Protein AF-0000000087598914 (afdb_homodimer)

Secondary structure (DSSP, 8-state):
-HHHHHHHHHHHHHHHTHHHHHHHIIIIIS---TT-HHHHHHHHHHHHHHSTTS--HHHHHHHHHHHHHHHHHSTTHHHHHHTTS-HHHHHHHHHHHHHHHHHHHHHHHHHHHHHTT--EETTEE-HHHHH-HHHHHHHHHHHHHHHHHHHHHHHHHH--TTHHHHHHHHHHHHHHHHHHHHH-----SSHHHHHHHS-HHHHHHHIIIIIIIIIIIHHHHHHHHHHHHHHHT-GGG--SSTT-----------SSS----GGGT--S---TTHHHHHHHHHHHHHHHHHHHHHHHHHHHHS-HHHHT-S--HHHHT---HHHHHHHH-BTTBPPPPPPHHHHHHHHHHTT-TT-S-HHHHHHHHHHHHHTTHHHHHHHHHHHHHHHHHHHHHTS-GGGHHHHHHHHHHHHH---/-HHHHHHHHHHHHHHHTHHHHHHHIIIIIS---TT-HHHHHHHHHHHHHHSTTS--HHHHHHHHHHHHHHHHHSTTHHHHHHTTS-HHHHHHHHHHHHHHHHHHHHHHHHHHHHHTT--EETTEE-HHHHH-HHHHHHHHHHHHHHHHHHHHHHHHHH--TTHHHHHHHHHHHHHHHHHHHHH-----SSHHHHHHHS-HHHHHHHIIIIIIIIIIIHHHHHHHHHHHHHHHT-GGG--SSTT-----------TTS----GGGT--S---TTHHHHHHHHHHHHHHHHHHHHHHHHHHHHS-HHHHT-S--HHHHT---HHHHHHHH-BTTBPPPPPPHHHHHHHHHHTT-TT-S-HHHHHHHHHHHHHTTHHHHHHHHHHHHHHHHHHHHHTS-GGGHHHHHHHHHHHHH---

InterPro domains:
  IPR000092 Polyprenyl synthetase-like [PF00348] (42-228)
  IPR000092 Polyprenyl synthetase-like [PF00348] (279-338)
  IPR008949 Isoprenoid synthase domain superfamily [G3DSA:1.10.600.10] (17-414)
  IPR008949 Isoprenoid synthase domain superfamily [SSF48576] (27-228)
  IPR008949 Isoprenoid synthase domain superfamily [SSF48576] (280-395)
  IPR033749 Polyprenyl synthetase, conserved site [PS00444] (287-299)
  IPR039702 Farnesyl pyrophosphate synthase-like [PTHR11525] (30-413)

pLDDT: mean 85.25, std 18.33, range [28.58, 98.75]

Structure (mmCIF, N/CA/C/O backbone):
data_AF-0000000087598914-model_v1
#
loop_
_entity.id
_entity.type
_entity.pdbx_description
1 polymer 'Polyprenyl synthetase'
#
loop_
_atom_site.group_PDB
_atom_site.id
_atom_site.type_symbol
_atom_site.label_atom_id
_atom_site.label_alt_id
_atom_site.label_comp_id
_atom_site.label_asym_id
_atom_site.label_entity_id
_atom_site.label_seq_id
_atom_site.pdbx_PDB_ins_code
_atom_site.Cartn_x
_atom_site.Cartn_y
_atom_site.Cartn_z
_atom_site.occupancy
_atom_site.B_iso_or_equiv
_atom_site.auth_seq_id
_atom_site.auth_comp_id
_atom_site.auth_asym_id
_atom_site.auth_atom_id
_atom_site.pdbx_PDB_model_num
ATOM 1 N N . MET A 1 1 ? 14.984 -36.875 8.484 1 43.12 1 MET A N 1
ATOM 2 C CA . MET A 1 1 ? 14.789 -36.656 9.914 1 43.12 1 MET A CA 1
ATOM 3 C C . MET A 1 1 ? 15.062 -35.188 10.258 1 43.12 1 MET A C 1
ATOM 5 O O . MET A 1 1 ? 14.242 -34.531 10.906 1 43.12 1 MET A O 1
ATOM 9 N N . ARG A 1 2 ? 16.234 -34.656 9.719 1 61.25 2 ARG A N 1
ATOM 10 C CA . ARG A 1 2 ? 16.656 -33.312 10.047 1 61.25 2 ARG A CA 1
ATOM 11 C C . ARG A 1 2 ? 15.758 -32.281 9.367 1 61.25 2 ARG A C 1
ATOM 13 O O . ARG A 1 2 ? 15.352 -31.281 9.984 1 61.25 2 ARG A O 1
ATOM 20 N N . LEU A 1 3 ? 15.164 -32.75 8.219 1 66.81 3 LEU A N 1
ATOM 21 C CA . LEU A 1 3 ? 14.305 -31.828 7.461 1 66.81 3 LEU A CA 1
ATOM 22 C C . LEU A 1 3 ? 12.93 -31.719 8.109 1 66.81 3 LEU A C 1
ATOM 24 O O . LEU A 1 3 ? 12.367 -30.625 8.195 1 66.81 3 LEU A O 1
ATOM 28 N N . GLU A 1 4 ? 12.477 -32.844 8.562 1 71.12 4 GLU A N 1
ATOM 29 C CA . GLU A 1 4 ? 11.172 -32.844 9.219 1 71.12 4 GLU A CA 1
ATOM 30 C C . GLU A 1 4 ? 11.203 -32.062 10.523 1 71.12 4 GLU A C 1
ATOM 32 O O . GLU A 1 4 ? 10.258 -31.328 10.836 1 71.12 4 GLU A O 1
ATOM 37 N N . ALA A 1 5 ? 12.266 -32.219 11.117 1 72.88 5 ALA A N 1
ATOM 38 C CA . ALA A 1 5 ? 12.422 -31.5 12.375 1 72.88 5 ALA A CA 1
ATOM 39 C C . ALA A 1 5 ? 12.5 -30 12.133 1 72.88 5 ALA A C 1
ATOM 41 O O . ALA A 1 5 ? 11.938 -29.203 12.898 1 72.88 5 ALA A O 1
ATOM 42 N N . THR A 1 6 ? 13.07 -29.719 11.078 1 80.88 6 THR A N 1
ATOM 43 C CA . THR A 1 6 ? 13.227 -28.312 10.727 1 80.88 6 THR A CA 1
ATOM 44 C C . THR A 1 6 ? 11.875 -27.703 10.344 1 80.88 6 THR A C 1
ATOM 46 O O . THR A 1 6 ? 11.586 -26.562 10.695 1 80.88 6 THR A O 1
ATOM 49 N N . PHE A 1 7 ? 11.117 -28.5 9.703 1 83.75 7 PHE A N 1
ATOM 50 C CA . PHE A 1 7 ? 9.797 -28.047 9.305 1 83.75 7 PHE A CA 1
ATOM 51 C C . PHE A 1 7 ? 8.891 -27.891 10.523 1 83.75 7 PHE A C 1
ATOM 53 O O . PHE A 1 7 ? 8.117 -26.938 10.609 1 83.75 7 PHE A O 1
ATOM 60 N N . GLU A 1 8 ? 8.953 -28.875 11.383 1 84.12 8 GLU A N 1
ATOM 61 C CA . GLU A 1 8 ? 8.18 -28.781 12.617 1 84.12 8 GLU A CA 1
ATOM 62 C C . GLU A 1 8 ? 8.57 -27.531 13.414 1 84.12 8 GLU A C 1
ATOM 64 O O . GLU A 1 8 ? 7.711 -26.906 14.039 1 84.12 8 GLU A O 1
ATOM 69 N N . CYS A 1 9 ? 9.805 -27.25 13.375 1 85.81 9 CYS A N 1
ATOM 70 C CA . CYS A 1 9 ? 10.297 -26.062 14.047 1 85.81 9 CYS A CA 1
ATOM 71 C C . CYS A 1 9 ? 9.68 -24.797 13.445 1 85.81 9 CYS A C 1
ATOM 73 O O . CYS A 1 9 ? 9.273 -23.891 14.18 1 85.81 9 CYS A O 1
ATOM 75 N N . ALA A 1 10 ? 9.625 -24.781 12.156 1 89.94 10 ALA A N 1
ATOM 76 C CA . ALA A 1 10 ? 9.008 -23.641 11.477 1 89.94 10 ALA A CA 1
ATOM 77 C C . ALA A 1 10 ? 7.555 -23.469 11.906 1 89.94 10 ALA A C 1
ATOM 79 O O . ALA A 1 10 ? 7.098 -22.344 12.148 1 89.94 10 ALA A O 1
ATOM 80 N N . GLY A 1 11 ? 6.852 -24.531 11.977 1 91.44 11 GLY A N 1
ATOM 81 C CA . GLY A 1 11 ? 5.469 -24.5 12.422 1 91.44 11 GLY A CA 1
ATOM 82 C C . GLY A 1 11 ? 5.305 -24 13.836 1 91.44 11 GLY A C 1
ATOM 83 O O . GLY A 1 11 ? 4.383 -23.234 14.125 1 91.44 11 GLY A O 1
ATOM 84 N N . HIS A 1 12 ? 6.176 -24.438 14.703 1 91.38 12 HIS A N 1
ATOM 85 C CA . HIS A 1 12 ? 6.133 -24 16.094 1 91.38 12 HIS A CA 1
ATOM 86 C C . HIS A 1 12 ? 6.422 -22.516 16.219 1 91.38 12 HIS A C 1
ATOM 88 O O . HIS A 1 12 ? 5.797 -21.828 17.031 1 91.38 12 HIS A O 1
ATOM 94 N N . ILE A 1 13 ? 7.371 -22.094 15.484 1 93.12 13 ILE A N 1
ATOM 95 C CA . ILE A 1 13 ? 7.73 -20.688 15.484 1 93.12 13 ILE A CA 1
ATOM 96 C C . ILE A 1 13 ? 6.52 -19.844 15.078 1 93.12 13 ILE A C 1
ATOM 98 O O . ILE A 1 13 ? 6.211 -18.844 15.719 1 93.12 13 ILE A O 1
ATOM 102 N N . LEU A 1 14 ? 5.848 -20.297 14.055 1 93.38 14 LEU A N 1
ATOM 103 C CA . LEU A 1 14 ? 4.695 -19.547 13.555 1 93.38 14 LEU A CA 1
ATOM 104 C C . LEU A 1 14 ? 3.553 -19.562 14.562 1 93.38 14 LEU A C 1
ATOM 106 O O . LEU A 1 14 ? 3.002 -18.516 14.906 1 93.38 14 LEU A O 1
ATOM 110 N N . LYS A 1 15 ? 3.207 -20.656 15.078 1 92.31 15 LYS A N 1
ATOM 111 C CA . LYS A 1 15 ? 2.055 -20.828 15.961 1 92.31 15 LYS A CA 1
ATOM 112 C C . LYS A 1 15 ? 2.281 -20.109 17.297 1 92.31 15 LYS A C 1
ATOM 114 O O . LYS A 1 15 ? 1.378 -19.453 17.812 1 92.31 15 LYS A O 1
ATOM 119 N N . SER A 1 16 ? 3.414 -20.219 17.797 1 93.75 16 SER A N 1
ATOM 120 C CA . SER A 1 16 ? 3.693 -19.656 19.125 1 93.75 16 SER A CA 1
ATOM 121 C C . SER A 1 16 ? 3.99 -18.156 19.031 1 93.75 16 SER A C 1
ATOM 123 O O . SER A 1 16 ? 4.027 -17.469 20.047 1 93.75 16 SER A O 1
ATOM 125 N N . GLY A 1 17 ? 4.113 -17.688 17.844 1 96.31 17 GLY A N 1
ATOM 126 C CA . GLY A 1 17 ? 4.625 -16.328 17.688 1 96.31 17 GLY A CA 1
ATOM 127 C C . GLY A 1 17 ? 3.533 -15.297 17.516 1 96.31 17 GLY A C 1
ATOM 128 O O . GLY A 1 17 ? 3.809 -14.094 17.484 1 96.31 17 GLY A O 1
ATOM 129 N N . TRP A 1 18 ? 2.242 -15.648 17.469 1 97.44 18 TRP A N 1
ATOM 130 C CA . TRP A 1 18 ? 1.166 -14.734 17.109 1 97.44 18 TRP A CA 1
ATOM 131 C C . TRP A 1 18 ? 1.033 -13.617 18.141 1 97.44 18 TRP A C 1
ATOM 133 O O . TRP A 1 18 ? 0.996 -12.438 17.797 1 97.44 18 TRP A O 1
ATOM 143 N N . GLU A 1 19 ? 1.01 -13.992 19.438 1 97.19 19 GLU A N 1
ATOM 144 C CA . GLU A 1 19 ? 0.812 -12.992 20.469 1 97.19 19 GLU A CA 1
ATOM 145 C C . GLU A 1 19 ? 1.96 -11.984 20.5 1 97.19 19 GLU A C 1
ATOM 147 O O . GLU A 1 19 ? 1.739 -10.789 20.688 1 97.19 19 GLU A O 1
ATOM 152 N N . GLY A 1 20 ? 3.09 -12.547 20.391 1 97.5 20 GLY A N 1
ATOM 153 C CA . GLY A 1 20 ? 4.25 -11.672 20.297 1 97.5 20 GLY A CA 1
ATOM 154 C C . GLY A 1 20 ? 4.215 -10.758 19.094 1 97.5 20 GLY A C 1
ATOM 155 O O . GLY A 1 20 ? 4.582 -9.578 19.188 1 97.5 20 GLY A O 1
ATOM 156 N N . PHE A 1 21 ? 3.74 -11.281 17.984 1 98.06 21 PHE A N 1
ATOM 157 C CA . PHE A 1 21 ? 3.639 -10.492 16.75 1 98.06 21 PHE A CA 1
ATOM 158 C C . PHE A 1 21 ? 2.607 -9.383 16.906 1 98.06 21 PHE A C 1
ATOM 160 O O . PHE A 1 21 ? 2.85 -8.242 16.516 1 98.06 21 PHE A O 1
ATOM 167 N N . LEU A 1 22 ? 1.486 -9.734 17.453 1 97.88 22 LEU A N 1
ATOM 168 C CA . LEU A 1 22 ? 0.429 -8.758 17.672 1 97.88 22 LEU A CA 1
ATOM 169 C C . LEU A 1 22 ? 0.928 -7.598 18.531 1 97.88 22 LEU A C 1
ATOM 171 O O . LEU A 1 22 ? 0.717 -6.43 18.188 1 97.88 22 LEU A O 1
ATOM 175 N N . THR A 1 23 ? 1.582 -7.867 19.609 1 96.5 23 THR A N 1
ATOM 176 C CA . THR A 1 23 ? 2.143 -6.848 20.484 1 96.5 23 THR A CA 1
ATOM 177 C C . THR A 1 23 ? 3.188 -6.016 19.75 1 96.5 23 THR A C 1
ATOM 179 O O . THR A 1 23 ? 3.207 -4.789 19.859 1 96.5 23 THR A O 1
ATOM 182 N N . TYR A 1 24 ? 4.031 -6.719 19.031 1 97 24 TYR A N 1
ATOM 183 C CA . TYR A 1 24 ? 5.078 -6.094 18.219 1 97 24 TYR A CA 1
ATOM 184 C C . TYR A 1 24 ? 4.484 -5.086 17.25 1 97 24 TYR A C 1
ATOM 186 O O . TYR A 1 24 ? 4.984 -3.967 17.109 1 97 24 TYR A O 1
ATOM 194 N N . VAL A 1 25 ? 3.377 -5.422 16.578 1 97.75 25 VAL A N 1
ATOM 195 C CA . VAL A 1 25 ? 2.754 -4.539 15.602 1 97.75 25 VAL A CA 1
ATOM 196 C C . VAL A 1 25 ? 2.162 -3.32 16.312 1 97.75 25 VAL A C 1
ATOM 198 O O . VAL A 1 25 ? 2.363 -2.184 15.875 1 97.75 25 VAL A O 1
ATOM 201 N N . LEU A 1 26 ? 1.459 -3.49 17.391 1 95.75 26 LEU A N 1
ATOM 202 C CA . LEU A 1 26 ? 0.745 -2.42 18.078 1 95.75 26 LEU A CA 1
ATOM 203 C C . LEU A 1 26 ? 1.721 -1.455 18.75 1 95.75 26 LEU A C 1
ATOM 205 O O . LEU A 1 26 ? 1.498 -0.242 18.75 1 95.75 26 LEU A O 1
ATOM 209 N N . THR A 1 27 ? 2.854 -1.974 19.203 1 93.19 27 THR A N 1
ATOM 210 C CA . THR A 1 27 ? 3.742 -1.153 20.016 1 93.19 27 THR A CA 1
ATOM 211 C C . THR A 1 27 ? 4.949 -0.688 19.203 1 93.19 27 THR A C 1
ATOM 213 O O . THR A 1 27 ? 5.297 0.494 19.234 1 93.19 27 THR A O 1
ATOM 216 N N . ASP A 1 28 ? 5.586 -1.615 18.5 1 92.12 28 ASP A N 1
ATOM 217 C CA . ASP A 1 28 ? 6.883 -1.333 17.891 1 92.12 28 ASP A CA 1
ATOM 218 C C . ASP A 1 28 ? 6.723 -0.828 16.469 1 92.12 28 ASP A C 1
ATOM 220 O O . ASP A 1 28 ? 7.547 -0.051 15.977 1 92.12 28 ASP A O 1
ATOM 224 N N . ILE A 1 29 ? 5.684 -1.293 15.82 1 93.94 29 ILE A N 1
ATOM 225 C CA . ILE A 1 29 ? 5.5 -0.932 14.414 1 93.94 29 ILE A CA 1
ATOM 226 C C . ILE A 1 29 ? 4.602 0.298 14.312 1 93.94 29 ILE A C 1
ATOM 228 O O . ILE A 1 29 ? 4.961 1.284 13.664 1 93.94 29 ILE A O 1
ATOM 232 N N . LEU A 1 30 ? 3.449 0.269 15.023 1 91.75 30 LEU A N 1
ATOM 233 C CA . LEU A 1 30 ? 2.467 1.338 14.875 1 91.75 30 LEU A CA 1
ATOM 234 C C . LEU A 1 30 ? 2.621 2.373 15.984 1 91.75 30 LEU A C 1
ATOM 236 O O . LEU A 1 30 ? 2.119 3.492 15.867 1 91.75 30 LEU A O 1
ATOM 240 N N . HIS A 1 31 ? 3.324 2.049 17.047 1 87.31 31 HIS A N 1
ATOM 241 C CA . HIS A 1 31 ? 3.553 2.941 18.188 1 87.31 31 HIS A CA 1
ATOM 242 C C . HIS A 1 31 ? 2.254 3.592 18.641 1 87.31 31 HIS A C 1
ATOM 244 O O . HIS A 1 31 ? 2.197 4.809 18.828 1 87.31 31 HIS A O 1
ATOM 250 N N . LEU A 1 32 ? 1.263 2.838 18.688 1 84.25 32 LEU A N 1
ATOM 251 C CA . LEU A 1 32 ? -0.029 3.379 19.109 1 84.25 32 LEU A CA 1
ATOM 252 C C . LEU A 1 32 ? 0.003 3.809 20.562 1 84.25 32 LEU A C 1
ATOM 254 O O . LEU A 1 32 ? 0.402 3.031 21.438 1 84.25 32 LEU A O 1
ATOM 258 N N . PRO A 1 33 ? -0.348 5.066 20.703 1 77.75 33 PRO A N 1
ATOM 259 C CA . PRO A 1 33 ? -0.304 5.566 22.078 1 77.75 33 PRO A CA 1
ATOM 260 C C . PRO A 1 33 ? -1.341 4.902 22.984 1 77.75 33 PRO A C 1
ATOM 262 O O . PRO A 1 33 ? -2.467 4.641 22.547 1 77.75 33 PRO A O 1
ATOM 265 N N . ALA A 1 34 ? -0.885 4.688 24.188 1 75.38 34 ALA A N 1
ATOM 266 C CA . ALA A 1 34 ? -1.777 4.078 25.172 1 75.38 34 ALA A CA 1
ATOM 267 C C . ALA A 1 34 ? -3.002 4.957 25.422 1 75.38 34 ALA A C 1
ATOM 269 O O . ALA A 1 34 ? -4.066 4.457 25.781 1 75.38 34 ALA A O 1
ATOM 270 N N . GLU A 1 35 ? -2.854 6.199 25.109 1 73.38 35 GLU A N 1
ATOM 271 C CA . GLU A 1 35 ? -3.918 7.168 25.359 1 73.38 35 GLU A CA 1
ATOM 272 C C . GLU A 1 35 ? -5.004 7.082 24.297 1 73.38 35 GLU A C 1
ATOM 274 O O . GLU A 1 35 ? -6.059 7.703 24.422 1 73.38 35 GLU A O 1
ATOM 279 N N . HIS A 1 36 ? -4.785 6.238 23.328 1 80.19 36 HIS A N 1
ATOM 280 C CA . HIS A 1 36 ? -5.793 6.031 22.297 1 80.19 36 HIS A CA 1
ATOM 281 C C . HIS A 1 36 ? -6.277 4.586 22.281 1 80.19 36 HIS A C 1
ATOM 283 O O . HIS A 1 36 ? -6.109 3.881 21.281 1 80.19 36 HIS A O 1
ATOM 289 N N . PRO A 1 37 ? -6.973 4.242 23.297 1 81.62 37 PRO A N 1
ATOM 290 C CA . PRO A 1 37 ? -7.352 2.834 23.422 1 81.62 37 PRO A CA 1
ATOM 291 C C . PRO A 1 37 ? -8.289 2.375 22.297 1 81.62 37 PRO A C 1
ATOM 293 O O . PRO A 1 37 ? -8.234 1.213 21.891 1 81.62 37 PRO A O 1
ATOM 296 N N . LYS A 1 38 ? -9.109 3.262 21.812 1 86.44 38 LYS A N 1
ATOM 297 C CA . LYS A 1 38 ? -10.031 2.869 20.734 1 86.44 38 LYS A CA 1
ATOM 298 C C . LYS A 1 38 ? -9.273 2.486 19.469 1 86.44 38 LYS A C 1
ATOM 300 O O . LYS A 1 38 ? -9.648 1.543 18.781 1 86.44 38 LYS A O 1
ATOM 305 N N . GLN A 1 39 ? -8.273 3.254 19.156 1 90.31 39 GLN A N 1
ATOM 306 C CA . GLN A 1 39 ? -7.469 2.945 17.984 1 90.31 39 GLN A CA 1
ATOM 307 C C . GLN A 1 39 ? -6.77 1.598 18.141 1 90.31 39 GLN A C 1
ATOM 309 O O . GLN A 1 39 ? -6.719 0.81 17.188 1 90.31 39 GLN A O 1
ATOM 314 N N . ILE A 1 40 ? -6.242 1.34 19.359 1 91.75 40 ILE A N 1
ATOM 315 C CA . ILE A 1 40 ? -5.582 0.073 19.656 1 91.75 40 ILE A CA 1
ATOM 316 C C . ILE A 1 40 ? -6.566 -1.077 19.484 1 91.75 40 ILE A C 1
ATOM 318 O O . ILE A 1 40 ? -6.262 -2.07 18.812 1 91.75 40 ILE A O 1
ATOM 322 N N . ASP A 1 41 ? -7.738 -0.909 20.031 1 94.31 41 ASP A N 1
ATOM 323 C CA . ASP A 1 41 ? -8.758 -1.953 19.969 1 94.31 41 ASP A CA 1
ATOM 324 C C . ASP A 1 41 ? -9.172 -2.223 18.531 1 94.31 41 ASP A C 1
ATOM 326 O O . ASP A 1 41 ? -9.375 -3.375 18.141 1 94.31 41 ASP A O 1
ATOM 330 N N . THR A 1 42 ? -9.312 -1.183 17.766 1 94.5 42 THR A N 1
ATOM 331 C CA . THR A 1 42 ? -9.75 -1.309 16.391 1 94.5 42 THR A CA 1
ATOM 332 C C . THR A 1 42 ? -8.711 -2.068 15.562 1 94.5 42 THR A C 1
ATOM 334 O O . THR A 1 42 ? -9.055 -2.986 14.812 1 94.5 42 THR A O 1
ATOM 337 N N . VAL A 1 43 ? -7.461 -1.716 15.719 1 96.44 43 VAL A N 1
ATOM 338 C CA . VAL A 1 43 ? -6.395 -2.357 14.961 1 96.44 43 VAL A CA 1
ATOM 339 C C . VAL A 1 43 ? -6.223 -3.801 15.422 1 96.44 43 VAL A C 1
ATOM 341 O O . VAL A 1 43 ? -6.031 -4.703 14.602 1 96.44 43 VAL A O 1
ATOM 344 N N . LYS A 1 44 ? -6.27 -3.967 16.734 1 97 44 LYS A N 1
ATOM 345 C CA . LYS A 1 44 ? -6.168 -5.312 17.297 1 97 44 LYS A CA 1
ATOM 346 C C . LYS A 1 44 ? -7.262 -6.219 16.734 1 97 44 LYS A C 1
ATOM 348 O O . LYS A 1 44 ? -6.992 -7.352 16.328 1 97 44 LYS A O 1
ATOM 353 N N . HIS A 1 45 ? -8.484 -5.734 16.719 1 97.62 45 HIS A N 1
ATOM 354 C CA . HIS A 1 45 ? -9.602 -6.504 16.188 1 97.62 45 HIS A CA 1
ATOM 355 C C . HIS A 1 45 ? -9.414 -6.82 14.711 1 97.62 45 HIS A C 1
ATOM 357 O O . HIS A 1 45 ? -9.688 -7.938 14.273 1 97.62 45 HIS A O 1
ATOM 363 N N . LEU A 1 46 ? -8.969 -5.852 13.969 1 98.12 46 LEU A N 1
ATOM 364 C CA . LEU A 1 46 ? -8.703 -6.031 12.547 1 98.12 46 LEU A CA 1
ATOM 365 C C . LEU A 1 46 ? -7.703 -7.16 12.312 1 98.12 46 LEU A C 1
ATOM 367 O O . LEU A 1 46 ? -7.934 -8.031 11.469 1 98.12 46 LEU A O 1
ATOM 371 N N . LEU A 1 47 ? -6.637 -7.137 13.078 1 98.5 47 LEU A N 1
ATOM 372 C CA . LEU A 1 47 ? -5.574 -8.125 12.922 1 98.5 47 LEU A CA 1
ATOM 373 C C . LEU A 1 47 ? -6.035 -9.5 13.383 1 98.5 47 LEU A C 1
ATOM 375 O O . LEU A 1 47 ? -5.883 -10.484 12.656 1 98.5 47 LEU A O 1
ATOM 379 N N . GLU A 1 48 ? -6.641 -9.57 14.5 1 98.12 48 GLU A N 1
ATOM 380 C CA . GLU A 1 48 ? -7.043 -10.844 15.086 1 98.12 48 GLU A CA 1
ATOM 381 C C . GLU A 1 48 ? -8.102 -11.531 14.234 1 98.12 48 GLU A C 1
ATOM 383 O O . GLU A 1 48 ? -8.117 -12.758 14.133 1 98.12 48 GLU A O 1
ATOM 388 N N . TYR A 1 49 ? -8.953 -10.773 13.664 1 98.12 49 TYR A N 1
ATOM 389 C CA . TYR A 1 49 ? -10.062 -11.336 12.898 1 98.12 49 TYR A CA 1
ATOM 390 C C . TYR A 1 49 ? -9.586 -11.859 11.555 1 98.12 49 TYR A C 1
ATOM 392 O O . TYR A 1 49 ? -10.086 -12.875 11.062 1 98.12 49 TYR A O 1
ATOM 400 N N . ASN A 1 50 ? -8.625 -11.164 10.922 1 98.12 50 ASN A N 1
ATOM 401 C CA . ASN A 1 50 ? -8.375 -11.406 9.508 1 98.12 50 ASN A CA 1
ATOM 402 C C . ASN A 1 50 ? -7.062 -12.156 9.289 1 98.12 50 ASN A C 1
ATOM 404 O O . ASN A 1 50 ? -6.879 -12.797 8.25 1 98.12 50 ASN A O 1
ATOM 408 N N . VAL A 1 51 ? -6.125 -12.172 10.211 1 98.12 51 VAL A N 1
ATOM 409 C CA . VAL A 1 51 ? -4.77 -12.594 9.875 1 98.12 51 VAL A CA 1
ATOM 410 C C . VAL A 1 51 ? -4.586 -14.062 10.234 1 98.12 51 VAL A C 1
ATOM 412 O O . VAL A 1 51 ? -4.172 -14.867 9.391 1 98.12 51 VAL A O 1
ATOM 415 N N . PRO A 1 52 ? -4.898 -14.461 11.547 1 96.31 52 PRO A N 1
ATOM 416 C CA . PRO A 1 52 ? -4.762 -15.891 11.844 1 96.31 52 PRO A CA 1
ATOM 417 C C . PRO A 1 52 ? -5.891 -16.734 11.25 1 96.31 52 PRO A C 1
ATOM 419 O O . PRO A 1 52 ? -6.898 -16.188 10.797 1 96.31 52 PRO A O 1
ATOM 422 N N . GLY A 1 53 ? -5.676 -18.062 11.188 1 92.06 53 GLY A N 1
ATOM 423 C CA . GLY A 1 53 ? -6.754 -18.969 10.836 1 92.06 53 GLY A CA 1
ATOM 424 C C . GLY A 1 53 ? -6.594 -19.578 9.453 1 92.06 53 GLY A C 1
ATOM 425 O O . GLY A 1 53 ? -7.367 -20.453 9.062 1 92.06 53 GLY A O 1
ATOM 426 N N . GLY A 1 54 ? -5.656 -19.141 8.664 1 89.81 54 GLY A N 1
ATOM 427 C CA . GLY A 1 54 ? -5.391 -19.734 7.367 1 89.81 54 GLY A CA 1
ATOM 428 C C . GLY A 1 54 ? -4.426 -20.891 7.43 1 89.81 54 GLY A C 1
ATOM 429 O O . GLY A 1 54 ? -4.035 -21.328 8.516 1 89.81 54 GLY A O 1
ATOM 430 N N . LYS A 1 55 ? -4.035 -21.391 6.258 1 85.75 55 LYS A N 1
ATOM 431 C CA . LYS A 1 55 ? -3.166 -22.547 6.152 1 85.75 55 LYS A CA 1
ATOM 432 C C . LYS A 1 55 ? -1.727 -22.203 6.523 1 85.75 55 LYS A C 1
ATOM 434 O O . LYS A 1 55 ? -0.927 -23.094 6.836 1 85.75 55 LYS A O 1
ATOM 439 N N . GLY A 1 56 ? -1.386 -20.938 6.441 1 92.31 56 GLY A N 1
ATOM 440 C CA . GLY A 1 56 ? -0.079 -20.469 6.871 1 92.31 56 GLY A CA 1
ATOM 441 C C . GLY A 1 56 ? 1.041 -20.875 5.934 1 92.31 56 GLY A C 1
ATOM 442 O O . GLY A 1 56 ? 2.209 -20.906 6.324 1 92.31 56 GLY A O 1
ATOM 443 N N . PHE A 1 57 ? 0.768 -21.219 4.703 1 91.88 57 PHE A N 1
ATOM 444 C CA . PHE A 1 57 ? 1.748 -21.766 3.768 1 91.88 57 PHE A CA 1
ATOM 445 C C . PHE A 1 57 ? 2.832 -20.734 3.467 1 91.88 57 PHE A C 1
ATOM 447 O O . PHE A 1 57 ? 4.016 -21.078 3.412 1 91.88 57 PHE A O 1
ATOM 454 N N . ARG A 1 58 ? 2.447 -19.547 3.234 1 96.25 58 ARG A N 1
ATOM 455 C CA . ARG A 1 58 ? 3.416 -18.516 2.875 1 96.25 58 ARG A CA 1
ATOM 456 C C . ARG A 1 58 ? 4.379 -18.25 4.023 1 96.25 58 ARG A C 1
ATOM 458 O O . ARG A 1 58 ? 5.59 -18.141 3.818 1 96.25 58 ARG A O 1
ATOM 465 N N . ALA A 1 59 ? 3.768 -18.188 5.223 1 97.25 59 ALA A N 1
ATOM 466 C CA . ALA A 1 59 ? 4.586 -18 6.414 1 97.25 59 ALA A CA 1
ATOM 467 C C . ALA A 1 59 ? 5.555 -19.172 6.605 1 97.25 59 ALA A C 1
ATOM 469 O O . ALA A 1 59 ? 6.75 -18.953 6.828 1 97.25 59 ALA A O 1
ATOM 470 N N . LEU A 1 60 ? 5.074 -20.328 6.504 1 95.19 60 LEU A N 1
ATOM 471 C CA . LEU A 1 60 ? 5.879 -21.531 6.719 1 95.19 60 LEU A CA 1
ATOM 472 C C . LEU A 1 60 ? 6.992 -21.625 5.68 1 95.19 60 LEU A C 1
ATOM 474 O O . LEU A 1 60 ? 8.125 -21.984 6.012 1 95.19 60 LEU A O 1
ATOM 478 N N . LEU A 1 61 ? 6.66 -21.312 4.453 1 95.44 61 LEU A N 1
ATOM 479 C CA . LEU A 1 61 ? 7.652 -21.359 3.383 1 95.44 61 LEU A CA 1
ATOM 480 C C . LEU A 1 61 ? 8.781 -20.359 3.65 1 95.44 61 LEU A C 1
ATOM 482 O O . LEU A 1 61 ? 9.953 -20.672 3.418 1 95.44 61 LEU A O 1
ATOM 486 N N . SER A 1 62 ? 8.461 -19.188 4.117 1 97.19 62 SER A N 1
ATOM 487 C CA . SER A 1 62 ? 9.477 -18.172 4.371 1 97.19 62 SER A CA 1
ATOM 488 C C . SER A 1 62 ? 10.398 -18.594 5.52 1 97.19 62 SER A C 1
ATOM 490 O O . SER A 1 62 ? 11.617 -18.562 5.383 1 97.19 62 SER A O 1
ATOM 492 N N . ILE A 1 63 ? 9.797 -19.047 6.641 1 97.31 63 ILE A N 1
ATOM 493 C CA . ILE A 1 63 ? 10.562 -19.438 7.812 1 97.31 63 ILE A CA 1
ATOM 494 C C . ILE A 1 63 ? 11.414 -20.672 7.48 1 97.31 63 ILE A C 1
ATOM 496 O O . ILE A 1 63 ? 12.602 -20.703 7.801 1 97.31 63 ILE A O 1
ATOM 500 N N . TYR A 1 64 ? 10.82 -21.625 6.824 1 96 64 TYR A N 1
ATOM 501 C CA . TYR A 1 64 ? 11.516 -22.859 6.484 1 96 64 TYR A CA 1
ATOM 502 C C . TYR A 1 64 ? 12.672 -22.594 5.527 1 96 64 TYR A C 1
ATOM 504 O O . TYR A 1 64 ? 13.727 -23.219 5.617 1 96 64 TYR A O 1
ATOM 512 N N . SER A 1 65 ? 12.508 -21.688 4.57 1 94.19 65 SER A N 1
ATOM 513 C CA . SER A 1 65 ? 13.57 -21.312 3.646 1 94.19 65 SER A CA 1
ATOM 514 C C . SER A 1 65 ? 14.766 -20.734 4.391 1 94.19 65 SER A C 1
ATOM 516 O O . SER A 1 65 ? 15.914 -21.047 4.07 1 94.19 65 SER A O 1
ATOM 518 N N . PHE A 1 66 ? 14.516 -19.859 5.375 1 95.25 66 PHE A N 1
ATOM 519 C CA . PHE A 1 66 ? 15.586 -19.328 6.215 1 95.25 66 PHE A CA 1
ATOM 520 C C . PHE A 1 66 ? 16.328 -20.469 6.906 1 95.25 66 PHE A C 1
ATOM 522 O O . PHE A 1 66 ? 17.562 -20.531 6.848 1 95.25 66 PHE A O 1
ATOM 529 N N . LEU A 1 67 ? 15.586 -21.344 7.559 1 95.31 67 LEU A N 1
ATOM 530 C CA . LEU A 1 67 ? 16.188 -22.406 8.359 1 95.31 67 LEU A CA 1
ATOM 531 C C . LEU A 1 67 ? 17.016 -23.344 7.492 1 95.31 67 LEU A C 1
ATOM 533 O O . LEU A 1 67 ? 18.141 -23.703 7.863 1 95.31 67 LEU A O 1
ATOM 537 N N . CYS A 1 68 ? 16.5 -23.688 6.328 1 92.25 68 CYS A N 1
ATOM 538 C CA . CYS A 1 68 ? 17.219 -24.594 5.434 1 92.25 68 CYS A CA 1
ATOM 539 C C . CYS A 1 68 ? 18.453 -23.922 4.844 1 92.25 68 CYS A C 1
ATOM 541 O O . CYS A 1 68 ? 19.5 -24.562 4.684 1 92.25 68 CYS A O 1
ATOM 543 N N . TYR A 1 69 ? 18.312 -22.625 4.531 1 90 69 TYR A N 1
ATOM 544 C CA . TYR A 1 69 ? 19.438 -21.859 4.004 1 90 69 TYR A CA 1
ATOM 545 C C . TYR A 1 69 ? 20.578 -21.797 5.016 1 90 69 TYR A C 1
ATOM 547 O O . TYR A 1 69 ? 21.734 -22.047 4.68 1 90 69 TYR A O 1
ATOM 555 N N . VAL A 1 70 ? 20.281 -21.516 6.219 1 90.56 70 VAL A N 1
ATOM 556 C CA . VAL A 1 70 ? 21.266 -21.406 7.293 1 90.56 70 VAL A CA 1
ATOM 557 C C . VAL A 1 70 ? 21.859 -22.781 7.602 1 90.56 70 VAL A C 1
ATOM 559 O O . VAL A 1 70 ? 23.078 -22.922 7.734 1 90.56 70 VAL A O 1
ATOM 562 N N . ASP A 1 71 ? 21.047 -23.75 7.703 1 89.44 71 ASP A N 1
ATOM 563 C CA . ASP A 1 71 ? 21.516 -25.094 8.039 1 89.44 71 ASP A CA 1
ATOM 564 C C . ASP A 1 71 ? 22.453 -25.625 6.965 1 89.44 71 ASP A C 1
ATOM 566 O O . ASP A 1 71 ? 23.406 -26.344 7.27 1 89.44 71 ASP A O 1
ATOM 570 N N . GLY A 1 72 ? 22.141 -25.297 5.734 1 84.12 72 GLY A N 1
ATOM 571 C CA . GLY A 1 72 ? 22.906 -25.844 4.621 1 84.12 72 GLY A CA 1
ATOM 572 C C . GLY A 1 72 ? 24.172 -25.062 4.316 1 84.12 72 GLY A C 1
ATOM 573 O O . GLY A 1 72 ? 25.125 -25.609 3.768 1 84.12 72 GLY A O 1
ATOM 574 N N . LEU A 1 73 ? 24.234 -23.812 4.742 1 84.69 73 LEU A N 1
ATOM 575 C CA . LEU A 1 73 ? 25.328 -23 4.23 1 84.69 73 LEU A CA 1
ATOM 576 C C . LEU A 1 73 ? 26.234 -22.531 5.367 1 84.69 73 LEU A C 1
ATOM 578 O O . LEU A 1 73 ? 27.359 -22.078 5.125 1 84.69 73 LEU A O 1
ATOM 582 N N . VAL A 1 74 ? 25.75 -22.625 6.539 1 85 74 VAL A N 1
ATOM 583 C CA . VAL A 1 74 ? 26.547 -22.156 7.676 1 85 74 VAL A CA 1
ATOM 584 C C . VAL A 1 74 ? 27.297 -23.328 8.305 1 85 74 VAL A C 1
ATOM 586 O O . VAL A 1 74 ? 26.719 -24.406 8.5 1 85 74 VAL A O 1
ATOM 589 N N . GLU A 1 75 ? 28.594 -23.062 8.508 1 86.31 75 GLU A N 1
ATOM 590 C CA . GLU A 1 75 ? 29.359 -24.078 9.219 1 86.31 75 GLU A CA 1
ATOM 591 C C . GLU A 1 75 ? 28.719 -24.422 10.562 1 86.31 75 GLU A C 1
ATOM 593 O O . GLU A 1 75 ? 28.453 -23.516 11.367 1 86.31 75 GLU A O 1
ATOM 598 N N . GLY A 1 76 ? 28.469 -25.719 10.766 1 89.69 76 GLY A N 1
ATOM 599 C CA . GLY A 1 76 ? 27.812 -26.141 11.984 1 89.69 76 GLY A CA 1
ATOM 600 C C . GLY A 1 76 ? 26.297 -26.031 11.914 1 89.69 76 GLY A C 1
ATOM 601 O O . GLY A 1 76 ? 25.609 -26.297 12.898 1 89.69 76 GLY A O 1
ATOM 602 N N . GLY A 1 77 ? 25.859 -25.562 10.781 1 89 77 GLY A N 1
ATOM 603 C CA . GLY A 1 77 ? 24.422 -25.484 10.562 1 89 77 GLY A CA 1
ATOM 604 C C . GLY A 1 77 ? 23.734 -24.484 11.469 1 89 77 GLY A C 1
ATOM 605 O O . GLY A 1 77 ? 24.266 -23.406 11.719 1 89 77 GLY A O 1
ATOM 606 N N . LEU A 1 78 ? 22.531 -24.859 11.961 1 90.31 78 LEU A N 1
ATOM 607 C CA . LEU A 1 78 ? 21.75 -24.016 12.844 1 90.31 78 LEU A CA 1
ATOM 608 C C . LEU A 1 78 ? 22.453 -23.812 14.188 1 90.31 78 LEU A C 1
ATOM 610 O O . LEU A 1 78 ? 22.359 -22.75 14.789 1 90.31 78 LEU A O 1
ATOM 614 N N . GLU A 1 79 ? 23.141 -24.828 14.594 1 90.25 79 GLU A N 1
ATOM 615 C CA . GLU A 1 79 ? 23.891 -24.719 15.844 1 90.25 79 GLU A CA 1
ATOM 616 C C . GLU A 1 79 ? 25.047 -23.719 15.711 1 90.25 79 GLU A C 1
ATOM 618 O O . GLU A 1 79 ? 25.297 -22.938 16.625 1 90.25 79 GLU A O 1
ATOM 623 N N . GLY A 1 80 ? 25.734 -23.844 14.633 1 88.88 80 GLY A N 1
ATOM 624 C CA . GLY A 1 80 ? 26.781 -22.859 14.375 1 88.88 80 GLY A CA 1
ATOM 625 C C . GLY A 1 80 ? 26.266 -21.438 14.297 1 88.88 80 GLY A C 1
ATOM 626 O O . GLY A 1 80 ? 26.906 -20.516 14.805 1 88.88 80 GLY A O 1
ATOM 627 N N . PHE A 1 81 ? 25.156 -21.312 13.695 1 90.69 81 PHE A N 1
ATOM 628 C CA . PHE A 1 81 ? 24.531 -20.016 13.555 1 90.69 81 PHE A CA 1
ATOM 629 C C . PHE A 1 81 ? 24.156 -19.453 14.922 1 90.69 81 PHE A C 1
ATOM 631 O O . PHE A 1 81 ? 24.344 -18.25 15.18 1 90.69 81 PHE A O 1
ATOM 638 N N . SER A 1 82 ? 23.688 -20.297 15.82 1 90.88 82 SER A N 1
ATOM 639 C CA . SER A 1 82 ? 23.188 -19.875 17.125 1 90.88 82 SER A CA 1
ATOM 640 C C . SER A 1 82 ? 24.328 -19.391 18.016 1 90.88 82 SER A C 1
ATOM 642 O O . SER A 1 82 ? 24.094 -18.75 19.047 1 90.88 82 SER A O 1
ATOM 644 N N . ARG A 1 83 ? 25.578 -19.594 17.688 1 91.06 83 ARG A N 1
ATOM 645 C CA . ARG A 1 83 ? 26.734 -19.109 18.422 1 91.06 83 ARG A CA 1
ATOM 646 C C . ARG A 1 83 ? 26.953 -17.625 18.172 1 91.06 83 ARG A C 1
ATOM 648 O O . ARG A 1 83 ? 27.609 -16.953 18.969 1 91.06 83 ARG A O 1
ATOM 655 N N . HIS A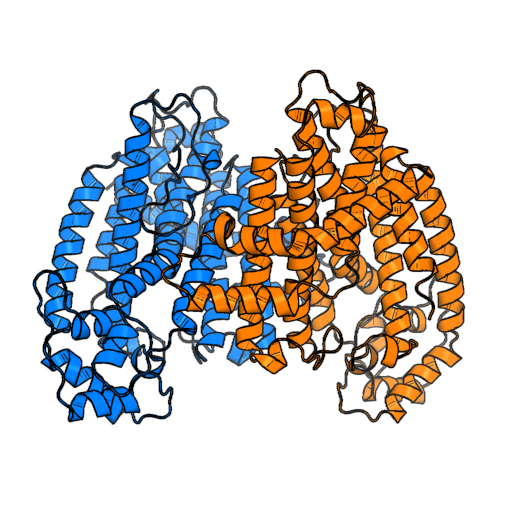 1 84 ? 26.375 -17.234 17.078 1 89.19 84 HIS A N 1
ATOM 656 C CA . HIS A 1 84 ? 26.609 -15.859 16.688 1 89.19 84 HIS A CA 1
ATOM 657 C C . HIS A 1 84 ? 25.359 -15.008 16.859 1 89.19 84 HIS A C 1
ATOM 659 O O . HIS A 1 84 ? 25.438 -13.781 16.969 1 89.19 84 HIS A O 1
ATOM 665 N N . PHE A 1 85 ? 24.188 -15.656 16.828 1 92.06 85 PHE A N 1
ATOM 666 C CA . PHE A 1 85 ? 22.922 -14.938 16.938 1 92.06 85 PHE A CA 1
ATOM 667 C C . PHE A 1 85 ? 22.062 -15.516 18.062 1 92.06 85 PHE A C 1
ATOM 669 O O . PHE A 1 85 ? 21.891 -16.734 18.156 1 92.06 85 PHE A O 1
ATOM 676 N N . PRO A 1 86 ? 21.578 -14.594 18.906 1 93.31 86 PRO A N 1
ATOM 677 C CA . PRO A 1 86 ? 20.703 -15.109 19.969 1 93.31 86 PRO A CA 1
ATOM 678 C C . PRO A 1 86 ? 19.469 -15.828 19.406 1 93.31 86 PRO A C 1
ATOM 680 O O . PRO A 1 86 ? 18.734 -15.266 18.594 1 93.31 86 PRO A O 1
ATOM 683 N N . VAL A 1 87 ? 19.266 -16.984 19.875 1 93.12 87 VAL A N 1
ATOM 684 C CA . VAL A 1 87 ? 18.234 -17.875 19.359 1 93.12 87 VAL A CA 1
ATOM 685 C C . VAL A 1 87 ? 16.859 -17.219 19.531 1 93.12 87 VAL A C 1
ATOM 687 O O . VAL A 1 87 ? 16.047 -17.219 18.609 1 93.12 87 VAL A O 1
ATOM 690 N N . ASP A 1 88 ? 16.594 -16.609 20.672 1 93.75 88 ASP A N 1
ATOM 691 C CA . ASP A 1 88 ? 15.297 -16.016 20.953 1 93.75 88 ASP A CA 1
ATOM 692 C C . ASP A 1 88 ? 15 -14.859 20 1 93.75 88 ASP A C 1
ATOM 694 O O . ASP A 1 88 ? 13.867 -14.703 19.531 1 93.75 88 ASP A O 1
ATOM 698 N N . GLU A 1 89 ? 15.977 -14.102 19.75 1 95.06 89 GLU A N 1
ATOM 699 C CA . GLU A 1 89 ? 15.805 -12.977 18.828 1 95.06 89 GLU A CA 1
ATOM 700 C C . GLU A 1 89 ? 15.57 -13.461 17.406 1 95.06 89 GLU A C 1
ATOM 702 O O . GLU A 1 89 ? 14.75 -12.898 16.688 1 95.06 89 GLU A O 1
ATOM 707 N N . THR A 1 90 ? 16.297 -14.508 17.078 1 95.62 90 THR A N 1
ATOM 708 C CA . THR A 1 90 ? 16.141 -15.086 15.75 1 95.62 90 THR A CA 1
ATOM 709 C C . THR A 1 90 ? 14.727 -15.664 15.578 1 95.62 90 THR A C 1
ATOM 711 O O . THR A 1 90 ? 14.094 -15.469 14.547 1 95.62 90 THR A O 1
ATOM 714 N N . ILE A 1 91 ? 14.258 -16.328 16.578 1 96.25 91 ILE A N 1
ATOM 715 C CA . ILE A 1 91 ? 12.914 -16.906 16.562 1 96.25 91 ILE A CA 1
ATOM 716 C C . ILE A 1 91 ? 11.875 -15.797 16.422 1 96.25 91 ILE A C 1
ATOM 718 O O . ILE A 1 91 ? 10.93 -15.922 15.633 1 96.25 91 ILE A O 1
ATOM 722 N N . ALA A 1 92 ? 12.039 -14.711 17.125 1 97.12 92 ALA A N 1
ATOM 723 C CA . ALA A 1 92 ? 11.117 -13.578 17.031 1 97.12 92 ALA A CA 1
ATOM 724 C C . ALA A 1 92 ? 11.125 -12.977 15.617 1 97.12 92 ALA A C 1
ATOM 726 O O . ALA A 1 92 ? 10.07 -12.664 15.062 1 97.12 92 ALA A O 1
ATOM 727 N N . ASP A 1 93 ? 12.32 -12.844 15.062 1 97.81 93 ASP A N 1
ATOM 728 C CA . ASP A 1 93 ? 12.438 -12.281 13.727 1 97.81 93 ASP A CA 1
ATOM 729 C C . ASP A 1 93 ? 11.781 -13.188 12.688 1 97.81 93 ASP A C 1
ATOM 731 O O . ASP A 1 93 ? 11.141 -12.711 11.75 1 97.81 93 ASP A O 1
ATOM 735 N N . LEU A 1 94 ? 11.945 -14.484 12.859 1 98 94 LEU A N 1
ATOM 736 C CA . LEU A 1 94 ? 11.336 -15.43 11.93 1 98 94 LEU A CA 1
ATOM 737 C C . LEU A 1 94 ? 9.82 -15.438 12.07 1 98 94 LEU A C 1
ATOM 739 O O . LEU A 1 94 ? 9.102 -15.57 11.086 1 98 94 LEU A O 1
ATOM 743 N N . SER A 1 95 ? 9.359 -15.312 13.305 1 98.1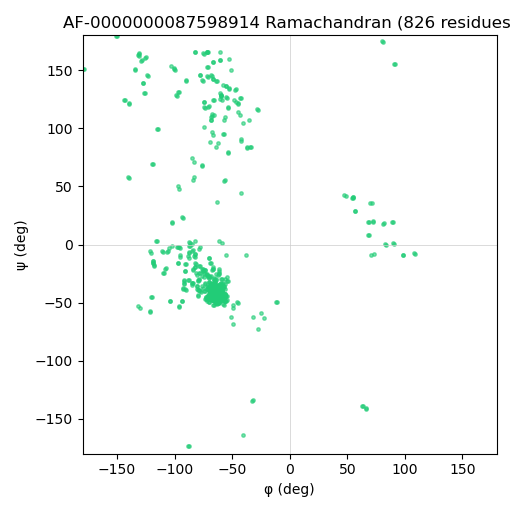2 95 SER A N 1
ATOM 744 C CA . SER A 1 95 ? 7.926 -15.172 13.523 1 98.12 95 SER A CA 1
ATOM 745 C C . SER A 1 95 ? 7.383 -13.93 12.828 1 98.12 95 SER A C 1
ATOM 747 O O . SER A 1 95 ? 6.34 -13.984 12.172 1 98.12 95 SER A O 1
ATOM 749 N N . ARG A 1 96 ? 8.07 -12.828 13 1 98.62 96 ARG A N 1
ATOM 750 C CA . ARG A 1 96 ? 7.688 -11.578 12.344 1 98.62 96 ARG A CA 1
ATOM 751 C C . ARG A 1 96 ? 7.668 -11.734 10.828 1 98.62 96 ARG A C 1
ATOM 753 O O . ARG A 1 96 ? 6.75 -11.25 10.164 1 98.62 96 ARG A O 1
ATOM 760 N N . LEU A 1 97 ? 8.648 -12.461 10.297 1 98.62 97 LEU A N 1
ATOM 761 C CA . LEU A 1 97 ? 8.727 -12.719 8.867 1 98.62 97 LEU A CA 1
ATOM 762 C C . LEU A 1 97 ? 7.512 -13.516 8.391 1 98.62 97 LEU A C 1
ATOM 764 O O . LEU A 1 97 ? 6.879 -13.156 7.395 1 98.62 97 LEU A O 1
ATOM 768 N N . GLY A 1 98 ? 7.223 -14.562 9.07 1 98.62 98 GLY A N 1
ATOM 769 C CA . GLY A 1 98 ? 6.07 -15.375 8.719 1 98.62 98 GLY A CA 1
ATOM 770 C C . GLY A 1 98 ? 4.762 -14.609 8.766 1 98.62 98 GLY A C 1
ATOM 771 O O . GLY A 1 98 ? 3.986 -14.641 7.809 1 98.62 98 GLY A O 1
ATOM 772 N N . TRP A 1 99 ? 4.578 -13.875 9.852 1 98.69 99 TRP A N 1
ATOM 773 C CA . TRP A 1 99 ? 3.309 -13.18 10.039 1 98.69 99 TRP A CA 1
ATOM 774 C C . TRP A 1 99 ? 3.221 -11.953 9.125 1 98.69 99 TRP A C 1
ATOM 776 O O . TRP A 1 99 ? 2.125 -11.477 8.828 1 98.69 99 TRP A O 1
ATOM 786 N N . MET A 1 100 ? 4.344 -11.406 8.68 1 98.75 100 MET A N 1
ATOM 787 C CA . MET A 1 100 ? 4.348 -10.383 7.633 1 98.75 100 MET A CA 1
ATOM 788 C C . MET A 1 100 ? 3.643 -10.891 6.379 1 98.75 100 MET A C 1
ATOM 790 O O . MET A 1 100 ? 2.809 -10.188 5.805 1 98.75 100 MET A O 1
ATOM 794 N N . HIS A 1 101 ? 3.955 -12.117 6.004 1 98.69 101 HIS A N 1
ATOM 795 C CA . HIS A 1 101 ? 3.355 -12.719 4.82 1 98.69 101 HIS A CA 1
ATOM 796 C C . HIS A 1 101 ? 1.865 -12.969 5.023 1 98.69 101 HIS A C 1
ATOM 798 O O . HIS A 1 101 ? 1.062 -12.734 4.121 1 98.69 101 HIS A O 1
ATOM 804 N N . GLU A 1 102 ? 1.507 -13.453 6.172 1 98.5 102 GLU A N 1
ATOM 805 C CA . GLU A 1 102 ? 0.096 -13.727 6.43 1 98.5 102 GLU A CA 1
ATOM 806 C C . GLU A 1 102 ? -0.709 -12.43 6.52 1 98.5 102 GLU A C 1
ATOM 808 O O . GLU A 1 102 ? -1.881 -12.398 6.137 1 98.5 102 GLU A O 1
ATOM 813 N N . THR A 1 103 ? -0.089 -11.391 7.047 1 98.75 103 THR A N 1
ATOM 814 C CA . THR A 1 103 ? -0.747 -10.086 7.074 1 98.75 103 THR A CA 1
ATOM 815 C C . THR A 1 103 ? -0.969 -9.562 5.656 1 98.75 103 THR A C 1
ATOM 817 O O . THR A 1 103 ? -2.039 -9.039 5.348 1 98.75 103 THR A O 1
ATOM 820 N N . LEU A 1 104 ? 0.009 -9.711 4.812 1 98.56 104 LEU A N 1
ATOM 821 C CA . LEU A 1 104 ? -0.141 -9.312 3.416 1 98.56 104 LEU A CA 1
ATOM 822 C C . LEU A 1 104 ? -1.257 -10.109 2.744 1 98.56 104 LEU A C 1
ATOM 824 O O . LEU A 1 104 ? -2.078 -9.539 2.02 1 98.56 104 LEU A O 1
ATOM 828 N N . GLN A 1 105 ? -1.247 -11.406 2.971 1 97.81 105 GLN A N 1
ATOM 829 C CA . GLN A 1 105 ? -2.307 -12.258 2.432 1 97.81 105 GLN A CA 1
ATOM 830 C C . GLN A 1 105 ? -3.682 -11.773 2.887 1 97.81 105 GLN A C 1
ATOM 832 O O . GLN A 1 105 ? -4.633 -11.773 2.105 1 97.81 105 GLN A O 1
ATOM 837 N N . SER A 1 106 ? -3.75 -11.438 4.113 1 98.19 106 SER A N 1
ATOM 838 C CA . SER A 1 106 ? -5.023 -10.977 4.656 1 98.19 106 SER A CA 1
ATOM 839 C C . SER A 1 106 ? -5.465 -9.672 4 1 98.19 106 SER A C 1
ATOM 841 O O . SER A 1 106 ? -6.656 -9.453 3.785 1 98.19 106 SER A O 1
ATOM 843 N N . ALA A 1 107 ? -4.551 -8.781 3.768 1 98.12 107 ALA A N 1
ATOM 844 C CA . ALA A 1 107 ? -4.871 -7.562 3.035 1 98.12 107 ALA A CA 1
ATOM 845 C C . ALA A 1 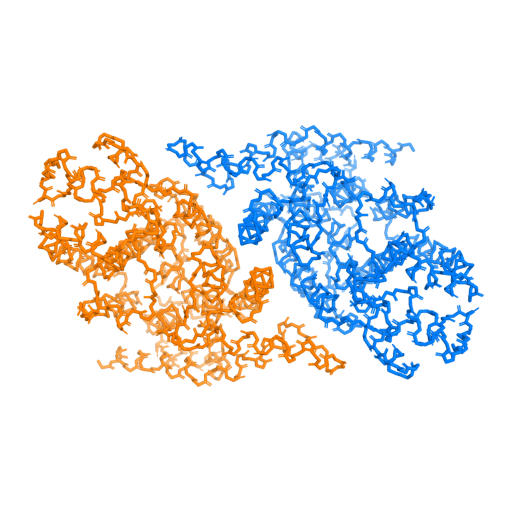107 ? -5.508 -7.883 1.687 1 98.12 107 ALA A C 1
ATOM 847 O O . ALA A 1 107 ? -6.551 -7.32 1.335 1 98.12 107 ALA A O 1
ATOM 848 N N . PHE A 1 108 ? -4.891 -8.797 0.952 1 97.06 108 PHE A N 1
ATOM 849 C CA . PHE A 1 108 ? -5.402 -9.188 -0.356 1 97.06 108 PHE A CA 1
ATOM 850 C C . PHE A 1 108 ? -6.781 -9.828 -0.23 1 97.06 108 PHE A C 1
ATOM 852 O O . PHE A 1 108 ? -7.672 -9.562 -1.04 1 97.06 108 PHE A O 1
ATOM 859 N N . LEU A 1 109 ? -7.004 -10.625 0.797 1 95.5 109 LEU A N 1
ATOM 860 C CA . LEU A 1 109 ? -8.273 -11.328 0.96 1 95.5 109 LEU A CA 1
ATOM 861 C C . LEU A 1 109 ? -9.398 -10.352 1.283 1 95.5 109 LEU A C 1
ATOM 863 O O . LEU A 1 109 ? -10.508 -10.477 0.762 1 95.5 109 LEU A O 1
ATOM 867 N N . VAL A 1 110 ? -9.102 -9.406 2.129 1 97.38 110 VAL A N 1
ATOM 868 C CA . VAL A 1 110 ? -10.109 -8.422 2.521 1 97.38 110 VAL A CA 1
ATOM 869 C C . VAL A 1 110 ? -10.57 -7.645 1.294 1 97.38 110 VAL A C 1
ATOM 871 O O . VAL A 1 110 ? -11.773 -7.414 1.114 1 97.38 110 VAL A O 1
ATOM 874 N N . ILE A 1 111 ? -9.664 -7.312 0.439 1 95.38 111 ILE A N 1
ATOM 875 C CA . ILE A 1 111 ? -9.984 -6.57 -0.773 1 95.38 111 ILE A CA 1
ATOM 876 C C . ILE A 1 111 ? -10.703 -7.48 -1.764 1 95.38 111 ILE A C 1
ATOM 878 O O . ILE A 1 111 ? -11.734 -7.102 -2.332 1 95.38 111 ILE A O 1
ATOM 882 N N . ASP A 1 112 ? -10.195 -8.648 -1.925 1 92.19 112 ASP A N 1
ATOM 883 C CA . ASP A 1 112 ? -10.75 -9.617 -2.863 1 92.19 112 ASP A CA 1
ATOM 884 C C . ASP A 1 112 ? -12.188 -9.977 -2.492 1 92.19 112 ASP A C 1
ATOM 886 O O . ASP A 1 112 ? -13.039 -10.141 -3.369 1 92.19 112 ASP A O 1
ATOM 890 N N . ASP A 1 113 ? -12.422 -10.148 -1.234 1 92.56 113 ASP A N 1
ATOM 891 C CA . ASP A 1 113 ? -13.758 -10.508 -0.769 1 92.56 113 ASP A CA 1
ATOM 892 C C . ASP A 1 113 ? -14.773 -9.43 -1.125 1 92.56 113 ASP A C 1
ATOM 894 O O . ASP A 1 113 ? -15.938 -9.734 -1.402 1 92.56 113 ASP A O 1
ATOM 898 N N . VAL A 1 114 ? -14.367 -8.18 -1.081 1 93.5 114 VAL A N 1
ATOM 899 C CA . VAL A 1 114 ? -15.242 -7.086 -1.48 1 93.5 114 VAL A CA 1
ATOM 900 C C . VAL A 1 114 ? -15.516 -7.164 -2.982 1 93.5 114 VAL A C 1
ATOM 902 O O . VAL A 1 114 ? -16.656 -7.051 -3.418 1 93.5 114 VAL A O 1
ATOM 905 N N . LEU A 1 115 ? -14.484 -7.383 -3.752 1 89.44 115 LEU A N 1
ATOM 906 C CA . LEU A 1 115 ? -14.578 -7.379 -5.207 1 89.44 115 LEU A CA 1
ATOM 907 C C . LEU A 1 115 ? -15.438 -8.539 -5.703 1 89.44 115 LEU A C 1
ATOM 909 O O . LEU A 1 115 ? -16.203 -8.391 -6.66 1 89.44 115 LEU A O 1
ATOM 913 N N . ASP A 1 116 ? -15.344 -9.641 -4.965 1 83.88 116 ASP A N 1
ATOM 914 C CA . ASP A 1 116 ? -16.047 -10.844 -5.379 1 83.88 116 ASP A CA 1
ATOM 915 C C . ASP A 1 116 ? -17.391 -10.969 -4.66 1 83.88 116 ASP A C 1
ATOM 917 O O . ASP A 1 116 ? -18.141 -11.922 -4.887 1 83.88 116 ASP A O 1
ATOM 921 N N . ASN A 1 117 ? -17.641 -10.07 -3.832 1 85.75 117 ASN A N 1
ATOM 922 C CA . ASN A 1 117 ? -18.844 -10.133 -2.996 1 85.75 117 ASN A CA 1
ATOM 923 C C . ASN A 1 117 ? -18.922 -11.453 -2.232 1 85.75 117 ASN A C 1
ATOM 925 O O . ASN A 1 117 ? -19.969 -12.102 -2.217 1 85.75 117 ASN A O 1
ATOM 929 N N . ALA A 1 118 ? -17.766 -11.883 -1.748 1 85.75 118 ALA A N 1
ATOM 930 C CA . ALA A 1 118 ? -17.719 -13.117 -0.961 1 85.75 118 ALA A CA 1
ATOM 931 C C . ALA A 1 118 ? -18.281 -12.891 0.442 1 85.75 118 ALA A C 1
ATOM 933 O O . ALA A 1 118 ? -17.719 -12.102 1.217 1 85.75 118 ALA A O 1
ATOM 934 N N . GLY A 1 119 ? -19.281 -13.633 0.812 1 89.38 119 GLY A N 1
ATOM 935 C CA . GLY A 1 119 ? -19.953 -13.438 2.088 1 89.38 119 GLY A CA 1
ATOM 936 C C . GLY A 1 119 ? -19.188 -14.023 3.26 1 89.38 119 GLY A C 1
ATOM 937 O O . GLY A 1 119 ? -19.344 -13.578 4.398 1 89.38 119 GLY A O 1
ATOM 938 N N . THR A 1 120 ? -18.297 -15.086 2.979 1 90.12 120 THR A N 1
ATOM 939 C CA . THR A 1 120 ? -17.562 -15.758 4.051 1 90.12 120 THR A CA 1
ATOM 940 C C . THR A 1 120 ? -16.094 -15.938 3.682 1 90.12 120 THR A C 1
ATOM 942 O O . THR A 1 120 ? -15.75 -15.984 2.5 1 90.12 120 THR A O 1
ATOM 945 N N . ARG A 1 121 ? -15.258 -15.953 4.711 1 89.94 121 ARG A N 1
ATOM 946 C CA . ARG A 1 121 ? -13.828 -16.25 4.656 1 89.94 121 ARG A CA 1
ATOM 947 C C . ARG A 1 121 ? -13.375 -17.016 5.887 1 89.94 121 ARG A C 1
ATOM 949 O O . ARG A 1 121 ? -13.617 -16.594 7.02 1 89.94 121 ARG A O 1
ATOM 956 N N . ARG A 1 122 ? -12.797 -18.125 5.633 1 88.62 122 ARG A N 1
ATOM 957 C CA . ARG A 1 122 ? -12.336 -18.984 6.719 1 88.62 122 ARG A CA 1
ATOM 958 C C . ARG A 1 122 ? -13.477 -19.312 7.68 1 88.62 122 ARG A C 1
ATOM 960 O O . ARG A 1 122 ? -13.32 -19.219 8.898 1 88.62 122 ARG A O 1
ATOM 967 N N . SER A 1 123 ? -14.617 -19.562 7.094 1 86.69 123 SER A N 1
ATOM 968 C CA . SER A 1 123 ? -15.82 -20.047 7.762 1 86.69 123 SER A CA 1
ATOM 969 C C . SER A 1 123 ? -16.406 -18.984 8.688 1 86.69 123 SER A C 1
ATOM 971 O O . SER A 1 123 ? -17.109 -19.312 9.648 1 86.69 123 SER A O 1
ATOM 973 N N . LYS A 1 124 ? -16.062 -17.766 8.508 1 92.38 124 LYS A N 1
ATOM 974 C CA . LYS A 1 124 ? -16.641 -16.625 9.203 1 92.38 124 LYS A CA 1
ATOM 975 C C . LYS A 1 124 ? -17.094 -15.555 8.219 1 92.38 124 LYS A C 1
ATOM 977 O O . LYS A 1 124 ? -16.672 -15.555 7.055 1 92.38 124 LYS A O 1
ATOM 982 N N . PRO A 1 125 ? -18 -14.695 8.656 1 95.81 125 PRO A N 1
ATOM 983 C CA . PRO A 1 125 ? -18.344 -13.602 7.75 1 95.81 125 PRO A CA 1
ATOM 984 C C . PRO A 1 125 ? -17.125 -12.828 7.266 1 95.81 125 PRO A C 1
ATOM 986 O O . PRO A 1 125 ? -16.203 -12.562 8.047 1 95.81 125 PRO A O 1
ATOM 989 N N . SER A 1 126 ? -17.078 -12.562 5.965 1 96.06 126 SER A N 1
ATOM 990 C CA . SER A 1 126 ? -15.992 -11.742 5.441 1 96.06 126 SER A CA 1
ATOM 991 C C . SER A 1 126 ? -15.992 -10.359 6.074 1 96.06 126 SER A C 1
ATOM 993 O O . SER A 1 126 ? -17.016 -9.898 6.586 1 96.06 126 SER A O 1
ATOM 995 N N . TRP A 1 127 ? -14.898 -9.734 6.023 1 97.69 127 TRP A N 1
ATOM 996 C CA . TRP A 1 127 ? -14.695 -8.484 6.742 1 97.69 127 TRP A CA 1
ATOM 997 C C . TRP A 1 127 ? -15.656 -7.406 6.238 1 97.69 127 TRP A C 1
ATOM 999 O O . TRP A 1 127 ? -16.188 -6.621 7.027 1 97.69 127 TRP A O 1
ATOM 1009 N N . HIS A 1 128 ? -15.961 -7.348 4.875 1 96.69 128 HIS A N 1
ATOM 1010 C CA . HIS A 1 128 ? -16.844 -6.324 4.32 1 96.69 128 HIS A CA 1
ATOM 1011 C C . HIS A 1 128 ? -18.281 -6.555 4.742 1 96.69 128 HIS A C 1
ATOM 1013 O O . HIS A 1 128 ? -19.094 -5.617 4.742 1 96.69 128 HIS A O 1
ATOM 1019 N N . VAL A 1 129 ? -18.609 -7.824 5.004 1 96.19 129 VAL A N 1
ATOM 1020 C CA . VAL A 1 129 ? -19.938 -8.125 5.543 1 96.19 129 VAL A CA 1
ATOM 1021 C C . VAL A 1 129 ? -20.078 -7.535 6.941 1 96.19 129 VAL A C 1
ATOM 1023 O O . VAL A 1 129 ? -21.141 -7.023 7.305 1 96.19 129 VAL A O 1
ATOM 1026 N N . MET A 1 130 ? -18.984 -7.578 7.652 1 96.12 130 MET A N 1
ATOM 1027 C CA . MET A 1 130 ? -18.984 -7.105 9.031 1 96.12 130 MET A CA 1
ATOM 1028 C C . MET A 1 130 ? -18.906 -5.582 9.086 1 96.12 130 MET A C 1
ATOM 1030 O O . MET A 1 130 ? -19.531 -4.953 9.945 1 96.12 130 MET A O 1
ATOM 1034 N N . LYS A 1 131 ? -18.125 -4.98 8.211 1 95.75 131 LYS A N 1
ATOM 1035 C CA . LYS A 1 131 ? -17.766 -3.58 8.414 1 95.75 131 LYS A CA 1
ATOM 1036 C C . LYS A 1 131 ? -18.203 -2.725 7.23 1 95.75 131 LYS A C 1
ATOM 1038 O O . LYS A 1 131 ? -18.141 -1.495 7.285 1 95.75 131 LYS A O 1
ATOM 1043 N N . GLY A 1 132 ? -18.719 -3.34 6.16 1 94.62 132 GLY A N 1
ATOM 1044 C CA . GLY A 1 132 ? -19.062 -2.625 4.941 1 94.62 132 GLY A CA 1
ATOM 1045 C C . GLY A 1 132 ? -17.906 -2.562 3.949 1 94.62 132 GLY A C 1
ATOM 1046 O O . GLY A 1 132 ? -16.75 -2.66 4.336 1 94.62 132 GLY A O 1
ATOM 1047 N N . PRO A 1 133 ? -18.234 -2.393 2.635 1 94 133 PRO A N 1
ATOM 1048 C CA . PRO A 1 133 ? -17.203 -2.439 1.592 1 94 133 PRO A CA 1
ATOM 1049 C C . PRO A 1 133 ? -16.188 -1.311 1.718 1 94 133 PRO A C 1
ATOM 1051 O O . PRO A 1 133 ? -15 -1.521 1.482 1 94 133 PRO A O 1
ATOM 1054 N N . GLY A 1 134 ? -16.656 -0.098 2.053 1 92.75 134 GLY A N 1
ATOM 1055 C CA . GLY A 1 134 ? -15.75 1.03 2.193 1 92.75 134 GLY A CA 1
ATOM 1056 C C . GLY A 1 134 ? -14.719 0.834 3.287 1 92.75 134 GLY A C 1
ATOM 1057 O O . GLY A 1 134 ? -13.516 0.984 3.049 1 92.75 134 GLY A O 1
ATOM 1058 N N . ARG A 1 135 ? -15.188 0.455 4.445 1 94.69 135 ARG A N 1
ATOM 1059 C CA . ARG A 1 135 ? -14.297 0.211 5.578 1 94.69 135 ARG A CA 1
ATOM 1060 C C . ARG A 1 135 ? -13.359 -0.956 5.293 1 94.69 135 ARG A C 1
ATOM 1062 O O . ARG A 1 135 ? -12.188 -0.915 5.656 1 94.69 135 ARG A O 1
ATOM 1069 N N . ALA A 1 136 ? -13.867 -1.956 4.648 1 97.06 136 ALA A N 1
ATOM 1070 C CA . ALA A 1 136 ? -13.023 -3.1 4.305 1 97.06 136 ALA A CA 1
ATOM 1071 C C . ALA A 1 136 ? -11.875 -2.682 3.391 1 97.06 136 ALA A C 1
ATOM 1073 O O . ALA A 1 136 ? -10.742 -3.139 3.559 1 97.06 136 ALA A O 1
ATOM 1074 N N . GLY A 1 137 ? -12.195 -1.834 2.396 1 95.56 137 GLY A N 1
ATOM 1075 C CA . GLY A 1 137 ? -11.141 -1.31 1.544 1 95.56 137 GLY A CA 1
ATOM 1076 C C . GLY A 1 137 ? -10.062 -0.572 2.314 1 95.56 137 GLY A C 1
ATOM 1077 O O . GLY A 1 137 ? -8.875 -0.823 2.121 1 95.56 137 GLY A O 1
ATOM 1078 N N . PHE A 1 138 ? -10.445 0.243 3.201 1 96.94 138 PHE A N 1
ATOM 1079 C CA . PHE A 1 138 ? -9.516 1.019 4.016 1 96.94 138 PHE A CA 1
ATOM 1080 C C . PHE A 1 138 ? -8.703 0.106 4.926 1 96.94 138 PHE A C 1
ATOM 1082 O O . PHE A 1 138 ? -7.488 0.274 5.059 1 96.94 138 PHE A O 1
ATOM 1089 N N . ASP A 1 139 ? -9.375 -0.851 5.551 1 97.75 139 ASP A N 1
ATOM 1090 C CA . ASP A 1 139 ? -8.695 -1.781 6.449 1 97.75 139 ASP A CA 1
ATOM 1091 C C . ASP A 1 139 ? -7.695 -2.646 5.688 1 97.75 139 ASP A C 1
ATOM 1093 O O . ASP A 1 139 ? -6.656 -3.027 6.234 1 97.75 139 ASP A O 1
ATOM 1097 N N . GLY A 1 140 ? -8.039 -2.986 4.43 1 97.38 140 GLY A N 1
ATOM 1098 C CA . GLY A 1 140 ? -7.047 -3.635 3.586 1 97.38 140 GLY A CA 1
ATOM 1099 C C . GLY A 1 140 ? -5.777 -2.824 3.426 1 97.38 140 GLY A C 1
ATOM 1100 O O . GLY A 1 140 ? -4.676 -3.379 3.432 1 97.38 140 GLY A O 1
ATOM 1101 N N . PHE A 1 141 ? -5.922 -1.501 3.359 1 95.31 141 PHE A N 1
ATOM 1102 C CA . PHE A 1 141 ? -4.797 -0.578 3.277 1 95.31 141 PHE A CA 1
ATOM 1103 C C . PHE A 1 141 ? -3.949 -0.645 4.543 1 95.31 141 PHE A C 1
ATOM 1105 O O . PHE A 1 141 ? -2.719 -0.632 4.473 1 95.31 141 PHE A O 1
ATOM 1112 N N . ILE A 1 142 ? -4.602 -0.707 5.625 1 97.19 142 ILE A N 1
ATOM 1113 C CA . ILE A 1 142 ? -3.904 -0.757 6.906 1 97.19 142 ILE A CA 1
ATOM 1114 C C . ILE A 1 142 ? -3.135 -2.072 7.027 1 97.19 142 ILE A C 1
ATOM 1116 O O . ILE A 1 142 ? -1.962 -2.08 7.406 1 97.19 142 ILE A O 1
ATOM 1120 N N . LEU A 1 143 ? -3.766 -3.176 6.684 1 98.56 143 LEU A N 1
ATOM 1121 C CA . LEU A 1 143 ? -3.107 -4.477 6.734 1 98.56 143 LEU A CA 1
ATOM 1122 C C . LEU A 1 143 ? -1.873 -4.5 5.84 1 98.56 143 LEU A C 1
ATOM 1124 O O . LEU A 1 143 ? -0.8 -4.934 6.266 1 98.56 143 LEU A O 1
ATOM 1128 N N . LYS A 1 144 ? -2.033 -4.035 4.617 1 98.31 144 LYS A N 1
ATOM 1129 C CA . LYS A 1 144 ? -0.901 -3.973 3.699 1 98.31 144 LYS A CA 1
ATOM 1130 C C . LYS A 1 144 ? 0.204 -3.076 4.25 1 98.31 144 LYS A C 1
ATOM 1132 O O . LYS A 1 144 ? 1.389 -3.398 4.133 1 98.31 144 LYS A O 1
ATOM 1137 N N . GLY A 1 145 ? -0.193 -1.958 4.797 1 97.88 145 GLY A N 1
ATOM 1138 C CA . GLY A 1 145 ? 0.772 -1.062 5.414 1 97.88 145 GLY A CA 1
ATOM 1139 C C . GLY A 1 145 ? 1.543 -1.71 6.551 1 97.88 145 GLY A C 1
ATOM 1140 O O . GLY A 1 145 ? 2.75 -1.497 6.691 1 97.88 145 GLY A O 1
ATOM 1141 N N . VAL A 1 146 ? 0.863 -2.461 7.379 1 98.38 146 VAL A N 1
ATOM 1142 C CA . VAL A 1 146 ? 1.515 -3.174 8.469 1 98.38 146 VAL A CA 1
ATOM 1143 C C . VAL A 1 146 ? 2.568 -4.129 7.91 1 98.38 146 VAL A C 1
ATOM 1145 O O . VAL A 1 146 ? 3.699 -4.172 8.398 1 98.38 146 VAL A O 1
ATOM 1148 N N . SER A 1 147 ? 2.18 -4.836 6.902 1 98.62 147 SER A N 1
ATOM 1149 C CA . SER A 1 147 ? 3.129 -5.75 6.277 1 98.62 147 SER A CA 1
ATOM 1150 C C . SER A 1 147 ? 4.359 -5.008 5.766 1 98.62 147 SER A C 1
ATOM 1152 O O . SER A 1 147 ? 5.488 -5.461 5.961 1 98.62 147 SER A O 1
ATOM 1154 N N . SER A 1 148 ? 4.18 -3.887 5.145 1 98 148 SER A N 1
ATOM 1155 C CA . SER A 1 148 ? 5.281 -3.084 4.625 1 98 148 SER A CA 1
ATOM 1156 C C . SER A 1 148 ? 6.18 -2.584 5.75 1 98 148 SER A C 1
ATOM 1158 O O . SER A 1 148 ? 7.406 -2.568 5.609 1 98 148 SER A O 1
ATOM 1160 N N . GLN A 1 149 ? 5.578 -2.174 6.828 1 97.38 149 GLN A N 1
ATOM 1161 C CA . GLN A 1 149 ? 6.355 -1.668 7.957 1 97.38 149 GLN A CA 1
ATOM 1162 C C . GLN A 1 149 ? 7.164 -2.783 8.609 1 97.38 149 GLN A C 1
ATOM 1164 O O . GLN A 1 149 ? 8.289 -2.557 9.055 1 97.38 149 GLN A O 1
ATOM 1169 N N . VAL A 1 150 ? 6.578 -3.939 8.68 1 98.38 150 VAL A N 1
ATOM 1170 C CA . VAL A 1 150 ? 7.301 -5.082 9.234 1 98.38 150 VAL A CA 1
ATOM 1171 C C . VAL A 1 150 ? 8.484 -5.422 8.336 1 98.38 150 VAL A C 1
ATOM 1173 O O . VAL A 1 150 ? 9.586 -5.688 8.82 1 98.38 150 VAL A O 1
ATOM 1176 N N . ALA A 1 151 ? 8.297 -5.406 7.023 1 97.94 151 ALA A N 1
ATOM 1177 C CA . ALA A 1 151 ? 9.391 -5.648 6.09 1 97.94 151 ALA A CA 1
ATOM 1178 C C . ALA A 1 151 ? 10.508 -4.629 6.281 1 97.94 151 ALA A C 1
ATOM 1180 O O . ALA A 1 151 ? 11.688 -4.984 6.285 1 97.94 151 ALA A O 1
ATOM 1181 N N . SER A 1 152 ? 10.109 -3.395 6.422 1 95.38 152 SER A N 1
ATOM 1182 C CA . SER A 1 152 ? 11.078 -2.328 6.641 1 95.38 152 SER A CA 1
ATOM 1183 C C . SER A 1 152 ? 11.867 -2.551 7.93 1 95.38 152 SER A C 1
ATOM 1185 O O . SER A 1 152 ? 13.078 -2.342 7.969 1 95.38 152 SER A O 1
ATOM 1187 N N . ASP A 1 153 ? 11.188 -2.941 8.961 1 95.69 153 ASP A N 1
ATOM 1188 C CA . ASP A 1 153 ? 11.852 -3.184 10.242 1 95.69 153 ASP A CA 1
ATOM 1189 C C . ASP A 1 153 ? 12.797 -4.375 10.156 1 95.69 153 ASP A C 1
ATOM 1191 O O . ASP A 1 153 ? 13.891 -4.352 10.727 1 95.69 153 ASP A O 1
ATOM 1195 N N . LEU A 1 154 ? 12.359 -5.406 9.453 1 96.62 154 LEU A N 1
ATOM 1196 C CA . LEU A 1 154 ? 13.211 -6.574 9.273 1 96.62 154 LEU A CA 1
ATOM 1197 C C . LEU A 1 154 ? 14.453 -6.219 8.461 1 96.62 154 LEU A C 1
ATOM 1199 O O . LEU A 1 154 ? 15.531 -6.777 8.688 1 96.62 154 LEU A O 1
ATOM 1203 N N . GLU A 1 155 ? 14.289 -5.344 7.477 1 92.69 155 GLU A N 1
ATOM 1204 C CA . GLU A 1 155 ? 15.453 -4.855 6.746 1 92.69 155 GLU A CA 1
ATOM 1205 C C . GLU A 1 155 ? 16.469 -4.227 7.691 1 92.69 155 GLU A C 1
ATOM 1207 O O . GLU A 1 155 ? 17.672 -4.465 7.566 1 92.69 155 GLU A O 1
ATOM 1212 N N . ARG A 1 156 ? 15.969 -3.486 8.578 1 89.88 156 ARG A N 1
ATOM 1213 C CA . ARG A 1 156 ? 16.844 -2.797 9.516 1 89.88 156 ARG A CA 1
ATOM 1214 C C . ARG A 1 156 ? 17.438 -3.77 10.531 1 89.88 156 ARG A C 1
ATOM 1216 O O . ARG A 1 156 ? 18.641 -3.773 10.766 1 89.88 156 ARG A O 1
ATOM 1223 N N . ARG A 1 157 ? 16.625 -4.598 11.094 1 91.94 157 ARG A N 1
ATOM 1224 C CA . ARG A 1 157 ? 17.016 -5.457 12.211 1 91.94 157 ARG A CA 1
ATOM 1225 C C . ARG A 1 157 ? 17.906 -6.598 11.734 1 91.94 157 ARG A C 1
ATOM 1227 O O . ARG A 1 157 ? 18.812 -7.027 12.461 1 91.94 157 ARG A O 1
ATOM 1234 N N . CYS A 1 158 ? 17.672 -7.066 10.539 1 94.12 158 CYS A N 1
ATOM 1235 C CA . CYS A 1 158 ? 18.344 -8.273 10.062 1 94.12 158 CYS A CA 1
ATOM 1236 C C . CYS A 1 158 ? 19.25 -7.961 8.875 1 94.12 158 CYS A C 1
ATOM 1238 O O . CYS A 1 158 ? 19.797 -8.875 8.258 1 94.12 158 CYS A O 1
ATOM 1240 N N . SER A 1 159 ? 19.344 -6.695 8.508 1 89.12 159 SER A N 1
ATOM 1241 C CA . SER A 1 159 ? 20.094 -6.281 7.324 1 89.12 159 SER A CA 1
ATOM 1242 C C . SER A 1 159 ? 19.594 -6.988 6.07 1 89.12 159 SER A C 1
ATOM 1244 O O . SER A 1 159 ? 20.391 -7.355 5.199 1 89.12 159 SER A O 1
ATOM 1246 N N . ALA A 1 160 ? 18.297 -7.328 6.094 1 91.19 160 ALA A N 1
ATOM 1247 C CA . ALA A 1 160 ? 17.672 -7.965 4.934 1 91.19 160 ALA A CA 1
ATOM 1248 C C . ALA A 1 160 ? 17.406 -6.953 3.826 1 91.19 160 ALA A C 1
ATOM 1250 O O . ALA A 1 160 ? 16.266 -6.738 3.438 1 91.19 160 ALA A O 1
ATOM 1251 N N . THR A 1 161 ? 18.453 -6.434 3.225 1 84.94 161 THR A N 1
ATOM 1252 C CA . THR A 1 161 ? 18.375 -5.344 2.254 1 84.94 161 THR A CA 1
ATOM 1253 C C . THR A 1 161 ? 17.516 -5.738 1.059 1 84.94 161 THR A C 1
ATOM 1255 O O . THR A 1 161 ? 17.688 -6.82 0.49 1 84.94 161 THR A O 1
ATOM 1258 N N . GLY A 1 162 ? 16.547 -4.906 0.732 1 88.31 162 GLY A N 1
ATOM 1259 C CA . GLY A 1 162 ? 15.727 -5.125 -0.448 1 88.31 162 GLY A CA 1
ATOM 1260 C C . GLY A 1 162 ? 14.391 -5.781 -0.135 1 88.31 162 GLY A C 1
ATOM 1261 O O . GLY A 1 162 ? 13.508 -5.844 -0.992 1 88.31 162 GLY A O 1
ATOM 1262 N N . LEU A 1 163 ? 14.211 -6.238 1.108 1 93.94 163 LEU A N 1
ATOM 1263 C CA . LEU A 1 163 ? 12.992 -6.957 1.482 1 93.94 163 LEU A CA 1
ATOM 1264 C C . LEU A 1 163 ? 11.758 -6.102 1.227 1 93.94 163 LEU A C 1
ATOM 1266 O O . LEU A 1 163 ? 10.781 -6.578 0.637 1 93.94 163 LEU A O 1
ATOM 1270 N N . LEU A 1 164 ? 11.789 -4.832 1.621 1 95.44 164 LEU A N 1
ATOM 1271 C CA . LEU A 1 164 ? 10.648 -3.939 1.417 1 95.44 164 LEU A CA 1
ATOM 1272 C C . LEU A 1 164 ? 10.406 -3.707 -0.07 1 95.44 164 LEU A C 1
ATOM 1274 O O . LEU A 1 164 ? 9.258 -3.703 -0.518 1 95.44 164 LEU A O 1
ATOM 1278 N N . GLN A 1 165 ? 11.461 -3.529 -0.816 1 92.44 165 GLN A N 1
ATOM 1279 C CA . GLN A 1 165 ? 11.336 -3.303 -2.252 1 92.44 165 GLN A CA 1
ATOM 1280 C C . GLN A 1 165 ? 10.68 -4.492 -2.941 1 92.44 165 GLN A C 1
ATOM 1282 O O . GLN A 1 165 ? 9.812 -4.316 -3.801 1 92.44 165 GLN A O 1
ATOM 1287 N N . VAL A 1 166 ? 11.086 -5.664 -2.57 1 93.25 166 VAL A N 1
ATOM 1288 C CA . VAL A 1 166 ? 10.523 -6.871 -3.174 1 93.25 166 VAL A CA 1
ATOM 1289 C C . VAL A 1 166 ? 9.062 -7.02 -2.771 1 93.25 166 VAL A C 1
ATOM 1291 O O . VAL A 1 166 ? 8.219 -7.379 -3.598 1 93.25 166 VAL A O 1
ATOM 1294 N N . LEU A 1 167 ? 8.773 -6.754 -1.493 1 96.81 167 LEU A N 1
ATOM 1295 C CA . LEU A 1 167 ? 7.387 -6.82 -1.038 1 96.81 167 LEU A CA 1
ATOM 1296 C C . LEU A 1 167 ? 6.496 -5.902 -1.867 1 96.81 167 LEU A C 1
ATOM 1298 O O . LEU A 1 167 ? 5.438 -6.316 -2.342 1 96.81 167 LEU A O 1
ATOM 1302 N N . GLU A 1 168 ? 6.938 -4.648 -2.045 1 95.88 168 GLU A N 1
ATOM 1303 C CA . GLU A 1 168 ? 6.141 -3.684 -2.793 1 95.88 168 GLU A CA 1
ATOM 1304 C C . GLU A 1 168 ? 5.977 -4.113 -4.246 1 95.88 168 GLU A C 1
ATOM 1306 O O . GLU A 1 168 ? 4.91 -3.924 -4.84 1 95.88 168 GLU A O 1
ATOM 1311 N N . HIS A 1 169 ? 7.02 -4.66 -4.781 1 93.56 169 HIS A N 1
ATOM 1312 C CA . HIS A 1 169 ? 6.969 -5.137 -6.16 1 93.56 169 HIS A CA 1
ATOM 1313 C C . HIS A 1 169 ? 5.969 -6.277 -6.312 1 93.56 169 HIS A C 1
ATOM 1315 O O . HIS A 1 169 ? 5.145 -6.266 -7.23 1 93.56 169 HIS A O 1
ATOM 1321 N N . VAL A 1 170 ? 6.082 -7.215 -5.473 1 95.31 170 VAL A N 1
ATOM 1322 C CA . VAL A 1 170 ? 5.203 -8.383 -5.52 1 95.31 170 VAL A CA 1
ATOM 1323 C C . VAL A 1 170 ? 3.758 -7.945 -5.301 1 95.31 170 VAL A C 1
ATOM 1325 O O . VAL A 1 170 ? 2.842 -8.461 -5.949 1 95.31 170 VAL A O 1
ATOM 1328 N N . CYS A 1 171 ? 3.559 -7.016 -4.363 1 96.25 171 CYS A N 1
ATOM 1329 C CA . CYS A 1 171 ? 2.215 -6.5 -4.129 1 96.25 171 CYS A CA 1
ATOM 1330 C C . CYS A 1 171 ? 1.64 -5.879 -5.398 1 96.25 171 CYS A C 1
ATOM 1332 O O . CYS A 1 171 ? 0.481 -6.117 -5.742 1 96.25 171 CYS A O 1
ATOM 1334 N N . MET A 1 172 ? 2.418 -5.09 -6.09 1 95.12 172 MET A N 1
ATOM 1335 C CA . MET A 1 172 ? 1.948 -4.43 -7.305 1 95.12 172 MET A CA 1
ATOM 1336 C C . MET A 1 172 ? 1.622 -5.453 -8.391 1 95.12 172 MET A C 1
ATOM 1338 O O . MET A 1 172 ? 0.597 -5.34 -9.062 1 95.12 172 MET A O 1
ATOM 1342 N N . ARG A 1 173 ? 2.488 -6.434 -8.547 1 93.75 173 ARG A N 1
ATOM 1343 C CA . ARG A 1 173 ? 2.24 -7.477 -9.539 1 93.75 173 ARG A CA 1
ATOM 1344 C C . ARG A 1 173 ? 0.971 -8.258 -9.211 1 93.75 173 ARG A C 1
ATOM 1346 O O . ARG A 1 173 ? 0.187 -8.578 -10.102 1 93.75 173 ARG A O 1
ATOM 1353 N N . THR A 1 174 ? 0.836 -8.547 -7.977 1 96.31 174 THR A N 1
ATOM 1354 C CA . THR A 1 174 ? -0.359 -9.25 -7.535 1 96.31 174 THR A CA 1
ATOM 1355 C C . THR A 1 174 ? -1.614 -8.445 -7.84 1 96.31 174 THR A C 1
ATOM 1357 O O . THR A 1 174 ? -2.629 -8.992 -8.266 1 96.31 174 THR A O 1
ATOM 1360 N N . CYS A 1 175 ? -1.546 -7.148 -7.652 1 95.25 175 CYS A N 1
ATOM 1361 C CA . CYS A 1 175 ? -2.676 -6.277 -7.953 1 95.25 175 CYS A CA 1
ATOM 1362 C C . CYS A 1 175 ? -2.992 -6.293 -9.445 1 95.25 175 CYS A C 1
ATOM 1364 O O . CYS A 1 175 ? -4.16 -6.273 -9.836 1 95.25 175 CYS A O 1
ATOM 1366 N N . MET A 1 176 ? -1.948 -6.32 -10.258 1 93.5 176 MET A N 1
ATOM 1367 C CA . MET A 1 176 ? -2.182 -6.367 -11.695 1 93.5 176 MET A CA 1
ATOM 1368 C C . MET A 1 176 ? -2.846 -7.68 -12.094 1 93.5 176 MET A C 1
ATOM 1370 O O . MET A 1 176 ? -3.723 -7.699 -12.961 1 93.5 176 MET A O 1
ATOM 1374 N N . GLY A 1 177 ? -2.396 -8.766 -11.477 1 92.88 177 GLY A N 1
ATOM 1375 C CA . GLY A 1 177 ? -3.072 -10.031 -11.695 1 92.88 177 GLY A CA 1
ATOM 1376 C C . GLY A 1 177 ? -4.527 -10.023 -11.266 1 92.88 177 GLY A C 1
ATOM 1377 O O . GLY A 1 177 ? -5.391 -10.555 -11.961 1 92.88 177 GLY A O 1
ATOM 1378 N N . GLU A 1 178 ? -4.785 -9.398 -10.102 1 92.25 178 GLU A N 1
ATOM 1379 C CA . GLU A 1 178 ? -6.152 -9.289 -9.602 1 92.25 178 GLU A CA 1
ATOM 1380 C C . GLU A 1 178 ? -7.008 -8.422 -10.523 1 92.25 178 GLU A C 1
ATOM 1382 O O . GLU A 1 178 ? -8.195 -8.68 -10.703 1 92.25 178 GLU A O 1
ATOM 1387 N N . LEU A 1 179 ? -6.414 -7.379 -11.047 1 91.94 179 LEU A N 1
ATOM 1388 C CA . LEU A 1 179 ? -7.121 -6.516 -11.984 1 91.94 179 LEU A CA 1
ATOM 1389 C C . LEU A 1 179 ? -7.605 -7.312 -13.195 1 91.94 179 LEU A C 1
ATOM 1391 O O . LEU A 1 179 ? -8.758 -7.18 -13.609 1 91.94 179 LEU A O 1
ATOM 1395 N N . ASP A 1 180 ? -6.727 -8.117 -13.758 1 89.69 180 ASP A N 1
ATOM 1396 C CA . ASP A 1 180 ? -7.109 -8.969 -14.875 1 89.69 180 ASP A CA 1
ATOM 1397 C C . ASP A 1 180 ? -8.188 -9.969 -14.453 1 89.69 180 ASP A C 1
ATOM 1399 O O . ASP A 1 180 ? -9.148 -10.195 -15.195 1 89.69 180 ASP A O 1
ATOM 1403 N N . ASP A 1 181 ? -8.023 -10.453 -13.312 1 86.25 181 ASP A N 1
ATOM 1404 C CA . ASP A 1 181 ? -8.953 -11.445 -12.789 1 86.25 181 ASP A CA 1
ATOM 1405 C C . ASP A 1 181 ? -10.344 -10.844 -12.586 1 86.25 181 ASP A C 1
ATOM 1407 O O . ASP A 1 181 ? -11.352 -11.547 -12.719 1 86.25 181 ASP A O 1
ATOM 1411 N N . THR A 1 182 ? -10.43 -9.594 -12.281 1 83.81 182 THR A N 1
ATOM 1412 C CA . THR A 1 182 ? -11.688 -8.93 -11.953 1 83.81 182 THR A CA 1
ATOM 1413 C C . THR A 1 182 ? -12.312 -8.305 -13.203 1 83.81 182 THR A C 1
ATOM 1415 O O . THR A 1 182 ? -13.531 -8.336 -13.375 1 83.81 182 THR A O 1
ATOM 1418 N N . ASP A 1 183 ? -11.461 -7.773 -14.039 1 82.5 183 ASP A N 1
ATOM 1419 C CA . ASP A 1 183 ? -11.992 -6.945 -15.117 1 82.5 183 ASP A CA 1
ATOM 1420 C C . ASP A 1 183 ? -12.266 -7.777 -16.375 1 82.5 183 ASP A C 1
ATOM 1422 O O . ASP A 1 183 ? -12.984 -7.336 -17.266 1 82.5 183 ASP A O 1
ATOM 1426 N N . LEU A 1 184 ? -11.586 -8.898 -16.453 1 74.44 184 LEU A N 1
ATOM 1427 C CA . LEU A 1 184 ? -11.727 -9.68 -17.672 1 74.44 184 LEU A CA 1
ATOM 1428 C C . LEU A 1 184 ? -12.758 -10.789 -17.5 1 74.44 184 LEU A C 1
ATOM 1430 O O . LEU A 1 184 ? -12.523 -11.93 -17.891 1 74.44 184 LEU A O 1
ATOM 1434 N N . ALA A 1 185 ? -13.891 -10.414 -17.016 1 75.81 185 ALA A N 1
ATOM 1435 C CA . ALA A 1 185 ? -14.93 -11.438 -16.938 1 75.81 185 ALA A CA 1
ATOM 1436 C C . ALA A 1 185 ? -15.266 -11.984 -18.312 1 75.81 185 ALA A C 1
ATOM 1438 O O . ALA A 1 185 ? -15.508 -11.219 -19.25 1 75.81 185 ALA A O 1
ATOM 1439 N N . VAL A 1 186 ? -15.18 -13.258 -18.469 1 80.25 186 VAL A N 1
ATOM 1440 C CA . VAL A 1 186 ? -15.422 -13.914 -19.734 1 80.25 186 VAL A CA 1
ATOM 1441 C C . VAL A 1 186 ? -16.906 -13.789 -20.109 1 80.25 186 VAL A C 1
ATOM 1443 O O . VAL A 1 186 ? -17.781 -14.25 -19.375 1 80.25 186 VAL A O 1
ATOM 1446 N N . THR A 1 187 ? -17.016 -13 -21.172 1 78.19 187 THR A N 1
ATOM 1447 C CA . THR A 1 187 ? -18.359 -12.867 -21.734 1 78.19 187 THR A CA 1
ATOM 1448 C C . THR A 1 187 ? -18.344 -13.164 -23.234 1 78.19 187 THR A C 1
ATOM 1450 O O . THR A 1 187 ? -17.297 -13.062 -23.891 1 78.19 187 THR A O 1
ATOM 1453 N N . GLY A 1 188 ? -19.297 -13.836 -23.656 1 84.06 188 GLY A N 1
ATOM 1454 C CA . GLY A 1 188 ? -19.422 -14.102 -25.078 1 84.06 188 GLY A CA 1
ATOM 1455 C C . GLY A 1 188 ? -20.641 -14.914 -25.438 1 84.06 188 GLY A C 1
ATOM 1456 O O . GLY A 1 188 ? -21.125 -15.703 -24.625 1 84.06 188 GLY A O 1
ATOM 1457 N N . THR A 1 189 ? -21.062 -14.609 -26.688 1 89.31 189 THR A N 1
ATOM 1458 C CA . THR A 1 189 ? -22.25 -15.312 -27.156 1 89.31 189 THR A CA 1
ATOM 1459 C C . THR A 1 189 ? -21.891 -16.297 -28.266 1 89.31 189 THR A C 1
ATOM 1461 O O . THR A 1 189 ? -22.734 -17.062 -28.734 1 89.31 189 THR A O 1
ATOM 1464 N N . THR A 1 190 ? -20.656 -16.25 -28.672 1 91.81 190 THR A N 1
ATOM 1465 C CA . THR A 1 190 ? -20.156 -17.188 -29.672 1 91.81 190 THR A CA 1
ATOM 1466 C C . THR A 1 190 ? -18.922 -17.922 -29.141 1 91.81 190 THR A C 1
ATOM 1468 O O . THR A 1 190 ? -18.281 -17.469 -28.188 1 91.81 190 THR A O 1
ATOM 1471 N N . LEU A 1 191 ? -18.672 -19.031 -29.812 1 91.5 191 LEU A N 1
ATOM 1472 C CA . LEU A 1 191 ? -17.484 -19.797 -29.422 1 91.5 191 LEU A CA 1
ATOM 1473 C C . LEU A 1 191 ? -16.219 -18.953 -29.609 1 91.5 191 LEU A C 1
ATOM 1475 O O . LEU A 1 191 ? -15.32 -19 -28.766 1 91.5 191 LEU A O 1
ATOM 1479 N N . ASP A 1 192 ? -16.188 -18.219 -30.672 1 92.69 192 ASP A N 1
ATOM 1480 C CA . ASP A 1 192 ? -15.031 -17.375 -30.953 1 92.69 192 ASP A CA 1
ATOM 1481 C C . ASP A 1 192 ? -14.859 -16.297 -29.891 1 92.69 192 ASP A C 1
ATOM 1483 O O . ASP A 1 192 ? -13.734 -15.984 -29.5 1 92.69 192 ASP A O 1
ATOM 1487 N N . GLU A 1 193 ? -15.93 -15.789 -29.469 1 91.81 193 GLU A N 1
ATOM 1488 C CA . GLU A 1 193 ? -15.883 -14.766 -28.438 1 91.81 193 GLU A CA 1
ATOM 1489 C C . GLU A 1 193 ? -15.391 -15.352 -27.109 1 91.81 193 GLU A C 1
ATOM 1491 O O . GLU A 1 193 ? -14.609 -14.727 -26.391 1 91.81 193 GLU A O 1
ATOM 1496 N N . LEU A 1 194 ? -15.844 -16.484 -26.844 1 90.94 194 LEU A N 1
ATOM 1497 C CA . LEU A 1 194 ? -15.414 -17.156 -25.625 1 90.94 194 LEU A CA 1
ATOM 1498 C C . LEU A 1 194 ? -13.922 -17.469 -25.672 1 90.94 194 LEU A C 1
ATOM 1500 O O . LEU A 1 194 ? -13.211 -17.266 -24.688 1 90.94 194 LEU A O 1
ATOM 1504 N N . ARG A 1 195 ? -13.461 -17.969 -26.812 1 92.25 195 ARG A N 1
ATOM 1505 C CA . ARG A 1 195 ? -12.055 -18.281 -27 1 92.25 195 ARG A CA 1
ATOM 1506 C C . ARG A 1 195 ? -11.188 -17.031 -26.875 1 92.25 195 ARG A C 1
ATOM 1508 O O . ARG A 1 195 ? -10.133 -17.062 -26.234 1 92.25 195 ARG A O 1
ATOM 1515 N N . THR A 1 196 ? -11.664 -15.961 -27.422 1 90.69 196 THR A N 1
ATOM 1516 C CA . THR A 1 196 ? -10.914 -14.703 -27.375 1 90.69 196 THR A CA 1
ATOM 1517 C C . THR A 1 196 ? -10.859 -14.148 -25.953 1 90.69 196 THR A C 1
ATOM 1519 O O . THR A 1 196 ? -9.867 -13.539 -25.562 1 90.69 196 THR A O 1
ATOM 1522 N N . ALA A 1 197 ? -11.836 -14.461 -25.203 1 89.75 197 ALA A N 1
ATOM 1523 C CA . ALA A 1 197 ? -11.961 -13.906 -23.859 1 89.75 197 ALA A CA 1
ATOM 1524 C C . ALA A 1 197 ? -11.102 -14.688 -22.859 1 89.75 197 ALA A C 1
ATOM 1526 O O . ALA A 1 197 ? -10.781 -14.188 -21.781 1 89.75 197 ALA A O 1
ATOM 1527 N N . CYS A 1 198 ? -10.672 -15.852 -23.25 1 92.5 198 CYS A N 1
ATOM 1528 C CA . CYS A 1 198 ? -9.977 -16.688 -22.266 1 92.5 198 CYS A CA 1
ATOM 1529 C C . CYS A 1 198 ? -8.797 -17.406 -22.922 1 92.5 198 CYS A C 1
ATOM 1531 O O . CYS A 1 198 ? -8.695 -18.625 -22.828 1 92.5 198 CYS A O 1
ATOM 1533 N N . PRO A 1 199 ? -7.895 -16.672 -23.484 1 91.38 199 PRO A N 1
ATOM 1534 C CA . PRO A 1 199 ? -6.715 -17.312 -24.078 1 91.38 199 PRO A CA 1
ATOM 1535 C C . PRO A 1 199 ? -5.758 -17.875 -23.016 1 91.38 199 PRO A C 1
ATOM 1537 O O . PRO A 1 199 ? -5.648 -17.328 -21.922 1 91.38 199 PRO A O 1
ATOM 1540 N N . PRO A 1 200 ? -4.977 -18.938 -23.391 1 93.06 200 PRO A N 1
ATOM 1541 C CA . PRO A 1 200 ? -4.027 -19.547 -22.453 1 93.06 200 PRO A CA 1
ATOM 1542 C C . PRO A 1 200 ? -2.99 -18.547 -21.938 1 93.06 200 PRO A C 1
ATOM 1544 O O . PRO A 1 200 ? -2.568 -18.625 -20.781 1 93.06 200 PRO A O 1
ATOM 1547 N N . THR A 1 201 ? -2.59 -17.609 -22.75 1 90.19 201 THR A N 1
ATOM 1548 C CA . THR A 1 201 ? -1.567 -16.641 -22.375 1 90.19 201 THR A CA 1
ATOM 1549 C C . THR A 1 201 ? -2.059 -15.742 -21.234 1 90.19 201 THR A C 1
ATOM 1551 O O . THR A 1 201 ? -1.273 -15.344 -20.375 1 90.19 201 THR A O 1
ATOM 1554 N N . LEU A 1 202 ? -3.346 -15.461 -21.266 1 90.69 202 LEU A N 1
ATOM 1555 C CA . LEU A 1 202 ? -3.924 -14.648 -20.203 1 90.69 202 LEU A CA 1
ATOM 1556 C C . LEU A 1 202 ? -3.998 -15.43 -18.891 1 90.69 202 LEU A C 1
ATOM 1558 O O . LEU A 1 202 ? -3.752 -14.883 -17.828 1 90.69 202 LEU A O 1
ATOM 1562 N N . VAL A 1 203 ? -4.309 -16.703 -18.984 1 92.75 203 VAL A N 1
ATOM 1563 C CA . VAL A 1 203 ? -4.328 -17.578 -17.812 1 92.75 203 VAL A CA 1
ATOM 1564 C C . VAL A 1 203 ? -2.943 -17.609 -17.172 1 92.75 203 VAL A C 1
ATOM 1566 O O . VAL A 1 203 ? -2.809 -17.453 -15.961 1 92.75 203 VAL A O 1
ATOM 1569 N N . ASP A 1 204 ? -1.949 -17.766 -18.016 1 92.12 204 ASP A N 1
ATOM 1570 C CA . ASP A 1 204 ? -0.572 -17.828 -17.531 1 92.12 204 ASP A CA 1
ATOM 1571 C C . ASP A 1 204 ? -0.181 -16.516 -16.844 1 92.12 204 ASP A C 1
ATOM 1573 O O . ASP A 1 204 ? 0.49 -16.531 -15.805 1 92.12 204 ASP A O 1
ATOM 1577 N N . SER A 1 205 ? -0.606 -15.469 -17.438 1 91.06 205 SER A N 1
ATOM 1578 C CA . SER A 1 205 ? -0.292 -14.148 -16.891 1 91.06 205 SER A CA 1
ATOM 1579 C C . SER A 1 205 ? -0.938 -13.953 -15.523 1 91.06 205 SER A C 1
ATOM 1581 O O . SER A 1 205 ? -0.3 -13.453 -14.602 1 91.06 205 SER A O 1
ATOM 1583 N N . ILE A 1 206 ? -2.141 -14.344 -15.383 1 92.69 206 ILE A N 1
ATOM 1584 C CA . ILE A 1 206 ? -2.854 -14.211 -14.117 1 92.69 206 ILE A CA 1
ATOM 1585 C C . ILE A 1 206 ? -2.211 -15.109 -13.062 1 92.69 206 ILE A C 1
ATOM 1587 O O . ILE A 1 206 ? -1.979 -14.68 -11.93 1 92.69 206 ILE A O 1
ATOM 1591 N N . HIS A 1 207 ? -1.81 -16.344 -13.453 1 94.94 207 HIS A N 1
ATOM 1592 C CA . HIS A 1 207 ? -1.158 -17.25 -12.523 1 94.94 207 HIS A CA 1
ATOM 1593 C C . HIS A 1 207 ? 0.163 -16.688 -12.023 1 94.94 207 HIS A C 1
ATOM 1595 O O . HIS A 1 207 ? 0.479 -16.797 -10.836 1 94.94 207 HIS A O 1
ATOM 1601 N N . TYR A 1 208 ? 0.852 -16.109 -12.922 1 93.44 208 TYR A N 1
ATOM 1602 C CA . TYR A 1 208 ? 2.16 -15.555 -12.602 1 93.44 208 TYR A CA 1
ATOM 1603 C C . TYR A 1 208 ? 2.029 -14.383 -11.633 1 93.44 208 TYR A C 1
ATOM 1605 O O . TYR A 1 208 ? 2.658 -14.367 -10.578 1 93.44 208 TYR A O 1
ATOM 1613 N N . ASN A 1 209 ? 1.158 -13.43 -12 1 93.25 209 ASN A N 1
ATOM 1614 C CA . ASN A 1 209 ? 1.071 -12.164 -11.281 1 93.25 209 ASN A CA 1
ATOM 1615 C C . ASN A 1 209 ? 0.256 -12.305 -10 1 93.25 209 ASN A C 1
ATOM 1617 O O . ASN A 1 209 ? 0.666 -11.82 -8.938 1 93.25 209 ASN A O 1
ATOM 1621 N N . LYS A 1 210 ? -0.808 -12.961 -10.078 1 93.62 210 LYS A N 1
ATOM 1622 C CA . LYS A 1 210 ? -1.752 -13.016 -8.961 1 93.62 210 LYS A CA 1
ATOM 1623 C C . LYS A 1 210 ? -1.313 -14.047 -7.922 1 93.62 210 LYS A C 1
ATOM 1625 O O . LYS A 1 210 ? -1.598 -13.891 -6.73 1 93.62 210 LYS A O 1
ATOM 1630 N N . THR A 1 211 ? -0.53 -15.055 -8.336 1 94.5 211 THR A N 1
ATOM 1631 C CA . THR A 1 211 ? -0.378 -16.172 -7.418 1 94.5 211 THR A CA 1
ATOM 1632 C C . THR A 1 211 ? 1.093 -16.547 -7.254 1 94.5 211 THR A C 1
ATOM 1634 O O . THR A 1 211 ? 1.62 -16.547 -6.141 1 94.5 211 THR A O 1
ATOM 1637 N N . ALA A 1 212 ? 1.85 -16.797 -8.305 1 95 212 ALA A N 1
ATOM 1638 C CA . ALA A 1 212 ? 3.164 -17.438 -8.234 1 95 212 ALA A CA 1
ATOM 1639 C C . ALA A 1 212 ? 4.152 -16.562 -7.461 1 95 212 ALA A C 1
ATOM 1641 O O . ALA A 1 212 ? 4.895 -17.062 -6.609 1 95 212 ALA A O 1
ATOM 1642 N N . LEU A 1 213 ? 4.121 -15.32 -7.699 1 94.31 213 LEU A N 1
ATOM 1643 C CA . LEU A 1 213 ? 5.09 -14.422 -7.078 1 94.31 213 LEU A CA 1
ATOM 1644 C C . LEU A 1 213 ? 4.816 -14.281 -5.586 1 94.31 213 LEU A C 1
ATOM 1646 O O . LEU A 1 213 ? 5.711 -14.484 -4.762 1 94.31 213 LEU A O 1
ATOM 1650 N N . TYR A 1 214 ? 3.637 -14.023 -5.254 1 94.69 214 TYR A N 1
ATOM 1651 C CA . TYR A 1 214 ? 3.295 -13.688 -3.877 1 94.69 214 TYR A CA 1
ATOM 1652 C C . TYR A 1 214 ? 3.203 -14.938 -3.016 1 94.69 214 TYR A C 1
ATOM 1654 O O . TYR A 1 214 ? 3.461 -14.891 -1.81 1 94.69 214 TYR A O 1
ATOM 1662 N N . THR A 1 215 ? 2.846 -16.047 -3.598 1 96.38 215 THR A N 1
ATOM 1663 C CA . THR A 1 215 ? 2.547 -17.25 -2.822 1 96.38 215 THR A CA 1
ATOM 1664 C C . THR A 1 215 ? 3.793 -18.109 -2.666 1 96.38 215 THR A C 1
ATOM 1666 O O . THR A 1 215 ? 3.969 -18.781 -1.643 1 96.38 215 THR A O 1
ATOM 1669 N N . VAL A 1 216 ? 4.652 -18.109 -3.684 1 95.31 216 VAL A N 1
ATOM 1670 C CA . VAL A 1 216 ? 5.762 -19.062 -3.631 1 95.31 216 VAL A CA 1
ATOM 1671 C C . VAL A 1 216 ? 7.09 -18.312 -3.689 1 95.31 216 VAL A C 1
ATOM 1673 O O . VAL A 1 216 ? 7.887 -18.375 -2.75 1 95.31 216 VAL A O 1
ATOM 1676 N N . TRP A 1 217 ? 7.277 -17.547 -4.707 1 94.44 217 TRP A N 1
ATOM 1677 C CA . TRP A 1 217 ? 8.578 -16.922 -4.957 1 94.44 217 TRP A CA 1
ATOM 1678 C C . TRP A 1 217 ? 8.961 -15.992 -3.814 1 94.44 217 TRP A C 1
ATOM 1680 O O . TRP A 1 217 ? 10.062 -16.094 -3.273 1 94.44 217 TRP A O 1
ATOM 1690 N N . PHE A 1 218 ? 8.086 -15.117 -3.416 1 96.44 218 PHE A N 1
ATOM 1691 C CA . PHE A 1 218 ? 8.398 -14.094 -2.43 1 96.44 218 PHE A CA 1
ATOM 1692 C C . PHE A 1 218 ? 8.641 -14.711 -1.06 1 96.44 218 PHE A C 1
ATOM 1694 O O . PHE A 1 218 ? 9.602 -14.352 -0.371 1 96.44 218 PHE A O 1
ATOM 1701 N N . PRO A 1 219 ? 7.809 -15.609 -0.609 1 97.12 219 PRO A N 1
ATOM 1702 C CA . PRO A 1 219 ? 8.094 -16.234 0.683 1 97.12 219 PRO A CA 1
ATOM 1703 C C . PRO A 1 219 ? 9.469 -16.906 0.727 1 97.12 219 PRO A C 1
ATOM 1705 O O . PRO A 1 219 ? 10.219 -16.703 1.686 1 97.12 219 PRO A O 1
ATOM 1708 N N . ILE A 1 220 ? 9.852 -17.594 -0.277 1 94 220 ILE A N 1
ATOM 1709 C CA . ILE A 1 220 ? 11.141 -18.266 -0.307 1 94 220 ILE A CA 1
ATOM 1710 C C . ILE A 1 220 ? 12.266 -17.234 -0.326 1 94 220 ILE A C 1
ATOM 1712 O O . ILE A 1 220 ? 13.203 -17.312 0.472 1 94 220 ILE A O 1
ATOM 1716 N N . LEU A 1 221 ? 12.102 -16.281 -1.194 1 92.69 221 LEU A N 1
ATOM 1717 C CA . LEU A 1 221 ? 13.133 -15.25 -1.325 1 92.69 221 LEU A CA 1
ATOM 1718 C C . LEU A 1 221 ? 13.305 -14.477 -0.021 1 92.69 221 LEU A C 1
ATOM 1720 O O . LEU A 1 221 ? 14.422 -14.148 0.368 1 92.69 221 LEU A O 1
ATOM 1724 N N . SER A 1 222 ? 12.219 -14.133 0.598 1 96.12 222 SER A N 1
ATOM 1725 C CA . SER A 1 222 ? 12.289 -13.336 1.815 1 96.12 222 SER A CA 1
ATOM 1726 C C . SER A 1 222 ? 13.031 -14.078 2.922 1 96.12 222 SER A C 1
ATOM 1728 O O . SER A 1 222 ? 13.789 -13.469 3.68 1 96.12 222 SER A O 1
ATOM 1730 N N . GLY A 1 223 ? 12.789 -15.414 3.051 1 95.31 223 GLY A N 1
ATOM 1731 C CA . GLY A 1 223 ? 13.562 -16.203 3.996 1 95.31 223 GLY A CA 1
ATOM 1732 C C . GLY A 1 223 ? 15.055 -16.172 3.719 1 95.31 223 GLY A C 1
ATOM 1733 O O . GLY A 1 223 ? 15.859 -16.016 4.641 1 95.31 223 GLY A O 1
ATOM 1734 N N . VAL A 1 224 ? 15.391 -16.266 2.5 1 90.69 224 VAL A N 1
ATOM 1735 C CA . VAL A 1 224 ? 16.797 -16.25 2.074 1 90.69 224 VAL A CA 1
ATOM 1736 C C . VAL A 1 224 ? 17.406 -14.883 2.338 1 90.69 224 VAL A C 1
ATOM 1738 O O . VAL A 1 224 ? 18.531 -14.781 2.82 1 90.69 224 VAL A O 1
ATOM 1741 N N . LEU A 1 225 ? 16.656 -13.789 2.037 1 90.56 225 LEU A N 1
ATOM 1742 C CA . LEU A 1 225 ? 17.156 -12.43 2.238 1 90.56 225 LEU A CA 1
ATOM 1743 C C . LEU A 1 225 ? 17.453 -12.18 3.711 1 90.56 225 LEU A C 1
ATOM 1745 O O . LEU A 1 225 ? 18.469 -11.57 4.043 1 90.56 225 LEU A O 1
ATOM 1749 N 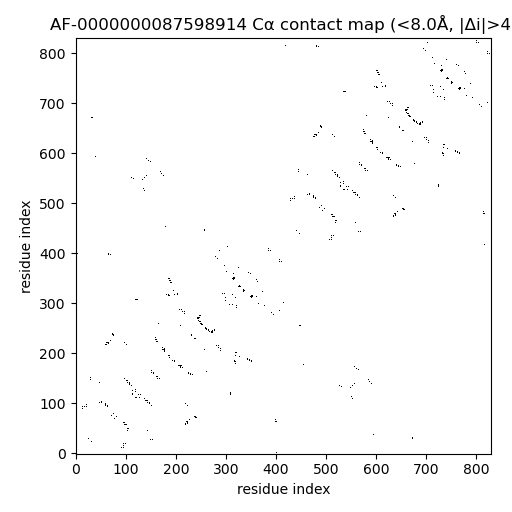N . VAL A 1 226 ? 16.578 -12.625 4.598 1 94.81 226 VAL A N 1
ATOM 1750 C CA . VAL A 1 226 ? 16.797 -12.43 6.027 1 94.81 226 VAL A CA 1
ATOM 1751 C C . VAL A 1 226 ? 18.016 -13.219 6.48 1 94.81 226 VAL A C 1
ATOM 1753 O O . VAL A 1 226 ? 18.859 -12.703 7.227 1 94.81 226 VAL A O 1
ATOM 1756 N N . ALA A 1 227 ? 18.156 -14.43 5.973 1 92.31 227 ALA A N 1
ATOM 1757 C CA . ALA A 1 227 ? 19.328 -15.234 6.312 1 92.31 227 ALA A CA 1
ATOM 1758 C C . ALA A 1 227 ? 20.609 -14.57 5.844 1 92.31 227 ALA A C 1
ATOM 1760 O O . ALA A 1 227 ? 21.578 -14.453 6.609 1 92.31 227 ALA A O 1
ATOM 1761 N N . GLN A 1 228 ? 20.609 -14.125 4.633 1 87.38 228 GLN A N 1
ATOM 1762 C CA . GLN A 1 228 ? 21.781 -13.477 4.062 1 87.38 228 GLN A CA 1
ATOM 1763 C C . GLN A 1 228 ? 22.125 -12.188 4.812 1 87.38 228 GLN A C 1
ATOM 1765 O O . GLN A 1 228 ? 23.297 -11.891 5.047 1 87.38 228 GLN A O 1
ATOM 1770 N N . GLY A 1 229 ? 21.109 -11.469 5.125 1 88.88 229 GLY A N 1
ATOM 1771 C CA . GLY A 1 229 ? 21.312 -10.242 5.883 1 88.88 229 GLY A CA 1
ATOM 1772 C C . GLY A 1 229 ? 21.969 -10.477 7.234 1 88.88 229 GLY A C 1
ATOM 1773 O O . GLY A 1 229 ? 22.938 -9.805 7.59 1 88.88 229 GLY A O 1
ATOM 1774 N N . MET A 1 230 ? 21.469 -11.438 7.934 1 90 230 MET A N 1
ATOM 1775 C CA . MET A 1 230 ? 22.016 -11.75 9.25 1 90 230 MET A CA 1
ATOM 1776 C C . MET A 1 230 ? 23.453 -12.242 9.141 1 90 230 MET A C 1
ATOM 1778 O O . MET A 1 230 ? 24.312 -11.852 9.938 1 90 230 MET A O 1
ATOM 1782 N N . LEU A 1 231 ? 23.719 -12.969 8.164 1 86.81 231 LEU A N 1
ATOM 1783 C CA . LEU A 1 231 ? 25.047 -13.562 7.992 1 86.81 231 LEU A CA 1
ATOM 1784 C C . LEU A 1 231 ? 26.047 -12.508 7.531 1 86.81 231 LEU A C 1
ATOM 1786 O O . LEU A 1 231 ? 27.25 -12.656 7.762 1 86.81 231 LEU A O 1
ATOM 1790 N N . SER A 1 232 ? 25.594 -11.516 6.859 1 83.38 232 SER A N 1
ATOM 1791 C CA . SER A 1 232 ? 26.5 -10.469 6.367 1 83.38 232 SER A CA 1
ATOM 1792 C C . SER A 1 232 ? 27.094 -9.672 7.52 1 83.38 232 SER A C 1
ATOM 1794 O O . SER A 1 232 ? 28.141 -9.023 7.359 1 83.38 232 SER A O 1
ATOM 1796 N N . SER A 1 233 ? 26.5 -9.734 8.594 1 76.94 233 SER A N 1
ATOM 1797 C CA . SER A 1 233 ? 26.969 -8.969 9.742 1 76.94 233 SER A CA 1
ATOM 1798 C C . SER A 1 233 ? 28.062 -9.711 10.5 1 76.94 233 SER A C 1
ATOM 1800 O O . SER A 1 233 ? 28.672 -9.164 11.422 1 76.94 233 SER A O 1
ATOM 1802 N N . VAL A 1 234 ? 28.312 -10.984 10.055 1 70.69 234 VAL A N 1
ATOM 1803 C CA . VAL A 1 234 ? 29.328 -11.797 10.734 1 70.69 234 VAL A CA 1
ATOM 1804 C C . VAL A 1 234 ? 30.5 -12.062 9.789 1 70.69 234 VAL A C 1
ATOM 1806 O O . VAL A 1 234 ? 30.359 -12.789 8.805 1 70.69 234 VAL A O 1
ATOM 1809 N N . PRO A 1 235 ? 31.594 -11.336 9.875 1 60.34 235 PRO A N 1
ATOM 1810 C CA . PRO A 1 235 ? 32.719 -11.422 8.945 1 60.34 235 PRO A CA 1
ATOM 1811 C C . PRO A 1 235 ? 33.125 -12.859 8.641 1 60.34 235 PRO A C 1
ATOM 1813 O O . PRO A 1 235 ? 33.469 -13.18 7.496 1 60.34 235 PRO A O 1
ATOM 1816 N N . HIS A 1 236 ? 33.344 -13.789 9.664 1 55.88 236 HIS A N 1
ATOM 1817 C CA . HIS A 1 236 ? 33.969 -15.094 9.469 1 55.88 236 HIS A CA 1
ATOM 1818 C C . HIS A 1 236 ? 32.938 -16.156 9.078 1 55.88 236 HIS A C 1
ATOM 1820 O O . HIS A 1 236 ? 33.312 -17.297 8.805 1 55.88 236 HIS A O 1
ATOM 1826 N N . LEU A 1 237 ? 31.766 -15.789 9.125 1 51.34 237 LEU A N 1
ATOM 1827 C CA . LEU A 1 237 ? 30.734 -16.781 8.828 1 51.34 237 LEU A CA 1
ATOM 1828 C C . LEU A 1 237 ? 30.344 -16.734 7.355 1 51.34 237 LEU A C 1
ATOM 1830 O O . LEU A 1 237 ? 29.328 -17.312 6.961 1 51.34 237 LEU A O 1
ATOM 1834 N N . THR A 1 238 ? 31.359 -16.219 6.723 1 50.19 238 THR A N 1
ATOM 1835 C CA . THR A 1 238 ? 31 -16.203 5.312 1 50.19 238 THR A CA 1
ATOM 1836 C C . THR A 1 238 ? 30.656 -17.609 4.832 1 50.19 238 THR A C 1
ATOM 1838 O O . THR A 1 238 ? 31.359 -18.562 5.133 1 50.19 238 THR A O 1
ATOM 1841 N N . PRO A 1 239 ? 29.469 -17.859 4.609 1 48 239 PRO A N 1
ATOM 1842 C CA . PRO A 1 239 ? 29.094 -19.203 4.184 1 48 239 PRO A CA 1
ATOM 1843 C C . PRO A 1 239 ? 30.219 -19.922 3.439 1 48 239 PRO A C 1
ATOM 1845 O O . PRO A 1 239 ? 31.031 -19.266 2.762 1 48 239 PRO A O 1
ATOM 1848 N N . ARG A 1 240 ? 30.766 -21.078 4.02 1 36.03 240 ARG A N 1
ATOM 1849 C CA . ARG A 1 240 ? 31.844 -21.859 3.422 1 36.03 240 ARG A CA 1
ATOM 1850 C C . ARG A 1 240 ? 31.875 -21.672 1.908 1 36.03 240 ARG A C 1
ATOM 1852 O O . ARG A 1 240 ? 32.812 -22.125 1.244 1 36.03 240 ARG A O 1
ATOM 1859 N N . THR A 1 241 ? 30.875 -21.984 1.329 1 35.47 241 THR A N 1
ATOM 1860 C CA . THR A 1 241 ? 31.094 -21.906 -0.11 1 35.47 241 THR A CA 1
ATOM 1861 C C . THR A 1 241 ? 31.375 -20.469 -0.536 1 35.47 241 THR A C 1
ATOM 1863 O O . THR A 1 241 ? 30.562 -19.578 -0.3 1 35.47 241 THR A O 1
ATOM 1866 N N . GLN A 1 242 ? 32.656 -20.078 -0.396 1 34.12 242 GLN A N 1
ATOM 1867 C CA . GLN A 1 242 ? 33.25 -18.844 -0.917 1 34.12 242 GLN A CA 1
ATOM 1868 C C . GLN A 1 242 ? 32.312 -18.156 -1.906 1 34.12 242 GLN A C 1
ATOM 1870 O O . GLN A 1 242 ? 32.531 -17 -2.254 1 34.12 242 GLN A O 1
ATOM 1875 N N . HIS A 1 243 ? 31.844 -18.953 -2.822 1 30.75 243 HIS A N 1
ATOM 1876 C CA . HIS A 1 243 ? 31.266 -18.5 -4.086 1 30.75 243 HIS A CA 1
ATOM 1877 C C . HIS A 1 243 ? 29.797 -18.094 -3.904 1 30.75 243 HIS A C 1
ATOM 1879 O O . HIS A 1 243 ? 29.031 -18.062 -4.871 1 30.75 243 HIS A O 1
ATOM 1885 N N . THR A 1 244 ? 29.391 -18.172 -2.697 1 28.81 244 THR A N 1
ATOM 1886 C CA . THR A 1 244 ? 27.953 -17.922 -2.674 1 28.81 244 THR A CA 1
ATOM 1887 C C . THR A 1 244 ? 27.672 -16.422 -2.67 1 28.81 244 THR A C 1
ATOM 1889 O O . THR A 1 244 ? 27.781 -15.758 -1.633 1 28.81 244 THR A O 1
ATOM 1892 N N . LYS A 1 245 ? 28.109 -15.766 -3.582 1 30.42 245 LYS A N 1
ATOM 1893 C CA . LYS A 1 245 ? 27.734 -14.367 -3.783 1 30.42 245 LYS A CA 1
ATOM 1894 C C . LYS A 1 245 ? 26.219 -14.188 -3.779 1 30.42 245 LYS A C 1
ATOM 1896 O O . LYS A 1 245 ? 25.484 -15.125 -4.098 1 30.42 245 LYS A O 1
ATOM 1901 N N . SER A 1 246 ? 25.719 -13.156 -3.404 1 32.34 246 SER A N 1
ATOM 1902 C CA . SER A 1 246 ? 24.406 -12.531 -3.244 1 32.34 246 SER A CA 1
ATOM 1903 C C . SER A 1 246 ? 23.453 -12.945 -4.363 1 32.34 246 SER A C 1
ATOM 1905 O O . SER A 1 246 ? 23.891 -13.18 -5.496 1 32.34 246 SER A O 1
ATOM 1907 N N . VAL A 1 247 ? 22.484 -13.758 -4.148 1 31.78 247 VAL A N 1
ATOM 1908 C CA . VAL A 1 247 ? 21.391 -14.078 -5.055 1 31.78 247 VAL A CA 1
ATOM 1909 C C . VAL A 1 247 ? 21.016 -12.844 -5.871 1 31.78 247 VAL A C 1
ATOM 1911 O O . VAL A 1 247 ? 20.562 -11.844 -5.316 1 31.78 247 VAL A O 1
ATOM 1914 N N . SER A 1 248 ? 21.797 -12.578 -7.051 1 31.89 248 SER A N 1
ATOM 1915 C CA . SER A 1 248 ? 21.375 -11.516 -7.957 1 31.89 248 SER A CA 1
ATOM 1916 C C . SER A 1 248 ? 20.062 -11.859 -8.648 1 31.89 248 SER A C 1
ATOM 1918 O O . SER A 1 248 ? 19.906 -12.961 -9.18 1 31.89 248 SER A O 1
ATOM 1920 N N . MET A 1 249 ? 19.031 -11.492 -8.219 1 31.42 249 MET A N 1
ATOM 1921 C CA . MET A 1 249 ? 17.781 -11.695 -8.938 1 31.42 249 MET A CA 1
ATOM 1922 C C . MET A 1 249 ? 17.875 -11.148 -10.359 1 31.42 249 MET A C 1
ATOM 1924 O O . MET A 1 249 ? 18.156 -9.969 -10.562 1 31.42 249 MET A O 1
ATOM 1928 N N . ASP A 1 250 ? 18.5 -11.945 -11.227 1 30.5 250 ASP A N 1
ATOM 1929 C CA . ASP A 1 250 ? 18.312 -11.547 -12.617 1 30.5 250 ASP A CA 1
ATOM 1930 C C . ASP A 1 250 ? 16.859 -11.141 -12.875 1 30.5 250 ASP A C 1
ATOM 1932 O O . ASP A 1 250 ? 15.945 -11.945 -12.719 1 30.5 250 ASP A O 1
ATOM 1936 N N . THR A 1 251 ? 16.594 -9.953 -12.688 1 33.69 251 THR A N 1
ATOM 1937 C CA . THR A 1 251 ? 15.328 -9.297 -12.984 1 33.69 251 THR A CA 1
ATOM 1938 C C . THR A 1 251 ? 14.992 -9.43 -14.469 1 33.69 251 THR A C 1
ATOM 1940 O O . THR A 1 251 ? 14.211 -8.641 -15.008 1 33.69 251 THR A O 1
ATOM 1943 N N . SER A 1 252 ? 15.852 -10.117 -15.18 1 31.17 252 SER A N 1
ATOM 1944 C CA . SER A 1 252 ? 15.328 -10.25 -16.531 1 31.17 252 SER A CA 1
ATOM 1945 C C . SER A 1 252 ? 13.961 -10.914 -16.531 1 31.17 252 SER A C 1
ATOM 1947 O O . SER A 1 252 ? 13.758 -11.938 -15.883 1 31.17 252 SER A O 1
ATOM 1949 N N . SER A 1 253 ? 13.008 -10.102 -16.547 1 34.06 253 SER A N 1
ATOM 1950 C CA . SER A 1 253 ? 11.602 -10.484 -16.625 1 34.06 253 SER A CA 1
ATOM 1951 C C . SER A 1 253 ? 11.406 -11.703 -17.531 1 34.06 253 SER A C 1
ATOM 1953 O O . SER A 1 253 ? 11.727 -11.656 -18.719 1 34.06 253 SER A O 1
ATOM 1955 N N . PRO A 1 254 ? 11.609 -12.852 -16.969 1 32.84 254 PRO A N 1
ATOM 1956 C CA . PRO A 1 254 ? 11.125 -13.75 -18.016 1 32.84 254 PRO A CA 1
ATOM 1957 C C . PRO A 1 254 ? 9.977 -13.148 -18.828 1 32.84 254 PRO A C 1
ATOM 1959 O O . PRO A 1 254 ? 10.102 -12.039 -19.344 1 32.84 254 PRO A O 1
ATOM 1962 N N . VAL A 1 255 ? 8.82 -14.031 -19.062 1 28.58 255 VAL A N 1
ATOM 1963 C CA . VAL A 1 255 ? 7.66 -13.828 -19.906 1 28.58 255 VAL A CA 1
ATOM 1964 C C . VAL A 1 255 ? 6.789 -12.711 -19.328 1 28.58 255 VAL A C 1
ATOM 1966 O O . VAL A 1 255 ? 6.25 -12.836 -18.234 1 28.58 255 VAL A O 1
ATOM 1969 N N . GLY A 1 256 ? 6.652 -11.469 -19.906 1 34.44 256 GLY A N 1
ATOM 1970 C CA . GLY A 1 256 ? 5.809 -10.289 -19.938 1 34.44 256 GLY A CA 1
ATOM 1971 C C . GLY A 1 256 ? 5.883 -9.469 -18.672 1 34.44 256 GLY A C 1
ATOM 1972 O O . GLY A 1 256 ? 5.16 -8.477 -18.516 1 34.44 256 GLY A O 1
ATOM 1973 N N . GLY A 1 257 ? 6.531 -9.984 -17.625 1 38.06 257 GLY A N 1
ATOM 1974 C CA . GLY A 1 257 ? 6.402 -9.227 -16.391 1 38.06 257 GLY A CA 1
ATOM 1975 C C . GLY A 1 257 ? 7.613 -8.367 -16.094 1 38.06 257 GLY A C 1
ATOM 1976 O O . GLY A 1 257 ? 8.641 -8.469 -16.766 1 38.06 257 GLY A O 1
ATOM 1977 N N . ALA A 1 258 ? 7.52 -7.176 -15.344 1 41.22 258 ALA A N 1
ATOM 1978 C CA . ALA A 1 258 ? 8.516 -6.199 -14.906 1 41.22 258 ALA A CA 1
ATOM 1979 C C . ALA A 1 258 ? 9.734 -6.891 -14.305 1 41.22 258 ALA A C 1
ATOM 1981 O O . ALA A 1 258 ? 9.602 -7.895 -13.602 1 41.22 258 ALA A O 1
ATOM 1982 N N . PRO A 1 259 ? 10.891 -6.551 -14.953 1 43.03 259 PRO A N 1
ATOM 1983 C CA . PRO A 1 259 ? 12.109 -7.109 -14.359 1 43.03 259 PRO A CA 1
ATOM 1984 C C . PRO A 1 259 ? 12.133 -6.977 -12.836 1 43.03 259 PRO A C 1
ATOM 1986 O O . PRO A 1 259 ? 11.617 -6.004 -12.289 1 43.03 259 PRO A O 1
ATOM 1989 N N . LEU A 1 260 ? 12.25 -8.094 -12.242 1 44.69 260 LEU A N 1
ATOM 1990 C CA . LEU A 1 260 ? 12.484 -8.023 -10.805 1 44.69 260 LEU A CA 1
ATOM 1991 C C . LEU A 1 260 ? 13.594 -7.023 -10.484 1 44.69 260 LEU A C 1
ATOM 1993 O O . LEU A 1 260 ? 14.484 -6.793 -11.312 1 44.69 260 LEU A O 1
ATOM 1997 N N . PRO A 1 261 ? 13.461 -6.121 -9.539 1 40.06 261 PRO A N 1
ATOM 1998 C CA . PRO A 1 261 ? 14.461 -5.113 -9.188 1 40.06 261 PRO A CA 1
ATOM 1999 C C . PRO A 1 261 ? 15.883 -5.68 -9.133 1 40.06 261 PRO A C 1
ATOM 2001 O O . PRO A 1 261 ? 16.109 -6.723 -8.508 1 40.06 261 PRO A O 1
ATOM 2004 N N . GLU A 1 262 ? 16.75 -5.285 -10.055 1 37.47 262 GLU A N 1
ATOM 2005 C CA . GLU A 1 262 ? 18.141 -5.695 -10.219 1 37.47 262 GLU A CA 1
ATOM 2006 C C . GLU A 1 262 ? 18.891 -5.605 -8.898 1 37.47 262 GLU A C 1
ATOM 2008 O O . GLU A 1 262 ? 19.766 -6.441 -8.617 1 37.47 262 GLU A O 1
ATOM 2013 N N . ARG A 1 263 ? 18.859 -4.41 -8.273 1 35.75 263 ARG A N 1
ATOM 2014 C CA . ARG A 1 263 ? 19.781 -4.129 -7.184 1 35.75 263 ARG A CA 1
ATOM 2015 C C . ARG A 1 263 ? 19.688 -5.199 -6.102 1 35.75 263 ARG A C 1
ATOM 2017 O O . ARG A 1 263 ? 20.406 -5.145 -5.102 1 35.75 263 ARG A O 1
ATOM 2024 N N . VAL A 1 264 ? 18.484 -5.703 -6.109 1 32.88 264 VAL A N 1
ATOM 2025 C CA . VAL A 1 264 ? 18.562 -6.48 -4.879 1 32.88 264 VAL A CA 1
ATOM 2026 C C . VAL A 1 264 ? 19.812 -7.363 -4.902 1 32.88 264 VAL A C 1
ATOM 2028 O O . VAL A 1 264 ? 20.531 -7.473 -3.902 1 32.88 264 VAL A O 1
ATOM 2031 N N . LEU A 1 265 ? 19.953 -8.367 -5.887 1 33.59 265 LEU A N 1
ATOM 2032 C CA . LEU A 1 265 ? 20.953 -9.398 -5.637 1 33.59 265 LEU A CA 1
ATOM 2033 C C . LEU A 1 265 ? 22.188 -9.18 -6.5 1 33.59 265 LEU A C 1
ATOM 2035 O O . LEU A 1 265 ? 23.047 -10.055 -6.59 1 33.59 265 LEU A O 1
ATOM 2039 N N . CYS A 1 266 ? 22.25 -8.188 -7.391 1 29.78 266 CYS A N 1
ATOM 2040 C CA . CYS A 1 266 ? 23.375 -8.328 -8.312 1 29.78 266 CYS A CA 1
ATOM 2041 C C . CYS A 1 266 ? 24.641 -7.738 -7.707 1 29.78 266 CYS A C 1
ATOM 2043 O O . CYS A 1 266 ? 24.75 -6.523 -7.531 1 29.78 266 CYS A O 1
ATOM 2045 N N . ASP A 1 267 ? 25.219 -8.164 -6.953 1 30.3 267 ASP A N 1
ATOM 2046 C CA . ASP A 1 267 ? 26.609 -7.691 -6.957 1 30.3 267 ASP A CA 1
ATOM 2047 C C . ASP A 1 267 ? 27.297 -8.031 -8.273 1 30.3 267 ASP A C 1
ATOM 2049 O O . ASP A 1 267 ? 27.016 -9.07 -8.875 1 30.3 267 ASP A O 1
ATOM 2053 N N . GLU A 1 268 ? 27.969 -7.188 -9.008 1 30.83 268 GLU A N 1
ATOM 2054 C CA . GLU A 1 268 ? 28.766 -7.188 -10.227 1 30.83 268 GLU A CA 1
ATOM 2055 C C . GLU A 1 268 ? 29.422 -8.555 -10.461 1 30.83 268 GLU A C 1
ATOM 2057 O O . GLU A 1 268 ? 29.562 -8.984 -11.609 1 30.83 268 GLU A O 1
ATOM 2062 N N . GLU A 1 269 ? 30.438 -8.867 -9.664 1 30.27 269 GLU A N 1
ATOM 2063 C CA . GLU A 1 269 ? 31.359 -9.945 -9.992 1 30.27 269 GLU A CA 1
ATOM 2064 C C . GLU A 1 269 ? 30.641 -11.297 -10.039 1 30.27 269 GLU A C 1
ATOM 2066 O O . GLU A 1 269 ? 30.703 -12.07 -9.078 1 30.27 269 GLU A O 1
ATOM 2071 N N . THR A 1 270 ? 29.547 -11.398 -10.453 1 31.52 270 THR A N 1
ATOM 2072 C CA . THR A 1 270 ? 28.844 -12.656 -10.25 1 31.52 270 THR A CA 1
ATOM 2073 C C . THR A 1 270 ? 29.375 -13.742 -11.18 1 31.52 270 THR A C 1
ATOM 2075 O O . THR A 1 270 ? 29.234 -13.648 -12.398 1 31.52 270 THR A O 1
ATOM 2078 N N . THR A 1 271 ? 30.156 -14.578 -10.75 1 30.5 271 THR A N 1
ATOM 2079 C CA . THR A 1 271 ? 30.578 -15.945 -11.039 1 30.5 271 THR A CA 1
ATOM 2080 C C . THR A 1 271 ? 29.375 -16.812 -11.398 1 30.5 271 THR A C 1
ATOM 2082 O O . THR A 1 271 ? 28.234 -16.453 -11.117 1 30.5 271 THR A O 1
ATOM 2085 N N . PRO A 1 272 ? 29.438 -18.188 -11.398 1 30.45 272 PRO A N 1
ATOM 2086 C CA . PRO A 1 272 ? 28.547 -19.266 -11.781 1 30.45 272 PRO A CA 1
ATOM 2087 C C . PRO A 1 272 ? 27.188 -19.188 -11.07 1 30.45 272 PRO A C 1
ATOM 2089 O O . PRO A 1 272 ? 26.312 -20.031 -11.305 1 30.45 272 PRO A O 1
ATOM 2092 N N . ARG A 1 273 ? 26.797 -18.312 -9.977 1 36.75 273 ARG A N 1
ATOM 2093 C CA . ARG A 1 273 ? 25.688 -18.109 -9.047 1 36.75 273 ARG A CA 1
ATOM 2094 C C . ARG A 1 273 ? 24.5 -17.453 -9.734 1 36.75 273 ARG A C 1
ATOM 2096 O O . ARG A 1 273 ? 23.422 -17.344 -9.156 1 36.75 273 ARG A O 1
ATOM 2103 N N . GLN A 1 274 ? 24.594 -16.812 -10.773 1 40.41 274 GLN A N 1
ATOM 2104 C CA . GLN A 1 274 ? 23.516 -16.266 -11.594 1 40.41 274 GLN A CA 1
ATOM 2105 C C . GLN A 1 274 ? 22.547 -17.359 -12.023 1 40.41 274 GLN A C 1
ATOM 2107 O O . GLN A 1 274 ? 21.328 -17.141 -12.031 1 40.41 274 GLN A O 1
ATOM 2112 N N . LEU A 1 275 ? 23.125 -18.453 -12.312 1 38.47 275 LEU A N 1
ATOM 2113 C CA . LEU A 1 275 ? 22.328 -19.562 -12.859 1 38.47 275 LEU A CA 1
ATOM 2114 C C . LEU A 1 275 ? 21.391 -20.125 -11.805 1 38.47 275 LEU A C 1
ATOM 2116 O O . LEU A 1 275 ? 20.234 -20.406 -12.094 1 38.47 275 LEU A O 1
ATOM 2120 N N . GLU A 1 276 ? 21.875 -20.109 -10.422 1 49.53 276 GLU A N 1
ATOM 2121 C CA . GLU A 1 276 ? 21.062 -20.703 -9.375 1 49.53 276 GLU A CA 1
ATOM 2122 C C . GLU A 1 276 ? 19.875 -19.828 -9.031 1 49.53 276 GLU A C 1
ATOM 2124 O O . GLU A 1 276 ? 18.781 -20.328 -8.742 1 49.53 276 GLU A O 1
ATOM 2129 N N . SER A 1 277 ? 20.094 -18.547 -9.328 1 54.78 277 SER A N 1
ATOM 2130 C CA . SER A 1 277 ? 19.016 -17.641 -8.977 1 54.78 277 SER A CA 1
ATOM 2131 C C . SER A 1 277 ? 17.906 -17.672 -10.023 1 54.78 277 SER A C 1
ATOM 2133 O O . SER A 1 277 ? 16.719 -17.719 -9.688 1 54.78 277 SER A O 1
ATOM 2135 N N . LEU A 1 278 ? 18.375 -17.828 -11.258 1 55.19 278 LEU A N 1
ATOM 2136 C CA . LEU A 1 278 ? 17.391 -17.922 -12.32 1 55.19 278 LEU A CA 1
ATOM 2137 C C . LEU A 1 278 ? 16.625 -19.25 -12.234 1 55.19 278 LEU A C 1
ATOM 2139 O O . LEU A 1 278 ? 15.414 -19.281 -12.414 1 55.19 278 LEU A O 1
ATOM 2143 N N . ASN A 1 279 ? 17.328 -20.078 -11.695 1 77.62 279 ASN A N 1
ATOM 2144 C CA . ASN A 1 279 ? 16.719 -21.391 -11.625 1 77.62 279 ASN A CA 1
ATOM 2145 C C . ASN A 1 279 ? 15.719 -21.484 -10.477 1 77.62 279 ASN A C 1
ATOM 2147 O O . ASN A 1 279 ? 14.648 -22.078 -10.625 1 77.62 279 ASN A O 1
ATOM 2151 N N . LEU A 1 280 ? 16.016 -20.719 -9.43 1 84.5 280 LEU A N 1
ATOM 2152 C CA . LEU A 1 280 ? 15.102 -20.766 -8.297 1 84.5 280 LEU A CA 1
ATOM 2153 C C . LEU A 1 280 ? 13.781 -20.078 -8.641 1 84.5 280 LEU A C 1
ATOM 2155 O O . LEU A 1 280 ? 12.711 -20.609 -8.375 1 84.5 280 LEU A O 1
ATOM 2159 N N . SER A 1 281 ? 13.938 -18.922 -9.273 1 87.81 281 SER A N 1
ATOM 2160 C CA . SER A 1 281 ? 12.742 -18.172 -9.641 1 87.81 281 SER A CA 1
ATOM 2161 C C . SER A 1 281 ? 11.852 -18.969 -10.586 1 87.81 281 SER A C 1
ATOM 2163 O O . SER A 1 281 ? 10.633 -19 -10.414 1 87.81 281 SER A O 1
ATOM 2165 N N . GLN A 1 282 ? 12.531 -19.609 -11.508 1 87.94 282 GLN A N 1
ATOM 2166 C CA . GLN A 1 282 ? 11.773 -20.391 -12.477 1 87.94 282 GLN A CA 1
ATOM 2167 C C . GLN A 1 282 ? 11.039 -21.547 -11.797 1 87.94 282 GLN A C 1
ATOM 2169 O O . GLN A 1 282 ? 9.883 -21.844 -12.125 1 87.94 282 GLN A O 1
ATOM 2174 N N . VAL A 1 283 ? 11.719 -22.172 -10.922 1 92.62 283 VAL A N 1
ATOM 2175 C CA . VAL A 1 283 ? 11.117 -23.297 -10.219 1 92.62 283 VAL A CA 1
ATOM 2176 C C . VAL A 1 283 ? 9.945 -22.812 -9.367 1 92.62 283 VAL A C 1
ATOM 2178 O O . VAL A 1 283 ? 8.883 -23.438 -9.352 1 92.62 283 VAL A O 1
ATOM 2181 N N . CYS A 1 284 ? 10.125 -21.688 -8.672 1 93.5 284 CYS A N 1
ATOM 2182 C CA . CYS A 1 284 ? 9.062 -21.125 -7.852 1 93.5 284 CYS A CA 1
ATOM 2183 C C . CYS A 1 284 ? 7.848 -20.766 -8.703 1 93.5 284 CYS A C 1
ATOM 2185 O O . CYS A 1 284 ? 6.707 -21 -8.297 1 93.5 284 CYS A O 1
ATOM 2187 N N . ILE A 1 285 ? 8.07 -20.234 -9.867 1 93 285 ILE A N 1
ATOM 2188 C CA . ILE A 1 285 ? 7.004 -19.812 -10.766 1 93 285 ILE A CA 1
ATOM 2189 C C . ILE A 1 285 ? 6.23 -21.031 -11.258 1 93 285 ILE A C 1
ATOM 2191 O O . ILE A 1 285 ? 5 -21.016 -11.312 1 93 285 ILE A O 1
ATOM 2195 N N . GLU A 1 286 ? 6.969 -22.078 -11.578 1 93.69 286 GLU A N 1
ATOM 2196 C CA . GLU A 1 286 ? 6.312 -23.312 -12.023 1 93.69 286 GLU A CA 1
ATOM 2197 C C . GLU A 1 286 ? 5.441 -23.906 -10.922 1 93.69 286 GLU A C 1
ATOM 2199 O O . GLU A 1 286 ? 4.328 -24.375 -11.18 1 93.69 286 GLU A O 1
ATOM 2204 N N . ILE A 1 287 ? 5.926 -23.891 -9.766 1 95.5 287 ILE A N 1
ATOM 2205 C CA . ILE A 1 287 ? 5.148 -24.375 -8.633 1 95.5 287 ILE A CA 1
ATOM 2206 C C . ILE A 1 287 ? 3.91 -23.516 -8.438 1 95.5 287 ILE A C 1
ATOM 2208 O O . ILE A 1 287 ? 2.82 -24.016 -8.172 1 95.5 287 ILE A O 1
ATOM 2212 N N . GLY A 1 288 ? 4.094 -22.219 -8.523 1 95.06 288 GLY A N 1
ATOM 2213 C CA . GLY A 1 288 ? 2.973 -21.297 -8.391 1 95.06 288 GLY A CA 1
ATOM 2214 C C . GLY A 1 288 ? 1.896 -21.516 -9.438 1 95.06 288 GLY A C 1
ATOM 2215 O O . GLY A 1 288 ? 0.704 -21.453 -9.133 1 95.06 288 GLY A O 1
ATOM 2216 N N . HIS A 1 289 ? 2.365 -21.766 -10.68 1 95 289 HIS A N 1
ATOM 2217 C CA . HIS A 1 289 ? 1.417 -22.078 -11.742 1 95 289 HIS A CA 1
ATOM 2218 C C . HIS A 1 289 ? 0.627 -23.344 -11.406 1 95 289 HIS A C 1
ATOM 2220 O O . HIS A 1 289 ? -0.598 -23.375 -11.547 1 95 289 HIS A O 1
ATOM 2226 N N . TYR A 1 290 ? 1.371 -24.328 -11.008 1 96 290 TYR A N 1
ATOM 2227 C CA . TYR A 1 290 ? 0.732 -25.594 -10.648 1 96 290 TYR A CA 1
ATOM 2228 C C . TYR A 1 290 ? -0.265 -25.391 -9.516 1 96 290 TYR A C 1
ATOM 2230 O O . TYR A 1 290 ? -1.374 -25.938 -9.555 1 96 290 TYR A O 1
ATOM 2238 N N . PHE A 1 291 ? 0.098 -24.641 -8.562 1 95.5 291 PHE A N 1
ATOM 2239 C CA . PHE A 1 291 ? -0.764 -24.312 -7.434 1 95.5 291 PHE A CA 1
ATOM 2240 C C . PHE A 1 291 ? -2.066 -23.688 -7.906 1 95.5 291 PHE A C 1
ATOM 2242 O O . PHE A 1 291 ? -3.148 -24.062 -7.457 1 95.5 291 PHE A O 1
ATOM 2249 N N . GLN A 1 292 ? -2.016 -22.719 -8.781 1 94.5 292 GLN A N 1
ATOM 2250 C CA . GLN A 1 292 ? -3.213 -22.031 -9.242 1 94.5 292 GLN A CA 1
ATOM 2251 C C . GLN A 1 292 ? -4.07 -22.922 -10.125 1 94.5 292 GLN A C 1
ATOM 2253 O O . GLN A 1 292 ? -5.301 -22.844 -10.109 1 94.5 292 GLN A O 1
ATOM 2258 N N . ILE A 1 293 ? -3.422 -23.75 -10.938 1 95.25 293 ILE A N 1
ATOM 2259 C CA . ILE A 1 293 ? -4.168 -24.719 -11.734 1 95.25 293 ILE A CA 1
ATOM 2260 C C . ILE A 1 293 ? -5.008 -25.609 -10.812 1 95.25 293 ILE A C 1
ATOM 2262 O O . ILE A 1 293 ? -6.184 -25.859 -11.094 1 95.25 293 ILE A O 1
ATOM 2266 N N . GLN A 1 294 ? -4.402 -26.016 -9.781 1 94.12 294 GLN A N 1
ATOM 2267 C CA . GLN A 1 294 ? -5.117 -26.844 -8.805 1 94.12 294 GLN A CA 1
ATOM 2268 C C . GLN A 1 294 ? -6.277 -26.062 -8.18 1 94.12 294 GLN A C 1
ATOM 2270 O O . GLN A 1 294 ? -7.367 -26.609 -8.008 1 94.12 294 GLN A O 1
ATOM 2275 N N . ASP A 1 295 ? -6.035 -24.859 -7.832 1 90.69 295 ASP A N 1
ATOM 2276 C CA . ASP A 1 295 ? -7.086 -24.016 -7.254 1 90.69 295 ASP A CA 1
ATOM 2277 C C . ASP A 1 295 ? -8.234 -23.828 -8.242 1 90.69 295 ASP A C 1
ATOM 2279 O O . ASP A 1 295 ? -9.406 -23.859 -7.855 1 90.69 295 ASP A O 1
ATOM 2283 N N . ASP A 1 296 ? -7.922 -23.578 -9.5 1 92.56 296 ASP A N 1
ATOM 2284 C CA . ASP A 1 296 ? -8.938 -23.438 -10.531 1 92.56 296 ASP A CA 1
ATOM 2285 C C . ASP A 1 296 ? -9.781 -24.703 -10.656 1 92.56 296 ASP A C 1
ATOM 2287 O O . ASP A 1 296 ? -11.008 -24.625 -10.805 1 92.56 296 ASP A O 1
ATOM 2291 N N . TYR A 1 297 ? -9.109 -25.797 -10.656 1 93.81 297 TYR A N 1
ATOM 2292 C CA . TYR A 1 297 ? -9.797 -27.078 -10.758 1 93.81 297 TYR A CA 1
ATOM 2293 C C . TYR A 1 297 ? -10.734 -27.297 -9.578 1 93.81 297 TYR A C 1
ATOM 2295 O O . TYR A 1 297 ? -11.891 -27.672 -9.75 1 93.81 297 TYR A O 1
ATOM 2303 N N . LEU A 1 298 ? -10.219 -27.047 -8.406 1 90.12 298 LEU A N 1
ATOM 2304 C CA . LEU A 1 298 ? -11 -27.25 -7.188 1 90.12 298 LEU A CA 1
ATOM 2305 C C . LEU A 1 298 ? -12.172 -26.281 -7.117 1 90.12 298 LEU A C 1
ATOM 2307 O O . LEU A 1 298 ? -13.227 -26.609 -6.562 1 90.12 298 LEU A O 1
ATOM 2311 N N . ASP A 1 299 ? -12.023 -25.156 -7.695 1 89 299 ASP A N 1
ATOM 2312 C CA . ASP A 1 299 ? -13.102 -24.172 -7.711 1 89 299 ASP A CA 1
ATOM 2313 C C . ASP A 1 299 ? -14.289 -24.672 -8.531 1 89 299 ASP A C 1
ATOM 2315 O O . ASP A 1 299 ? -15.438 -24.391 -8.195 1 89 299 ASP A O 1
ATOM 2319 N N . VAL A 1 300 ? -14.023 -25.359 -9.555 1 90.31 300 VAL A N 1
ATOM 2320 C CA . VAL A 1 300 ? -15.07 -25.844 -10.461 1 90.31 300 VAL A CA 1
ATOM 2321 C C . VAL A 1 300 ? -15.562 -27.219 -10.008 1 90.31 300 VAL A C 1
ATOM 2323 O O . VAL A 1 300 ? -16.766 -27.484 -10.016 1 90.31 300 VAL A O 1
ATOM 2326 N N . PHE A 1 301 ? -14.672 -28.047 -9.555 1 91 301 PHE A N 1
ATOM 2327 C CA . PHE A 1 301 ? -15.031 -29.438 -9.398 1 91 301 PHE A CA 1
ATOM 2328 C C . PHE A 1 301 ? -14.922 -29.875 -7.938 1 91 301 PHE A C 1
ATOM 2330 O O . PHE A 1 301 ? -15.367 -30.953 -7.57 1 91 301 PHE A O 1
ATOM 2337 N N . GLY A 1 302 ? -14.258 -29.016 -7.172 1 85.88 302 GLY A N 1
ATOM 2338 C CA . GLY A 1 302 ? -14.047 -29.375 -5.781 1 85.88 302 GLY A CA 1
ATOM 2339 C C . GLY A 1 302 ? -15.305 -29.297 -4.945 1 85.88 302 GLY A C 1
ATOM 2340 O O . GLY A 1 302 ? -16.312 -28.719 -5.371 1 85.88 302 GLY A O 1
ATOM 2341 N N . ASP A 1 303 ? -15.242 -29.891 -3.766 1 78.69 303 ASP A N 1
ATOM 2342 C CA . ASP A 1 303 ? -16.328 -29.844 -2.793 1 78.69 303 ASP A CA 1
ATOM 2343 C C . ASP A 1 303 ? -16.422 -28.469 -2.139 1 78.69 303 ASP A C 1
ATOM 2345 O O . ASP A 1 303 ? -15.477 -28.031 -1.46 1 78.69 303 ASP A O 1
ATOM 2349 N N . LYS A 1 304 ? -17.578 -27.844 -2.375 1 72.06 304 LYS A N 1
ATOM 2350 C CA . LYS A 1 304 ? -17.766 -26.5 -1.868 1 72.06 304 LYS A CA 1
ATOM 2351 C C . LYS A 1 304 ? -17.672 -26.453 -0.346 1 72.06 304 LYS A C 1
ATOM 2353 O O . LYS A 1 304 ? -17.234 -25.453 0.229 1 72.06 304 LYS A O 1
ATOM 2358 N N . ALA A 1 305 ? -18.125 -27.5 0.256 1 67.62 305 ALA A N 1
ATOM 2359 C CA . ALA A 1 305 ? -18.078 -27.578 1.714 1 67.62 305 ALA A CA 1
ATOM 2360 C C . ALA A 1 305 ? -16.656 -27.516 2.23 1 67.62 305 ALA A C 1
ATOM 2362 O O . ALA A 1 305 ? -16.391 -27.016 3.324 1 67.62 305 ALA A O 1
ATOM 2363 N N . VAL A 1 306 ? -15.742 -27.906 1.435 1 68.56 306 VAL A N 1
ATOM 2364 C CA . VAL A 1 306 ? -14.336 -27.953 1.812 1 68.56 306 VAL A CA 1
ATOM 2365 C C . VAL A 1 306 ? -13.68 -26.609 1.53 1 68.56 306 VAL A C 1
ATOM 2367 O O . VAL A 1 306 ? -12.844 -26.141 2.305 1 68.56 306 VAL A O 1
ATOM 2370 N N . MET A 1 307 ? -14.117 -25.922 0.582 1 67.06 307 MET A N 1
ATOM 2371 C CA . MET A 1 307 ? -13.445 -24.688 0.142 1 67.06 307 MET A CA 1
ATOM 2372 C C . MET A 1 307 ? -13.852 -23.516 1.015 1 67.06 307 MET A C 1
ATOM 2374 O O . MET A 1 307 ? -13.117 -22.531 1.112 1 67.06 307 MET A O 1
ATOM 2378 N N . GLY A 1 308 ? -14.922 -23.594 1.704 1 63.06 308 GLY A N 1
ATOM 2379 C CA . GLY A 1 308 ? -15.344 -22.562 2.625 1 63.06 308 GLY A CA 1
ATOM 2380 C C . GLY A 1 308 ? -15.758 -21.281 1.928 1 63.06 308 GLY A C 1
ATOM 2381 O O . GLY A 1 308 ? -15.75 -20.203 2.533 1 63.06 308 GLY A O 1
ATOM 2382 N N . LYS A 1 309 ? -15.852 -21.312 0.526 1 64.56 309 LYS A N 1
ATOM 2383 C CA . LYS A 1 309 ? -16.312 -20.141 -0.205 1 64.56 309 LYS A CA 1
ATOM 2384 C C . LYS A 1 309 ? -17.516 -20.469 -1.078 1 64.56 309 LYS A C 1
ATOM 2386 O O . LYS A 1 309 ? -17.656 -21.594 -1.563 1 64.56 309 LYS A O 1
ATOM 2391 N N . ASP A 1 310 ? -18.516 -19.484 -1.267 1 60.97 310 ASP A N 1
ATOM 2392 C CA . ASP A 1 310 ? -19.75 -19.688 -2.031 1 60.97 310 ASP A CA 1
ATOM 2393 C C . ASP A 1 310 ? -19.516 -19.438 -3.521 1 60.97 310 ASP A C 1
ATOM 2395 O O . ASP A 1 310 ? -20.125 -20.094 -4.367 1 60.97 310 ASP A O 1
ATOM 2399 N N . GLY A 1 311 ? -18.625 -18.516 -3.775 1 62.78 311 GLY A N 1
ATOM 2400 C CA . GLY A 1 311 ? -18.422 -18.156 -5.172 1 62.78 311 GLY A CA 1
ATOM 2401 C C . GLY A 1 311 ? -17.578 -19.156 -5.934 1 62.78 311 GLY A C 1
ATOM 2402 O O . GLY A 1 311 ? -16.891 -19.984 -5.332 1 62.78 311 GLY A O 1
ATOM 2403 N N . CYS A 1 312 ? -17.984 -19.281 -7.254 1 77.25 312 CYS A N 1
ATOM 2404 C CA . CYS A 1 312 ? -17.141 -20.125 -8.102 1 77.25 312 CYS A CA 1
ATOM 2405 C C . CYS A 1 312 ? -16.797 -19.406 -9.398 1 77.25 312 CYS A C 1
ATOM 2407 O O . CYS A 1 312 ? -17.422 -18.406 -9.758 1 77.25 312 CYS A O 1
ATOM 2409 N N . ASP A 1 313 ? -15.828 -19.875 -10.102 1 86.69 313 ASP A N 1
ATOM 2410 C CA . ASP A 1 313 ? -15.281 -19.297 -11.328 1 86.69 313 ASP A CA 1
ATOM 2411 C C . ASP A 1 313 ? -16.359 -19.188 -12.406 1 86.69 313 ASP A C 1
ATOM 2413 O O . ASP A 1 313 ? -16.344 -18.266 -13.211 1 86.69 313 ASP A O 1
ATOM 2417 N N . ILE A 1 314 ? -17.312 -20.047 -12.383 1 89.5 314 ILE A N 1
ATOM 2418 C CA . ILE A 1 314 ? -18.375 -20.078 -13.375 1 89.5 314 ILE A CA 1
ATOM 2419 C C . ILE A 1 314 ? -19.312 -18.875 -13.156 1 89.5 314 ILE A C 1
ATOM 2421 O O . ILE A 1 314 ? -19.578 -18.125 -14.078 1 89.5 314 ILE A O 1
ATOM 2425 N N . ARG A 1 315 ? -19.703 -18.703 -11.945 1 86.38 315 ARG A N 1
ATOM 2426 C CA . ARG A 1 315 ? -20.594 -17.594 -11.625 1 86.38 315 ARG A CA 1
ATOM 2427 C C . ARG A 1 315 ? -19.891 -16.25 -11.82 1 86.38 315 ARG A C 1
ATOM 2429 O O . ARG A 1 315 ? -20.516 -15.281 -12.258 1 86.38 315 ARG A O 1
ATOM 2436 N N . GLU A 1 316 ? -18.641 -16.25 -11.516 1 85.19 316 GLU A N 1
ATOM 2437 C CA . GLU A 1 316 ? -17.906 -15 -11.531 1 85.19 316 GLU A CA 1
ATOM 2438 C C . GLU A 1 316 ? -17.328 -14.703 -12.914 1 85.19 316 GLU A C 1
ATOM 2440 O O . GLU A 1 316 ? -16.906 -13.578 -13.188 1 85.19 316 GLU A O 1
ATOM 2445 N N . GLY A 1 317 ? -17.406 -15.711 -13.797 1 89.5 317 GLY A N 1
ATOM 2446 C CA . GLY A 1 317 ? -16.906 -15.523 -15.148 1 89.5 317 GLY A CA 1
ATOM 2447 C C . GLY A 1 317 ? -15.391 -15.414 -15.211 1 89.5 317 GLY A C 1
ATOM 2448 O O . GLY A 1 317 ? -14.844 -14.656 -16.016 1 89.5 317 GLY A O 1
ATOM 2449 N N . LYS A 1 318 ? -14.719 -16.109 -14.43 1 90.62 318 LYS A N 1
ATOM 2450 C CA . LYS A 1 318 ? -13.273 -15.969 -14.305 1 90.62 318 LYS A CA 1
ATOM 2451 C C . LYS A 1 318 ? -12.555 -16.594 -15.492 1 90.62 318 LYS A C 1
ATOM 2453 O O . LYS A 1 318 ? -12.984 -17.625 -16.016 1 90.62 318 LYS A O 1
ATOM 2458 N N . VAL A 1 319 ? -11.5 -15.891 -15.914 1 91.69 319 VAL A N 1
ATOM 2459 C CA . VAL A 1 319 ? -10.508 -16.516 -16.781 1 91.69 319 VAL A CA 1
ATOM 2460 C C . VAL A 1 319 ? -9.742 -17.578 -16 1 91.69 319 VAL A C 1
ATOM 2462 O O . VAL A 1 319 ? -8.906 -17.25 -15.156 1 91.69 319 VAL A O 1
ATOM 2465 N N . SER A 1 320 ? -10.016 -18.828 -16.297 1 93.88 320 SER A N 1
ATOM 2466 C CA . SER A 1 320 ? -9.445 -19.906 -15.5 1 93.88 320 SER A CA 1
ATOM 2467 C C . SER A 1 320 ? -8.828 -20.984 -16.391 1 93.88 320 SER A C 1
ATOM 2469 O O . SER A 1 320 ? -9.148 -21.078 -17.578 1 93.88 320 SER A O 1
ATOM 2471 N N . TRP A 1 321 ? -8.023 -21.766 -15.758 1 96.25 321 TRP A N 1
ATOM 2472 C CA . TRP A 1 321 ? -7.355 -22.844 -16.469 1 96.25 321 TRP A CA 1
ATOM 2473 C C . TRP A 1 321 ? -8.375 -23.828 -17.047 1 96.25 321 TRP A C 1
ATOM 2475 O O . TRP A 1 321 ? -8.219 -24.312 -18.172 1 96.25 321 TRP A O 1
ATOM 2485 N N . CYS A 1 322 ? -9.453 -24.141 -16.328 1 96.19 322 CYS A N 1
ATOM 2486 C CA . CYS A 1 322 ? -10.445 -25.109 -16.766 1 96.19 322 CYS A CA 1
ATOM 2487 C C . CYS A 1 322 ? -11.125 -24.641 -18.062 1 96.19 322 CYS A C 1
ATOM 2489 O O . CYS A 1 322 ? -11.219 -25.406 -19.016 1 96.19 322 CYS A O 1
ATOM 2491 N N . LEU A 1 323 ? -11.57 -23.438 -18.016 1 95.19 323 LEU A N 1
ATOM 2492 C CA . LEU A 1 323 ? -12.258 -22.922 -19.188 1 95.19 323 LEU A CA 1
ATOM 2493 C C . LEU A 1 323 ? -11.297 -22.797 -20.359 1 95.19 323 LEU A C 1
ATOM 2495 O O . LEU A 1 323 ? -11.633 -23.203 -21.484 1 95.19 323 LEU A O 1
ATOM 2499 N N . SER A 1 324 ? -10.164 -22.234 -20.156 1 96.12 324 SER A N 1
ATOM 2500 C CA . SER A 1 324 ? -9.18 -22.031 -21.219 1 96.12 324 SER A CA 1
ATOM 2501 C C . SER A 1 324 ? -8.789 -23.359 -21.859 1 96.12 324 SER A C 1
ATOM 2503 O O . SER A 1 324 ? -8.703 -23.469 -23.078 1 96.12 324 SER A O 1
ATOM 2505 N N . THR A 1 325 ? -8.547 -24.344 -21.047 1 97 325 THR A N 1
ATOM 2506 C CA . THR A 1 325 ? -8.156 -25.656 -21.531 1 97 325 THR A CA 1
ATOM 2507 C C . THR A 1 325 ? -9.281 -26.281 -22.359 1 97 325 THR A C 1
ATOM 2509 O O . THR A 1 325 ? -9.031 -26.891 -23.391 1 97 325 THR A O 1
ATOM 2512 N N . MET A 1 326 ? -10.484 -26.125 -21.875 1 96.25 326 MET A N 1
ATOM 2513 C CA . MET A 1 326 ? -11.617 -26.656 -22.625 1 96.25 326 MET A CA 1
ATOM 2514 C C . MET A 1 326 ? -11.727 -25.984 -23.984 1 96.25 326 MET A C 1
ATOM 2516 O O . MET A 1 326 ? -12.023 -26.656 -24.984 1 96.25 326 MET A O 1
ATOM 2520 N N . LEU A 1 327 ? -11.461 -24.734 -24.031 1 95.75 327 LEU A N 1
ATOM 2521 C CA . LEU A 1 327 ? -11.695 -23.938 -25.234 1 95.75 327 LEU A CA 1
ATOM 2522 C C . LEU A 1 327 ? -10.516 -24.047 -26.188 1 95.75 327 LEU A C 1
ATOM 2524 O O . LEU A 1 327 ? -10.695 -23.984 -27.406 1 95.75 327 LEU A O 1
ATOM 2528 N N . HIS A 1 328 ? -9.32 -24.156 -25.688 1 96.31 328 HIS A N 1
ATOM 2529 C CA . HIS A 1 328 ? -8.141 -24.016 -26.516 1 96.31 328 HIS A CA 1
ATOM 2530 C C . HIS A 1 328 ? -7.32 -25.312 -26.531 1 96.31 328 HIS A C 1
ATOM 2532 O O . HIS A 1 328 ? -6.473 -25.5 -27.406 1 96.31 328 HIS A O 1
ATOM 2538 N N . GLY A 1 329 ? -7.52 -26.156 -25.625 1 95.38 329 GLY A N 1
ATOM 2539 C CA . GLY A 1 329 ? -6.676 -27.328 -25.484 1 95.38 329 GLY A CA 1
ATOM 2540 C C . GLY A 1 329 ? -5.375 -27.047 -24.75 1 95.38 329 GLY A C 1
ATOM 2541 O O . GLY A 1 329 ? -5.148 -25.922 -24.297 1 95.38 329 GLY A O 1
ATOM 2542 N N . CYS A 1 330 ? -4.645 -28.062 -24.5 1 93.25 330 CYS A N 1
ATOM 2543 C CA . CYS A 1 330 ? -3.293 -27.984 -23.953 1 93.25 330 CYS A CA 1
ATOM 2544 C C . CYS A 1 330 ? -2.441 -29.156 -24.438 1 93.25 330 CYS A C 1
ATOM 2546 O O . CYS A 1 330 ? -2.867 -29.922 -25.297 1 93.25 330 CYS A O 1
ATOM 2548 N N . GLU A 1 331 ? -1.176 -29.188 -24.016 1 85.44 331 GLU A N 1
ATOM 2549 C CA . GLU A 1 331 ? -0.318 -30.297 -24.438 1 85.44 331 GLU A CA 1
ATOM 2550 C C . GLU A 1 331 ? -0.958 -31.641 -24.125 1 85.44 331 GLU A C 1
ATOM 2552 O O . GLU A 1 331 ? -1.311 -31.906 -22.969 1 85.44 331 GLU A O 1
ATOM 2557 N N . GLY A 1 332 ? -1.212 -32.406 -25.094 1 86.75 332 GLY A N 1
ATOM 2558 C CA . GLY A 1 332 ? -1.766 -33.75 -24.938 1 86.75 332 GLY A CA 1
ATOM 2559 C C . GLY A 1 332 ? -3.283 -33.75 -24.938 1 86.75 332 GLY A C 1
ATOM 2560 O O . GLY A 1 332 ? -3.895 -34.812 -24.672 1 86.75 332 GLY A O 1
ATOM 2561 N N . TYR A 1 333 ? -3.895 -32.656 -25.094 1 93.31 333 TYR A N 1
ATOM 2562 C CA . TYR A 1 333 ? -5.348 -32.531 -25.109 1 93.31 333 TYR A CA 1
ATOM 2563 C C . TYR A 1 333 ? -5.805 -31.547 -26.172 1 93.31 333 TYR A C 1
ATOM 2565 O O . TYR A 1 333 ? -5.445 -30.375 -26.141 1 93.31 333 TYR A O 1
ATOM 2573 N N . GLU A 1 334 ? -6.656 -32.062 -27.109 1 94.06 334 GLU A N 1
ATOM 2574 C CA . GLU A 1 334 ? -7.238 -31.203 -28.156 1 94.06 334 GLU A CA 1
ATOM 2575 C C . GLU A 1 334 ? -8.656 -30.781 -27.781 1 94.06 334 GLU A C 1
ATOM 2577 O O . GLU A 1 334 ? -9.516 -31.609 -27.5 1 94.06 334 GLU A O 1
ATOM 2582 N N . ALA A 1 335 ? -8.867 -29.531 -27.844 1 92.62 335 ALA A N 1
ATOM 2583 C CA . ALA A 1 335 ? -10.18 -28.984 -27.5 1 92.62 335 ALA A CA 1
ATOM 2584 C C . ALA A 1 335 ? -11.25 -29.484 -28.469 1 92.62 335 ALA A C 1
ATOM 2586 O O . ALA A 1 335 ? -11.008 -29.609 -29.672 1 92.62 335 ALA A O 1
ATOM 2587 N N . GLN A 1 336 ? -12.352 -29.75 -27.891 1 90.19 336 GLN A N 1
ATOM 2588 C CA . GLN A 1 336 ? -13.5 -30.141 -28.703 1 90.19 336 GLN A CA 1
ATOM 2589 C C . GLN A 1 336 ? -14.453 -28.969 -28.906 1 90.19 336 GLN A C 1
ATOM 2591 O O . GLN A 1 336 ? -14.578 -28.094 -28.031 1 90.19 336 GLN A O 1
ATOM 2596 N N . GLU A 1 337 ? -15.125 -29 -30.016 1 90.88 337 GLU A N 1
ATOM 2597 C CA . GLU A 1 337 ? -16.047 -27.906 -30.312 1 90.88 337 GLU A CA 1
ATOM 2598 C C . GLU A 1 337 ? -17.281 -27.969 -29.406 1 90.88 337 GLU A C 1
ATOM 2600 O O . GLU A 1 337 ? -17.75 -29.062 -29.062 1 90.88 337 GLU A O 1
ATOM 2605 N N . LEU A 1 338 ? -17.719 -26.812 -29.094 1 94.5 338 LEU A N 1
ATOM 2606 C CA . LEU A 1 338 ? -18.984 -26.703 -28.359 1 94.5 338 LEU A CA 1
ATOM 2607 C C . LEU A 1 338 ? -20.156 -26.594 -29.328 1 94.5 338 LEU A C 1
ATOM 2609 O O . LEU A 1 338 ? -20.047 -25.969 -30.375 1 94.5 338 LEU A O 1
ATOM 2613 N N . THR A 1 339 ? -21.219 -27.266 -28.953 1 95.44 339 THR A N 1
ATOM 2614 C CA . THR A 1 339 ? -22.438 -27.109 -29.75 1 95.44 339 THR A CA 1
ATOM 2615 C C . THR A 1 339 ? -23.031 -25.719 -29.531 1 95.44 339 THR A C 1
ATOM 2617 O O . THR A 1 339 ? -22.703 -25.031 -28.562 1 95.44 339 THR A O 1
ATOM 2620 N N . ASP A 1 340 ? -23.938 -25.391 -30.422 1 94.44 340 ASP A N 1
ATOM 2621 C CA . ASP A 1 340 ? -24.625 -24.109 -30.281 1 94.44 340 ASP A CA 1
ATOM 2622 C C . ASP A 1 340 ? -25.375 -24.031 -28.953 1 94.44 340 ASP A C 1
ATOM 2624 O O . ASP A 1 340 ? -25.422 -22.984 -28.328 1 94.44 340 ASP A O 1
ATOM 2628 N N . THR A 1 341 ? -25.891 -25.141 -28.578 1 95.44 341 THR A N 1
ATOM 2629 C CA . THR A 1 341 ? -26.625 -25.203 -27.328 1 95.44 341 THR A CA 1
ATOM 2630 C C . THR A 1 341 ? -25.703 -24.984 -26.141 1 95.44 341 THR A C 1
ATOM 2632 O O . THR A 1 341 ? -26.062 -24.297 -25.188 1 95.44 341 THR A O 1
ATOM 2635 N N . GLU A 1 342 ? -24.562 -25.547 -26.219 1 95.5 342 GLU A N 1
ATOM 2636 C CA . GLU A 1 342 ? -23.594 -25.406 -25.141 1 95.5 342 GLU A CA 1
ATOM 2637 C C . GLU A 1 342 ? -23.047 -23.984 -25.078 1 95.5 342 GLU A C 1
ATOM 2639 O O . GLU A 1 342 ? -22.844 -23.438 -23.984 1 95.5 342 GLU A O 1
ATOM 2644 N N . VAL A 1 343 ? -22.812 -23.438 -26.25 1 95.12 343 VAL A N 1
ATOM 2645 C CA . VAL A 1 343 ? -22.359 -22.047 -26.312 1 95.12 343 VAL A CA 1
ATOM 2646 C C . VAL A 1 343 ? -23.391 -21.125 -25.672 1 95.12 343 VAL A C 1
ATOM 2648 O O . VAL A 1 343 ? -23.047 -20.219 -24.922 1 95.12 343 VAL A O 1
ATOM 2651 N N . SER A 1 344 ? -24.609 -21.344 -25.969 1 94.5 344 SER A N 1
ATOM 2652 C CA . SER A 1 344 ? -25.703 -20.562 -25.375 1 94.5 344 SER A CA 1
ATOM 2653 C C . SER A 1 344 ? -25.766 -20.75 -23.875 1 94.5 344 SER A C 1
ATOM 2655 O O . SER A 1 344 ? -26.094 -19.812 -23.141 1 94.5 344 SER A O 1
ATOM 2657 N N . LEU A 1 345 ? -25.516 -21.969 -23.453 1 95.06 345 LEU A N 1
ATOM 2658 C CA . LEU A 1 345 ? -25.484 -22.25 -22.016 1 95.06 345 LEU A CA 1
ATOM 2659 C C . LEU A 1 345 ? -24.391 -21.438 -21.328 1 95.06 345 LEU A C 1
ATOM 2661 O O . LEU A 1 345 ? -24.625 -20.844 -20.281 1 95.06 345 LEU A O 1
ATOM 2665 N N . PHE A 1 346 ? -23.219 -21.438 -21.906 1 93.94 346 PHE A N 1
ATOM 2666 C CA . PHE A 1 346 ? -22.125 -20.672 -21.328 1 93.94 346 PHE A CA 1
ATOM 2667 C C . PHE A 1 346 ? -22.438 -19.172 -21.359 1 93.94 346 PHE A C 1
ATOM 2669 O O . PHE A 1 346 ? -22.188 -18.469 -20.375 1 93.94 346 PHE A O 1
ATOM 2676 N N . ALA A 1 347 ? -22.984 -18.703 -22.406 1 90.88 347 ALA A N 1
ATOM 2677 C CA . ALA A 1 347 ? -23.328 -17.281 -22.562 1 90.88 347 ALA A CA 1
ATOM 2678 C C . ALA A 1 347 ? -24.312 -16.828 -21.5 1 90.88 347 ALA A C 1
ATOM 2680 O O . ALA A 1 347 ? -24.25 -15.695 -21.031 1 90.88 347 ALA A O 1
ATOM 2681 N N . SER A 1 348 ? -25.172 -17.688 -21.109 1 92.31 348 SER A N 1
ATOM 2682 C CA . SER A 1 348 ? -26.234 -17.297 -20.188 1 92.31 348 SER A CA 1
ATOM 2683 C C . SER A 1 348 ? -25.859 -17.609 -18.734 1 92.31 348 SER A C 1
ATOM 2685 O O . SER A 1 348 ? -26.547 -17.172 -17.812 1 92.31 348 SER A O 1
ATOM 2687 N N . THR A 1 349 ? -24.781 -18.312 -18.562 1 91.44 349 THR A N 1
ATOM 2688 C CA . THR A 1 349 ? -24.5 -18.781 -17.219 1 91.44 349 THR A CA 1
ATOM 2689 C C . THR A 1 349 ? -23.156 -18.25 -16.719 1 91.44 349 THR A C 1
ATOM 2691 O O . THR A 1 349 ? -23.047 -17.812 -15.578 1 91.44 349 THR A O 1
ATOM 2694 N N . TYR A 1 350 ? -22.156 -18.328 -17.562 1 88.88 350 TYR A N 1
ATOM 2695 C CA . TYR A 1 350 ? -20.797 -17.984 -17.172 1 88.88 350 TYR A CA 1
ATOM 2696 C C . TYR A 1 350 ? -20.656 -16.469 -16.953 1 88.88 350 TYR A C 1
ATOM 2698 O O . TYR A 1 350 ? -20.891 -15.688 -17.875 1 88.88 350 TYR A O 1
ATOM 2706 N N . GLY A 1 351 ? -20.297 -16.031 -15.727 1 86.5 351 GLY A N 1
ATOM 2707 C CA . GLY A 1 351 ? -20.078 -14.633 -15.414 1 86.5 351 GLY A CA 1
ATOM 2708 C C . GLY A 1 351 ? -21.359 -13.875 -15.141 1 86.5 351 GLY A C 1
ATOM 2709 O O . GLY A 1 351 ? -21.391 -12.648 -15.258 1 86.5 351 GLY A O 1
ATOM 2710 N N . ARG A 1 352 ? -22.406 -14.609 -14.867 1 85.31 352 ARG A N 1
ATOM 2711 C CA . ARG A 1 352 ? -23.703 -13.969 -14.656 1 85.31 352 ARG A CA 1
ATOM 2712 C C . ARG A 1 352 ? -24.031 -13.891 -13.172 1 85.31 352 ARG A C 1
ATOM 2714 O O . ARG A 1 352 ? -25.188 -13.688 -12.797 1 85.31 352 ARG A O 1
ATOM 2721 N N . GLY A 1 353 ? -22.984 -14.031 -12.438 1 79.94 353 GLY A N 1
ATOM 2722 C CA . GLY A 1 353 ? -23.156 -13.859 -11.008 1 79.94 353 GLY A CA 1
ATOM 2723 C C . GLY A 1 353 ? -24.078 -14.891 -10.383 1 79.94 353 GLY A C 1
ATOM 2724 O O . GLY A 1 353 ? -23.969 -16.078 -10.664 1 79.94 353 GLY A O 1
ATOM 2725 N N . SER A 1 354 ? -24.922 -14.398 -9.453 1 77.88 354 SER A N 1
ATOM 2726 C CA . SER A 1 354 ? -25.812 -15.281 -8.727 1 77.88 354 SER A CA 1
ATOM 2727 C C . SER A 1 354 ? -27.125 -15.484 -9.477 1 77.88 354 SER A C 1
ATOM 2729 O O . SER A 1 354 ? -27.984 -16.266 -9.047 1 77.88 354 SER A O 1
ATOM 2731 N N . SER A 1 355 ? -27.188 -14.914 -10.555 1 77.88 355 SER A N 1
ATOM 2732 C CA . SER A 1 355 ? -28.453 -14.914 -11.281 1 77.88 355 SER A CA 1
ATOM 2733 C C . SER A 1 355 ? -28.781 -16.297 -11.812 1 77.88 355 SER A C 1
ATOM 2735 O O . SER A 1 355 ? -29.922 -16.75 -11.711 1 77.88 355 SER A O 1
ATOM 2737 N N . PRO A 1 356 ? -27.812 -16.953 -12.352 1 84.31 356 PRO A N 1
ATOM 2738 C CA . PRO A 1 356 ? -28.141 -18.266 -12.883 1 84.31 356 PRO A CA 1
ATOM 2739 C C . PRO A 1 356 ? -28.5 -19.281 -11.789 1 84.31 356 PRO A C 1
ATOM 2741 O O . PRO A 1 356 ? -27.922 -19.234 -10.703 1 84.31 356 PRO A O 1
ATOM 2744 N N . ALA A 1 357 ? -29.391 -20.094 -12.156 1 85.19 357 ALA A N 1
ATOM 2745 C CA . ALA A 1 357 ? -29.766 -21.172 -11.25 1 85.19 357 ALA A CA 1
ATOM 2746 C C . ALA A 1 357 ? -28.609 -22.156 -11.055 1 85.19 357 ALA A C 1
ATOM 2748 O O . ALA A 1 357 ? -27.703 -22.234 -11.883 1 85.19 357 ALA A O 1
ATOM 2749 N N . LYS A 1 358 ? -28.719 -22.828 -9.914 1 88.12 358 LYS A N 1
ATOM 2750 C CA . LYS A 1 358 ? -27.719 -23.844 -9.609 1 88.12 358 LYS A CA 1
ATOM 2751 C C . LYS A 1 358 ? -27.641 -24.891 -10.711 1 88.12 358 LYS A C 1
ATOM 2753 O O . LYS A 1 358 ? -26.562 -25.406 -11.023 1 88.12 358 LYS A O 1
ATOM 2758 N N . GLU A 1 359 ? -28.734 -25.156 -11.273 1 92 359 GLU A N 1
ATOM 2759 C CA . GLU A 1 359 ? -28.797 -26.172 -12.328 1 92 359 GLU A CA 1
ATOM 2760 C C . GLU A 1 359 ? -28.016 -25.75 -13.555 1 92 359 GLU A C 1
ATOM 2762 O O . GLU A 1 359 ? -27.422 -26.594 -14.234 1 92 359 GLU A O 1
ATOM 2767 N N . ASP A 1 360 ? -28.031 -24.516 -13.836 1 92.75 360 ASP A N 1
ATOM 2768 C CA . ASP A 1 360 ? -27.281 -24 -14.992 1 92.75 360 ASP A CA 1
ATOM 2769 C C . ASP A 1 360 ? -25.781 -24.078 -14.742 1 92.75 360 ASP A C 1
ATOM 2771 O O . ASP A 1 360 ? -25.016 -24.422 -15.656 1 92.75 360 ASP A O 1
ATOM 2775 N N . VAL A 1 361 ? -25.406 -23.812 -13.609 1 91.94 361 VAL A N 1
ATOM 2776 C CA . VAL A 1 361 ? -24 -23.906 -13.234 1 91.94 361 VAL A CA 1
ATOM 2777 C C . VAL A 1 361 ? -23.547 -25.359 -13.305 1 91.94 361 VAL A C 1
ATOM 2779 O O . VAL A 1 361 ? -22.453 -25.656 -13.812 1 91.94 361 VAL A O 1
ATOM 2782 N N . ASP A 1 362 ? -24.406 -26.203 -12.836 1 93 362 ASP A N 1
ATOM 2783 C CA . ASP A 1 362 ? -24.109 -27.641 -12.891 1 93 362 ASP A CA 1
ATOM 2784 C C . ASP A 1 362 ? -24.031 -28.125 -14.336 1 93 362 ASP A C 1
ATOM 2786 O O . ASP A 1 362 ? -23.234 -29.016 -14.656 1 93 362 ASP A O 1
ATOM 2790 N N . ALA A 1 363 ? -24.844 -27.547 -15.125 1 95.56 363 ALA A N 1
ATOM 2791 C CA . ALA A 1 363 ? -24.812 -27.922 -16.531 1 95.56 363 ALA A CA 1
ATOM 2792 C C . ALA A 1 363 ? -23.5 -27.516 -17.188 1 95.56 363 ALA A C 1
ATOM 2794 O O . ALA A 1 363 ? -22.953 -28.25 -18.016 1 95.56 363 ALA A O 1
ATOM 2795 N N . VAL A 1 364 ? -23.016 -26.359 -16.875 1 95.19 364 VAL A N 1
ATOM 2796 C CA . VAL A 1 364 ? -21.719 -25.906 -17.375 1 95.19 364 VAL A CA 1
ATOM 2797 C C . VAL A 1 364 ? -20.625 -26.859 -16.891 1 95.19 364 VAL A C 1
ATOM 2799 O O . VAL A 1 364 ? -19.75 -27.25 -17.672 1 95.19 364 VAL A O 1
ATOM 2802 N N . ARG A 1 365 ? -20.672 -27.219 -15.648 1 95 365 ARG A N 1
ATOM 2803 C CA . ARG A 1 365 ? -19.719 -28.156 -15.078 1 95 365 ARG A CA 1
ATOM 2804 C C . ARG A 1 365 ? -19.766 -29.484 -15.82 1 95 365 ARG A C 1
ATOM 2806 O O . ARG A 1 365 ? -18.719 -30.109 -16.062 1 95 365 ARG A O 1
ATOM 2813 N N . LYS A 1 366 ? -20.953 -29.875 -16.094 1 96.25 366 LYS A N 1
ATOM 2814 C CA . LYS A 1 366 ? -21.141 -31.141 -16.812 1 96.25 366 LYS A CA 1
ATOM 2815 C C . LYS A 1 366 ? -20.516 -31.078 -18.203 1 96.25 366 LYS A C 1
ATOM 2817 O O . LYS A 1 366 ? -19.906 -32.062 -18.656 1 96.25 366 LYS A O 1
ATOM 2822 N N . VAL A 1 367 ? -20.703 -30.016 -18.859 1 97 367 VAL A N 1
ATOM 2823 C CA . VAL A 1 367 ? -20.094 -29.844 -20.172 1 97 367 VAL A CA 1
ATOM 2824 C C . VAL A 1 367 ? -18.578 -30 -20.062 1 97 367 VAL A C 1
ATOM 2826 O O . VAL A 1 367 ? -17.953 -30.672 -20.875 1 97 367 VAL A O 1
ATOM 2829 N N . MET A 1 368 ? -17.984 -29.391 -19.078 1 96.56 368 MET A N 1
ATOM 2830 C CA . MET A 1 368 ? -16.531 -29.469 -18.859 1 96.56 368 MET A CA 1
ATOM 2831 C C . MET A 1 368 ? -16.109 -30.906 -18.531 1 96.56 368 MET A C 1
ATOM 2833 O O . MET A 1 368 ? -15.07 -31.375 -19 1 96.56 368 MET A O 1
ATOM 2837 N N . THR A 1 369 ? -16.938 -31.531 -17.75 1 96.94 369 THR A N 1
ATOM 2838 C CA . THR A 1 369 ? -16.672 -32.938 -17.391 1 96.94 369 THR A CA 1
ATOM 2839 C C . THR A 1 369 ? -16.719 -33.812 -18.641 1 96.94 369 THR A C 1
ATOM 2841 O O . THR A 1 369 ? -15.844 -34.656 -18.844 1 96.94 369 THR A O 1
ATOM 2844 N N . ASP A 1 370 ? -17.781 -33.594 -19.406 1 96.81 370 ASP A N 1
ATOM 2845 C CA . ASP A 1 370 ? -17.969 -34.406 -20.609 1 96.81 370 ASP A CA 1
ATOM 2846 C C . ASP A 1 370 ? -16.828 -34.188 -21.594 1 96.81 370 ASP A C 1
ATOM 2848 O O . ASP A 1 370 ? -16.516 -35.062 -22.391 1 96.81 370 ASP A O 1
ATOM 2852 N N . ARG A 1 371 ? -16.219 -33.062 -21.531 1 96.62 371 ARG A N 1
ATOM 2853 C CA . ARG A 1 371 ? -15.078 -32.781 -22.406 1 96.62 371 ARG A CA 1
ATOM 2854 C C . ARG A 1 371 ? -13.773 -33.281 -21.797 1 96.62 371 ARG A C 1
ATOM 2856 O O . ARG A 1 371 ? -12.695 -33.062 -22.359 1 96.62 371 ARG A O 1
ATOM 2863 N N . GLY A 1 372 ? -13.805 -33.844 -20.609 1 96.19 372 GLY A N 1
ATOM 2864 C CA . GLY A 1 372 ? -12.68 -34.562 -20.047 1 96.19 372 GLY A CA 1
ATOM 2865 C C . GLY A 1 372 ? -11.75 -33.688 -19.25 1 96.19 372 GLY A C 1
ATOM 2866 O O . GLY A 1 372 ? -10.594 -34.031 -19.016 1 96.19 372 GLY A O 1
ATOM 2867 N N . ILE A 1 373 ? -12.18 -32.562 -18.812 1 96.75 373 ILE A N 1
ATOM 2868 C CA . ILE A 1 373 ? -11.32 -31.609 -18.109 1 96.75 373 ILE A CA 1
ATOM 2869 C C . ILE A 1 373 ? -10.766 -32.25 -16.844 1 96.75 373 ILE A C 1
ATOM 2871 O O . ILE A 1 373 ? -9.594 -32.062 -16.5 1 96.75 373 ILE A O 1
ATOM 2875 N N . PRO A 1 374 ? -11.539 -33.094 -16.062 1 96.38 374 PRO A N 1
ATOM 2876 C CA . PRO A 1 374 ? -10.961 -33.75 -14.883 1 96.38 374 PRO A CA 1
ATOM 2877 C C . PRO A 1 374 ? -9.82 -34.688 -15.242 1 96.38 374 PRO A C 1
ATOM 2879 O O . PRO A 1 374 ? -8.805 -34.75 -14.539 1 96.38 374 PRO A O 1
ATOM 2882 N N . GLU A 1 375 ? -9.945 -35.438 -16.359 1 96.38 375 GLU A N 1
ATOM 2883 C CA . GLU A 1 375 ? -8.891 -36.344 -16.812 1 96.38 375 GLU A CA 1
ATOM 2884 C C . GLU A 1 375 ? -7.656 -35.562 -17.266 1 96.38 375 GLU A C 1
ATOM 2886 O O . GLU A 1 375 ? -6.527 -35.969 -16.984 1 96.38 375 GLU A O 1
ATOM 2891 N N . VAL A 1 376 ? -7.906 -34.5 -17.984 1 96.81 376 VAL A N 1
ATOM 2892 C CA . VAL A 1 376 ? -6.805 -33.656 -18.422 1 96.81 376 VAL A CA 1
ATOM 2893 C C . VAL A 1 376 ? -6.066 -33.094 -17.219 1 96.81 376 VAL A C 1
ATOM 2895 O O . VAL A 1 376 ? -4.832 -33.031 -17.188 1 96.81 376 VAL A O 1
ATOM 2898 N N . TYR A 1 377 ? -6.824 -32.594 -16.219 1 96 377 TYR A N 1
ATOM 2899 C CA . TYR A 1 377 ? -6.219 -32.062 -15 1 96 377 TYR A CA 1
ATOM 2900 C C . TYR A 1 377 ? -5.324 -33.125 -14.352 1 96 377 TYR A C 1
ATOM 2902 O O . TYR A 1 377 ? -4.215 -32.812 -13.906 1 96 377 TYR A O 1
ATOM 2910 N N . ALA A 1 378 ? -5.781 -34.375 -14.258 1 95.44 378 ALA A N 1
ATOM 2911 C CA . ALA A 1 378 ? -5.004 -35.438 -13.648 1 95.44 378 ALA A CA 1
ATOM 2912 C C . ALA A 1 378 ? -3.678 -35.656 -14.375 1 95.44 378 ALA A C 1
ATOM 2914 O O . ALA A 1 378 ? -2.637 -35.844 -13.742 1 95.44 378 ALA A O 1
ATOM 2915 N N . GLN A 1 379 ? -3.719 -35.594 -15.695 1 95.56 379 GLN A N 1
ATOM 2916 C CA . GLN A 1 379 ? -2.514 -35.75 -16.5 1 95.56 379 GLN A CA 1
ATOM 2917 C C . GLN A 1 379 ? -1.568 -34.562 -16.344 1 95.56 379 GLN A C 1
ATOM 2919 O O . GLN A 1 379 ? -0.36 -34.75 -16.172 1 95.56 379 GLN A O 1
ATOM 2924 N N . VAL A 1 380 ? -2.154 -33.406 -16.391 1 95.5 380 VAL A N 1
ATOM 2925 C CA . VAL A 1 380 ? -1.37 -32.188 -16.266 1 95.5 380 VAL A CA 1
ATOM 2926 C C . VAL A 1 380 ? -0.746 -32.125 -14.867 1 95.5 380 VAL A C 1
ATOM 2928 O O . VAL A 1 380 ? 0.418 -31.75 -14.719 1 95.5 380 VAL A O 1
ATOM 2931 N N . SER A 1 381 ? -1.517 -32.438 -13.867 1 95 381 SER A N 1
ATOM 2932 C CA . SER A 1 381 ? -1.035 -32.438 -12.492 1 95 381 SER A CA 1
ATOM 2933 C C . SER A 1 381 ? 0.157 -33.375 -12.336 1 95 381 SER A C 1
ATOM 2935 O O . SER A 1 381 ? 1.165 -33.031 -11.727 1 95 381 SER A O 1
ATOM 2937 N N . LYS A 1 382 ? 0.082 -34.594 -12.906 1 94.62 382 LYS A N 1
ATOM 2938 C CA . LYS A 1 382 ? 1.171 -35.562 -12.836 1 94.62 382 LYS A CA 1
ATOM 2939 C C . LYS A 1 382 ? 2.422 -35.031 -13.539 1 94.62 382 LYS A C 1
ATOM 2941 O O . LYS A 1 382 ? 3.537 -35.219 -13.047 1 94.62 382 LYS A O 1
ATOM 2946 N N . ARG A 1 383 ? 2.254 -34.469 -14.641 1 95 383 ARG A N 1
ATOM 2947 C CA . ARG A 1 383 ? 3.379 -33.906 -15.391 1 95 383 ARG A CA 1
ATOM 2948 C C . ARG A 1 383 ? 4.059 -32.781 -14.609 1 95 383 ARG A C 1
ATOM 2950 O O . ARG A 1 383 ? 5.289 -32.75 -14.508 1 95 383 ARG A O 1
ATOM 2957 N N . TYR A 1 384 ? 3.244 -31.844 -14.102 1 94.5 384 TYR A N 1
ATOM 2958 C CA . TYR A 1 384 ? 3.801 -30.766 -13.305 1 94.5 384 TYR A CA 1
ATOM 2959 C C . TYR A 1 384 ? 4.578 -31.312 -12.109 1 94.5 384 TYR A C 1
ATOM 2961 O O . TYR A 1 384 ? 5.68 -30.828 -11.812 1 94.5 384 TYR A O 1
ATOM 2969 N N . GLN A 1 385 ? 4 -32.25 -11.422 1 94.88 385 GLN A N 1
ATOM 2970 C CA . GLN A 1 385 ? 4.648 -32.812 -10.25 1 94.88 385 GLN A CA 1
ATOM 2971 C C . GLN A 1 385 ? 6.004 -33.438 -10.609 1 94.88 385 GLN A C 1
ATOM 2973 O O . GLN A 1 385 ? 6.996 -33.188 -9.914 1 94.88 385 GLN A O 1
ATOM 2978 N N . LYS A 1 386 ? 6.059 -34.188 -11.703 1 95.25 386 LYS A N 1
ATOM 2979 C CA . LYS A 1 386 ? 7.297 -34.812 -12.164 1 95.25 386 LYS A CA 1
ATOM 2980 C C . LYS A 1 386 ? 8.328 -33.75 -12.562 1 95.25 386 LYS A C 1
ATOM 2982 O O . LYS A 1 386 ? 9.477 -33.812 -12.125 1 95.25 386 LYS A O 1
ATOM 2987 N N . ASP A 1 387 ? 7.945 -32.781 -13.398 1 95.12 387 ASP A N 1
ATOM 2988 C CA . ASP A 1 387 ? 8.852 -31.781 -13.922 1 95.12 387 ASP A CA 1
ATOM 2989 C C . ASP A 1 387 ? 9.375 -30.891 -12.805 1 95.12 387 ASP A C 1
ATOM 2991 O O . ASP A 1 387 ? 10.562 -30.547 -12.781 1 95.12 387 ASP A O 1
ATOM 2995 N N . ILE A 1 388 ? 8.484 -30.484 -11.891 1 95.38 388 ILE A N 1
ATOM 2996 C CA . ILE A 1 388 ? 8.875 -29.609 -10.789 1 95.38 388 ILE A CA 1
ATOM 2997 C C . ILE A 1 388 ? 9.836 -30.344 -9.859 1 95.38 388 ILE A C 1
ATOM 2999 O O . ILE A 1 388 ? 10.828 -29.766 -9.406 1 95.38 388 ILE A O 1
ATOM 3003 N N . ALA A 1 389 ? 9.523 -31.609 -9.578 1 94.81 389 ALA A N 1
ATOM 3004 C CA . ALA A 1 389 ? 10.406 -32.406 -8.719 1 94.81 389 ALA A CA 1
ATOM 3005 C C . ALA A 1 389 ? 11.812 -32.469 -9.305 1 94.81 389 ALA A C 1
ATOM 3007 O O . ALA A 1 389 ? 12.805 -32.312 -8.586 1 94.81 389 ALA A O 1
ATOM 3008 N N . ALA A 1 390 ? 11.914 -32.688 -10.602 1 95 390 ALA A N 1
ATOM 3009 C CA . ALA A 1 390 ? 13.203 -32.75 -11.281 1 95 390 ALA A CA 1
ATOM 3010 C C . ALA A 1 390 ? 13.922 -31.406 -11.227 1 95 390 ALA A C 1
ATOM 3012 O O . ALA A 1 390 ? 15.133 -31.359 -11.008 1 95 390 ALA A O 1
ATOM 3013 N N . ALA A 1 391 ? 13.211 -30.328 -11.43 1 92.69 391 ALA A N 1
ATOM 3014 C CA . ALA A 1 391 ? 13.789 -28.984 -11.406 1 92.69 391 ALA A CA 1
ATOM 3015 C C . ALA A 1 391 ? 14.289 -28.625 -10.008 1 92.69 391 ALA A C 1
ATOM 3017 O O . ALA A 1 391 ? 15.328 -27.969 -9.867 1 92.69 391 ALA A O 1
ATOM 3018 N N . VAL A 1 392 ? 13.555 -29.016 -8.984 1 93.31 392 VAL A N 1
ATOM 3019 C CA . VAL A 1 392 ? 13.93 -28.75 -7.598 1 93.31 392 VAL A CA 1
ATOM 3020 C C . VAL A 1 392 ? 15.25 -29.438 -7.277 1 93.31 392 VAL A C 1
ATOM 3022 O O . VAL A 1 392 ? 16.109 -28.875 -6.605 1 93.31 392 VAL A O 1
ATOM 3025 N N . LEU A 1 393 ? 15.461 -30.641 -7.77 1 91.19 393 LEU A N 1
ATOM 3026 C CA . LEU A 1 393 ? 16.656 -31.438 -7.5 1 91.19 393 LEU A CA 1
ATOM 3027 C C . LEU A 1 393 ? 17.891 -30.797 -8.125 1 91.19 393 LEU A C 1
ATOM 3029 O O . LEU A 1 393 ? 19.016 -31.062 -7.703 1 91.19 393 LEU A O 1
ATOM 3033 N N . ALA A 1 394 ? 17.688 -29.953 -9.125 1 88.19 394 ALA A N 1
ATOM 3034 C CA . ALA A 1 394 ? 18.797 -29.297 -9.812 1 88.19 394 ALA A CA 1
ATOM 3035 C C . ALA A 1 394 ? 19.25 -28.062 -9.047 1 88.19 394 ALA A C 1
ATOM 3037 O O . ALA A 1 394 ? 20.328 -27.531 -9.312 1 88.19 394 ALA A O 1
ATOM 3038 N N . LEU A 1 395 ? 18.5 -27.656 -8.039 1 87.81 395 LEU A N 1
ATOM 3039 C CA . LEU A 1 395 ? 18.859 -26.484 -7.254 1 87.81 395 LEU A CA 1
ATOM 3040 C C . LEU A 1 395 ? 19.891 -26.844 -6.188 1 87.81 395 LEU A C 1
ATOM 3042 O O . LEU A 1 395 ? 20.172 -28.016 -5.941 1 87.81 395 LEU A O 1
ATOM 3046 N N . HIS A 1 396 ? 20.484 -25.719 -5.648 1 82.94 396 HIS A N 1
ATOM 3047 C CA . HIS A 1 396 ? 21.359 -25.922 -4.492 1 82.94 396 HIS A CA 1
ATOM 3048 C C . HIS A 1 396 ? 20.625 -26.656 -3.381 1 82.94 396 HIS A C 1
ATOM 3050 O O . HIS A 1 396 ? 19.453 -26.391 -3.105 1 82.94 396 HIS A O 1
ATOM 3056 N N . PRO A 1 397 ? 21.281 -27.625 -2.77 1 85.38 397 PRO A N 1
ATOM 3057 C CA . PRO A 1 397 ? 20.641 -28.5 -1.775 1 85.38 397 PRO A CA 1
ATOM 3058 C C . PRO A 1 397 ? 19.984 -27.703 -0.648 1 85.38 397 PRO A C 1
ATOM 3060 O O . PRO A 1 397 ? 18.938 -28.125 -0.121 1 85.38 397 PRO A O 1
ATOM 3063 N N . ALA A 1 398 ? 20.5 -26.562 -0.281 1 84.38 398 ALA A N 1
ATOM 3064 C CA . ALA A 1 398 ? 19.969 -25.75 0.812 1 84.38 398 ALA A CA 1
ATOM 3065 C C . ALA A 1 398 ? 18.609 -25.156 0.443 1 84.38 398 ALA A C 1
ATOM 3067 O O . ALA A 1 398 ? 17.844 -24.75 1.321 1 84.38 398 ALA A O 1
ATOM 3068 N N . LEU A 1 399 ? 18.297 -25.172 -0.843 1 88.44 399 LEU A N 1
ATOM 3069 C CA . LEU A 1 399 ? 17.078 -24.516 -1.311 1 88.44 399 LEU A CA 1
ATOM 3070 C C . LEU A 1 399 ? 16.016 -25.547 -1.669 1 88.44 399 LEU A C 1
ATOM 3072 O O . LEU A 1 399 ? 14.859 -25.188 -1.92 1 88.44 399 LEU A O 1
ATOM 3076 N N . GLN A 1 400 ? 16.328 -26.781 -1.625 1 91.12 400 GLN A N 1
ATOM 3077 C CA . GLN A 1 400 ? 15.453 -27.828 -2.133 1 91.12 400 GLN A CA 1
ATOM 3078 C C . GLN A 1 400 ? 14.328 -28.125 -1.146 1 91.12 400 GLN A C 1
ATOM 3080 O O . GLN A 1 400 ? 13.164 -28.25 -1.542 1 91.12 400 GLN A O 1
ATOM 3085 N N . PRO A 1 401 ? 14.586 -28.156 0.163 1 92.81 401 PRO A N 1
ATOM 3086 C CA . PRO A 1 401 ? 13.602 -28.688 1.105 1 92.81 401 PRO A CA 1
ATOM 3087 C C . PRO A 1 401 ? 12.312 -27.875 1.143 1 92.81 401 PRO A C 1
ATOM 3089 O O . PRO A 1 401 ? 11.219 -28.438 1.119 1 92.81 401 PRO A O 1
ATOM 3092 N N . PRO A 1 402 ? 12.383 -26.531 1.189 1 92.12 402 PRO A N 1
ATOM 3093 C CA . PRO A 1 402 ? 11.117 -25.781 1.23 1 92.12 402 PRO A CA 1
ATOM 3094 C C . PRO A 1 402 ? 10.258 -26.031 -0.008 1 92.12 402 PRO A C 1
ATOM 3096 O O . PRO A 1 402 ? 9.031 -26.109 0.096 1 92.12 402 PRO A O 1
ATOM 3099 N N . LEU A 1 403 ? 10.852 -26.172 -1.134 1 93.56 403 LEU A N 1
ATOM 3100 C CA . LEU A 1 403 ? 10.125 -26.391 -2.379 1 93.56 403 LEU A CA 1
ATOM 3101 C C . LEU A 1 403 ? 9.57 -27.812 -2.443 1 93.56 403 LEU A C 1
ATOM 3103 O O . LEU A 1 403 ? 8.453 -28.031 -2.908 1 93.56 403 LEU A O 1
ATOM 3107 N N . THR A 1 404 ? 10.391 -28.734 -1.984 1 92.75 404 THR A N 1
ATOM 3108 C CA . THR A 1 404 ? 9.945 -30.109 -1.932 1 92.75 404 THR A CA 1
ATOM 3109 C C . THR A 1 404 ? 8.742 -30.266 -0.999 1 92.75 404 THR A C 1
ATOM 3111 O O . THR A 1 404 ? 7.789 -30.969 -1.314 1 92.75 404 THR A O 1
ATOM 3114 N N . LEU A 1 405 ? 8.82 -29.656 0.088 1 88 405 LEU A N 1
ATOM 3115 C CA . LEU A 1 405 ? 7.719 -29.703 1.045 1 88 405 LEU A CA 1
ATOM 3116 C C . LEU A 1 405 ? 6.449 -29.109 0.447 1 88 405 LEU A C 1
ATOM 3118 O O . LEU A 1 405 ? 5.359 -29.641 0.625 1 88 405 LEU A O 1
ATOM 3122 N N . PHE A 1 406 ? 6.535 -27.938 -0.156 1 89.94 406 PHE A N 1
ATOM 3123 C CA . PHE A 1 406 ? 5.367 -27.297 -0.747 1 89.94 406 PHE A CA 1
ATOM 3124 C C . PHE A 1 406 ? 4.754 -28.172 -1.827 1 89.94 406 PHE A C 1
ATOM 3126 O O . PHE A 1 406 ? 3.531 -28.297 -1.912 1 89.94 406 PHE A O 1
ATOM 3133 N N . LEU A 1 407 ? 5.625 -28.781 -2.639 1 91.56 407 LEU A N 1
ATOM 3134 C CA . LEU A 1 407 ? 5.148 -29.672 -3.688 1 91.56 407 LEU A CA 1
ATOM 3135 C C . LEU A 1 407 ? 4.391 -30.859 -3.092 1 91.56 407 LEU A C 1
ATOM 3137 O O . LEU A 1 407 ? 3.355 -31.266 -3.619 1 91.56 407 LEU A O 1
ATOM 3141 N N . ARG A 1 408 ? 4.859 -31.406 -1.981 1 89.06 408 ARG A N 1
ATOM 3142 C CA . ARG A 1 408 ? 4.199 -32.531 -1.314 1 89.06 408 ARG A CA 1
ATOM 3143 C C . ARG A 1 408 ? 2.83 -32.125 -0.783 1 89.06 408 ARG A C 1
ATOM 3145 O O . ARG A 1 408 ? 1.881 -32.906 -0.83 1 89.06 408 ARG A O 1
ATOM 3152 N N . LYS A 1 409 ? 2.756 -30.953 -0.279 1 85.94 409 LYS A N 1
ATOM 3153 C CA . LYS A 1 409 ? 1.479 -30.453 0.219 1 85.94 409 LYS A CA 1
ATOM 3154 C C . LYS A 1 409 ? 0.468 -30.297 -0.914 1 85.94 409 LYS A C 1
ATOM 3156 O O . LYS A 1 409 ? -0.731 -30.5 -0.714 1 85.94 409 LYS A O 1
ATOM 3161 N N . LEU A 1 410 ? 0.919 -29.891 -2.059 1 87.88 410 LEU A N 1
ATOM 3162 C CA . LEU A 1 410 ? 0.042 -29.75 -3.215 1 87.88 410 LEU A CA 1
ATOM 3163 C C . LEU A 1 410 ? -0.446 -31.109 -3.703 1 87.88 410 LEU A C 1
ATOM 3165 O O . LEU A 1 410 ? -1.569 -31.234 -4.199 1 87.88 410 LEU A O 1
ATOM 3169 N N . GLU A 1 411 ? 0.412 -32.125 -3.617 1 85.12 411 GLU A N 1
ATOM 3170 C CA . GLU A 1 411 ? 0.046 -33.469 -4.027 1 85.12 411 GLU A CA 1
ATOM 3171 C C . GLU A 1 411 ? -1.082 -34.031 -3.16 1 85.12 411 GLU A C 1
ATOM 3173 O O . GLU A 1 411 ? -1.914 -34.812 -3.637 1 85.12 411 GLU A O 1
ATOM 3178 N N . GLY A 1 412 ? -1.161 -33.625 -1.903 1 71.69 412 GLY A N 1
ATOM 3179 C CA . GLY A 1 412 ? -2.158 -34.156 -0.974 1 71.69 412 GLY A CA 1
ATOM 3180 C C . GLY A 1 412 ? -3.443 -33.344 -0.979 1 71.69 412 GLY A C 1
ATOM 3181 O O . GLY A 1 412 ? -4.414 -33.719 -0.317 1 71.69 412 GLY A O 1
ATOM 3182 N N . ARG A 1 413 ? -3.273 -32.188 -1.518 1 66.69 413 ARG A N 1
ATOM 3183 C CA . ARG A 1 413 ? -4.469 -31.344 -1.54 1 66.69 413 ARG A CA 1
ATOM 3184 C C . ARG A 1 413 ? -5.621 -32.062 -2.244 1 66.69 413 ARG A C 1
ATOM 3186 O O . ARG A 1 413 ? -5.508 -32.438 -3.416 1 66.69 413 ARG A O 1
ATOM 3193 N N . LYS A 1 414 ? -5.832 -33.375 -1.555 1 53.84 414 LYS A N 1
ATOM 3194 C CA . LYS A 1 414 ? -6.914 -34.219 -2.053 1 53.84 414 LYS A CA 1
ATOM 3195 C C . LYS A 1 414 ? -8.164 -33.375 -2.336 1 53.84 414 LYS A C 1
ATOM 3197 O O . LYS A 1 414 ? -8.422 -32.375 -1.662 1 53.84 414 LYS A O 1
ATOM 3202 N N . MET A 1 415 ? -8.703 -33.531 -3.715 1 41.72 415 MET A N 1
ATOM 3203 C CA . MET A 1 415 ? -9.938 -33.188 -4.418 1 41.72 415 MET A CA 1
ATOM 3204 C C . MET A 1 415 ? -11.156 -33.469 -3.543 1 41.72 415 MET A C 1
ATOM 3206 O O . MET A 1 415 ? -11.148 -34.375 -2.734 1 41.72 415 MET A O 1
ATOM 3210 N N . MET B 1 1 ? 14.141 37.219 -6.934 1 42.94 1 MET B N 1
ATOM 3211 C CA . MET B 1 1 ? 14.086 36.969 -8.375 1 42.94 1 MET B CA 1
ATOM 3212 C C . MET B 1 1 ? 14.453 35.531 -8.695 1 42.94 1 MET B C 1
ATOM 3214 O O . MET B 1 1 ? 13.727 34.844 -9.422 1 42.94 1 MET B O 1
ATOM 3218 N N . ARG B 1 2 ? 15.594 35.062 -8.023 1 61.16 2 ARG B N 1
ATOM 3219 C CA . ARG B 1 2 ? 16.094 33.719 -8.312 1 61.16 2 ARG B CA 1
ATOM 3220 C C . ARG B 1 2 ? 15.18 32.656 -7.727 1 61.16 2 ARG B C 1
ATOM 3222 O O . ARG B 1 2 ? 14.883 31.641 -8.383 1 61.16 2 ARG B O 1
ATOM 3229 N N . LEU B 1 3 ? 14.453 33.094 -6.652 1 66.31 3 LEU B N 1
ATOM 3230 C CA . LEU B 1 3 ? 13.57 32.125 -5.988 1 66.31 3 LEU B CA 1
ATOM 3231 C C . LEU B 1 3 ? 12.266 31.969 -6.766 1 66.31 3 LEU B C 1
ATOM 3233 O O . LEU B 1 3 ? 11.773 30.859 -6.918 1 66.31 3 LEU B O 1
ATOM 3237 N N . GLU B 1 4 ? 11.812 33.062 -7.273 1 71.44 4 GLU B N 1
ATOM 3238 C CA . GLU B 1 4 ? 10.578 33.031 -8.055 1 71.44 4 GLU B CA 1
ATOM 3239 C C . GLU B 1 4 ? 10.773 32.25 -9.344 1 71.44 4 GLU B C 1
ATOM 3241 O O . GLU B 1 4 ? 9.898 31.469 -9.742 1 71.44 4 GLU B O 1
ATOM 3246 N N . ALA B 1 5 ? 11.875 32.469 -9.844 1 73 5 ALA B N 1
ATOM 3247 C CA . ALA B 1 5 ? 12.188 31.734 -11.078 1 73 5 ALA B CA 1
ATOM 3248 C C . ALA B 1 5 ? 12.305 30.234 -10.828 1 73 5 ALA B C 1
ATOM 3250 O O . ALA B 1 5 ? 11.859 29.422 -11.641 1 73 5 ALA B O 1
ATOM 3251 N N . THR B 1 6 ? 12.797 29.984 -9.711 1 80.69 6 THR B N 1
ATOM 3252 C CA . THR B 1 6 ? 12.969 28.578 -9.344 1 80.69 6 THR B CA 1
ATOM 3253 C C . THR B 1 6 ? 11.617 27.922 -9.094 1 80.69 6 THR B C 1
ATOM 3255 O O . THR B 1 6 ? 11.414 26.766 -9.469 1 80.69 6 THR B O 1
ATOM 3258 N N . PHE B 1 7 ? 10.758 28.688 -8.547 1 83.88 7 PHE B N 1
ATOM 3259 C CA . PHE B 1 7 ? 9.422 28.172 -8.281 1 83.88 7 PHE B CA 1
ATOM 3260 C C . PHE B 1 7 ? 8.648 27.984 -9.578 1 83.88 7 PHE B C 1
ATOM 3262 O O . PHE B 1 7 ? 7.938 26.984 -9.742 1 83.88 7 PHE B O 1
ATOM 3269 N N . GLU B 1 8 ? 8.758 28.953 -10.43 1 84.25 8 GLU B N 1
ATOM 3270 C CA . GLU B 1 8 ? 8.117 28.828 -11.734 1 84.25 8 GLU B CA 1
ATOM 3271 C C . GLU B 1 8 ? 8.641 27.609 -12.492 1 84.25 8 GLU B C 1
ATOM 3273 O O . GLU B 1 8 ? 7.883 26.938 -13.188 1 84.25 8 GLU B O 1
ATOM 3278 N N . CYS B 1 9 ? 9.883 27.391 -12.312 1 86 9 CYS B N 1
ATOM 3279 C CA . CYS B 1 9 ? 10.492 26.203 -12.93 1 86 9 CYS B CA 1
ATOM 3280 C C . CYS B 1 9 ? 9.867 24.922 -12.398 1 86 9 CYS B C 1
ATOM 3282 O O . CYS B 1 9 ? 9.578 24 -13.164 1 86 9 CYS B O 1
ATOM 3284 N N . ALA B 1 10 ? 9.688 24.906 -11.125 1 90.19 10 ALA B N 1
ATOM 3285 C CA . ALA B 1 10 ? 9.055 23.734 -10.508 1 90.19 10 ALA B CA 1
ATOM 3286 C C . ALA B 1 10 ? 7.66 23.5 -11.086 1 90.19 10 ALA B C 1
ATOM 3288 O O . ALA B 1 10 ? 7.285 22.359 -11.367 1 90.19 10 ALA B O 1
ATOM 3289 N N . GLY B 1 11 ? 6.93 24.547 -11.219 1 91.56 11 GLY B N 1
ATOM 3290 C CA . GLY B 1 11 ? 5.598 24.453 -11.797 1 91.56 11 GLY B CA 1
ATOM 3291 C C . GLY B 1 11 ? 5.602 23.938 -13.227 1 91.56 11 GLY B C 1
ATOM 3292 O O . GLY B 1 11 ? 4.746 23.141 -13.602 1 91.56 11 GLY B O 1
ATOM 3293 N N . HIS B 1 12 ? 6.531 24.422 -14 1 91.56 12 HIS B N 1
ATOM 3294 C CA . HIS B 1 12 ? 6.648 23.984 -15.391 1 91.56 12 HIS B CA 1
ATOM 3295 C C . HIS B 1 12 ? 7.012 22.516 -15.477 1 91.56 12 HIS B C 1
ATOM 3297 O O . HIS B 1 12 ? 6.5 21.781 -16.344 1 91.56 12 HIS B O 1
ATOM 3303 N N . ILE B 1 13 ? 7.898 22.125 -14.648 1 93.19 13 ILE B N 1
ATOM 3304 C CA . ILE B 1 13 ? 8.312 20.734 -14.617 1 93.19 13 ILE B CA 1
ATOM 3305 C C . ILE B 1 13 ? 7.109 19.844 -14.328 1 93.19 13 ILE B C 1
ATOM 3307 O O . ILE B 1 13 ? 6.91 18.828 -15 1 93.19 13 ILE B O 1
ATOM 3311 N N . LEU B 1 14 ? 6.32 20.266 -13.375 1 93.5 14 LEU B N 1
ATOM 3312 C CA . LEU B 1 14 ? 5.156 19.469 -12.992 1 93.5 14 LEU B CA 1
ATOM 3313 C C . LEU B 1 14 ? 4.121 19.438 -14.109 1 93.5 14 LEU B C 1
ATOM 3315 O O . LEU B 1 14 ? 3.652 18.375 -14.5 1 93.5 14 LEU B O 1
ATOM 3319 N N . LYS B 1 15 ? 3.795 20.516 -14.656 1 92.38 15 LYS B N 1
ATOM 3320 C CA . LYS B 1 15 ? 2.73 20.625 -15.648 1 92.38 15 LYS B CA 1
ATOM 3321 C C . LYS B 1 15 ? 3.117 19.938 -16.953 1 92.38 15 LYS B C 1
ATOM 3323 O O . LYS B 1 15 ? 2.299 19.25 -17.562 1 92.38 15 LYS B O 1
ATOM 3328 N N . SER B 1 16 ? 4.289 20.078 -17.344 1 93.75 16 SER B N 1
ATOM 3329 C CA . SER B 1 16 ? 4.723 19.531 -18.625 1 93.75 16 SER B CA 1
ATOM 3330 C C . SER B 1 16 ? 5.07 18.047 -18.5 1 93.75 16 SER B C 1
ATOM 3332 O O . SER B 1 16 ? 5.238 17.359 -19.516 1 93.75 16 SER B O 1
ATOM 3334 N N . GLY B 1 17 ? 5.082 17.578 -17.312 1 96.31 17 GLY B N 1
ATOM 3335 C CA . GLY B 1 17 ? 5.637 16.25 -17.109 1 96.31 17 GLY B CA 1
ATOM 3336 C C . GLY B 1 17 ? 4.574 15.164 -17.047 1 96.31 17 GLY B C 1
ATOM 3337 O O . GLY B 1 17 ? 4.898 13.977 -16.984 1 96.31 17 GLY B O 1
ATOM 3338 N N . TRP B 1 18 ? 3.281 15.461 -17.125 1 97.44 18 TRP B N 1
ATOM 3339 C CA . TRP B 1 18 ? 2.215 14.492 -16.875 1 97.44 18 TRP B CA 1
ATOM 3340 C C . TRP B 1 18 ? 2.232 13.375 -17.906 1 97.44 18 TRP B C 1
ATOM 3342 O O . TRP B 1 18 ? 2.215 12.195 -17.562 1 97.44 18 TRP B O 1
ATOM 3352 N N . GLU B 1 19 ? 2.318 13.758 -19.188 1 97.19 19 GLU B N 1
ATOM 3353 C CA . GLU B 1 19 ? 2.27 12.75 -20.25 1 97.19 19 GLU B CA 1
ATOM 3354 C C . GLU B 1 19 ? 3.457 11.797 -20.156 1 97.19 19 GLU B C 1
ATOM 3356 O O . GLU B 1 19 ? 3.311 10.594 -20.375 1 97.19 19 GLU B O 1
ATOM 3361 N N . GLY B 1 20 ? 4.543 12.406 -19.938 1 97.5 20 GLY B N 1
ATOM 3362 C CA . GLY B 1 20 ? 5.727 11.586 -19.734 1 97.5 20 GLY B CA 1
ATOM 3363 C C . GLY B 1 20 ? 5.613 10.664 -18.531 1 97.5 20 GLY B C 1
ATOM 3364 O O . GLY B 1 20 ? 6.039 9.508 -18.594 1 97.5 20 GLY B O 1
ATOM 3365 N N . PHE B 1 21 ? 5.008 11.164 -17.484 1 98.06 21 PHE B N 1
ATOM 3366 C CA . PHE B 1 21 ? 4.82 10.375 -16.266 1 98.06 21 PHE B CA 1
ATOM 3367 C C . PHE B 1 21 ? 3.859 9.219 -16.531 1 98.06 21 PHE B C 1
ATOM 3369 O O . PHE B 1 21 ? 4.113 8.086 -16.109 1 98.06 21 PHE B O 1
ATOM 3376 N N . LEU B 1 22 ? 2.785 9.516 -17.172 1 97.94 22 LEU B N 1
ATOM 3377 C CA . LEU B 1 22 ? 1.8 8.484 -17.484 1 97.94 22 LEU B CA 1
ATOM 3378 C C . LEU B 1 22 ? 2.434 7.355 -18.281 1 97.94 22 LEU B C 1
ATOM 3380 O O . LEU B 1 22 ? 2.242 6.18 -17.969 1 97.94 22 LEU B O 1
ATOM 3384 N N . THR B 1 23 ? 3.174 7.664 -19.297 1 96.5 23 THR B N 1
ATOM 3385 C CA . THR B 1 23 ? 3.865 6.672 -20.125 1 96.5 23 THR B CA 1
ATOM 3386 C C . THR B 1 23 ? 4.867 5.887 -19.281 1 96.5 23 THR B C 1
ATOM 3388 O O . THR B 1 23 ? 4.957 4.66 -19.391 1 96.5 23 THR B O 1
ATOM 3391 N N . TYR B 1 24 ? 5.602 6.621 -18.484 1 97.06 24 TYR B N 1
ATOM 3392 C CA . TYR B 1 24 ? 6.59 6.039 -17.578 1 97.06 24 TYR B CA 1
ATOM 3393 C C . TYR B 1 24 ? 5.949 5.008 -16.656 1 97.06 24 TYR B C 1
ATOM 3395 O O . TYR B 1 24 ? 6.484 3.91 -16.484 1 97.06 24 TYR B O 1
ATOM 3403 N N . VAL B 1 25 ? 4.77 5.293 -16.109 1 97.75 25 VAL B N 1
ATOM 3404 C CA . VAL B 1 25 ? 4.094 4.379 -15.195 1 97.75 25 VAL B CA 1
ATOM 3405 C C . VAL B 1 25 ? 3.631 3.137 -15.953 1 97.75 25 VAL B C 1
ATOM 3407 O O . VAL B 1 25 ? 3.842 2.01 -15.5 1 97.75 25 VAL B O 1
ATOM 3410 N N . LEU B 1 26 ? 3.037 3.279 -17.109 1 95.81 26 LEU B N 1
ATOM 3411 C CA . LEU B 1 26 ? 2.445 2.18 -17.859 1 95.81 26 LEU B CA 1
ATOM 3412 C C . LEU B 1 26 ? 3.525 1.261 -18.422 1 95.81 26 LEU B C 1
ATOM 3414 O O . LEU B 1 26 ? 3.359 0.039 -18.438 1 95.81 26 LEU B O 1
ATOM 3418 N N . THR B 1 27 ? 4.672 1.829 -18.766 1 93.25 27 THR B N 1
ATOM 3419 C CA . THR B 1 27 ? 5.672 1.053 -19.484 1 93.25 27 THR B CA 1
ATOM 3420 C C . THR B 1 27 ? 6.809 0.64 -18.547 1 93.25 27 THR B C 1
ATOM 3422 O O . THR B 1 27 ? 7.207 -0.526 -18.531 1 93.25 27 THR B O 1
ATOM 3425 N N . ASP B 1 28 ? 7.336 1.588 -17.797 1 92.25 28 ASP B N 1
ATOM 3426 C CA . ASP B 1 28 ? 8.578 1.362 -17.062 1 92.25 28 ASP B CA 1
ATOM 3427 C C . ASP B 1 28 ? 8.297 0.848 -15.648 1 92.25 28 ASP B C 1
ATOM 3429 O O . ASP B 1 28 ? 9.102 0.11 -15.086 1 92.25 28 ASP B O 1
ATOM 3433 N N . ILE B 1 29 ? 7.172 1.272 -15.117 1 94 29 ILE B N 1
ATOM 3434 C CA . ILE B 1 29 ? 6.871 0.901 -13.734 1 94 29 ILE B CA 1
ATOM 3435 C C . ILE B 1 29 ? 6.02 -0.368 -13.719 1 94 29 ILE B C 1
ATOM 3437 O O . ILE B 1 29 ? 6.359 -1.34 -13.039 1 94 29 ILE B O 1
ATOM 3441 N N . LEU B 1 30 ? 4.945 -0.389 -14.539 1 91.88 30 LEU B N 1
ATOM 3442 C CA . LEU B 1 30 ? 4.004 -1.503 -14.484 1 91.88 30 LEU B CA 1
ATOM 3443 C C . LEU B 1 30 ? 4.316 -2.527 -15.57 1 91.88 30 LEU B C 1
ATOM 3445 O O . LEU B 1 30 ? 3.857 -3.672 -15.5 1 91.88 30 LEU B O 1
ATOM 3449 N N . HIS B 1 31 ? 5.098 -2.168 -16.562 1 87.5 31 HIS B N 1
ATOM 3450 C CA . HIS B 1 31 ? 5.48 -3.047 -17.656 1 87.5 31 HIS B CA 1
ATOM 3451 C C . HIS B 1 31 ? 4.266 -3.756 -18.25 1 87.5 31 HIS B C 1
ATOM 3453 O O . HIS B 1 31 ? 4.281 -4.973 -18.438 1 87.5 31 HIS B O 1
ATOM 3459 N N . LEU B 1 32 ? 3.252 -3.049 -18.391 1 84.5 32 LEU B N 1
ATOM 3460 C CA . LEU B 1 32 ? 2.035 -3.646 -18.922 1 84.5 32 LEU B CA 1
ATOM 3461 C C . LEU B 1 32 ? 2.232 -4.07 -20.375 1 84.5 32 LEU B C 1
ATOM 3463 O O . LEU B 1 32 ? 2.678 -3.273 -21.203 1 84.5 32 LEU B O 1
ATOM 3467 N N . PRO B 1 33 ? 1.954 -5.336 -20.547 1 77.94 33 PRO B N 1
ATOM 3468 C CA . PRO B 1 33 ? 2.158 -5.832 -21.906 1 77.94 33 PRO B CA 1
ATOM 3469 C C . PRO B 1 33 ? 1.184 -5.215 -22.922 1 77.94 33 PRO B C 1
ATOM 3471 O O . PRO B 1 33 ? 0.01 -5.012 -22.594 1 77.94 33 PRO B O 1
ATOM 3474 N N . ALA B 1 34 ? 1.751 -4.992 -24.078 1 75.31 34 ALA B N 1
ATOM 3475 C CA . ALA B 1 34 ? 0.93 -4.426 -25.141 1 75.31 34 ALA B CA 1
ATOM 3476 C C . ALA B 1 34 ? -0.223 -5.359 -25.5 1 75.31 34 ALA B C 1
ATOM 3478 O O . ALA B 1 34 ? -1.271 -4.91 -25.969 1 75.31 34 ALA B O 1
ATOM 3479 N N . GLU B 1 35 ? -0.046 -6.594 -25.188 1 73.75 35 GLU B N 1
ATOM 3480 C CA . GLU B 1 35 ? -1.035 -7.609 -25.531 1 73.75 35 GLU B CA 1
ATOM 3481 C C . GLU B 1 35 ? -2.223 -7.574 -24.562 1 73.75 35 GLU B C 1
ATOM 3483 O O . GLU B 1 35 ? -3.23 -8.242 -24.797 1 73.75 35 GLU B O 1
ATOM 3488 N N . HIS B 1 36 ? -2.141 -6.715 -23.594 1 80.5 36 HIS B N 1
ATOM 3489 C CA . HIS B 1 36 ? -3.254 -6.551 -22.672 1 80.5 36 HIS B CA 1
ATOM 3490 C C . HIS B 1 36 ? -3.801 -5.129 -22.703 1 80.5 36 HIS B C 1
ATOM 3492 O O . HIS B 1 36 ? -3.768 -4.422 -21.703 1 80.5 36 HIS B O 1
ATOM 3498 N N . PRO B 1 37 ? -4.406 -4.812 -23.781 1 82.25 37 PRO B N 1
ATOM 3499 C CA . PRO B 1 37 ? -4.836 -3.42 -23.953 1 82.25 37 PRO B CA 1
ATOM 3500 C C . PRO B 1 37 ? -5.898 -3.006 -22.938 1 82.25 37 PRO B C 1
ATOM 3502 O O . PRO B 1 37 ? -5.941 -1.844 -22.516 1 82.25 37 PRO B O 1
ATOM 3505 N N . LYS B 1 38 ? -6.723 -3.926 -22.531 1 86.62 38 LYS B N 1
ATOM 3506 C CA . LYS B 1 38 ? -7.758 -3.578 -21.562 1 86.62 38 LYS B CA 1
ATOM 3507 C C . LYS B 1 38 ? -7.148 -3.162 -20.219 1 86.62 38 LYS B C 1
ATOM 3509 O O . LYS B 1 38 ? -7.641 -2.24 -19.562 1 86.62 38 LYS B O 1
ATOM 3514 N N . GLN B 1 39 ? -6.16 -3.889 -19.812 1 90.44 39 GLN B N 1
ATOM 3515 C CA . GLN B 1 39 ? -5.488 -3.545 -18.562 1 90.44 39 GLN B CA 1
ATOM 3516 C C . GLN B 1 39 ? -4.84 -2.166 -18.641 1 90.44 39 GLN B C 1
ATOM 3518 O O . GLN B 1 39 ? -4.926 -1.377 -17.703 1 90.44 39 GLN B O 1
ATOM 3523 N N . ILE B 1 40 ? -4.203 -1.887 -19.812 1 91.81 40 ILE B N 1
ATOM 3524 C CA . ILE B 1 40 ? -3.574 -0.591 -20.047 1 91.81 40 ILE B CA 1
ATOM 3525 C C . ILE B 1 40 ? -4.625 0.514 -19.969 1 91.81 40 ILE B C 1
ATOM 3527 O O . ILE B 1 40 ? -4.43 1.521 -19.281 1 91.81 40 ILE B O 1
ATOM 3531 N N . ASP B 1 41 ? -5.73 0.294 -20.625 1 94.38 41 ASP B N 1
ATOM 3532 C CA . ASP B 1 41 ? -6.793 1.291 -20.672 1 94.38 41 ASP B CA 1
ATOM 3533 C C . ASP B 1 41 ? -7.367 1.541 -19.281 1 94.38 41 ASP B C 1
ATOM 3535 O O . ASP B 1 41 ? -7.656 2.682 -18.922 1 94.38 41 ASP B O 1
ATOM 3539 N N . THR B 1 42 ? -7.535 0.497 -18.547 1 94.62 42 THR B N 1
ATOM 3540 C CA . THR B 1 42 ? -8.109 0.603 -17.203 1 94.62 42 THR B CA 1
ATOM 3541 C C . THR B 1 42 ? -7.195 1.405 -16.281 1 94.62 42 THR B C 1
ATOM 3543 O O . THR B 1 42 ? -7.652 2.305 -15.578 1 94.62 42 THR B O 1
ATOM 3546 N N . VAL B 1 43 ? -5.914 1.11 -16.328 1 96.44 43 VAL B N 1
ATOM 3547 C CA . VAL B 1 43 ? -4.961 1.796 -15.461 1 96.44 43 VAL B CA 1
ATOM 3548 C C . VAL B 1 43 ? -4.809 3.248 -15.906 1 96.44 43 VAL B C 1
ATOM 3550 O O . VAL B 1 43 ? -4.738 4.156 -15.07 1 96.44 43 VAL B O 1
ATOM 3553 N N . LYS B 1 44 ? -4.734 3.424 -17.203 1 97.06 44 LYS B N 1
ATOM 3554 C CA . LYS B 1 44 ? -4.637 4.773 -17.75 1 97.06 44 LYS B CA 1
ATOM 3555 C C . LYS B 1 44 ? -5.82 5.633 -17.312 1 97.06 44 LYS B C 1
ATOM 3557 O O . LYS B 1 44 ? -5.641 6.773 -16.891 1 97.06 44 LYS B O 1
ATOM 3562 N N . HIS B 1 45 ? -7.012 5.09 -17.422 1 97.62 45 HIS B N 1
ATOM 3563 C CA . HIS B 1 45 ? -8.219 5.805 -17.016 1 97.62 45 HIS B CA 1
ATOM 3564 C C . HIS B 1 45 ? -8.188 6.125 -15.516 1 97.62 45 HIS B C 1
ATOM 3566 O O . HIS B 1 45 ? -8.555 7.23 -15.109 1 97.62 45 HIS B O 1
ATOM 3572 N N . LEU B 1 46 ? -7.777 5.18 -14.734 1 98.12 46 LEU B N 1
ATOM 3573 C CA . LEU B 1 46 ? -7.668 5.367 -13.289 1 98.12 46 LEU B CA 1
ATOM 3574 C C . LEU B 1 46 ? -6.746 6.535 -12.961 1 98.12 46 LEU B C 1
ATOM 3576 O O . LEU B 1 46 ? -7.098 7.398 -12.156 1 98.12 46 LEU B O 1
ATOM 3580 N N . LEU B 1 47 ? -5.605 6.562 -13.617 1 98.5 47 LEU B N 1
ATOM 3581 C CA . LEU B 1 47 ? -4.609 7.598 -13.359 1 98.5 47 LEU B CA 1
ATOM 3582 C C . LEU B 1 47 ? -5.082 8.953 -13.875 1 98.5 47 LEU B C 1
ATOM 3584 O O . LEU B 1 47 ? -5.051 9.945 -13.141 1 98.5 47 LEU B O 1
ATOM 3588 N N . GLU B 1 48 ? -5.582 9 -15.039 1 98.12 48 GLU B N 1
ATOM 3589 C CA . GLU B 1 48 ? -5.984 10.25 -15.672 1 98.12 48 GLU B CA 1
ATOM 3590 C C . GLU B 1 48 ? -7.152 10.891 -14.93 1 98.12 48 GLU B C 1
ATOM 3592 O O . GLU B 1 48 ? -7.23 12.117 -14.828 1 98.12 48 GLU B O 1
ATOM 3597 N N . TYR B 1 49 ? -8.008 10.094 -14.438 1 98.12 49 TYR B N 1
ATOM 3598 C CA . TYR B 1 49 ? -9.219 10.602 -13.797 1 98.12 49 TYR B CA 1
ATOM 3599 C C . TYR B 1 49 ? -8.906 11.141 -12.406 1 98.12 49 TYR B C 1
ATOM 3601 O O . TYR B 1 49 ? -9.492 12.133 -11.969 1 98.12 49 TYR B O 1
ATOM 3609 N N . ASN B 1 50 ? -7.969 10.492 -11.688 1 98.12 50 ASN B N 1
ATOM 3610 C CA . ASN B 1 50 ? -7.875 10.742 -10.25 1 98.12 50 ASN B CA 1
ATOM 3611 C C . ASN B 1 50 ? -6.625 11.555 -9.906 1 98.12 50 ASN B C 1
ATOM 3613 O O . ASN B 1 50 ? -6.57 12.195 -8.852 1 98.12 50 ASN B O 1
ATOM 3617 N N . VAL B 1 51 ? -5.602 11.602 -10.727 1 98.06 51 VAL B N 1
ATOM 3618 C CA . VAL B 1 51 ? -4.305 12.086 -10.258 1 98.06 51 VAL B CA 1
ATOM 3619 C C . VAL B 1 51 ? -4.156 13.57 -10.602 1 98.06 51 VAL B C 1
ATOM 3621 O O . VAL B 1 51 ? -3.863 14.391 -9.727 1 98.06 51 VAL B O 1
ATOM 3624 N N . PRO B 1 52 ? -4.363 13.969 -11.938 1 96.31 52 PRO B N 1
ATOM 3625 C CA . PRO B 1 52 ? -4.262 15.398 -12.227 1 96.31 52 PRO B CA 1
ATOM 3626 C C . PRO B 1 52 ? -5.48 16.188 -11.75 1 96.31 52 PRO B C 1
ATOM 3628 O O . PRO B 1 52 ? -6.496 15.594 -11.383 1 96.31 52 PRO B O 1
ATOM 3631 N N . GLY B 1 53 ? -5.336 17.516 -11.68 1 91.94 53 GLY B N 1
ATOM 3632 C CA . GLY B 1 53 ? -6.48 18.375 -11.438 1 91.94 53 GLY B CA 1
ATOM 3633 C C . GLY B 1 53 ? -6.492 18.984 -10.055 1 91.94 53 GLY B C 1
ATOM 3634 O O . GLY B 1 53 ? -7.34 19.828 -9.742 1 91.94 53 GLY B O 1
ATOM 3635 N N . GLY B 1 54 ? -5.598 18.594 -9.18 1 89.69 54 GLY B N 1
ATOM 3636 C CA . GLY B 1 54 ? -5.492 19.188 -7.859 1 89.69 54 GLY B CA 1
ATOM 3637 C C . GLY B 1 54 ? -4.574 20.406 -7.824 1 89.69 54 GLY B C 1
ATOM 3638 O O . GLY B 1 54 ? -4.086 20.844 -8.859 1 89.69 54 GLY B O 1
ATOM 3639 N N . LYS B 1 55 ? -4.336 20.906 -6.613 1 85.56 55 LYS B N 1
ATOM 3640 C CA . LYS B 1 55 ? -3.525 22.109 -6.422 1 85.56 55 LYS B CA 1
ATOM 3641 C C . LYS B 1 55 ? -2.045 21.812 -6.641 1 85.56 55 LYS B C 1
ATOM 3643 O O . LYS B 1 55 ? -1.253 22.734 -6.875 1 85.56 55 LYS B O 1
ATOM 3648 N N . GLY B 1 56 ? -1.665 20.562 -6.523 1 92.19 56 GLY B N 1
ATOM 3649 C CA . GLY B 1 56 ? -0.304 20.141 -6.82 1 92.19 56 GLY B CA 1
ATOM 3650 C C . GLY B 1 56 ? 0.699 20.594 -5.773 1 92.19 56 GLY B C 1
ATOM 3651 O O . GLY B 1 56 ? 1.897 20.672 -6.051 1 92.19 56 GLY B O 1
ATOM 3652 N N . PHE B 1 57 ? 0.288 20.938 -4.582 1 91.69 57 PHE B N 1
ATOM 3653 C CA . PHE B 1 57 ? 1.146 21.516 -3.555 1 91.69 57 PHE B CA 1
ATOM 3654 C C . PHE B 1 57 ? 2.242 20.531 -3.15 1 91.69 57 PHE B C 1
ATOM 3656 O O . PHE B 1 57 ? 3.4 20.922 -2.982 1 91.69 57 PHE B O 1
ATOM 3663 N N . ARG B 1 58 ? 1.896 19.328 -2.961 1 96.19 58 ARG B N 1
ATOM 3664 C CA . ARG B 1 58 ? 2.869 18.344 -2.504 1 96.19 58 ARG B CA 1
ATOM 3665 C C . ARG B 1 58 ? 3.953 18.125 -3.553 1 96.19 58 ARG B C 1
ATOM 3667 O O . ARG B 1 58 ? 5.141 18.078 -3.227 1 96.19 58 ARG B O 1
ATOM 3674 N N . ALA B 1 59 ? 3.469 18.031 -4.801 1 97.25 59 ALA B N 1
ATOM 3675 C CA . ALA B 1 59 ? 4.41 17.891 -5.906 1 97.25 59 ALA B CA 1
ATOM 3676 C C . ALA B 1 59 ? 5.34 19.094 -6.004 1 97.25 59 ALA B C 1
ATOM 3678 O O . ALA B 1 59 ? 6.559 18.938 -6.109 1 97.25 59 ALA B O 1
ATOM 3679 N N . LEU B 1 60 ? 4.793 20.234 -5.945 1 95.12 60 LEU B N 1
ATOM 3680 C CA . LEU B 1 60 ? 5.562 21.469 -6.082 1 95.12 60 LEU B CA 1
ATOM 3681 C C . LEU B 1 60 ? 6.562 21.625 -4.941 1 95.12 60 LEU B C 1
ATOM 3683 O O . LEU B 1 60 ? 7.707 22.031 -5.156 1 95.12 60 LEU B O 1
ATOM 3687 N N . LEU B 1 61 ? 6.125 21.297 -3.75 1 95.38 61 LEU B N 1
ATOM 3688 C CA . LEU B 1 61 ? 7 21.375 -2.588 1 95.38 61 LEU B CA 1
ATOM 3689 C C . LEU B 1 61 ? 8.195 20.438 -2.742 1 95.38 61 LEU B C 1
ATOM 3691 O O . LEU B 1 61 ? 9.32 20.797 -2.395 1 95.38 61 LEU B O 1
ATOM 3695 N N . SER B 1 62 ? 7.98 19.25 -3.23 1 97.19 62 SER B N 1
ATOM 3696 C CA . SER B 1 62 ? 9.062 18.281 -3.381 1 97.19 62 SER B CA 1
ATOM 3697 C C . SER B 1 62 ? 10.07 18.734 -4.434 1 97.19 62 SER B C 1
ATOM 3699 O O . SER B 1 62 ? 11.273 18.766 -4.176 1 97.19 62 SER B O 1
ATOM 3701 N N . ILE B 1 63 ? 9.562 19.156 -5.605 1 97.31 63 ILE B N 1
ATOM 3702 C CA . ILE B 1 63 ? 10.422 19.594 -6.699 1 97.31 63 ILE B CA 1
ATOM 3703 C C . ILE B 1 63 ? 11.188 20.859 -6.285 1 97.31 63 ILE B C 1
ATOM 3705 O O . ILE B 1 63 ? 12.398 20.953 -6.488 1 97.31 63 ILE B O 1
ATOM 3709 N N . TYR B 1 64 ? 10.484 21.797 -5.688 1 96 64 TYR B N 1
ATOM 3710 C CA . TYR B 1 64 ? 11.086 23.047 -5.285 1 96 64 TYR B CA 1
ATOM 3711 C C . TYR B 1 64 ? 12.156 22.828 -4.219 1 96 64 TYR B C 1
ATOM 3713 O O . TYR B 1 64 ? 13.18 23.516 -4.207 1 96 64 TYR B O 1
ATOM 3721 N N . SER B 1 65 ? 11.938 21.922 -3.285 1 94.12 65 SER B N 1
ATOM 3722 C CA . SER B 1 65 ? 12.922 21.578 -2.26 1 94.12 65 SER B CA 1
ATOM 3723 C C . SER B 1 65 ? 14.211 21.062 -2.881 1 94.12 65 SER B C 1
ATOM 3725 O O . SER B 1 65 ? 15.305 21.422 -2.449 1 94.12 65 SER B O 1
ATOM 3727 N N . PHE B 1 66 ? 14.094 20.172 -3.879 1 95.31 66 PHE B N 1
ATOM 3728 C CA . PHE B 1 66 ? 15.266 19.703 -4.609 1 95.31 66 PHE B CA 1
ATOM 3729 C C . PHE B 1 66 ? 16.016 20.875 -5.223 1 95.31 66 PHE B C 1
ATOM 3731 O O . PHE B 1 66 ? 17.234 21 -5.043 1 95.31 66 PHE B O 1
ATOM 3738 N N . LEU B 1 67 ? 15.312 21.719 -5.949 1 95.38 67 LEU B N 1
ATOM 3739 C CA . LEU B 1 67 ? 15.93 22.812 -6.691 1 95.38 67 LEU B CA 1
ATOM 3740 C C . LEU B 1 67 ? 16.641 23.781 -5.742 1 95.38 67 LEU B C 1
ATOM 3742 O O . LEU B 1 67 ? 17.766 24.188 -6 1 95.38 67 LEU B O 1
ATOM 3746 N N . CYS B 1 68 ? 16 24.109 -4.641 1 92.38 68 CYS B N 1
ATOM 3747 C CA . CYS B 1 68 ? 16.578 25.031 -3.682 1 92.38 68 CYS B CA 1
ATOM 3748 C C . CYS B 1 68 ? 17.781 24.422 -2.971 1 92.38 68 CYS B C 1
ATOM 3750 O O . CYS B 1 68 ? 18.766 25.094 -2.713 1 92.38 68 CYS B O 1
ATOM 3752 N N . TYR B 1 69 ? 17.656 23.109 -2.674 1 89.94 69 TYR B N 1
ATOM 3753 C CA . TYR B 1 69 ? 18.766 22.406 -2.035 1 89.94 69 TYR B CA 1
ATOM 3754 C C . TYR B 1 69 ? 20 22.391 -2.932 1 89.94 69 TYR B C 1
ATOM 3756 O O . TYR B 1 69 ? 21.094 22.688 -2.48 1 89.94 69 TYR B O 1
ATOM 3764 N N . VAL B 1 70 ? 19.844 22.109 -4.152 1 90.62 70 VAL B N 1
ATOM 3765 C CA . VAL B 1 70 ? 20.922 22.031 -5.121 1 90.62 70 VAL B CA 1
ATOM 3766 C C . VAL B 1 70 ? 21.484 23.438 -5.371 1 90.62 70 VAL B C 1
ATOM 3768 O O . VAL B 1 70 ? 22.703 23.625 -5.383 1 90.62 70 VAL B O 1
ATOM 3771 N N . ASP B 1 71 ? 20.641 24.359 -5.551 1 89.5 71 ASP B N 1
ATOM 3772 C CA . ASP B 1 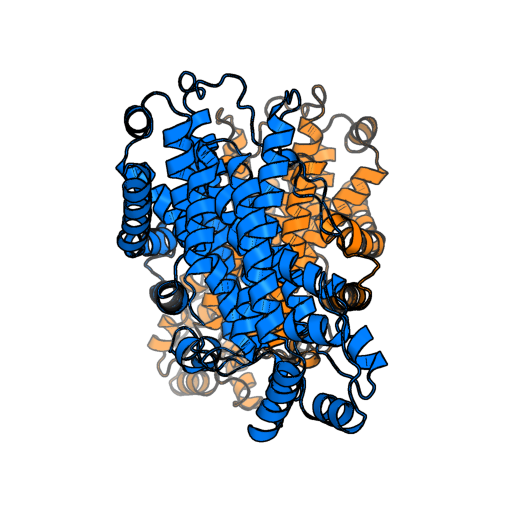71 ? 21.094 25.719 -5.836 1 89.5 71 ASP B CA 1
ATOM 3773 C C . ASP B 1 71 ? 21.891 26.297 -4.676 1 89.5 71 ASP B C 1
ATOM 3775 O O . ASP B 1 71 ? 22.844 27.062 -4.887 1 89.5 71 ASP B O 1
ATOM 3779 N N . GLY B 1 72 ? 21.469 25.953 -3.49 1 84.19 72 GLY B N 1
ATOM 3780 C CA . GLY B 1 72 ? 22.094 26.531 -2.309 1 84.19 72 GLY B CA 1
ATOM 3781 C C . GLY B 1 72 ? 23.359 25.812 -1.88 1 84.19 72 GLY B C 1
ATOM 3782 O O . GLY B 1 72 ? 24.234 26.391 -1.239 1 84.19 72 GLY B O 1
ATOM 3783 N N . LEU B 1 73 ? 23.516 24.562 -2.287 1 84.62 73 LEU B N 1
ATOM 3784 C CA . LEU B 1 73 ? 24.578 23.797 -1.663 1 84.62 73 LEU B CA 1
ATOM 3785 C C . LEU B 1 73 ? 25.609 23.359 -2.699 1 84.62 73 LEU B C 1
ATOM 3787 O O . LEU B 1 73 ? 26.719 22.953 -2.344 1 84.62 73 LEU B O 1
ATOM 3791 N N . VAL B 1 74 ? 25.25 23.438 -3.916 1 84.94 74 VAL B N 1
ATOM 3792 C CA . VAL B 1 74 ? 26.172 23 -4.965 1 84.94 74 VAL B CA 1
ATOM 3793 C C . VAL B 1 74 ? 26.922 24.203 -5.527 1 84.94 74 VAL B C 1
ATOM 3795 O O . VAL B 1 74 ? 26.328 25.25 -5.777 1 84.94 74 VAL B O 1
ATOM 3798 N N . GLU B 1 75 ? 28.25 24 -5.598 1 86.25 75 GLU B N 1
ATOM 3799 C CA . GLU B 1 75 ? 29.031 25.047 -6.227 1 86.25 75 GLU B CA 1
ATOM 3800 C C . GLU B 1 75 ? 28.516 25.359 -7.629 1 86.25 75 GLU B C 1
ATOM 3802 O O . GLU B 1 75 ? 28.375 24.453 -8.453 1 86.25 75 GLU B O 1
ATOM 3807 N N . GLY B 1 76 ? 28.234 26.656 -7.867 1 89.75 76 GLY B N 1
ATOM 3808 C CA . GLY B 1 76 ? 27.688 27.062 -9.148 1 89.75 76 GLY B CA 1
ATOM 3809 C C . GLY B 1 76 ? 26.188 26.875 -9.234 1 89.75 76 GLY B C 1
ATOM 3810 O O . GLY B 1 76 ? 25.578 27.109 -10.281 1 89.75 76 GLY B O 1
ATOM 3811 N N . GLY B 1 77 ? 25.641 26.391 -8.133 1 89 77 GLY B N 1
ATOM 3812 C CA . GLY B 1 77 ? 24.203 26.266 -8.062 1 89 77 GLY B CA 1
ATOM 3813 C C . GLY B 1 77 ? 23.641 25.234 -9.031 1 89 77 GLY B C 1
ATOM 3814 O O . GLY B 1 77 ? 24.234 24.172 -9.227 1 89 77 GLY B O 1
ATOM 3815 N N . LEU B 1 78 ? 22.484 25.547 -9.633 1 90.38 78 LEU B N 1
ATOM 3816 C CA . LEU B 1 78 ? 21.828 24.656 -10.594 1 90.38 78 LEU B CA 1
ATOM 3817 C C . LEU B 1 78 ? 22.672 24.5 -11.852 1 90.38 78 LEU B C 1
ATOM 3819 O O . LEU B 1 78 ? 22.688 23.422 -12.461 1 90.38 78 LEU B O 1
ATOM 3823 N N . GLU B 1 79 ? 23.359 25.547 -12.188 1 90.5 79 GLU B N 1
ATOM 3824 C CA . GLU B 1 79 ? 24.234 25.469 -13.359 1 90.5 79 GLU B CA 1
ATOM 3825 C C . GLU B 1 79 ? 25.406 24.516 -13.109 1 90.5 79 GLU B C 1
ATOM 3827 O O . GLU B 1 79 ? 25.797 23.75 -14 1 90.5 79 GLU B O 1
ATOM 3832 N N . GLY B 1 80 ? 25.984 24.672 -11.969 1 89.06 80 GLY B N 1
ATOM 3833 C CA . GLY B 1 80 ? 27.031 23.734 -11.602 1 89.06 80 GLY B CA 1
ATOM 3834 C C . GLY B 1 80 ? 26.578 22.297 -11.57 1 89.06 80 GLY B C 1
ATOM 3835 O O . GLY B 1 80 ? 27.312 21.406 -12.008 1 89.06 80 GLY B O 1
ATOM 3836 N N . PHE B 1 81 ? 25.438 22.109 -11.094 1 90.88 81 PHE B N 1
ATOM 3837 C CA . PHE B 1 81 ? 24.844 20.781 -11.016 1 90.88 81 PHE B CA 1
ATOM 3838 C C . PHE B 1 81 ? 24.625 20.203 -12.414 1 90.88 81 PHE B C 1
ATOM 3840 O O . PHE B 1 81 ? 24.906 19.031 -12.648 1 90.88 81 PHE B O 1
ATOM 3847 N N . SER B 1 82 ? 24.219 21.047 -13.352 1 91 82 SER B N 1
ATOM 3848 C CA . SER B 1 82 ? 23.875 20.609 -14.695 1 91 82 SER B CA 1
ATOM 3849 C C . SER B 1 82 ? 25.125 20.172 -15.469 1 91 82 SER B C 1
ATOM 3851 O O . SER B 1 82 ? 25.031 19.531 -16.516 1 91 82 SER B O 1
ATOM 3853 N N . ARG B 1 83 ? 26.328 20.422 -15.008 1 91.38 83 ARG B N 1
ATOM 3854 C CA . ARG B 1 83 ? 27.562 19.984 -15.633 1 91.38 83 ARG B CA 1
ATOM 3855 C C . ARG B 1 83 ? 27.828 18.516 -15.352 1 91.38 83 ARG B C 1
ATOM 3857 O O . ARG B 1 83 ? 28.578 17.859 -16.078 1 91.38 83 ARG B O 1
ATOM 3864 N N . HIS B 1 84 ? 27.141 18.094 -14.328 1 89.31 84 HIS B N 1
ATOM 3865 C CA . HIS B 1 84 ? 27.406 16.719 -13.906 1 89.31 84 HIS B CA 1
ATOM 3866 C C . HIS B 1 84 ? 26.203 15.82 -14.211 1 89.31 84 HIS B C 1
ATOM 3868 O O . HIS B 1 84 ? 26.359 14.602 -14.312 1 89.31 84 HIS B O 1
ATOM 3874 N N . PHE B 1 85 ? 25.016 16.422 -14.297 1 92.25 85 PHE B N 1
ATOM 3875 C CA . PHE B 1 85 ? 23.797 15.656 -14.531 1 92.25 85 PHE B CA 1
ATOM 3876 C C . PHE B 1 85 ? 23.047 16.203 -15.734 1 92.25 85 PHE B C 1
ATOM 3878 O O . PHE B 1 85 ? 22.812 17.406 -15.836 1 92.25 85 PHE B O 1
ATOM 3885 N N . PRO B 1 86 ? 22.688 15.273 -16.625 1 93.44 86 PRO B N 1
ATOM 3886 C CA . PRO B 1 86 ? 21.906 15.75 -17.766 1 93.44 86 PRO B CA 1
ATOM 3887 C C . PRO B 1 86 ? 20.594 16.406 -17.344 1 93.44 86 PRO B C 1
ATOM 3889 O O . PRO B 1 86 ? 19.797 15.805 -16.609 1 93.44 86 PRO B O 1
ATOM 3892 N N . VAL B 1 87 ? 20.375 17.547 -17.828 1 93.25 87 VAL B N 1
ATOM 3893 C CA . VAL B 1 87 ? 19.25 18.391 -17.422 1 93.25 87 VAL B CA 1
ATOM 3894 C C . VAL B 1 87 ? 17.938 17.688 -17.719 1 93.25 87 VAL B C 1
ATOM 3896 O O . VAL B 1 87 ? 17.031 17.641 -16.875 1 93.25 87 VAL B O 1
ATOM 3899 N N . ASP B 1 88 ? 17.812 17.062 -18.875 1 93.94 88 ASP B N 1
ATOM 3900 C CA . ASP B 1 88 ? 16.578 16.406 -19.281 1 93.94 88 ASP B CA 1
ATOM 3901 C C . ASP B 1 88 ? 16.234 15.242 -18.375 1 93.94 88 ASP B C 1
ATOM 3903 O O . ASP B 1 88 ? 15.07 15.031 -18.016 1 93.94 88 ASP B O 1
ATOM 3907 N N . GLU B 1 89 ? 17.219 14.516 -18.016 1 95.12 89 GLU B N 1
ATOM 3908 C CA . GLU B 1 89 ? 17.016 13.391 -17.125 1 95.12 89 GLU B CA 1
ATOM 3909 C C . GLU B 1 89 ? 16.609 13.859 -15.727 1 95.12 89 GLU B C 1
ATOM 3911 O O . GLU B 1 89 ? 15.75 13.258 -15.078 1 95.12 89 GLU B O 1
ATOM 3916 N N . THR B 1 90 ? 17.25 14.938 -15.328 1 95.69 90 THR B N 1
ATOM 3917 C CA . THR B 1 90 ? 16.938 15.508 -14.023 1 95.69 90 THR B CA 1
ATOM 3918 C C . THR B 1 90 ? 15.5 16.016 -14 1 95.69 90 THR B C 1
ATOM 3920 O O . THR B 1 90 ? 14.766 15.789 -13.031 1 95.69 90 THR B O 1
ATOM 3923 N N . ILE B 1 91 ? 15.094 16.656 -15.039 1 96.38 91 ILE B N 1
ATOM 3924 C CA . ILE B 1 91 ? 13.734 17.188 -15.156 1 96.38 91 ILE B CA 1
ATOM 3925 C C . ILE B 1 91 ? 12.742 16.031 -15.109 1 96.38 91 ILE B C 1
ATOM 3927 O O . ILE B 1 91 ? 11.719 16.109 -14.43 1 96.38 91 ILE B O 1
ATOM 3931 N N . ALA B 1 92 ? 13.023 14.953 -15.797 1 97.19 92 ALA B N 1
ATOM 3932 C CA . ALA B 1 92 ? 12.148 13.789 -15.797 1 97.19 92 ALA B CA 1
ATOM 3933 C C . ALA B 1 92 ? 12.047 13.188 -14.398 1 97.19 92 ALA B C 1
ATOM 3935 O O . ALA B 1 92 ? 10.953 12.82 -13.953 1 97.19 92 ALA B O 1
ATOM 3936 N N . ASP B 1 93 ? 13.172 13.094 -13.727 1 97.81 93 ASP B N 1
ATOM 3937 C CA . ASP B 1 93 ? 13.18 12.531 -12.375 1 97.81 93 ASP B CA 1
ATOM 3938 C C . ASP B 1 93 ? 12.391 13.414 -11.414 1 97.81 93 ASP B C 1
ATOM 3940 O O . ASP B 1 93 ? 11.68 12.906 -10.547 1 97.81 93 ASP B O 1
ATOM 3944 N N . LEU B 1 94 ? 12.516 14.711 -11.57 1 98.06 94 LEU B N 1
ATOM 3945 C CA . LEU B 1 94 ? 11.781 15.633 -10.711 1 98.06 94 LEU B CA 1
ATOM 3946 C C . LEU B 1 94 ? 10.281 15.57 -11 1 98.06 94 LEU B C 1
ATOM 3948 O O . LEU B 1 94 ? 9.461 15.672 -10.086 1 98.06 94 LEU B O 1
ATOM 3952 N N . SER B 1 95 ? 9.953 15.43 -12.273 1 98.12 95 SER B N 1
ATOM 3953 C CA . SER B 1 95 ? 8.555 15.227 -12.641 1 98.12 95 SER B CA 1
ATOM 3954 C C . SER B 1 95 ? 8 13.953 -12 1 98.12 95 SER B C 1
ATOM 3956 O O . SER B 1 95 ? 6.902 13.961 -11.445 1 98.12 95 SER B O 1
ATOM 3958 N N . ARG B 1 96 ? 8.75 12.891 -12.094 1 98.62 96 ARG B N 1
ATOM 3959 C CA . ARG B 1 96 ? 8.359 11.625 -11.484 1 98.62 96 ARG B CA 1
ATOM 3960 C C . ARG B 1 96 ? 8.188 11.781 -9.977 1 98.62 96 ARG B C 1
ATOM 3962 O O . ARG B 1 96 ? 7.227 11.25 -9.398 1 98.62 96 ARG B O 1
ATOM 3969 N N . LEU B 1 97 ? 9.07 12.547 -9.352 1 98.69 97 LEU B N 1
ATOM 3970 C CA . LEU B 1 97 ? 8.992 12.805 -7.918 1 98.69 97 LEU B CA 1
ATOM 3971 C C . LEU B 1 97 ? 7.703 13.539 -7.57 1 98.69 97 LEU B C 1
ATOM 3973 O O . LEU B 1 97 ? 6.992 13.156 -6.641 1 98.69 97 LEU B O 1
ATOM 3977 N N . GLY B 1 98 ? 7.441 14.57 -8.281 1 98.62 98 GLY B N 1
ATOM 3978 C CA . GLY B 1 98 ? 6.227 15.336 -8.039 1 98.62 98 GLY B CA 1
ATOM 3979 C C . GLY B 1 98 ? 4.965 14.516 -8.219 1 98.62 98 GLY B C 1
ATOM 3980 O O . GLY B 1 98 ? 4.094 14.508 -7.344 1 98.62 98 GLY B O 1
ATOM 3981 N N . TRP B 1 99 ? 4.918 13.773 -9.32 1 98.69 99 TRP B N 1
ATOM 3982 C CA . TRP B 1 99 ? 3.705 13.023 -9.625 1 98.69 99 TRP B CA 1
ATOM 3983 C C . TRP B 1 99 ? 3.582 11.797 -8.727 1 98.69 99 TRP B C 1
ATOM 3985 O O . TRP B 1 99 ? 2.484 11.266 -8.531 1 98.69 99 TRP B O 1
ATOM 3995 N N . MET B 1 100 ? 4.672 11.289 -8.164 1 98.75 100 MET B N 1
ATOM 3996 C CA . MET B 1 100 ? 4.617 10.273 -7.121 1 98.75 100 MET B CA 1
ATOM 3997 C C . MET B 1 100 ? 3.77 10.742 -5.945 1 98.75 100 MET B C 1
ATOM 3999 O O . MET B 1 100 ? 2.914 10.008 -5.457 1 98.75 100 MET B O 1
ATOM 4003 N N . HIS B 1 101 ? 3.994 11.977 -5.551 1 98.69 101 HIS B N 1
ATOM 4004 C CA . HIS B 1 101 ? 3.256 12.547 -4.43 1 98.69 101 HIS B CA 1
ATOM 4005 C C . HIS B 1 101 ? 1.782 12.734 -4.777 1 98.69 101 HIS B C 1
ATOM 4007 O O . HIS B 1 101 ? 0.906 12.461 -3.957 1 98.69 101 HIS B O 1
ATOM 4013 N N . GLU B 1 102 ? 1.521 13.211 -5.957 1 98.5 102 GLU B N 1
ATOM 4014 C CA . GLU B 1 102 ? 0.131 13.422 -6.352 1 98.5 102 GLU B CA 1
ATOM 4015 C C . GLU B 1 102 ? -0.605 12.094 -6.516 1 98.5 102 GLU B C 1
ATOM 4017 O O . GLU B 1 102 ? -1.806 12.008 -6.25 1 98.5 102 GLU B O 1
ATOM 4022 N N . THR B 1 103 ? 0.106 11.086 -6.98 1 98.75 103 THR B N 1
ATOM 4023 C CA . THR B 1 103 ? -0.489 9.758 -7.07 1 98.75 103 THR B CA 1
ATOM 4024 C C . THR B 1 103 ? -0.828 9.219 -5.684 1 98.75 103 THR B C 1
ATOM 4026 O O . THR B 1 103 ? -1.896 8.641 -5.477 1 98.75 103 THR B O 1
ATOM 4029 N N . LEU B 1 104 ? 0.057 9.406 -4.742 1 98.56 104 LEU B N 1
ATOM 4030 C CA . LEU B 1 104 ? -0.213 9 -3.367 1 98.56 104 LEU B CA 1
ATOM 4031 C C . LEU B 1 104 ? -1.423 9.742 -2.809 1 98.56 104 LEU B C 1
ATOM 4033 O O . LEU B 1 104 ? -2.287 9.141 -2.17 1 98.56 104 LEU B O 1
ATOM 4037 N N . GLN B 1 105 ? -1.435 11.047 -3.037 1 97.81 105 GLN B N 1
ATOM 4038 C CA . GLN B 1 105 ? -2.578 11.844 -2.605 1 97.81 105 GLN B CA 1
ATOM 4039 C C . GLN B 1 105 ? -3.879 11.312 -3.193 1 97.81 105 GLN B C 1
ATOM 4041 O O . GLN B 1 105 ? -4.902 11.266 -2.51 1 97.81 105 GLN B O 1
ATOM 4046 N N . SER B 1 106 ? -3.82 10.969 -4.426 1 98.19 106 SER B N 1
ATOM 4047 C CA . SER B 1 106 ? -5.012 10.453 -5.09 1 98.19 106 SER B CA 1
ATOM 4048 C C . SER B 1 106 ? -5.457 9.133 -4.477 1 98.19 106 SER B C 1
ATOM 4050 O O . SER B 1 106 ? -6.656 8.859 -4.379 1 98.19 106 SER B O 1
ATOM 4052 N N . ALA B 1 107 ? -4.531 8.281 -4.148 1 98.12 107 ALA B N 1
ATOM 4053 C CA . ALA B 1 107 ? -4.871 7.043 -3.447 1 98.12 107 ALA B CA 1
ATOM 4054 C C . ALA B 1 107 ? -5.652 7.336 -2.17 1 98.12 107 ALA B C 1
ATOM 4056 O O . ALA B 1 107 ? -6.695 6.727 -1.921 1 98.12 107 ALA B O 1
ATOM 4057 N N . PHE B 1 108 ? -5.156 8.266 -1.381 1 97.06 108 PHE B N 1
ATOM 4058 C CA . PHE B 1 108 ? -5.812 8.633 -0.131 1 97.06 108 PHE B CA 1
ATOM 4059 C C . PHE B 1 108 ? -7.195 9.211 -0.394 1 97.06 108 PHE B C 1
ATOM 4061 O O . PHE B 1 108 ? -8.148 8.906 0.326 1 97.06 108 PHE B O 1
ATOM 4068 N N . LEU B 1 109 ? -7.352 10.016 -1.441 1 95.5 109 LEU B N 1
ATOM 4069 C CA . LEU B 1 109 ? -8.625 10.656 -1.732 1 95.5 109 LEU B CA 1
ATOM 4070 C C . LEU B 1 109 ? -9.672 9.633 -2.162 1 95.5 109 LEU B C 1
ATOM 4072 O O . LEU B 1 109 ? -10.828 9.703 -1.75 1 95.5 109 LEU B O 1
ATOM 4076 N N . VAL B 1 110 ? -9.25 8.695 -2.971 1 97.31 110 VAL B N 1
ATOM 4077 C CA . VAL B 1 110 ? -10.164 7.672 -3.459 1 97.31 110 VAL B CA 1
ATOM 4078 C C . VAL B 1 110 ? -10.711 6.867 -2.281 1 97.31 110 VAL B C 1
ATOM 4080 O O . VAL B 1 110 ? -11.914 6.586 -2.223 1 97.31 110 VAL B O 1
ATOM 4083 N N . ILE B 1 111 ? -9.883 6.574 -1.341 1 95.31 111 ILE B N 1
ATOM 4084 C CA . ILE B 1 111 ? -10.289 5.812 -0.164 1 95.31 111 ILE B CA 1
ATOM 4085 C C . ILE B 1 111 ? -11.148 6.691 0.747 1 95.31 111 ILE B C 1
ATOM 4087 O O . ILE B 1 111 ? -12.203 6.266 1.212 1 95.31 111 ILE B O 1
ATOM 4091 N N . ASP B 1 112 ? -10.711 7.887 0.957 1 92.19 112 ASP B N 1
ATOM 4092 C CA . ASP B 1 112 ? -11.398 8.828 1.833 1 92.19 112 ASP B CA 1
ATOM 4093 C C . ASP B 1 112 ? -12.805 9.125 1.32 1 92.19 112 ASP B C 1
ATOM 4095 O O . ASP B 1 112 ? -13.75 9.242 2.107 1 92.19 112 ASP B O 1
ATOM 4099 N N . ASP B 1 113 ? -12.922 9.289 0.041 1 92.44 113 ASP B N 1
ATOM 4100 C CA . ASP B 1 113 ? -14.219 9.594 -0.554 1 92.44 113 ASP B CA 1
ATOM 4101 C C . ASP B 1 113 ? -15.219 8.461 -0.299 1 92.44 113 ASP B C 1
ATOM 4103 O O . ASP B 1 113 ? -16.406 8.711 -0.139 1 92.44 113 ASP B O 1
ATOM 4107 N N . VAL B 1 114 ? -14.75 7.23 -0.292 1 93.44 114 VAL B N 1
ATOM 4108 C CA . VAL B 1 114 ? -15.609 6.094 0.019 1 93.44 114 VAL B CA 1
ATOM 4109 C C . VAL B 1 114 ? -16.031 6.152 1.485 1 93.44 114 VAL B C 1
ATOM 4111 O O . VAL B 1 114 ? -17.203 5.98 1.805 1 93.44 114 VAL B O 1
ATOM 4114 N N . LEU B 1 115 ? -15.094 6.418 2.354 1 89.31 115 LEU B N 1
ATOM 4115 C CA . LEU B 1 115 ? -15.336 6.402 3.793 1 89.31 115 LEU B CA 1
ATOM 4116 C C . LEU B 1 115 ? -16.297 7.52 4.195 1 89.31 115 LEU B C 1
ATOM 4118 O O . LEU B 1 115 ? -17.141 7.332 5.07 1 89.31 115 LEU B O 1
ATOM 4122 N N . ASP B 1 116 ? -16.172 8.625 3.471 1 83.94 116 ASP B N 1
ATOM 4123 C CA . ASP B 1 116 ? -16.969 9.797 3.807 1 83.94 116 ASP B CA 1
ATOM 4124 C C . ASP B 1 116 ? -18.25 9.867 2.957 1 83.94 116 ASP B C 1
ATOM 4126 O O . ASP B 1 116 ? -19.047 10.781 3.107 1 83.94 116 ASP B O 1
ATOM 4130 N N . ASN B 1 117 ? -18.359 8.969 2.104 1 85.69 117 ASN B N 1
ATOM 4131 C CA . ASN B 1 117 ? -19.469 8.984 1.15 1 85.69 117 ASN B CA 1
ATOM 4132 C C . ASN B 1 117 ? -19.531 10.297 0.382 1 85.69 117 ASN B C 1
ATOM 4134 O O . ASN B 1 117 ? -20.594 10.906 0.262 1 85.69 117 ASN B O 1
ATOM 4138 N N . ALA B 1 118 ? -18.344 10.789 0.018 1 85.69 118 ALA B N 1
ATOM 4139 C CA . ALA B 1 118 ? -18.281 12.023 -0.763 1 85.69 118 ALA B CA 1
ATOM 4140 C C . ALA B 1 118 ? -18.688 11.773 -2.213 1 85.69 118 ALA B C 1
ATOM 4142 O O . ALA B 1 118 ? -18.031 11.016 -2.93 1 85.69 118 ALA B O 1
ATOM 4143 N N . GLY B 1 119 ? -19.688 12.469 -2.68 1 89.19 119 GLY B N 1
ATOM 4144 C CA . GLY B 1 119 ? -20.219 12.25 -4.016 1 89.19 119 GLY B CA 1
ATOM 4145 C C . GLY B 1 119 ? -19.375 12.875 -5.105 1 89.19 119 GLY B C 1
ATOM 4146 O O . GLY B 1 119 ? -19.391 12.422 -6.254 1 89.19 119 GLY B O 1
ATOM 4147 N N . THR B 1 120 ? -18.547 13.977 -4.742 1 90 120 THR B N 1
ATOM 4148 C CA . THR B 1 120 ? -17.75 14.688 -5.742 1 90 120 THR B CA 1
ATOM 4149 C C . THR B 1 120 ? -16.328 14.922 -5.23 1 90 120 THR B C 1
ATOM 4151 O O . THR B 1 120 ? -1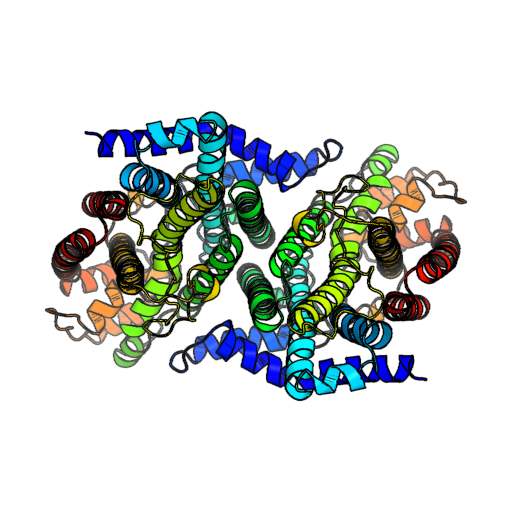6.109 14.977 -4.02 1 90 120 THR B O 1
ATOM 4154 N N . ARG B 1 121 ? -15.391 14.969 -6.172 1 89.81 121 ARG B N 1
ATOM 4155 C CA . ARG B 1 121 ? -13.984 15.32 -5.98 1 89.81 121 ARG B CA 1
ATOM 4156 C C . ARG B 1 121 ? -13.453 16.125 -7.168 1 89.81 121 ARG B C 1
ATOM 4158 O O . ARG B 1 121 ? -13.57 15.688 -8.312 1 89.81 121 ARG B O 1
ATOM 4165 N N . ARG B 1 122 ? -12.953 17.25 -6.859 1 88.5 122 ARG B N 1
ATOM 4166 C CA . ARG B 1 122 ? -12.43 18.125 -7.898 1 88.5 122 ARG B CA 1
ATOM 4167 C C . ARG B 1 122 ? -13.484 18.406 -8.961 1 88.5 122 ARG B C 1
ATOM 4169 O O . ARG B 1 122 ? -13.203 18.312 -10.164 1 88.5 122 ARG B O 1
ATOM 4176 N N . SER B 1 123 ? -14.68 18.609 -8.484 1 86.31 123 SER B N 1
ATOM 4177 C CA . SER B 1 123 ? -15.836 19.047 -9.266 1 86.31 123 SER B CA 1
ATOM 4178 C C . SER B 1 123 ? -16.281 17.969 -10.242 1 86.31 123 SER B C 1
ATOM 4180 O O . SER B 1 123 ? -16.906 18.266 -11.258 1 86.31 123 SER B O 1
ATOM 4182 N N . LYS B 1 124 ? -15.906 16.75 -10.023 1 92.12 124 LYS B N 1
ATOM 4183 C CA . LYS B 1 124 ? -16.359 15.586 -10.773 1 92.12 124 LYS B CA 1
ATOM 4184 C C . LYS B 1 124 ? -16.859 14.492 -9.836 1 92.12 124 LYS B C 1
ATOM 4186 O O . LYS B 1 124 ? -16.562 14.508 -8.641 1 92.12 124 LYS B O 1
ATOM 4191 N N . PRO B 1 125 ? -17.688 13.602 -10.359 1 95.75 125 PRO B N 1
ATOM 4192 C CA . PRO B 1 125 ? -18.062 12.492 -9.492 1 95.75 125 PRO B CA 1
ATOM 4193 C C . PRO B 1 125 ? -16.859 11.766 -8.883 1 95.75 125 PRO B C 1
ATOM 4195 O O . PRO B 1 125 ? -15.867 11.539 -9.578 1 95.75 125 PRO B O 1
ATOM 4198 N N . SER B 1 126 ? -16.953 11.508 -7.582 1 96 126 SER B N 1
ATOM 4199 C CA . SER B 1 126 ? -15.883 10.734 -6.953 1 96 126 SER B CA 1
ATOM 4200 C C . SER B 1 126 ? -15.75 9.352 -7.578 1 96 126 SER B C 1
ATOM 4202 O O . SER B 1 126 ? -16.703 8.852 -8.188 1 96 126 SER B O 1
ATOM 4204 N N . TRP B 1 127 ? -14.641 8.781 -7.422 1 97.62 127 TRP B N 1
ATOM 4205 C CA . TRP B 1 127 ? -14.32 7.535 -8.117 1 97.62 127 TRP B CA 1
ATOM 4206 C C . TRP B 1 127 ? -15.273 6.422 -7.707 1 97.62 127 TRP B C 1
ATOM 4208 O O . TRP B 1 127 ? -15.695 5.613 -8.539 1 97.62 127 TRP B O 1
ATOM 4218 N N . HIS B 1 128 ? -15.711 6.344 -6.383 1 96.62 128 HIS B N 1
ATOM 4219 C CA . HIS B 1 128 ? -16.594 5.281 -5.914 1 96.62 128 HIS B CA 1
ATOM 4220 C C . HIS B 1 128 ? -18 5.441 -6.477 1 96.62 128 HIS B C 1
ATOM 4222 O O . HIS B 1 128 ? -18.75 4.473 -6.551 1 96.62 128 HIS B O 1
ATOM 4228 N N . VAL B 1 129 ? -18.344 6.699 -6.766 1 96.19 129 VAL B N 1
ATOM 4229 C CA . VAL B 1 129 ? -19.625 6.945 -7.43 1 96.19 129 VAL B CA 1
ATOM 4230 C C . VAL B 1 129 ? -19.594 6.352 -8.836 1 96.19 129 VAL B C 1
ATOM 4232 O O . VAL B 1 129 ? -20.594 5.793 -9.297 1 96.19 129 VAL B O 1
ATOM 4235 N N . MET B 1 130 ? -18.453 6.445 -9.438 1 96.12 130 MET B N 1
ATOM 4236 C CA . MET B 1 130 ? -18.297 5.977 -10.812 1 96.12 130 MET B CA 1
ATOM 4237 C C . MET B 1 130 ? -18.141 4.457 -10.852 1 96.12 130 MET B C 1
ATOM 4239 O O . MET B 1 130 ? -18.656 3.805 -11.758 1 96.12 130 MET B O 1
ATOM 4243 N N . LYS B 1 131 ? -17.422 3.885 -9.906 1 95.75 131 LYS B N 1
ATOM 4244 C CA . LYS B 1 131 ? -16.984 2.5 -10.062 1 95.75 131 LYS B CA 1
ATOM 4245 C C . LYS B 1 131 ? -17.516 1.624 -8.93 1 95.75 131 LYS B C 1
ATOM 4247 O O . LYS B 1 131 ? -17.391 0.399 -8.977 1 95.75 131 LYS B O 1
ATOM 4252 N N . GLY B 1 132 ? -18.141 2.223 -7.918 1 94.62 132 GLY B N 1
ATOM 4253 C CA . GLY B 1 132 ? -18.562 1.49 -6.738 1 94.62 132 GLY B CA 1
ATOM 4254 C C . GLY B 1 132 ? -17.531 1.476 -5.637 1 94.62 132 GLY B C 1
ATOM 4255 O O . GLY B 1 132 ? -16.328 1.624 -5.906 1 94.62 132 GLY B O 1
ATOM 4256 N N . PRO B 1 133 ? -17.969 1.292 -4.359 1 94.12 133 PRO B N 1
ATOM 4257 C CA . PRO B 1 133 ? -17.047 1.381 -3.221 1 94.12 133 PRO B CA 1
ATOM 4258 C C . PRO B 1 133 ? -15.977 0.296 -3.242 1 94.12 133 PRO B C 1
ATOM 4260 O O . PRO B 1 133 ? -14.82 0.557 -2.889 1 94.12 133 PRO B O 1
ATOM 4263 N N . GLY B 1 134 ? -16.359 -0.934 -3.629 1 92.81 134 GLY B N 1
ATOM 4264 C CA . GLY B 1 134 ? -15.398 -2.021 -3.678 1 92.81 134 GLY B CA 1
ATOM 4265 C C . GLY B 1 134 ? -14.266 -1.778 -4.664 1 92.81 134 GLY B C 1
ATOM 4266 O O . GLY B 1 134 ? -13.094 -1.88 -4.309 1 92.81 134 GLY B O 1
ATOM 4267 N N . ARG B 1 135 ? -14.633 -1.423 -5.863 1 94.75 135 ARG B N 1
ATOM 4268 C CA . ARG B 1 135 ? -13.648 -1.136 -6.902 1 94.75 135 ARG B CA 1
ATOM 4269 C C . ARG B 1 135 ? -12.789 0.069 -6.527 1 94.75 135 ARG B C 1
ATOM 4271 O O . ARG B 1 135 ? -11.586 0.081 -6.773 1 94.75 135 ARG B O 1
ATOM 4278 N N . ALA B 1 136 ? -13.398 1.05 -5.93 1 97.06 136 ALA B N 1
ATOM 4279 C CA . ALA B 1 136 ? -12.648 2.227 -5.504 1 97.06 136 ALA B CA 1
ATOM 4280 C C . ALA B 1 136 ? -11.578 1.854 -4.48 1 97.06 136 ALA B C 1
ATOM 4282 O O . ALA B 1 136 ? -10.453 2.359 -4.535 1 97.06 136 ALA B O 1
ATOM 4283 N N . GLY B 1 137 ? -11.961 0.989 -3.527 1 95.56 137 GLY B N 1
ATOM 4284 C CA . GLY B 1 137 ? -10.977 0.509 -2.572 1 95.56 137 GLY B CA 1
ATOM 4285 C C . GLY B 1 137 ? -9.797 -0.178 -3.232 1 95.56 137 GLY B C 1
ATOM 4286 O O . GLY B 1 137 ? -8.641 0.125 -2.92 1 95.56 137 GLY B O 1
ATOM 4287 N N . PHE B 1 138 ? -10.047 -1.009 -4.148 1 97 138 PHE B N 1
ATOM 4288 C CA . PHE B 1 138 ? -9.008 -1.74 -4.867 1 97 138 PHE B CA 1
ATOM 4289 C C . PHE B 1 138 ? -8.148 -0.791 -5.695 1 97 138 PHE B C 1
ATOM 4291 O O . PHE B 1 138 ? -6.922 -0.904 -5.703 1 97 138 PHE B O 1
ATOM 4298 N N . ASP B 1 139 ? -8.797 0.14 -6.391 1 97.75 139 ASP B N 1
ATOM 4299 C CA . ASP B 1 139 ? -8.078 1.102 -7.219 1 97.75 139 ASP B CA 1
ATOM 4300 C C . ASP B 1 139 ? -7.195 2.01 -6.363 1 97.75 139 ASP B C 1
ATOM 4302 O O . ASP B 1 139 ? -6.125 2.438 -6.805 1 97.75 139 ASP B O 1
ATOM 4306 N N . GLY B 1 140 ? -7.676 2.332 -5.141 1 97.38 140 GLY B N 1
ATOM 4307 C CA . GLY B 1 140 ? -6.805 3.023 -4.203 1 97.38 140 GLY B CA 1
ATOM 4308 C C . GLY B 1 140 ? -5.523 2.27 -3.914 1 97.38 140 GLY B C 1
ATOM 4309 O O . GLY B 1 140 ? -4.453 2.871 -3.811 1 97.38 140 GLY B O 1
ATOM 4310 N N . PHE B 1 141 ? -5.617 0.946 -3.867 1 95.31 141 PHE B N 1
ATOM 4311 C CA . PHE B 1 141 ? -4.469 0.074 -3.67 1 95.31 141 PHE B CA 1
ATOM 4312 C C . PHE B 1 141 ? -3.502 0.178 -4.844 1 95.31 141 PHE B C 1
ATOM 4314 O O . PHE B 1 141 ? -2.285 0.218 -4.652 1 95.31 141 PHE B O 1
ATOM 4321 N N . ILE B 1 142 ? -4.043 0.213 -5.98 1 97.12 142 ILE B N 1
ATOM 4322 C CA . ILE B 1 142 ? -3.227 0.296 -7.188 1 97.12 142 ILE B CA 1
ATOM 4323 C C . ILE B 1 142 ? -2.508 1.643 -7.23 1 97.12 142 ILE B C 1
ATOM 4325 O O . ILE B 1 142 ? -1.304 1.702 -7.492 1 97.12 142 ILE B O 1
ATOM 4329 N N . LEU B 1 143 ? -3.215 2.723 -6.957 1 98.56 143 LEU B N 1
ATOM 4330 C CA . LEU B 1 143 ? -2.613 4.051 -6.949 1 98.56 143 LEU B CA 1
ATOM 4331 C C . LEU B 1 143 ? -1.478 4.125 -5.934 1 98.56 143 LEU B C 1
ATOM 4333 O O . LEU B 1 143 ? -0.388 4.613 -6.25 1 98.56 143 LEU B O 1
ATOM 4337 N N . LYS B 1 144 ? -1.735 3.643 -4.73 1 98.31 144 LYS B N 1
ATOM 4338 C CA . LYS B 1 144 ? -0.698 3.625 -3.703 1 98.31 144 LYS B CA 1
ATOM 4339 C C . LYS B 1 144 ? 0.494 2.777 -4.141 1 98.31 144 LYS B C 1
ATOM 4341 O O . LYS B 1 144 ? 1.646 3.152 -3.908 1 98.31 144 LYS B O 1
ATOM 4346 N N . GLY B 1 145 ? 0.208 1.655 -4.723 1 97.88 145 GLY B N 1
ATOM 4347 C CA . GLY B 1 145 ? 1.268 0.804 -5.242 1 97.88 145 GLY B CA 1
ATOM 4348 C C . GLY B 1 145 ? 2.117 1.485 -6.297 1 97.88 145 GLY B C 1
ATOM 4349 O O . GLY B 1 145 ? 3.34 1.327 -6.316 1 97.88 145 GLY B O 1
ATOM 4350 N N . VAL B 1 146 ? 1.488 2.205 -7.195 1 98.38 146 VAL B N 1
ATOM 4351 C CA . VAL B 1 146 ? 2.213 2.949 -8.219 1 98.38 146 VAL B CA 1
ATOM 4352 C C . VAL B 1 146 ? 3.164 3.947 -7.562 1 98.38 146 VAL B C 1
ATOM 4354 O O . VAL B 1 146 ? 4.332 4.039 -7.938 1 98.38 146 VAL B O 1
ATOM 4357 N N . SER B 1 147 ? 2.65 4.637 -6.594 1 98.62 147 SER B N 1
ATOM 4358 C CA . SER B 1 147 ? 3.49 5.594 -5.879 1 98.62 147 SER B CA 1
ATOM 4359 C C . SER B 1 147 ? 4.695 4.902 -5.246 1 98.62 147 SER B C 1
ATOM 4361 O O . SER B 1 147 ? 5.816 5.406 -5.328 1 98.62 147 SER B O 1
ATOM 4363 N N . SER B 1 148 ? 4.5 3.771 -4.645 1 98 148 SER B N 1
ATOM 4364 C CA . SER B 1 148 ? 5.578 3.018 -4.016 1 98 148 SER B CA 1
ATOM 4365 C C . SER B 1 148 ? 6.605 2.559 -5.047 1 98 148 SER B C 1
ATOM 4367 O O . SER B 1 148 ? 7.809 2.598 -4.789 1 98 148 SER B O 1
ATOM 4369 N N . GLN B 1 149 ? 6.129 2.133 -6.184 1 97.38 149 GLN B N 1
ATOM 4370 C CA . GLN B 1 149 ? 7.035 1.662 -7.227 1 97.38 149 GLN B CA 1
ATOM 4371 C C . GLN B 1 149 ? 7.859 2.812 -7.797 1 97.38 149 GLN B C 1
ATOM 4373 O O . GLN B 1 149 ? 9.031 2.637 -8.133 1 97.38 149 GLN B O 1
ATOM 4378 N N . VAL B 1 150 ? 7.238 3.939 -7.938 1 98.38 150 VAL B N 1
ATOM 4379 C CA . VAL B 1 150 ? 7.965 5.113 -8.414 1 98.38 150 VAL B CA 1
ATOM 4380 C C . VAL B 1 150 ? 9.039 5.504 -7.402 1 98.38 150 VAL B C 1
ATOM 4382 O O . VAL B 1 150 ? 10.172 5.816 -7.777 1 98.38 150 VAL B O 1
ATOM 4385 N N . ALA B 1 151 ? 8.711 5.469 -6.113 1 97.94 151 ALA B N 1
ATOM 4386 C CA . ALA B 1 151 ? 9.695 5.754 -5.074 1 97.94 151 ALA B CA 1
ATOM 4387 C C . ALA B 1 151 ? 10.867 4.781 -5.152 1 97.94 151 ALA B C 1
ATOM 4389 O O . ALA B 1 151 ? 12.031 5.191 -5.039 1 97.94 151 ALA B O 1
ATOM 4390 N N . SER B 1 152 ? 10.547 3.543 -5.328 1 95.44 152 SER B N 1
ATOM 4391 C CA . SER B 1 152 ? 11.578 2.518 -5.449 1 95.44 152 SER B CA 1
ATOM 4392 C C . SER B 1 152 ? 12.477 2.775 -6.656 1 95.44 152 SER B C 1
ATOM 4394 O O . SER B 1 152 ? 13.695 2.617 -6.574 1 95.44 152 SER B O 1
ATOM 4396 N N . ASP B 1 153 ? 11.891 3.143 -7.746 1 95.75 153 ASP B N 1
ATOM 4397 C CA . ASP B 1 153 ? 12.664 3.414 -8.953 1 95.75 153 ASP B CA 1
ATOM 4398 C C . ASP B 1 153 ? 13.547 4.648 -8.773 1 95.75 153 ASP B C 1
ATOM 4400 O O . ASP B 1 153 ? 14.688 4.676 -9.242 1 95.75 153 ASP B O 1
ATOM 4404 N N . LEU B 1 154 ? 12.992 5.656 -8.125 1 96.69 154 LEU B N 1
ATOM 4405 C CA . LEU B 1 154 ? 13.773 6.859 -7.867 1 96.69 154 LEU B CA 1
ATOM 4406 C C . LEU B 1 154 ? 14.945 6.562 -6.934 1 96.69 154 LEU B C 1
ATOM 4408 O O . LEU B 1 154 ? 16.016 7.164 -7.051 1 96.69 154 LEU B O 1
ATOM 4412 N N . GLU B 1 155 ? 14.719 5.672 -5.973 1 92.62 155 GLU B N 1
ATOM 4413 C CA . GLU B 1 155 ? 15.828 5.23 -5.129 1 92.62 155 GLU B CA 1
ATOM 4414 C C . GLU B 1 155 ? 16.953 4.645 -5.969 1 92.62 155 GLU B C 1
ATOM 4416 O O . GLU B 1 155 ? 18.141 4.934 -5.727 1 92.62 155 GLU B O 1
ATOM 4421 N N . ARG B 1 156 ? 16.578 3.896 -6.898 1 89.88 156 ARG B N 1
ATOM 4422 C CA . ARG B 1 156 ? 17.578 3.246 -7.75 1 89.88 156 ARG B CA 1
ATOM 4423 C C . ARG B 1 156 ? 18.219 4.246 -8.703 1 89.88 156 ARG B C 1
ATOM 4425 O O . ARG B 1 156 ? 19.438 4.297 -8.82 1 89.88 156 ARG B O 1
ATOM 4432 N N . ARG B 1 157 ? 17.438 5.039 -9.344 1 91.94 157 ARG B N 1
ATOM 4433 C CA . ARG B 1 157 ? 17.891 5.918 -10.414 1 91.94 157 ARG B CA 1
ATOM 4434 C C . ARG B 1 157 ? 18.688 7.094 -9.852 1 91.94 157 ARG B C 1
ATOM 4436 O O . ARG B 1 157 ? 19.641 7.562 -10.484 1 91.94 157 ARG B O 1
ATOM 4443 N N . CYS B 1 158 ? 18.312 7.551 -8.688 1 94.19 158 CYS B N 1
ATOM 4444 C CA . CYS B 1 158 ? 18.875 8.781 -8.148 1 94.19 158 CYS B CA 1
ATOM 4445 C C . CYS B 1 158 ? 19.672 8.508 -6.871 1 94.19 158 CYS B C 1
ATOM 4447 O O . CYS B 1 158 ? 20.125 9.445 -6.207 1 94.19 158 CYS B O 1
ATOM 4449 N N . SER B 1 159 ? 19.781 7.254 -6.488 1 89.06 159 SER B N 1
ATOM 4450 C CA . SER B 1 159 ? 20.422 6.871 -5.234 1 89.06 159 SER B CA 1
ATOM 4451 C C . SER B 1 159 ? 19.766 7.551 -4.043 1 89.06 159 SER B C 1
ATOM 4453 O O . SER B 1 159 ? 20.453 7.953 -3.096 1 89.06 159 SER B O 1
ATOM 4455 N N . ALA B 1 160 ? 18.453 7.836 -4.203 1 91.12 160 ALA B N 1
ATOM 4456 C CA . ALA B 1 160 ? 17.703 8.445 -3.109 1 91.12 160 ALA B CA 1
ATOM 4457 C C . ALA B 1 160 ? 17.375 7.414 -2.031 1 91.12 160 ALA B C 1
ATOM 4459 O O . ALA B 1 160 ? 16.203 7.145 -1.757 1 91.12 160 ALA B O 1
ATOM 4460 N N . THR B 1 161 ? 18.375 6.941 -1.322 1 84.94 161 THR B N 1
ATOM 4461 C CA . THR B 1 161 ? 18.266 5.852 -0.36 1 84.94 161 THR B CA 1
ATOM 4462 C C . THR B 1 161 ? 17.266 6.203 0.742 1 84.94 161 THR B C 1
ATOM 4464 O O . THR B 1 161 ? 17.328 7.289 1.321 1 84.94 161 THR B O 1
ATOM 4467 N N . GLY B 1 162 ? 16.312 5.328 0.971 1 88.25 162 GLY B N 1
ATOM 4468 C CA . GLY B 1 162 ? 15.367 5.508 2.062 1 88.25 162 GLY B CA 1
ATOM 4469 C C . GLY B 1 162 ? 14.039 6.102 1.616 1 88.25 162 GLY B C 1
ATOM 4470 O O . GLY B 1 162 ? 13.078 6.125 2.383 1 88.25 162 GLY B O 1
ATOM 4471 N N . LEU B 1 163 ? 13.961 6.551 0.359 1 93.88 163 LEU B N 1
ATOM 4472 C CA . LEU B 1 163 ? 12.758 7.215 -0.136 1 93.88 163 LEU B CA 1
ATOM 4473 C C . LEU B 1 163 ? 11.539 6.309 -0.001 1 93.88 163 LEU B C 1
ATOM 4475 O O . LEU B 1 163 ? 10.492 6.738 0.489 1 93.88 163 LEU B O 1
ATOM 4479 N N . LEU B 1 164 ? 11.672 5.039 -0.388 1 95.44 164 LE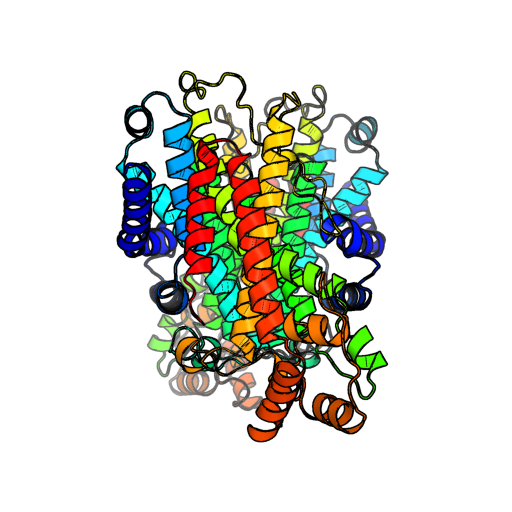U B N 1
ATOM 4480 C CA . LEU B 1 164 ? 10.562 4.098 -0.295 1 95.44 164 LEU B CA 1
ATOM 4481 C C . LEU B 1 164 ? 10.18 3.854 1.161 1 95.44 164 LEU B C 1
ATOM 4483 O O . LEU B 1 164 ? 8.992 3.797 1.493 1 95.44 164 LEU B O 1
ATOM 4487 N N . GLN B 1 165 ? 11.156 3.723 2.006 1 92.5 165 GLN B N 1
ATOM 4488 C CA . GLN B 1 165 ? 10.898 3.486 3.424 1 92.5 165 GLN B CA 1
ATOM 4489 C C . GLN B 1 165 ? 10.117 4.645 4.039 1 92.5 165 GLN B C 1
ATOM 4491 O O . GLN B 1 165 ? 9.18 4.43 4.812 1 92.5 165 GLN B O 1
ATOM 4496 N N . VAL B 1 166 ? 10.516 5.844 3.717 1 93.25 166 VAL B N 1
ATOM 4497 C CA . VAL B 1 166 ? 9.844 7.02 4.258 1 93.25 166 VAL B CA 1
ATOM 4498 C C . VAL B 1 166 ? 8.422 7.102 3.713 1 93.25 166 VAL B C 1
ATOM 4500 O O . VAL B 1 166 ? 7.48 7.422 4.449 1 93.25 166 VAL B O 1
ATOM 4503 N N . LEU B 1 167 ? 8.273 6.828 2.41 1 96.75 167 LEU B N 1
ATOM 4504 C CA . LEU B 1 167 ? 6.938 6.832 1.821 1 96.75 167 LEU B CA 1
ATOM 4505 C C . LEU B 1 167 ? 6.008 5.871 2.559 1 96.75 167 LEU B C 1
ATOM 4507 O O . LEU B 1 167 ? 4.891 6.238 2.924 1 96.75 167 LEU B O 1
ATOM 4511 N N . GLU B 1 168 ? 6.492 4.641 2.781 1 95.88 168 GLU B N 1
ATOM 4512 C CA . GLU B 1 168 ? 5.668 3.637 3.449 1 95.88 168 GLU B CA 1
ATOM 4513 C C . GLU B 1 168 ? 5.344 4.055 4.883 1 95.88 168 GLU B C 1
ATOM 4515 O O . GLU B 1 168 ? 4.234 3.818 5.367 1 95.88 168 GLU B O 1
ATOM 4520 N N . HIS B 1 169 ? 6.301 4.648 5.508 1 93.5 169 HIS B N 1
ATOM 4521 C CA . HIS B 1 169 ? 6.098 5.117 6.871 1 93.5 169 HIS B CA 1
ATOM 4522 C C . HIS B 1 169 ? 5.039 6.215 6.926 1 93.5 169 HIS B C 1
ATOM 4524 O O . HIS B 1 169 ? 4.125 6.164 7.754 1 93.5 169 HIS B O 1
ATOM 4530 N N . VAL B 1 170 ? 5.191 7.156 6.098 1 95.19 170 VAL B N 1
ATOM 4531 C CA . VAL B 1 170 ? 4.262 8.281 6.059 1 95.19 170 VAL B CA 1
ATOM 4532 C C . VAL B 1 170 ? 2.863 7.785 5.699 1 95.19 170 VAL B C 1
ATOM 4534 O O . VAL B 1 170 ? 1.868 8.258 6.254 1 95.19 170 VAL B O 1
ATOM 4537 N N . CYS B 1 171 ? 2.795 6.848 4.754 1 96.25 171 CYS B N 1
ATOM 4538 C CA . CYS B 1 171 ? 1.504 6.277 4.387 1 96.25 171 CYS B CA 1
ATOM 4539 C C . CYS B 1 171 ? 0.835 5.629 5.594 1 96.25 171 CYS B C 1
ATOM 4541 O O . CYS B 1 171 ? -0.361 5.816 5.82 1 96.25 171 CYS B O 1
ATOM 4543 N N . MET B 1 172 ? 1.574 4.871 6.359 1 95.12 172 MET B N 1
ATOM 4544 C CA . MET B 1 172 ? 1.018 4.188 7.523 1 95.12 172 MET B CA 1
ATOM 4545 C C . MET B 1 172 ? 0.541 5.191 8.57 1 95.12 172 MET B C 1
ATOM 4547 O O . MET B 1 172 ? -0.541 5.035 9.141 1 95.12 172 MET B O 1
ATOM 4551 N N . ARG B 1 173 ? 1.342 6.215 8.805 1 93.62 173 ARG B N 1
ATOM 4552 C CA . ARG B 1 173 ? 0.951 7.242 9.766 1 93.62 173 ARG B CA 1
ATOM 4553 C C . ARG B 1 173 ? -0.314 7.961 9.312 1 93.62 173 ARG B C 1
ATOM 4555 O O . ARG B 1 173 ? -1.196 8.25 10.125 1 93.62 173 ARG B O 1
ATOM 4562 N N . THR B 1 174 ? -0.335 8.242 8.07 1 96.25 174 THR B N 1
ATOM 4563 C CA . THR B 1 174 ? -1.509 8.906 7.508 1 96.25 174 THR B CA 1
ATOM 4564 C C . THR B 1 174 ? -2.752 8.039 7.684 1 96.25 174 THR B C 1
ATOM 4566 O O . THR B 1 174 ? -3.828 8.547 8.008 1 96.25 174 THR B O 1
ATOM 4569 N N . CYS B 1 175 ? -2.609 6.742 7.512 1 95.25 175 CYS B N 1
ATOM 4570 C CA . CYS B 1 175 ? -3.727 5.824 7.703 1 95.25 175 CYS B CA 1
ATOM 4571 C C . CYS B 1 175 ? -4.188 5.824 9.156 1 95.25 175 CYS B C 1
ATOM 4573 O O . CYS B 1 175 ? -5.387 5.75 9.43 1 95.25 175 CYS B O 1
ATOM 4575 N N . MET B 1 176 ? -3.232 5.902 10.062 1 93.44 176 MET B N 1
ATOM 4576 C CA . MET B 1 176 ? -3.609 5.938 11.469 1 93.44 176 MET B CA 1
ATOM 4577 C C . MET B 1 176 ? -4.367 7.219 11.805 1 93.44 176 MET B C 1
ATOM 4579 O O . MET B 1 176 ? -5.324 7.195 12.578 1 93.44 176 MET B O 1
ATOM 4583 N N . GLY B 1 177 ? -3.91 8.328 11.227 1 92.81 177 GLY B N 1
ATOM 4584 C CA . GLY B 1 177 ? -4.66 9.562 11.383 1 92.81 177 GLY B CA 1
ATOM 4585 C C . GLY B 1 177 ? -6.062 9.492 10.812 1 92.81 177 GLY B C 1
ATOM 4586 O O . GLY B 1 177 ? -7.016 9.984 11.414 1 92.81 177 GLY B O 1
ATOM 4587 N N . GLU B 1 178 ? -6.172 8.859 9.625 1 92.31 178 GLU B N 1
ATOM 4588 C CA . GLU B 1 178 ? -7.477 8.688 8.992 1 92.31 178 GLU B CA 1
ATOM 4589 C C . GLU B 1 178 ? -8.375 7.777 9.82 1 92.31 178 GLU B C 1
ATOM 4591 O O . GLU B 1 178 ? -9.594 7.98 9.875 1 92.31 178 GLU B O 1
ATOM 4596 N N . LEU B 1 179 ? -7.789 6.762 10.398 1 91.94 179 LEU B N 1
ATOM 4597 C CA . LEU B 1 179 ? -8.547 5.867 11.266 1 91.94 179 LEU B CA 1
ATOM 4598 C C . LEU B 1 179 ? -9.188 6.637 12.422 1 91.94 179 LEU B C 1
ATOM 4600 O O . LEU B 1 179 ? -10.367 6.449 12.727 1 91.94 179 LEU B O 1
ATOM 4604 N N . ASP B 1 180 ? -8.406 7.473 13.062 1 89.69 180 ASP B N 1
ATOM 4605 C CA . ASP B 1 180 ? -8.938 8.305 14.133 1 89.69 180 ASP B CA 1
ATOM 4606 C C . ASP B 1 180 ? -10.016 9.258 13.609 1 89.69 180 ASP B C 1
ATOM 4608 O O . ASP B 1 180 ? -11.055 9.438 14.242 1 89.69 180 ASP B O 1
ATOM 4612 N N . ASP B 1 181 ? -9.758 9.742 12.477 1 86.25 181 ASP B N 1
ATOM 4613 C CA . ASP B 1 181 ? -10.68 10.695 11.859 1 86.25 181 ASP B CA 1
ATOM 4614 C C . ASP B 1 181 ? -12.008 10.039 11.523 1 86.25 181 ASP B C 1
ATOM 4616 O O . ASP B 1 181 ? -13.055 10.688 11.547 1 86.25 181 ASP B O 1
ATOM 4620 N N . THR B 1 182 ? -12.016 8.789 11.219 1 84 182 THR B N 1
ATOM 4621 C CA . THR B 1 182 ? -13.203 8.062 10.773 1 84 182 THR B CA 1
ATOM 4622 C C . THR B 1 182 ? -13.914 7.41 11.953 1 84 182 THR B C 1
ATOM 4624 O O . THR B 1 182 ? -15.148 7.383 12 1 84 182 THR B O 1
ATOM 4627 N N . ASP B 1 183 ? -13.133 6.906 12.875 1 82.62 183 ASP B N 1
ATOM 4628 C CA . ASP B 1 183 ? -13.727 6.051 13.898 1 82.62 183 ASP B CA 1
ATOM 4629 C C . ASP B 1 183 ? -14.164 6.871 15.109 1 82.62 183 ASP B C 1
ATOM 4631 O O . ASP B 1 183 ? -14.953 6.398 15.93 1 82.62 183 ASP B O 1
ATOM 4635 N N . LEU B 1 184 ? -13.555 8.016 15.258 1 74.81 184 LEU B N 1
ATOM 4636 C CA . LEU B 1 184 ? -13.844 8.789 16.453 1 74.81 184 LEU B CA 1
ATOM 4637 C C . LEU B 1 184 ? -14.914 9.844 16.188 1 74.81 184 LEU B C 1
ATOM 4639 O O . LEU B 1 184 ? -14.805 10.977 16.656 1 74.81 184 LEU B O 1
ATOM 4643 N N . ALA B 1 185 ? -15.961 9.438 15.562 1 75.88 185 ALA B N 1
ATOM 4644 C CA . ALA B 1 185 ? -17.031 10.414 15.375 1 75.88 185 ALA B CA 1
ATOM 4645 C C . ALA B 1 185 ? -17.531 10.938 16.719 1 75.88 185 ALA B C 1
ATOM 4647 O O . ALA B 1 185 ? -17.828 10.156 17.625 1 75.88 185 ALA B O 1
ATOM 4648 N N . VAL B 1 186 ? -17.5 12.211 16.891 1 80.75 186 VAL B N 1
ATOM 4649 C CA . VAL B 1 186 ? -17.906 12.859 18.125 1 80.75 186 VAL B CA 1
ATOM 4650 C C . VAL B 1 186 ? -19.406 12.664 18.359 1 80.75 186 VAL B C 1
ATOM 4652 O O . VAL B 1 186 ? -20.219 13.078 17.531 1 80.75 186 VAL B O 1
ATOM 4655 N N . THR B 1 187 ? -19.609 11.875 19.391 1 78.31 187 THR B N 1
ATOM 4656 C CA . THR B 1 187 ? -20.984 11.688 19.828 1 78.31 187 THR B CA 1
ATOM 4657 C C . THR B 1 187 ? -21.125 11.984 21.328 1 78.31 187 THR B C 1
ATOM 4659 O O . THR B 1 187 ? -20.141 11.93 22.062 1 78.31 187 THR B O 1
ATOM 4662 N N . GLY B 1 188 ? -22.141 12.602 21.641 1 84.44 188 GLY B N 1
ATOM 4663 C CA . GLY B 1 188 ? -22.406 12.859 23.047 1 84.44 188 GLY B CA 1
ATOM 4664 C C . GLY B 1 188 ? -23.703 13.609 23.281 1 84.44 188 GLY B C 1
ATOM 4665 O O . GLY B 1 188 ? -24.156 14.367 22.422 1 84.44 188 GLY B O 1
ATOM 4666 N N . THR B 1 189 ? -24.234 13.289 24.484 1 89.38 189 THR B N 1
ATOM 4667 C CA . THR B 1 189 ? -25.5 13.938 24.844 1 89.38 189 THR B CA 1
ATOM 4668 C C . THR B 1 189 ? -25.297 14.93 25.969 1 89.38 189 THR B C 1
ATOM 4670 O O . THR B 1 189 ? -26.219 15.656 26.344 1 89.38 189 THR B O 1
ATOM 4673 N N . THR B 1 190 ? -24.109 14.945 26.5 1 91.88 190 THR B N 1
ATOM 4674 C CA . THR B 1 190 ? -23.75 15.906 27.547 1 91.88 190 THR B CA 1
ATOM 4675 C C . THR B 1 190 ? -22.5 16.688 27.141 1 91.88 190 THR B C 1
ATOM 4677 O O . THR B 1 190 ? -21.766 16.266 26.25 1 91.88 190 THR B O 1
ATOM 4680 N N . LEU B 1 191 ? -22.375 17.812 27.812 1 91.5 191 LEU B N 1
ATOM 4681 C CA . LEU B 1 191 ? -21.203 18.625 27.547 1 91.5 191 LEU B CA 1
ATOM 4682 C C . LEU B 1 191 ? -19.922 17.844 27.859 1 91.5 191 LEU B C 1
ATOM 4684 O O . LEU B 1 191 ? -18.953 17.922 27.109 1 91.5 191 LEU B O 1
ATOM 4688 N N . ASP B 1 192 ? -19.953 17.109 28.922 1 92.75 192 ASP B N 1
ATOM 4689 C CA . ASP B 1 192 ? -18.781 16.328 29.328 1 92.75 192 ASP B CA 1
ATOM 4690 C C . ASP B 1 192 ? -18.453 15.25 28.297 1 92.75 192 ASP B C 1
ATOM 4692 O O . ASP B 1 192 ? -17.297 15 28 1 92.75 192 ASP B O 1
ATOM 4696 N N . GLU B 1 193 ? -19.469 14.688 27.766 1 91.94 193 GLU B N 1
ATOM 4697 C CA . GLU B 1 193 ? -19.266 13.672 26.734 1 91.94 193 GLU B CA 1
ATOM 4698 C C . GLU B 1 193 ? -18.672 14.289 25.469 1 91.94 193 GLU B C 1
ATOM 4700 O O . GLU B 1 193 ? -17.797 13.695 24.844 1 91.94 193 GLU B O 1
ATOM 4705 N N . LEU B 1 194 ? -19.156 15.406 25.141 1 91 194 LEU B N 1
ATOM 4706 C CA . LEU B 1 194 ? -18.625 16.094 23.969 1 91 194 LEU B CA 1
ATOM 4707 C C . LEU B 1 194 ? -17.172 16.484 24.156 1 91 194 LEU B C 1
ATOM 4709 O O . LEU B 1 194 ? -16.344 16.312 23.25 1 91 194 LEU B O 1
ATOM 4713 N N . ARG B 1 195 ? -16.844 16.984 25.359 1 92.31 195 ARG B N 1
ATOM 4714 C CA . ARG B 1 195 ? -15.484 17.359 25.672 1 92.31 195 ARG B CA 1
ATOM 4715 C C . ARG B 1 195 ? -14.555 16.156 25.656 1 92.31 195 ARG B C 1
ATOM 4717 O O . ARG B 1 195 ? -13.445 16.234 25.109 1 92.31 195 ARG B O 1
ATOM 4724 N N . THR B 1 196 ? -15.031 15.062 26.141 1 90.75 196 THR B N 1
ATOM 4725 C CA . THR B 1 196 ? -14.234 13.844 26.188 1 90.75 196 THR B CA 1
ATOM 4726 C C . THR B 1 196 ? -14.016 13.297 24.781 1 90.75 196 THR B C 1
ATOM 4728 O O . THR B 1 196 ? -12.961 12.727 24.484 1 90.75 196 THR B O 1
ATOM 4731 N N . ALA B 1 197 ? -14.922 13.562 23.938 1 89.81 197 ALA B N 1
ATOM 4732 C CA . ALA B 1 197 ? -14.883 13.016 22.578 1 89.81 197 ALA B CA 1
ATOM 4733 C C . ALA B 1 197 ? -13.961 13.828 21.672 1 89.81 197 ALA B C 1
ATOM 4735 O O . ALA B 1 197 ? -13.516 13.344 20.641 1 89.81 197 ALA B O 1
ATOM 4736 N N . CYS B 1 198 ? -13.633 15.008 22.078 1 92.5 198 CYS B N 1
ATOM 4737 C CA . CYS B 1 198 ? -12.883 15.875 21.188 1 92.5 198 CYS B CA 1
ATOM 4738 C C . CYS B 1 198 ? -11.805 16.641 21.938 1 92.5 198 CYS B C 1
ATOM 4740 O O . CYS B 1 198 ? -11.742 17.875 21.859 1 92.5 198 CYS B O 1
ATOM 4742 N N . PRO B 1 199 ? -10.922 15.961 22.594 1 91.31 199 PRO B N 1
ATOM 4743 C CA . PRO B 1 199 ? -9.844 16.641 23.312 1 91.31 199 PRO B CA 1
ATOM 4744 C C . PRO B 1 199 ? -8.805 17.25 22.359 1 91.31 199 PRO B C 1
ATOM 4746 O O . PRO B 1 199 ? -8.562 16.719 21.281 1 91.31 199 PRO B O 1
ATOM 4749 N N . PRO B 1 200 ? -8.109 18.344 22.797 1 93.06 200 PRO B N 1
ATOM 4750 C CA . PRO B 1 200 ? -7.102 19 21.953 1 93.06 200 PRO B CA 1
ATOM 4751 C C . PRO B 1 200 ? -5.973 18.047 21.562 1 93.06 200 PRO B C 1
ATOM 4753 O O . PRO B 1 200 ? -5.441 18.141 20.453 1 93.06 200 PRO B O 1
ATOM 4756 N N . THR B 1 201 ? -5.617 17.125 22.406 1 90.12 201 THR B N 1
ATOM 4757 C CA . THR B 1 201 ? -4.52 16.203 22.141 1 90.12 201 THR B CA 1
ATOM 4758 C C . THR B 1 201 ? -4.855 15.289 20.969 1 90.12 201 THR B C 1
ATOM 4760 O O . THR B 1 201 ? -3.973 14.922 20.188 1 90.12 201 THR B O 1
ATOM 4763 N N . LEU B 1 202 ? -6.125 14.953 20.859 1 90.56 202 LEU B N 1
ATOM 4764 C CA . LEU B 1 202 ? -6.559 14.117 19.75 1 90.56 202 LEU B CA 1
ATOM 4765 C C . LEU B 1 202 ? -6.539 14.898 18.438 1 90.56 202 LEU B C 1
ATOM 4767 O O . LEU B 1 202 ? -6.164 14.359 17.391 1 90.56 202 LEU B O 1
ATOM 4771 N N . VAL B 1 203 ? -6.91 16.156 18.484 1 92.62 203 VAL B N 1
ATOM 4772 C CA . VAL B 1 203 ? -6.852 17.016 17.328 1 92.62 203 VAL B CA 1
ATOM 4773 C C . VAL B 1 203 ? -5.414 17.125 16.828 1 92.62 203 VAL B C 1
ATOM 4775 O O . VAL B 1 203 ? -5.148 16.969 15.625 1 92.62 203 VAL B O 1
ATOM 4778 N N . ASP B 1 204 ? -4.512 17.312 17.75 1 92 204 ASP B N 1
ATOM 4779 C CA . ASP B 1 204 ? -3.098 17.438 17.406 1 92 204 ASP B CA 1
ATOM 4780 C C . ASP B 1 204 ? -2.582 16.156 16.766 1 92 204 ASP B C 1
ATOM 4782 O O . ASP B 1 204 ? -1.817 16.203 15.805 1 92 204 ASP B O 1
ATOM 4786 N N . SER B 1 205 ? -3.018 15.086 17.328 1 91 205 SER B N 1
ATOM 4787 C CA . SER B 1 205 ? -2.592 13.789 16.828 1 91 205 SER B CA 1
ATOM 4788 C C . SER B 1 205 ? -3.088 13.562 15.398 1 91 205 SER B C 1
ATOM 4790 O O . SER B 1 205 ? -2.338 13.086 14.539 1 91 205 SER B O 1
ATOM 4792 N N . ILE B 1 206 ? -4.289 13.898 15.133 1 92.62 206 ILE B N 1
ATOM 4793 C CA . ILE B 1 206 ? -4.867 13.727 13.805 1 92.62 206 ILE B CA 1
ATOM 4794 C C . ILE B 1 206 ? -4.16 14.656 12.82 1 92.62 206 ILE B C 1
ATOM 4796 O O . ILE B 1 206 ? -3.797 14.242 11.719 1 92.62 206 ILE B O 1
ATOM 4800 N N . HIS B 1 207 ? -3.863 15.906 13.242 1 94.88 207 HIS B N 1
ATOM 4801 C CA . HIS B 1 207 ? -3.166 16.859 12.383 1 94.88 207 HIS B CA 1
ATOM 4802 C C . HIS B 1 207 ? -1.774 16.344 12.016 1 94.88 207 HIS B C 1
ATOM 4804 O O . HIS B 1 207 ? -1.345 16.469 10.867 1 94.88 207 HIS B O 1
ATOM 4810 N N . TYR B 1 208 ? -1.154 15.797 12.984 1 93.38 208 TYR B N 1
ATOM 4811 C CA . TYR B 1 208 ? 0.202 15.297 12.789 1 93.38 208 TYR B CA 1
ATOM 4812 C C . TYR B 1 208 ? 0.219 14.125 11.82 1 93.38 208 TYR B C 1
ATOM 4814 O O . TYR B 1 208 ? 0.948 14.141 10.828 1 93.38 208 TYR B O 1
ATOM 4822 N N . ASN B 1 209 ? -0.635 13.125 12.102 1 93.19 209 ASN B N 1
ATOM 4823 C CA . ASN B 1 209 ? -0.594 11.859 11.383 1 93.19 209 ASN B CA 1
ATOM 4824 C C . ASN B 1 209 ? -1.282 11.969 10.023 1 93.19 209 ASN B C 1
ATOM 4826 O O . ASN B 1 209 ? -0.742 11.516 9.016 1 93.19 209 ASN B O 1
ATOM 4830 N N . LYS B 1 210 ? -2.379 12.57 9.992 1 93.69 210 LYS B N 1
ATOM 4831 C CA . LYS B 1 210 ? -3.207 12.586 8.797 1 93.69 210 LYS B CA 1
ATOM 4832 C C . LYS B 1 210 ? -2.707 13.625 7.797 1 93.69 210 LYS B C 1
ATOM 4834 O O . LYS B 1 210 ? -2.852 13.453 6.582 1 93.69 210 LYS B O 1
ATOM 4839 N N . THR B 1 211 ? -2.029 14.688 8.281 1 94.5 211 THR B N 1
ATOM 4840 C CA . THR B 1 211 ? -1.841 15.82 7.379 1 94.5 211 THR B CA 1
ATOM 4841 C C . THR B 1 211 ? -0.378 16.25 7.359 1 94.5 211 THR B C 1
ATOM 4843 O O . THR B 1 211 ? 0.25 16.281 6.297 1 94.5 211 THR B O 1
ATOM 4846 N N . ALA B 1 212 ? 0.268 16.547 8.477 1 95 212 ALA B N 1
ATOM 4847 C CA . ALA B 1 212 ? 1.55 17.234 8.531 1 95 212 ALA B CA 1
ATOM 4848 C C . ALA B 1 212 ? 2.648 16.406 7.863 1 95 212 ALA B C 1
ATOM 4850 O O . ALA B 1 212 ? 3.447 16.938 7.086 1 95 212 ALA B O 1
ATOM 4851 N N . LEU B 1 213 ? 2.654 15.172 8.102 1 94.19 213 LEU B N 1
ATOM 4852 C CA . LEU B 1 213 ? 3.719 14.312 7.586 1 94.19 213 LEU B CA 1
ATOM 4853 C C . LEU B 1 213 ? 3.6 14.164 6.074 1 94.19 213 LEU B C 1
ATOM 4855 O O . LEU B 1 213 ? 4.562 14.406 5.344 1 94.19 213 LEU B O 1
ATOM 4859 N N . TYR B 1 214 ? 2.475 13.852 5.633 1 94.69 214 TYR B N 1
ATOM 4860 C CA . TYR B 1 214 ? 2.283 13.508 4.227 1 94.69 214 TYR B CA 1
ATOM 4861 C C . TYR B 1 214 ? 2.227 14.758 3.359 1 94.69 214 TYR B C 1
ATOM 4863 O O . TYR B 1 214 ? 2.607 14.727 2.188 1 94.69 214 TYR B O 1
ATOM 4871 N N . THR B 1 215 ? 1.753 15.852 3.898 1 96.31 215 THR B N 1
ATOM 4872 C CA . THR B 1 215 ? 1.482 17.031 3.098 1 96.31 215 THR B CA 1
ATOM 4873 C C . THR B 1 215 ? 2.701 17.953 3.062 1 96.31 215 THR B C 1
ATOM 4875 O O . THR B 1 215 ? 2.949 18.625 2.059 1 96.31 215 THR B O 1
ATOM 4878 N N . VAL B 1 216 ? 3.451 17.984 4.156 1 95.19 216 VAL B N 1
ATOM 4879 C CA . VAL B 1 216 ? 4.52 18.984 4.215 1 95.19 216 VAL B CA 1
ATOM 4880 C C . VAL B 1 216 ? 5.863 18.281 4.406 1 95.19 216 VAL B C 1
ATOM 4882 O O . VAL B 1 216 ? 6.746 18.391 3.551 1 95.19 216 VAL B O 1
ATOM 4885 N N . TRP B 1 217 ? 5.988 17.531 5.441 1 94.31 217 TRP B N 1
ATOM 4886 C CA . TRP B 1 217 ? 7.281 16.969 5.82 1 94.31 217 TRP B CA 1
ATOM 4887 C C . TRP B 1 217 ? 7.816 16.062 4.723 1 94.31 217 TRP B C 1
ATOM 4889 O O . TRP B 1 217 ? 8.961 16.203 4.289 1 94.31 217 TRP B O 1
ATOM 4899 N N . PHE B 1 218 ? 7.023 15.148 4.234 1 96.5 218 PHE B N 1
ATOM 4900 C CA . PHE B 1 218 ? 7.477 14.141 3.287 1 96.5 218 PHE B CA 1
ATOM 4901 C C . PHE B 1 218 ? 7.832 14.781 1.947 1 96.5 218 PHE B C 1
ATOM 4903 O O . PHE B 1 218 ? 8.867 14.461 1.36 1 96.5 218 PHE B O 1
ATOM 4910 N N . PRO B 1 219 ? 7.012 15.641 1.414 1 97.06 219 PRO B N 1
ATOM 4911 C CA . PRO B 1 219 ? 7.398 16.281 0.156 1 97.06 219 PRO B CA 1
ATOM 4912 C C . PRO B 1 219 ? 8.742 17 0.25 1 97.06 219 PRO B C 1
ATOM 4914 O O . PRO B 1 219 ? 9.594 16.844 -0.629 1 97.06 219 PRO B O 1
ATOM 4917 N N . ILE B 1 220 ? 8.992 17.719 1.281 1 93.94 220 ILE B N 1
ATOM 4918 C CA . ILE B 1 220 ? 10.242 18.438 1.439 1 93.94 220 ILE B CA 1
ATOM 4919 C C . ILE B 1 220 ? 11.398 17.453 1.574 1 93.94 220 ILE B C 1
ATOM 4921 O O . ILE B 1 220 ? 12.406 17.578 0.875 1 93.94 220 ILE B O 1
ATOM 4925 N N . LEU B 1 221 ? 11.195 16.484 2.422 1 92.56 221 LEU B N 1
ATOM 4926 C CA . LEU B 1 221 ? 12.25 15.508 2.658 1 92.56 221 LEU B CA 1
ATOM 4927 C C . LEU B 1 221 ? 12.578 14.742 1.38 1 92.56 221 LEU B C 1
ATOM 4929 O O . LEU B 1 221 ? 13.742 14.461 1.104 1 92.56 221 LEU B O 1
ATOM 4933 N N . SER B 1 222 ? 11.578 14.359 0.657 1 96.06 222 SER B N 1
ATOM 4934 C CA . SER B 1 222 ? 11.805 13.562 -0.546 1 96.06 222 SER B CA 1
ATOM 4935 C C . SER B 1 222 ? 12.625 14.336 -1.574 1 96.06 222 SER B C 1
ATOM 4937 O O . SER B 1 222 ? 13.477 13.766 -2.25 1 96.06 222 SER B O 1
ATOM 4939 N N . GLY B 1 223 ? 12.336 15.664 -1.731 1 95.31 223 GLY B N 1
ATOM 4940 C CA . GLY B 1 223 ? 13.164 16.484 -2.598 1 95.31 223 GLY B CA 1
ATOM 4941 C C . GLY B 1 223 ? 14.625 16.516 -2.174 1 95.31 223 GLY B C 1
ATOM 4942 O O . GLY B 1 223 ? 15.516 16.406 -3.01 1 95.31 223 GLY B O 1
ATOM 4943 N N . VAL B 1 224 ? 14.836 16.625 -0.926 1 90.56 224 VAL B N 1
ATOM 4944 C CA . VAL B 1 224 ? 16.188 16.672 -0.365 1 90.56 224 VAL B CA 1
ATOM 4945 C C . VAL B 1 224 ? 16.875 15.328 -0.564 1 90.56 224 VAL B C 1
ATOM 4947 O O . VAL B 1 224 ? 18.062 15.281 -0.932 1 90.56 224 VAL B O 1
ATOM 4950 N N . LEU B 1 225 ? 16.156 14.203 -0.333 1 90.44 225 LEU B N 1
ATOM 4951 C CA . LEU B 1 225 ? 16.719 12.867 -0.48 1 90.44 225 LEU B CA 1
ATOM 4952 C C . LEU B 1 225 ? 17.188 12.63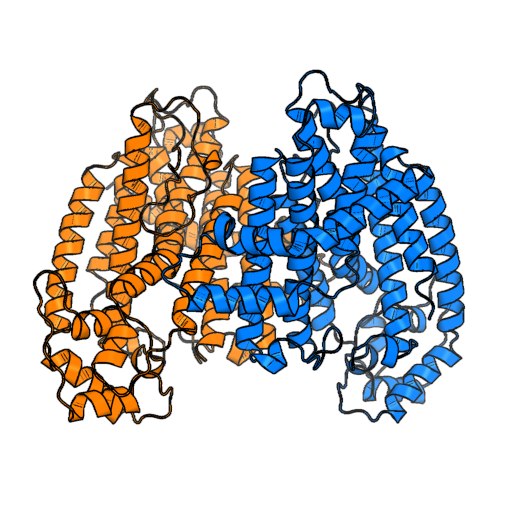3 -1.914 1 90.44 225 LEU B C 1
ATOM 4954 O O . LEU B 1 225 ? 18.25 12.062 -2.141 1 90.44 225 LEU B O 1
ATOM 4958 N N . VAL B 1 226 ? 16.391 13.039 -2.887 1 94.88 226 VAL B N 1
ATOM 4959 C CA . VAL B 1 226 ? 16.75 12.859 -4.289 1 94.88 226 VAL B CA 1
ATOM 4960 C C . VAL B 1 226 ? 17.969 13.695 -4.617 1 94.88 226 VAL B C 1
ATOM 4962 O O . VAL B 1 226 ? 18.906 13.219 -5.277 1 94.88 226 VAL B O 1
ATOM 4965 N N . ALA B 1 227 ? 18.016 14.922 -4.105 1 92.31 227 ALA B N 1
ATOM 4966 C CA . ALA B 1 227 ? 19.172 15.781 -4.332 1 92.31 227 ALA B CA 1
ATOM 4967 C C . ALA B 1 227 ? 20.438 15.172 -3.732 1 92.31 227 ALA B C 1
ATOM 4969 O O . ALA B 1 227 ? 21.469 15.094 -4.398 1 92.31 227 ALA B O 1
ATOM 4970 N N . GLN B 1 228 ? 20.328 14.719 -2.527 1 87.19 228 GLN B N 1
ATOM 4971 C CA . GLN B 1 228 ? 21.469 14.125 -1.843 1 87.19 228 GLN B CA 1
ATOM 4972 C C . GLN B 1 228 ? 21.938 12.852 -2.551 1 87.19 228 GLN B C 1
ATOM 4974 O O . GLN B 1 228 ? 23.141 12.602 -2.662 1 87.19 228 GLN B O 1
ATOM 4979 N N . GLY B 1 229 ? 20.984 12.086 -2.953 1 88.88 229 GLY B N 1
ATOM 4980 C CA . GLY B 1 229 ? 21.328 10.875 -3.684 1 88.88 229 GLY B CA 1
ATOM 4981 C C . GLY B 1 229 ? 22.094 11.141 -4.965 1 88.88 229 GLY B C 1
ATOM 4982 O O . GLY B 1 229 ? 23.125 10.516 -5.219 1 88.88 229 GLY B O 1
ATOM 4983 N N . MET B 1 230 ? 21.625 12.086 -5.723 1 90.06 230 MET B N 1
ATOM 4984 C CA . MET B 1 230 ? 22.281 12.422 -6.977 1 90.06 230 MET B CA 1
ATOM 4985 C C . MET B 1 230 ? 23.672 12.977 -6.727 1 90.06 230 MET B C 1
ATOM 4987 O O . MET B 1 230 ? 24.625 12.625 -7.43 1 90.06 230 MET B O 1
ATOM 4991 N N . LEU B 1 231 ? 23.828 13.703 -5.715 1 86.62 231 LEU B N 1
ATOM 4992 C CA . LEU B 1 231 ? 25.094 14.352 -5.418 1 86.62 231 LEU B CA 1
ATOM 4993 C C . LEU B 1 231 ? 26.094 13.344 -4.855 1 86.62 231 LEU B C 1
ATOM 4995 O O . LEU B 1 231 ? 27.312 13.531 -4.973 1 86.62 231 LEU B O 1
ATOM 4999 N N . SER B 1 232 ? 25.625 12.32 -4.23 1 83.31 232 SER B N 1
ATOM 5000 C CA . SER B 1 232 ? 26.5 11.312 -3.646 1 83.31 232 SER B CA 1
ATOM 5001 C C . SER B 1 232 ? 27.25 10.539 -4.727 1 83.31 232 SER B C 1
ATOM 5003 O O . SER B 1 232 ? 28.281 9.938 -4.465 1 83.31 232 SER B O 1
ATOM 5005 N N . SER B 1 233 ? 26.75 10.57 -5.852 1 76.69 233 SER B N 1
ATOM 5006 C CA . SER B 1 233 ? 27.359 9.82 -6.945 1 76.69 233 SER B CA 1
ATOM 5007 C C . SER B 1 233 ? 28.484 10.609 -7.598 1 76.69 233 SER B C 1
ATOM 5009 O O . SER B 1 233 ? 29.203 10.086 -8.453 1 76.69 233 SER B O 1
ATOM 5011 N N . VAL B 1 234 ? 28.656 11.891 -7.133 1 70.19 234 VAL B N 1
ATOM 5012 C CA . VAL B 1 234 ? 29.703 12.742 -7.715 1 70.19 234 VAL B CA 1
ATOM 5013 C C . VAL B 1 234 ? 30.75 13.055 -6.66 1 70.19 234 VAL B C 1
ATOM 5015 O O . VAL B 1 234 ? 30.484 13.781 -5.699 1 70.19 234 VAL B O 1
ATOM 5018 N N . PRO B 1 235 ? 31.875 12.375 -6.621 1 60 235 PRO B N 1
ATOM 5019 C CA . PRO B 1 235 ? 32.906 12.508 -5.586 1 60 235 PRO B CA 1
ATOM 5020 C C . PRO B 1 235 ? 33.219 13.961 -5.246 1 60 235 PRO B C 1
ATOM 5022 O O . PRO B 1 235 ? 33.438 14.297 -4.078 1 60 235 PRO B O 1
ATOM 5025 N N . HIS B 1 236 ? 33.5 14.891 -6.234 1 55.88 236 HIS B N 1
ATOM 5026 C CA . HIS B 1 236 ? 34.062 16.219 -5.977 1 55.88 236 HIS B CA 1
ATOM 5027 C C . HIS B 1 236 ? 32.969 17.234 -5.699 1 55.88 236 HIS B C 1
ATOM 5029 O O . HIS B 1 236 ? 33.25 18.391 -5.391 1 55.88 236 HIS B O 1
ATOM 5035 N N . LEU B 1 237 ? 31.812 16.844 -5.855 1 51.66 237 LEU B N 1
ATOM 5036 C CA . LEU B 1 237 ? 30.719 17.781 -5.676 1 51.66 237 LEU B CA 1
ATOM 5037 C C . LEU B 1 237 ? 30.188 17.75 -4.246 1 51.66 237 LEU B C 1
ATOM 5039 O O . LEU B 1 237 ? 29.109 18.266 -3.963 1 51.66 237 LEU B O 1
ATOM 5043 N N . THR B 1 238 ? 31.172 17.281 -3.504 1 50.31 238 THR B N 1
ATOM 5044 C CA . THR B 1 238 ? 30.672 17.266 -2.135 1 50.31 238 THR B CA 1
ATOM 5045 C C . THR B 1 238 ? 30.203 18.672 -1.718 1 50.31 238 THR B C 1
ATOM 5047 O O . THR B 1 238 ? 30.891 19.656 -1.991 1 50.31 238 THR B O 1
ATOM 5050 N N . PRO B 1 239 ? 29 18.859 -1.579 1 47.91 239 PRO B N 1
ATOM 5051 C CA . PRO B 1 239 ? 28.516 20.188 -1.22 1 47.91 239 PRO B CA 1
ATOM 5052 C C . PRO B 1 239 ? 29.547 20.984 -0.416 1 47.91 239 PRO B C 1
ATOM 5054 O O . PRO B 1 239 ? 30.328 20.406 0.332 1 47.91 239 PRO B O 1
ATOM 5057 N N . ARG B 1 240 ? 30.047 22.172 -0.996 1 36.16 240 ARG B N 1
ATOM 5058 C CA . ARG B 1 240 ? 31 23.047 -0.332 1 36.16 240 ARG B CA 1
ATOM 5059 C C . ARG B 1 240 ? 30.953 22.859 1.182 1 36.16 240 ARG B C 1
ATOM 5061 O O . ARG B 1 240 ? 31.812 23.375 1.903 1 36.16 240 ARG B O 1
ATOM 5068 N N . THR B 1 241 ? 29.906 23.156 1.702 1 35.44 241 THR B N 1
ATOM 5069 C CA . THR B 1 241 ? 30.047 23.094 3.154 1 35.44 241 THR B CA 1
ATOM 5070 C C . THR B 1 241 ? 30.375 21.688 3.615 1 35.44 241 THR B C 1
ATOM 5072 O O . THR B 1 241 ? 29.656 20.734 3.295 1 35.44 241 THR B O 1
ATOM 5075 N N . GLN B 1 242 ? 31.703 21.375 3.637 1 34.16 242 GLN B N 1
ATOM 5076 C CA . GLN B 1 242 ? 32.312 20.188 4.242 1 34.16 242 GLN B CA 1
ATOM 5077 C C . GLN B 1 242 ? 31.297 19.438 5.102 1 34.16 242 GLN B C 1
ATOM 5079 O O . GLN B 1 242 ? 31.516 18.281 5.469 1 34.16 242 GLN B O 1
ATOM 5084 N N . HIS B 1 243 ? 30.625 20.188 5.961 1 30.7 243 HIS B N 1
ATOM 5085 C CA . HIS B 1 243 ? 29.922 19.703 7.148 1 30.7 243 HIS B CA 1
ATOM 5086 C C . HIS B 1 243 ? 28.516 19.219 6.801 1 30.7 243 HIS B C 1
ATOM 5088 O O . HIS B 1 243 ? 27.656 19.141 7.672 1 30.7 243 HIS B O 1
ATOM 5094 N N . THR B 1 244 ? 28.219 19.312 5.57 1 29.56 244 THR B N 1
ATOM 5095 C CA . THR B 1 244 ? 26.812 19 5.391 1 29.56 244 THR B CA 1
ATOM 5096 C C . THR B 1 244 ? 26.594 17.5 5.293 1 29.56 244 THR B C 1
ATOM 5098 O O . THR B 1 244 ? 26.766 16.906 4.227 1 29.56 244 THR B O 1
ATOM 5101 N N . LYS B 1 245 ? 27.016 16.828 6.199 1 30.95 245 LYS B N 1
ATOM 5102 C CA . LYS B 1 245 ? 26.703 15.406 6.266 1 30.95 245 LYS B CA 1
ATOM 5103 C C . LYS B 1 245 ? 25.203 15.164 6.168 1 30.95 245 LYS B C 1
ATOM 5105 O O . LYS B 1 245 ? 24.406 16.047 6.492 1 30.95 245 LYS B O 1
ATOM 5110 N N . SER B 1 246 ? 24.734 14.055 5.828 1 32.5 246 SER B N 1
ATOM 5111 C CA . SER B 1 246 ? 23.484 13.375 5.559 1 32.5 246 SER B CA 1
ATOM 5112 C C . SER B 1 246 ? 22.406 13.773 6.562 1 32.5 246 SER B C 1
ATOM 5114 O O . SER B 1 246 ? 22.703 14.031 7.73 1 32.5 246 SER B O 1
ATOM 5116 N N . VAL B 1 247 ? 21.438 14.594 6.254 1 32.16 247 VAL B N 1
ATOM 5117 C CA . VAL B 1 247 ? 20.25 14.875 7.043 1 32.16 247 VAL B CA 1
ATOM 5118 C C . VAL B 1 247 ? 19.812 13.617 7.805 1 32.16 247 VAL B C 1
ATOM 5120 O O . VAL B 1 247 ? 19.469 12.609 7.199 1 32.16 247 VAL B O 1
ATOM 5123 N N . SER B 1 248 ? 20.484 13.375 9.062 1 32.47 248 SER B N 1
ATOM 5124 C CA . SER B 1 248 ? 20.016 12.281 9.906 1 32.47 248 SER B CA 1
ATOM 5125 C C . SER B 1 248 ? 18.625 12.562 10.461 1 32.47 248 SER B C 1
ATOM 5127 O O . SER B 1 248 ? 18.359 13.648 10.969 1 32.47 248 SER B O 1
ATOM 5129 N N . MET B 1 249 ? 17.656 12.133 9.938 1 31.73 249 MET B N 1
ATOM 5130 C CA . MET B 1 249 ? 16.328 12.258 10.523 1 31.73 249 MET B CA 1
ATOM 5131 C C . MET B 1 249 ? 16.297 11.727 11.953 1 31.73 249 MET B C 1
ATOM 5133 O O . MET B 1 249 ? 16.609 10.555 12.18 1 31.73 249 MET B O 1
ATOM 5137 N N . ASP B 1 250 ? 16.781 12.531 12.875 1 30.7 250 ASP B N 1
ATOM 5138 C CA . ASP B 1 250 ? 16.484 12.117 14.242 1 30.7 250 ASP B CA 1
ATOM 5139 C C . ASP B 1 250 ? 15.039 11.641 14.367 1 30.7 250 ASP B C 1
ATOM 5141 O O . ASP B 1 250 ? 14.102 12.406 14.133 1 30.7 250 ASP B O 1
ATOM 5145 N N . THR B 1 251 ? 14.852 10.445 14.18 1 33.56 251 THR B N 1
ATOM 5146 C CA . THR B 1 251 ? 13.594 9.727 14.359 1 33.56 251 THR B CA 1
ATOM 5147 C C . THR B 1 251 ? 13.125 9.812 15.805 1 33.56 251 THR B C 1
ATOM 5149 O O . THR B 1 251 ? 12.352 8.969 16.266 1 33.56 251 THR B O 1
ATOM 5152 N N . SER B 1 252 ? 13.859 10.539 16.609 1 31.53 252 SER B N 1
ATOM 5153 C CA . SER B 1 252 ? 13.211 10.609 17.922 1 31.53 252 SER B CA 1
ATOM 5154 C C . SER B 1 252 ? 11.805 11.195 17.797 1 31.53 252 SER B C 1
ATOM 5156 O O . SER B 1 252 ? 11.609 12.234 17.156 1 31.53 252 SER B O 1
ATOM 5158 N N . SER B 1 253 ? 10.898 10.336 17.703 1 34.28 253 SER B N 1
ATOM 5159 C CA . SER B 1 253 ? 9.477 10.648 17.656 1 34.28 253 SER B CA 1
ATOM 5160 C C . SER B 1 253 ? 9.133 11.82 18.578 1 34.28 253 SER B C 1
ATOM 5162 O O . SER B 1 253 ? 9.336 11.75 19.781 1 34.28 253 SER B O 1
ATOM 5164 N N . PRO B 1 254 ? 9.32 13.016 18.078 1 32.88 254 PRO B N 1
ATOM 5165 C CA . PRO B 1 254 ? 8.688 13.852 19.094 1 32.88 254 PRO B CA 1
ATOM 5166 C C . PRO B 1 254 ? 7.492 13.18 19.766 1 32.88 254 PRO B C 1
ATOM 5168 O O . PRO B 1 254 ? 7.344 11.953 19.672 1 32.88 254 PRO B O 1
ATOM 5171 N N . VAL B 1 255 ? 6.293 14 19.938 1 28.7 255 VAL B N 1
ATOM 5172 C CA . VAL B 1 255 ? 5.055 13.734 20.672 1 28.7 255 VAL B CA 1
ATOM 5173 C C . VAL B 1 255 ? 4.285 12.609 19.984 1 28.7 255 VAL B C 1
ATOM 5175 O O . VAL B 1 255 ? 3.859 12.75 18.828 1 28.7 255 VAL B O 1
ATOM 5178 N N . GLY B 1 256 ? 4.109 11.344 20.484 1 34.47 256 GLY B N 1
ATOM 5179 C CA . GLY B 1 256 ? 3.312 10.125 20.422 1 34.47 256 GLY B CA 1
ATOM 5180 C C . GLY B 1 256 ? 3.561 9.312 19.172 1 34.47 256 GLY B C 1
ATOM 5181 O O . GLY B 1 256 ? 2.91 8.289 18.953 1 34.47 256 GLY B O 1
ATOM 5182 N N . GLY B 1 257 ? 4.316 9.852 18.219 1 37.72 257 GLY B N 1
ATOM 5183 C CA . GLY B 1 257 ? 4.355 9.086 16.984 1 37.72 257 GLY B CA 1
ATOM 5184 C C . GLY B 1 257 ? 5.637 8.289 16.812 1 37.72 257 GLY B C 1
ATOM 5185 O O . GLY B 1 257 ? 6.582 8.453 17.594 1 37.72 257 GLY B O 1
ATOM 5186 N N . ALA B 1 258 ? 5.652 7.113 16.031 1 41.41 258 ALA B N 1
ATOM 5187 C CA . ALA B 1 258 ? 6.723 6.176 15.703 1 41.41 258 ALA B CA 1
ATOM 5188 C C . ALA B 1 258 ? 7.969 6.918 15.219 1 41.41 258 ALA B C 1
ATOM 5190 O O . ALA B 1 258 ? 7.867 7.93 14.523 1 41.41 258 ALA B O 1
ATOM 5191 N N . PRO B 1 259 ? 9.102 6.605 15.969 1 42.22 259 PRO B N 1
ATOM 5192 C CA . PRO B 1 259 ? 10.352 7.207 15.5 1 42.22 259 PRO B CA 1
ATOM 5193 C C . PRO B 1 259 ? 10.523 7.105 13.984 1 42.22 259 PRO B C 1
ATOM 5195 O O . PRO B 1 259 ? 10.086 6.129 13.375 1 42.22 259 PRO B O 1
ATOM 5198 N N . LEU B 1 260 ? 10.633 8.242 13.414 1 44.53 260 LEU B N 1
ATOM 5199 C CA . LEU B 1 260 ? 11.016 8.188 12.008 1 44.53 260 LEU B CA 1
ATOM 5200 C C . LEU B 1 260 ? 12.188 7.238 11.797 1 44.53 260 LEU B C 1
ATOM 5202 O O . LEU B 1 260 ? 13 7.035 12.703 1 44.53 260 LEU B O 1
ATOM 5206 N N . PRO B 1 261 ? 12.164 6.352 10.812 1 40.62 261 PRO B N 1
ATOM 5207 C CA . PRO B 1 261 ? 13.234 5.383 10.562 1 40.62 261 PRO B CA 1
ATOM 5208 C C . PRO B 1 261 ? 14.625 6.004 10.641 1 40.62 261 PRO B C 1
ATOM 5210 O O . PRO B 1 261 ? 14.867 7.07 10.07 1 40.62 261 PRO B O 1
ATOM 5213 N N . GLU B 1 262 ? 15.406 5.602 11.625 1 37.31 262 GLU B N 1
ATOM 5214 C CA . GLU B 1 262 ? 16.75 6.055 11.938 1 37.31 262 GLU B CA 1
ATOM 5215 C C . GLU B 1 262 ? 17.641 6.031 10.695 1 37.31 262 GLU B C 1
ATOM 5217 O O . GLU B 1 262 ? 18.516 6.891 10.531 1 37.31 262 GLU B O 1
ATOM 5222 N N . ARG B 1 263 ? 17.672 4.867 10 1 36.34 263 ARG B N 1
ATOM 5223 C CA . ARG B 1 263 ? 18.703 4.66 8.992 1 36.34 263 ARG B CA 1
ATOM 5224 C C . ARG B 1 263 ? 18.672 5.773 7.949 1 36.34 263 ARG B C 1
ATOM 5226 O O . ARG B 1 263 ? 19.484 5.781 7.016 1 36.34 263 ARG B O 1
ATOM 5233 N N . VAL B 1 264 ? 17.453 6.23 7.832 1 33.22 264 VAL B N 1
ATOM 5234 C CA . VAL B 1 264 ? 17.625 7.059 6.645 1 33.22 264 VAL B CA 1
ATOM 5235 C C . VAL B 1 264 ? 18.844 7.961 6.816 1 33.22 264 VAL B C 1
ATOM 5237 O O . VAL B 1 264 ? 19.641 8.117 5.895 1 33.22 264 VAL B O 1
ATOM 5240 N N . LEU B 1 265 ? 18.828 8.992 7.75 1 33.59 265 LEU B N 1
ATOM 5241 C CA . LEU B 1 265 ? 19.828 10.055 7.609 1 33.59 265 LEU B CA 1
ATOM 5242 C C . LEU B 1 265 ? 20.953 9.867 8.609 1 33.59 265 LEU B C 1
ATOM 5244 O O . LEU B 1 265 ? 21.766 10.781 8.82 1 33.59 265 LEU B O 1
ATOM 5248 N N . CYS B 1 266 ? 20.938 8.867 9.469 1 29.75 266 CYS B N 1
ATOM 5249 C CA . CYS B 1 266 ? 21.938 9.023 10.516 1 29.75 266 CYS B CA 1
ATOM 5250 C C . CYS B 1 266 ? 23.297 8.539 10.039 1 29.75 266 CYS B C 1
ATOM 5252 O O . CYS B 1 266 ? 23.516 7.34 9.852 1 29.75 266 CYS B O 1
ATOM 5254 N N . ASP B 1 267 ? 23.891 9.062 9.312 1 29.97 267 ASP B N 1
ATOM 5255 C CA . ASP B 1 267 ? 25.297 8.688 9.445 1 29.97 267 ASP B CA 1
ATOM 5256 C C . ASP B 1 267 ? 25.812 9 10.852 1 29.97 267 ASP B C 1
ATOM 5258 O O . ASP B 1 267 ? 25.344 9.945 11.492 1 29.97 267 ASP B O 1
ATOM 5262 N N . GLU B 1 268 ? 26.562 8.219 11.523 1 30.59 268 GLU B N 1
ATOM 5263 C CA . GLU B 1 268 ? 27.234 8.188 12.82 1 30.59 268 GLU B CA 1
ATOM 5264 C C . GLU B 1 268 ? 27.656 9.594 13.258 1 30.59 268 GLU B C 1
ATOM 5266 O O . GLU B 1 268 ? 27.797 9.859 14.453 1 30.59 268 GLU B O 1
ATOM 5271 N N . GLU B 1 269 ? 28.5 10.266 12.562 1 30.61 269 GLU B N 1
ATOM 5272 C CA . GLU B 1 269 ? 29.156 11.438 13.148 1 30.61 269 GLU B CA 1
ATOM 5273 C C . GLU B 1 269 ? 28.156 12.578 13.352 1 30.61 269 GLU B C 1
ATOM 5275 O O . GLU B 1 269 ? 27.625 13.117 12.391 1 30.61 269 GLU B O 1
ATOM 5280 N N . THR B 1 270 ? 27.484 12.625 14.469 1 32.22 270 THR B N 1
ATOM 5281 C CA . THR B 1 270 ? 26.594 13.633 15.039 1 32.22 270 THR B CA 1
ATOM 5282 C C . THR B 1 270 ? 27.172 15.031 14.844 1 32.22 270 THR B C 1
ATOM 5284 O O . THR B 1 270 ? 28.016 15.477 15.617 1 32.22 270 THR B O 1
ATOM 5287 N N . THR B 1 271 ? 27.672 15.453 13.812 1 30.55 271 THR B N 1
ATOM 5288 C CA . THR B 1 271 ? 28.109 16.844 13.734 1 30.55 271 THR B CA 1
ATOM 5289 C C . THR B 1 271 ? 26.938 17.797 13.945 1 30.55 271 THR B C 1
ATOM 5291 O O . THR B 1 271 ? 25.781 17.406 13.781 1 30.55 271 THR B O 1
ATOM 5294 N N . PRO B 1 272 ? 27.141 19.062 14.188 1 31.44 272 PRO B N 1
ATOM 5295 C CA . PRO B 1 272 ? 26.203 20.156 14.414 1 31.44 272 PRO B CA 1
ATOM 5296 C C . PRO B 1 272 ? 24.953 20.062 13.539 1 31.44 272 PRO B C 1
ATOM 5298 O O . PRO B 1 272 ? 23.984 20.797 13.766 1 31.44 272 PRO B O 1
ATOM 5301 N N . ARG B 1 273 ? 24.75 19.141 12.453 1 36.66 273 ARG B N 1
ATOM 5302 C CA . ARG B 1 273 ? 23.766 18.906 11.406 1 36.66 273 ARG B CA 1
ATOM 5303 C C . ARG B 1 273 ? 22.547 18.188 11.961 1 36.66 273 ARG B C 1
ATOM 5305 O O . ARG B 1 273 ? 21.516 18.078 11.273 1 36.66 273 ARG B O 1
ATOM 5312 N N . GLN B 1 274 ? 22.594 17.578 13.062 1 41 274 GLN B N 1
ATOM 5313 C CA . GLN B 1 274 ? 21.484 16.953 13.781 1 41 274 GLN B CA 1
ATOM 5314 C C . GLN B 1 274 ? 20.422 17.984 14.156 1 41 274 GLN B C 1
ATOM 5316 O O . GLN B 1 274 ? 19.219 17.719 14.039 1 41 274 GLN B O 1
ATOM 5321 N N . LEU B 1 275 ? 20.922 19.094 14.555 1 38.84 275 LEU B N 1
ATOM 5322 C CA . LEU B 1 275 ? 20.047 20.141 15.047 1 38.84 275 LEU B CA 1
ATOM 5323 C C . LEU B 1 275 ? 19.188 20.703 13.922 1 38.84 275 LEU B C 1
ATOM 5325 O O . LEU B 1 275 ? 18 20.953 14.109 1 38.84 275 LEU B O 1
ATOM 5329 N N . GLU B 1 276 ? 19.797 20.75 12.625 1 49.91 276 GLU B N 1
ATOM 5330 C CA . GLU B 1 276 ? 19.078 21.328 11.5 1 49.91 276 GLU B CA 1
ATOM 5331 C C . GLU B 1 276 ? 17.953 20.406 11.031 1 49.91 276 GLU B C 1
ATOM 5333 O O . GLU B 1 276 ? 16.875 20.875 10.641 1 49.91 276 GLU B O 1
ATOM 5338 N N . SER B 1 277 ? 18.219 19.156 11.344 1 54.75 277 SER B N 1
ATOM 5339 C CA . SER B 1 277 ? 17.203 18.203 10.867 1 54.75 277 SER B CA 1
ATOM 5340 C C . SER B 1 277 ? 16 18.172 11.797 1 54.75 277 SER B C 1
ATOM 5342 O O . SER B 1 277 ? 14.859 18.172 11.344 1 54.75 277 SER B O 1
ATOM 5344 N N . LEU B 1 278 ? 16.328 18.328 13.062 1 55.19 278 LEU B N 1
ATOM 5345 C CA . LEU B 1 278 ? 15.242 18.391 14.023 1 55.19 278 LEU B CA 1
ATOM 5346 C C . LEU B 1 278 ? 14.43 19.672 13.859 1 55.19 278 LEU B C 1
ATOM 5348 O O . LEU B 1 278 ? 13.195 19.641 13.906 1 55.19 278 LEU B O 1
ATOM 5352 N N . ASN B 1 279 ? 15.156 20.516 13.391 1 77.25 279 ASN B N 1
ATOM 5353 C CA . ASN B 1 279 ? 14.5 21.797 13.258 1 77.25 279 ASN B CA 1
ATOM 5354 C C . ASN B 1 279 ? 13.609 21.844 12.016 1 77.25 279 ASN B C 1
ATOM 5356 O O . ASN B 1 279 ? 12.508 22.391 12.055 1 77.25 279 ASN B O 1
ATOM 5360 N N . LEU B 1 280 ? 14.047 21.094 11.008 1 84.31 280 LEU B N 1
ATOM 5361 C CA . LEU B 1 280 ? 13.25 21.094 9.789 1 84.31 280 LEU B CA 1
ATOM 5362 C C . LEU B 1 280 ? 11.938 20.344 10 1 84.31 280 LEU B C 1
ATOM 5364 O O . LEU B 1 280 ? 10.867 20.828 9.625 1 84.31 280 LEU B O 1
ATOM 5368 N N . SER B 1 281 ? 12.078 19.203 10.641 1 87.69 281 SER B N 1
ATOM 5369 C CA . SER B 1 281 ? 10.891 18.391 10.891 1 87.69 281 SER B CA 1
ATOM 5370 C C . SER B 1 281 ? 9.875 19.156 11.734 1 87.69 281 SER B C 1
ATOM 5372 O O . SER B 1 281 ? 8.672 19.125 11.445 1 87.69 281 SER B O 1
ATOM 5374 N N . GLN B 1 282 ? 10.422 19.812 12.727 1 87.62 282 GLN B N 1
ATOM 5375 C CA . GLN B 1 282 ? 9.539 20.562 13.609 1 87.62 282 GLN B CA 1
ATOM 5376 C C . GLN B 1 282 ? 8.828 21.688 12.867 1 87.62 282 GLN B C 1
ATOM 5378 O O . GLN B 1 282 ? 7.637 21.922 13.07 1 87.62 282 GLN B O 1
ATOM 5383 N N . VAL B 1 283 ? 9.57 22.344 12.055 1 92.5 283 VAL B N 1
ATOM 5384 C CA . VAL B 1 283 ? 8.992 23.438 11.289 1 92.5 283 VAL B CA 1
ATOM 5385 C C . VAL B 1 283 ? 7.938 22.906 10.328 1 92.5 283 VAL B C 1
ATOM 5387 O O . VAL B 1 283 ? 6.852 23.484 10.203 1 92.5 283 VAL B O 1
ATOM 5390 N N . CYS B 1 284 ? 8.227 21.797 9.664 1 93.44 284 CYS B N 1
ATOM 5391 C CA . CYS B 1 284 ? 7.273 21.172 8.742 1 93.44 284 CYS B CA 1
ATOM 5392 C C . CYS B 1 284 ? 6 20.766 9.469 1 93.44 284 CYS B C 1
ATOM 5394 O O . CYS B 1 284 ? 4.898 20.953 8.945 1 93.44 284 CYS B O 1
ATOM 5396 N N . ILE B 1 285 ? 6.133 20.234 10.641 1 92.94 285 ILE B N 1
ATOM 5397 C CA . ILE B 1 285 ? 5 19.766 11.422 1 92.94 285 ILE B CA 1
ATOM 5398 C C . ILE B 1 285 ? 4.129 20.953 11.836 1 92.94 285 ILE B C 1
ATOM 5400 O O . ILE B 1 285 ? 2.898 20.891 11.766 1 92.94 285 ILE B O 1
ATOM 5404 N N . GLU B 1 286 ? 4.781 22.031 12.234 1 93.56 286 GLU B N 1
ATOM 5405 C CA . GLU B 1 286 ? 4.031 23.234 12.602 1 93.56 286 GLU B CA 1
ATOM 5406 C C . GLU B 1 286 ? 3.25 23.781 11.414 1 93.56 286 GLU B C 1
ATOM 5408 O O . GLU B 1 286 ? 2.1 24.203 11.562 1 93.56 286 GLU B O 1
ATOM 5413 N N . ILE B 1 287 ? 3.857 23.797 10.312 1 95.31 287 ILE B N 1
ATOM 5414 C CA . ILE B 1 287 ? 3.176 24.266 9.109 1 95.31 287 ILE B CA 1
ATOM 5415 C C . ILE B 1 287 ? 2 23.344 8.797 1 95.31 287 ILE B C 1
ATOM 5417 O O . ILE B 1 287 ? 0.922 23.797 8.422 1 95.31 287 ILE B O 1
ATOM 5421 N N . GLY B 1 288 ? 2.229 22.062 8.906 1 95.06 288 GLY B N 1
ATOM 5422 C CA . GLY B 1 288 ? 1.169 21.094 8.664 1 95.06 288 GLY B CA 1
ATOM 5423 C C . GLY B 1 288 ? -0.015 21.25 9.594 1 95.06 288 GLY B C 1
ATOM 5424 O O . GLY B 1 288 ? -1.167 21.125 9.172 1 95.06 288 GLY B O 1
ATOM 5425 N N . HIS B 1 289 ? 0.315 21.516 10.867 1 94.88 289 HIS B N 1
ATOM 5426 C CA . HIS B 1 289 ? -0.746 21.797 11.828 1 94.88 289 HIS B CA 1
ATOM 5427 C C . HIS B 1 289 ? -1.554 23.031 11.414 1 94.88 289 HIS B C 1
ATOM 5429 O O . HIS B 1 289 ? -2.787 23 11.438 1 94.88 289 HIS B O 1
ATOM 5435 N N . TYR B 1 290 ? -0.818 24.047 11.102 1 95.94 290 TYR B N 1
ATOM 5436 C CA . TYR B 1 290 ? -1.474 25.281 10.68 1 95.94 290 TYR B CA 1
ATOM 5437 C C . TYR B 1 290 ? -2.342 25.047 9.453 1 95.94 290 TYR B C 1
ATOM 5439 O O . TYR B 1 290 ? -3.471 25.531 9.375 1 95.94 290 TYR B O 1
ATOM 5447 N N . PHE B 1 291 ? -1.856 24.297 8.539 1 95.44 291 PHE B N 1
ATOM 5448 C CA . PHE B 1 291 ? -2.586 23.938 7.328 1 95.44 291 PHE B CA 1
ATOM 5449 C C . PHE B 1 291 ? -3.9 23.25 7.672 1 95.44 291 PHE B C 1
ATOM 5451 O O . PHE B 1 291 ? -4.945 23.578 7.113 1 95.44 291 PHE B O 1
ATOM 5458 N N . GLN B 1 292 ? -3.893 22.297 8.555 1 94.5 292 GLN B N 1
ATOM 5459 C CA . GLN B 1 292 ? -5.098 21.547 8.891 1 94.5 292 GLN B CA 1
ATOM 5460 C C . GLN B 1 292 ? -6.078 22.391 9.688 1 94.5 292 GLN B C 1
ATOM 5462 O O . GLN B 1 292 ? -7.293 22.25 9.547 1 94.5 292 GLN B O 1
ATOM 5467 N N . ILE B 1 293 ? -5.551 23.25 10.547 1 95.19 293 ILE B N 1
ATOM 5468 C CA . ILE B 1 293 ? -6.414 24.188 11.266 1 95.19 293 ILE B CA 1
ATOM 5469 C C . ILE B 1 293 ? -7.203 25.031 10.266 1 95.19 293 ILE B C 1
ATOM 5471 O O . ILE B 1 293 ? -8.406 25.234 10.43 1 95.19 293 ILE B O 1
ATOM 5475 N N . GLN B 1 294 ? -6.512 25.484 9.297 1 94.12 294 GLN B N 1
ATOM 5476 C CA . GLN B 1 294 ? -7.16 26.266 8.258 1 94.12 294 GLN B CA 1
ATOM 5477 C C . GLN B 1 294 ? -8.219 25.438 7.52 1 94.12 294 GLN B C 1
ATOM 5479 O O . GLN B 1 294 ? -9.305 25.938 7.23 1 94.12 294 GLN B O 1
ATOM 5484 N N . ASP B 1 295 ? -7.883 24.234 7.199 1 90.62 295 ASP B N 1
ATOM 5485 C CA . ASP B 1 295 ? -8.828 23.359 6.52 1 90.62 295 ASP B CA 1
ATOM 5486 C C . ASP B 1 295 ? -10.062 23.109 7.387 1 90.62 295 ASP B C 1
ATOM 5488 O O . ASP B 1 295 ? -11.188 23.094 6.883 1 90.62 295 ASP B O 1
ATOM 5492 N N . ASP B 1 296 ? -9.875 22.891 8.672 1 92.5 296 ASP B N 1
ATOM 5493 C CA . ASP B 1 296 ? -10.984 22.688 9.594 1 92.5 296 ASP B CA 1
ATOM 5494 C C . ASP B 1 296 ? -11.891 23.922 9.625 1 92.5 296 ASP B C 1
ATOM 5496 O O . ASP B 1 296 ? -13.117 23.797 9.648 1 92.5 296 ASP B O 1
ATOM 5500 N N . TYR B 1 297 ? -11.273 25.047 9.688 1 93.81 297 TYR B N 1
ATOM 5501 C CA . TYR B 1 297 ? -12.023 26.297 9.719 1 93.81 297 TYR B CA 1
ATOM 5502 C C . TYR B 1 297 ? -12.844 26.469 8.445 1 93.81 297 TYR B C 1
ATOM 5504 O O . TYR B 1 297 ? -14.031 26.797 8.508 1 93.81 297 TYR B O 1
ATOM 5512 N N . LEU B 1 298 ? -12.203 26.25 7.336 1 90.06 298 LEU B N 1
ATOM 5513 C CA . LEU B 1 298 ? -12.867 26.422 6.047 1 90.06 298 LEU B CA 1
ATOM 5514 C C . LEU B 1 298 ? -13.984 25.406 5.867 1 90.06 298 LEU B C 1
ATOM 5516 O O . LEU B 1 298 ? -14.984 25.688 5.211 1 90.06 298 LEU B O 1
ATOM 5520 N N . ASP B 1 299 ? -13.836 24.281 6.457 1 88.94 299 ASP B N 1
ATOM 5521 C CA . ASP B 1 299 ? -14.867 23.25 6.371 1 88.94 299 ASP B CA 1
ATOM 5522 C C . ASP B 1 299 ? -16.156 23.688 7.066 1 88.94 299 ASP B C 1
ATOM 5524 O O . ASP B 1 299 ? -17.25 23.359 6.621 1 88.94 299 ASP B O 1
ATOM 5528 N N . VAL B 1 300 ? -16.016 24.391 8.109 1 90.31 300 VAL B N 1
ATOM 5529 C CA . VAL B 1 300 ? -17.172 24.812 8.898 1 90.31 300 VAL B CA 1
ATOM 5530 C C . VAL B 1 300 ? -17.672 26.172 8.391 1 90.31 300 VAL B C 1
ATOM 5532 O O . VAL B 1 300 ? -18.891 26.391 8.289 1 90.31 300 VAL B O 1
ATOM 5535 N N . PHE B 1 301 ? -16.797 27.031 8.031 1 90.94 301 PHE B N 1
ATOM 5536 C CA . PHE B 1 301 ? -17.203 28.422 7.832 1 90.94 301 PHE B CA 1
ATOM 5537 C C . PHE B 1 301 ? -16.969 28.859 6.391 1 90.94 301 PHE B C 1
ATOM 5539 O O . PHE B 1 301 ? -17.422 29.922 5.977 1 90.94 301 PHE B O 1
ATOM 5546 N N . GLY B 1 302 ? -16.188 28.031 5.691 1 85.81 302 GLY B N 1
ATOM 5547 C CA . GLY B 1 302 ? -15.852 28.406 4.328 1 85.81 302 GLY B CA 1
ATOM 5548 C C . GLY B 1 302 ? -17.016 28.281 3.369 1 85.81 302 GLY B C 1
ATOM 5549 O O . GLY B 1 302 ? -18.031 27.656 3.699 1 85.81 302 GLY B O 1
ATOM 5550 N N . ASP B 1 303 ? -16.859 28.875 2.195 1 78.62 303 ASP B N 1
ATOM 5551 C CA . ASP B 1 303 ? -17.844 28.781 1.12 1 78.62 303 ASP B CA 1
ATOM 5552 C C . ASP B 1 303 ? -17.797 27.391 0.463 1 78.62 303 ASP B C 1
ATOM 5554 O O . ASP B 1 303 ? -16.797 27.016 -0.134 1 78.62 303 ASP B O 1
ATOM 5558 N N . LYS B 1 304 ? -18.938 26.719 0.57 1 72 304 LYS B N 1
ATOM 5559 C CA . LYS B 1 304 ? -19.031 25.359 0.05 1 72 304 LYS B CA 1
ATOM 5560 C C . LYS B 1 304 ? -18.766 25.328 -1.455 1 72 304 LYS B C 1
ATOM 5562 O O . LYS B 1 304 ? -18.234 24.359 -1.979 1 72 304 LYS B O 1
ATOM 5567 N N . ALA B 1 305 ? -19.219 26.359 -2.096 1 67.69 305 ALA B N 1
ATOM 5568 C CA . ALA B 1 305 ? -19.031 26.438 -3.543 1 67.69 305 ALA B CA 1
ATOM 5569 C C . ALA B 1 305 ? -17.562 26.453 -3.914 1 67.69 305 ALA B C 1
ATOM 5571 O O . ALA B 1 305 ? -17.172 25.953 -4.973 1 67.69 305 ALA B O 1
ATOM 5572 N N . VAL B 1 306 ? -16.75 26.875 -3.018 1 68.5 306 VAL B N 1
ATOM 5573 C CA . VAL B 1 306 ? -15.312 26.984 -3.256 1 68.5 306 VAL B CA 1
ATOM 5574 C C . VAL B 1 306 ? -14.625 25.656 -2.904 1 68.5 306 VAL B C 1
ATOM 5576 O O . VAL B 1 306 ? -13.688 25.234 -3.59 1 68.5 306 VAL B O 1
ATOM 5579 N N . MET B 1 307 ? -15.117 24.953 -2 1 67.12 307 MET B N 1
ATOM 5580 C CA . MET B 1 307 ? -14.438 23.766 -1.49 1 67.12 307 MET B CA 1
ATOM 5581 C C . MET B 1 307 ? -14.703 22.562 -2.391 1 67.12 307 MET B C 1
ATOM 5583 O O . MET B 1 307 ? -13.922 21.609 -2.404 1 67.12 307 MET B O 1
ATOM 5587 N N . GLY B 1 308 ? -15.703 22.609 -3.18 1 63.19 308 GLY B N 1
ATOM 5588 C CA . GLY B 1 308 ? -15.984 21.547 -4.133 1 63.19 308 GLY B CA 1
ATOM 5589 C C . GLY B 1 308 ? -16.406 20.25 -3.475 1 63.19 308 GLY B C 1
ATOM 5590 O O . GLY B 1 308 ? -16.297 19.188 -4.078 1 63.19 308 GLY B O 1
ATOM 5591 N N . LYS B 1 309 ? -16.641 20.281 -2.098 1 64.44 309 LYS B N 1
ATOM 5592 C CA . LYS B 1 309 ? -17.109 19.094 -1.412 1 64.44 309 LYS B CA 1
ATOM 5593 C C . LYS B 1 309 ? -18.422 19.359 -0.668 1 64.44 309 LYS B C 1
ATOM 5595 O O . LYS B 1 309 ? -18.656 20.484 -0.204 1 64.44 309 LYS B O 1
ATOM 5600 N N . ASP B 1 310 ? -19.391 18.328 -0.59 1 60.97 310 ASP B N 1
ATOM 5601 C CA . ASP B 1 310 ? -20.688 18.469 0.051 1 60.97 310 ASP B CA 1
ATOM 5602 C C . ASP B 1 310 ? -20.594 18.234 1.557 1 60.97 310 ASP B C 1
ATOM 5604 O O . ASP B 1 310 ? -21.312 18.859 2.338 1 60.97 310 ASP B O 1
ATOM 5608 N N . GLY B 1 311 ? -19.703 17.359 1.898 1 62.78 311 GLY B N 1
ATOM 5609 C CA . GLY B 1 311 ? -19.625 17 3.307 1 62.78 311 GLY B CA 1
ATOM 5610 C C . GLY B 1 311 ? -18.906 18.031 4.145 1 62.78 311 GLY B C 1
ATOM 5611 O O . GLY B 1 311 ? -18.188 18.875 3.611 1 62.78 311 GLY B O 1
ATOM 5612 N N . CYS B 1 312 ? -19.438 18.141 5.434 1 77.19 312 CYS B N 1
ATOM 5613 C CA . CYS B 1 312 ? -18.719 19.016 6.352 1 77.19 312 CYS B CA 1
ATOM 5614 C C . CYS B 1 312 ? -18.469 18.312 7.688 1 77.19 312 CYS B C 1
ATOM 5616 O O . CYS B 1 312 ? -19.094 17.281 7.977 1 77.19 312 CYS B O 1
ATOM 5618 N N . ASP B 1 313 ? -17.609 18.828 8.477 1 86.81 313 ASP B N 1
ATOM 5619 C CA . ASP B 1 313 ? -17.172 18.266 9.75 1 86.81 313 ASP B CA 1
ATOM 5620 C C . ASP B 1 313 ? -18.344 18.109 10.711 1 86.81 313 ASP B C 1
ATOM 5622 O O . ASP B 1 313 ? -18.375 17.172 11.523 1 86.81 313 ASP B O 1
ATOM 5626 N N . ILE B 1 314 ? -19.328 18.938 10.594 1 89.56 314 ILE B N 1
ATOM 5627 C CA . ILE B 1 314 ? -20.484 18.906 11.477 1 89.56 314 ILE B CA 1
ATOM 5628 C C . ILE B 1 314 ? -21.344 17.672 11.164 1 89.56 314 ILE B C 1
ATOM 5630 O O . ILE B 1 314 ? -21.672 16.906 12.062 1 89.56 314 ILE B O 1
ATOM 5634 N N . ARG B 1 315 ? -21.594 17.469 9.922 1 86.31 315 ARG B N 1
ATOM 5635 C CA . ARG B 1 315 ? -22.391 16.328 9.516 1 86.31 315 ARG B CA 1
ATOM 5636 C C . ARG B 1 315 ? -21.656 15.023 9.789 1 86.31 315 ARG B C 1
ATOM 5638 O O . ARG B 1 315 ? -22.281 14.023 10.164 1 86.31 315 ARG B O 1
ATOM 5645 N N . GLU B 1 316 ? -20.391 15.07 9.617 1 85.12 316 GLU B N 1
ATOM 5646 C CA . GLU B 1 316 ? -19.594 13.852 9.703 1 85.12 316 GLU B CA 1
ATOM 5647 C C . GLU B 1 316 ? -19.156 13.578 11.141 1 85.12 316 GLU B C 1
ATOM 5649 O O . GLU B 1 316 ? -18.719 12.469 11.461 1 85.12 316 GLU B O 1
ATOM 5654 N N . GLY B 1 317 ? -19.344 14.586 12.008 1 89.5 317 GLY B N 1
ATOM 5655 C CA . GLY B 1 317 ? -18.984 14.414 13.398 1 89.5 317 GLY B CA 1
ATOM 5656 C C . GLY B 1 317 ? -17.484 14.375 13.617 1 89.5 317 GLY B C 1
ATOM 5657 O O . GLY B 1 317 ? -16.984 13.641 14.477 1 89.5 317 GLY B O 1
ATOM 5658 N N . LYS B 1 318 ? -16.766 15.102 12.914 1 90.62 318 LYS B N 1
ATOM 5659 C CA . LYS B 1 318 ? -15.312 15.016 12.938 1 90.62 318 LYS B CA 1
ATOM 5660 C C . LYS B 1 318 ? -14.742 15.672 14.188 1 90.62 318 LYS B C 1
ATOM 5662 O O . LYS B 1 318 ? -15.273 16.672 14.664 1 90.62 318 LYS B O 1
ATOM 5667 N N . VAL B 1 319 ? -13.711 15.023 14.711 1 91.81 319 VAL B N 1
ATOM 5668 C CA . VAL B 1 319 ? -12.844 15.695 15.672 1 91.81 319 VAL B CA 1
ATOM 5669 C C . VAL B 1 319 ? -12.047 16.797 14.977 1 91.81 319 VAL B C 1
ATOM 5671 O O . VAL B 1 319 ? -11.109 16.516 14.219 1 91.81 319 VAL B O 1
ATOM 5674 N N . SER B 1 320 ? -12.406 18.016 15.227 1 93.94 320 SER B N 1
ATOM 5675 C CA . SER B 1 320 ? -11.812 19.141 14.492 1 93.94 320 SER B CA 1
ATOM 5676 C C . SER B 1 320 ? -11.336 20.234 15.438 1 93.94 320 SER B C 1
ATOM 5678 O O . SER B 1 320 ? -11.781 20.297 16.594 1 93.94 320 SER B O 1
ATOM 5680 N N . TRP B 1 321 ? -10.508 21.047 14.883 1 96.25 321 TRP B N 1
ATOM 5681 C CA . TRP B 1 321 ? -9.969 22.156 15.656 1 96.25 321 TRP B CA 1
ATOM 5682 C C . TRP B 1 321 ? -11.086 23.094 16.125 1 96.25 321 TRP B C 1
ATOM 5684 O O . TRP B 1 321 ? -11.062 23.578 17.266 1 96.25 321 TRP B O 1
ATOM 5694 N N . CYS B 1 322 ? -12.094 23.344 15.312 1 96.19 322 CYS B N 1
ATOM 5695 C CA . CYS B 1 322 ? -13.172 24.266 15.648 1 96.19 322 CYS B CA 1
ATOM 5696 C C . CYS B 1 322 ? -13.953 23.781 16.859 1 96.19 322 CYS B C 1
ATOM 5698 O O . CYS B 1 322 ? -14.172 24.531 17.812 1 96.19 322 CYS B O 1
ATOM 5700 N N . LEU B 1 323 ? -14.344 22.562 16.766 1 95.25 323 LEU B N 1
ATOM 5701 C CA . LEU B 1 323 ? -15.117 22 17.859 1 95.25 323 LEU B CA 1
ATOM 5702 C C . LEU B 1 323 ? -14.273 21.922 19.141 1 95.25 323 LEU B C 1
ATOM 5704 O O . LEU B 1 323 ? -14.734 22.312 20.219 1 95.25 323 LEU B O 1
ATOM 5708 N N . SER B 1 324 ? -13.102 21.406 19.047 1 96.19 324 SER B N 1
ATOM 5709 C CA . SER B 1 324 ? -12.227 21.25 20.203 1 96.19 324 SER B CA 1
ATOM 5710 C C . SER B 1 324 ? -11.953 22.594 20.875 1 96.19 324 SER B C 1
ATOM 5712 O O . SER B 1 324 ? -11.992 22.703 22.109 1 96.19 324 SER B O 1
ATOM 5714 N N . THR B 1 325 ? -11.68 23.578 20.094 1 97.06 325 THR B N 1
ATOM 5715 C CA . THR B 1 325 ? -11.398 24.906 20.609 1 97.06 325 THR B CA 1
ATOM 5716 C C . THR B 1 325 ? -12.625 25.484 21.312 1 97.06 325 THR B C 1
ATOM 5718 O O . THR B 1 325 ? -12.508 26.109 22.375 1 97.06 325 THR B O 1
ATOM 5721 N N . MET B 1 326 ? -13.766 25.266 20.719 1 96.31 326 MET B N 1
ATOM 5722 C CA . MET B 1 326 ? -14.992 25.75 21.344 1 96.31 326 MET B CA 1
ATOM 5723 C C . MET B 1 326 ? -15.211 25.078 22.703 1 96.31 326 MET B C 1
ATOM 5725 O O . MET B 1 326 ? -15.633 25.734 23.656 1 96.31 326 MET B O 1
ATOM 5729 N N . LEU B 1 327 ? -14.883 23.828 22.766 1 95.88 327 LEU B N 1
ATOM 5730 C CA . LEU B 1 327 ? -15.203 23.031 23.953 1 95.88 327 LEU B CA 1
ATOM 5731 C C . LEU B 1 327 ? -14.125 23.188 25.016 1 95.88 327 LEU B C 1
ATOM 5733 O O . LEU B 1 327 ? -14.422 23.125 26.219 1 95.88 327 LEU B O 1
ATOM 5737 N N . HIS B 1 328 ? -12.891 23.359 24.625 1 96.38 328 HIS B N 1
ATOM 5738 C CA . HIS B 1 328 ? -11.789 23.281 25.578 1 96.38 328 HIS B CA 1
ATOM 5739 C C . HIS B 1 328 ? -11.039 24.594 25.672 1 96.38 328 HIS B C 1
ATOM 5741 O O . HIS B 1 328 ? -10.289 24.828 26.625 1 96.38 328 HIS B O 1
ATOM 5747 N N . GLY B 1 329 ? -11.195 25.438 24.75 1 95.38 329 GLY B N 1
ATOM 5748 C CA . GLY B 1 329 ? -10.391 26.656 24.688 1 95.38 329 GLY B CA 1
ATOM 5749 C C . GLY B 1 329 ? -9.016 26.422 24.094 1 95.38 329 GLY B C 1
ATOM 5750 O O . GLY B 1 329 ? -8.688 25.312 23.672 1 95.38 329 GLY B O 1
ATOM 5751 N N . CYS B 1 330 ? -8.305 27.453 23.922 1 93.31 330 CYS B N 1
ATOM 5752 C CA . CYS B 1 330 ? -6.906 27.438 23.516 1 93.31 330 CYS B CA 1
ATOM 5753 C C . CYS B 1 330 ? -6.16 28.641 24.062 1 93.31 330 CYS B C 1
ATOM 5755 O O . CYS B 1 330 ? -6.707 29.406 24.875 1 93.31 330 CYS B O 1
ATOM 5757 N N . GLU B 1 331 ? -4.863 28.75 23.781 1 85.44 331 GLU B N 1
ATOM 5758 C CA . GLU B 1 331 ? -4.102 29.891 24.281 1 85.44 331 GLU B CA 1
ATOM 5759 C C . GLU B 1 331 ? -4.762 31.219 23.891 1 85.44 331 GLU B C 1
ATOM 5761 O O . GLU B 1 331 ? -5.008 31.469 22.719 1 85.44 331 GLU B O 1
ATOM 5766 N N . GLY B 1 332 ? -5.164 31.969 24.844 1 86.75 332 GLY B N 1
ATOM 5767 C CA . GLY B 1 332 ? -5.754 33.281 24.609 1 86.75 332 GLY B CA 1
ATOM 5768 C C . GLY B 1 332 ? -7.262 33.219 24.453 1 86.75 332 GLY B C 1
ATOM 5769 O O . GLY B 1 332 ? -7.887 34.25 24.141 1 86.75 332 GLY B O 1
ATOM 5770 N N . TYR B 1 333 ? -7.832 32.094 24.547 1 93.38 333 TYR B N 1
ATOM 5771 C CA . TYR B 1 333 ? -9.273 31.906 24.422 1 93.38 333 TYR B CA 1
ATOM 5772 C C . TYR B 1 333 ? -9.797 30.906 25.438 1 93.38 333 TYR B C 1
ATOM 5774 O O . TYR B 1 333 ? -9.383 29.75 25.438 1 93.38 333 TYR B O 1
ATOM 5782 N N . GLU B 1 334 ? -10.75 31.359 26.297 1 94.06 334 GLU B N 1
ATOM 5783 C CA . GLU B 1 334 ? -11.398 30.484 27.266 1 94.06 334 GLU B CA 1
ATOM 5784 C C . GLU B 1 334 ? -12.75 30 26.766 1 94.06 334 GLU B C 1
ATOM 5786 O O . GLU B 1 334 ? -13.609 30.797 26.391 1 94.06 334 GLU B O 1
ATOM 5791 N N . ALA B 1 335 ? -12.914 28.734 26.812 1 92.94 335 ALA B N 1
ATOM 5792 C CA . ALA B 1 335 ? -14.156 28.125 26.344 1 92.94 335 ALA B CA 1
ATOM 5793 C C . ALA B 1 335 ? -15.344 28.594 27.188 1 92.94 335 ALA B C 1
ATOM 5795 O O . ALA B 1 335 ? -15.227 28.719 28.422 1 92.94 335 ALA B O 1
ATOM 5796 N N . GLN B 1 336 ? -16.391 28.812 26.5 1 90.25 336 GLN B N 1
ATOM 5797 C CA . GLN B 1 336 ? -17.641 29.156 27.188 1 90.25 336 GLN B CA 1
ATOM 5798 C C . GLN B 1 336 ? -18.547 27.938 27.297 1 90.25 336 GLN B C 1
ATOM 5800 O O . GLN B 1 336 ? -18.547 27.062 26.422 1 90.25 336 GLN B O 1
ATOM 5805 N N . GLU B 1 337 ? -19.328 27.938 28.328 1 90.94 337 GLU B N 1
ATOM 5806 C CA . GLU B 1 337 ? -20.234 26.812 28.531 1 90.94 337 GLU B CA 1
ATOM 5807 C C . GLU B 1 337 ? -21.375 26.812 27.516 1 90.94 337 GLU B C 1
ATOM 5809 O O . GLU B 1 337 ? -21.844 27.891 27.125 1 90.94 337 GLU B O 1
ATOM 5814 N N . LEU B 1 338 ? -21.719 25.641 27.156 1 94.56 338 LEU B N 1
ATOM 5815 C CA . LEU B 1 338 ? -22.891 25.484 26.312 1 94.56 338 LEU B CA 1
ATOM 5816 C C . LEU B 1 338 ? -24.156 25.312 27.156 1 94.56 338 LEU B C 1
ATOM 5818 O O . LEU B 1 338 ? -24.125 24.672 28.219 1 94.56 338 LEU B O 1
ATOM 5822 N N . THR B 1 339 ? -25.219 25.922 26.672 1 95.44 339 THR B N 1
ATOM 5823 C CA . THR B 1 339 ? -26.5 25.703 27.344 1 95.44 339 THR B CA 1
ATOM 5824 C C . THR B 1 339 ? -27 24.281 27.062 1 95.44 339 THR B C 1
ATOM 5826 O O . THR B 1 339 ? -26.547 23.625 26.141 1 95.44 339 THR B O 1
ATOM 5829 N N . ASP B 1 340 ? -27.969 23.922 27.859 1 94.5 340 ASP B N 1
ATOM 5830 C CA . ASP B 1 340 ? -28.578 22.609 27.656 1 94.5 340 ASP B CA 1
ATOM 5831 C C . ASP B 1 340 ? -29.188 22.5 26.25 1 94.5 340 ASP B C 1
ATOM 5833 O O . ASP B 1 340 ? -29.125 21.438 25.625 1 94.5 340 ASP B O 1
ATOM 5837 N N . THR B 1 341 ? -29.719 23.578 25.844 1 95.44 341 THR B N 1
ATOM 5838 C CA . THR B 1 341 ? -30.328 23.609 24.516 1 95.44 341 THR B CA 1
ATOM 5839 C C . THR B 1 341 ? -29.266 23.438 23.422 1 95.44 341 THR B C 1
ATOM 5841 O O . THR B 1 341 ? -29.5 22.75 22.438 1 95.44 341 THR B O 1
ATOM 5844 N N . GLU B 1 342 ? -28.172 24.062 23.625 1 95.5 342 GLU B N 1
ATOM 5845 C CA . GLU B 1 342 ? -27.094 23.969 22.641 1 95.5 342 GLU B CA 1
ATOM 5846 C C . GLU B 1 342 ? -26.469 22.562 22.641 1 95.5 342 GLU B C 1
ATOM 5848 O O . GLU B 1 342 ? -26.141 22.031 21.594 1 95.5 342 GLU B O 1
ATOM 5853 N N . VAL B 1 343 ? -26.344 22.016 23.844 1 95.19 343 VAL B N 1
ATOM 5854 C CA . VAL B 1 343 ? -25.828 20.656 23.953 1 95.19 343 VAL B CA 1
ATOM 5855 C C . VAL B 1 343 ? -26.75 19.703 23.219 1 95.19 343 VAL B C 1
ATOM 5857 O O . VAL B 1 343 ? -26.281 18.812 22.5 1 95.19 343 VAL B O 1
ATOM 5860 N N . SER B 1 344 ? -28 19.844 23.375 1 94.5 344 SER B N 1
ATOM 5861 C CA . SER B 1 344 ? -28.984 19.016 22.688 1 94.5 344 SER B CA 1
ATOM 5862 C C . SER B 1 344 ? -28.906 19.203 21.172 1 94.5 344 SER B C 1
ATOM 5864 O O . SER B 1 344 ? -29.125 18.25 20.422 1 94.5 344 SER B O 1
ATOM 5866 N N . LEU B 1 345 ? -28.672 20.438 20.781 1 95.12 345 LEU B N 1
ATOM 5867 C CA . LEU B 1 345 ? -28.516 20.719 19.359 1 95.12 345 LEU B CA 1
ATOM 5868 C C . LEU B 1 345 ? -27.328 19.969 18.781 1 95.12 345 LEU B C 1
ATOM 5870 O O . LEU B 1 345 ? -27.422 19.359 17.719 1 95.12 345 LEU B O 1
ATOM 5874 N N . PHE B 1 346 ? -26.203 20.016 19.484 1 94 346 PHE B N 1
ATOM 5875 C CA . PHE B 1 346 ? -25.016 19.297 19.016 1 94 346 PHE B CA 1
ATOM 5876 C C . PHE B 1 346 ? -25.266 17.797 19.016 1 94 346 PHE B C 1
ATOM 5878 O O . PHE B 1 346 ? -24.891 17.094 18.078 1 94 346 PHE B O 1
ATOM 5885 N N . ALA B 1 347 ? -25.906 17.297 20.016 1 91 347 ALA B N 1
ATOM 5886 C CA . ALA B 1 347 ? -26.203 15.867 20.141 1 91 347 ALA B CA 1
ATOM 5887 C C . ALA B 1 347 ? -27.047 15.375 18.969 1 91 347 ALA B C 1
ATOM 5889 O O . ALA B 1 347 ? -26.891 14.242 18.516 1 91 347 ALA B O 1
ATOM 5890 N N . SER B 1 348 ? -27.891 16.172 18.5 1 92.38 348 SER B N 1
ATOM 5891 C CA . SER B 1 348 ? -28.844 15.75 17.469 1 92.38 348 SER B CA 1
ATOM 5892 C C . SER B 1 348 ? -28.344 16.078 16.078 1 92.38 348 SER B C 1
ATOM 5894 O O . SER B 1 348 ? -28.906 15.617 15.078 1 92.38 348 SER B O 1
ATOM 5896 N N . THR B 1 349 ? -27.297 16.844 16 1 91.44 349 THR B N 1
ATOM 5897 C CA . THR B 1 349 ? -26.906 17.328 14.688 1 91.44 349 THR B CA 1
ATOM 5898 C C . THR B 1 349 ? -25.484 16.859 14.336 1 91.44 349 THR B C 1
ATOM 5900 O O . THR B 1 349 ? -25.234 16.422 13.219 1 91.44 349 THR B O 1
ATOM 5903 N N . TYR B 1 350 ? -24.562 16.969 15.281 1 89 350 TYR B N 1
ATOM 5904 C CA . TYR B 1 350 ? -23.156 16.688 15.023 1 89 350 TYR B CA 1
ATOM 5905 C C . TYR B 1 350 ? -22.922 15.195 14.828 1 89 350 TYR B C 1
ATOM 5907 O O . TYR B 1 350 ? -23.219 14.398 15.719 1 89 350 TYR B O 1
ATOM 5915 N N . GLY B 1 351 ? -22.438 14.773 13.641 1 86.5 351 GLY B N 1
ATOM 5916 C CA . GLY B 1 351 ? -22.125 13.383 13.359 1 86.5 351 GLY B CA 1
ATOM 5917 C C . GLY B 1 351 ? -23.344 12.57 12.961 1 86.5 351 GLY B C 1
ATOM 5918 O O . GLY B 1 351 ? -23.344 11.344 13.086 1 86.5 351 GLY B O 1
ATOM 5919 N N . ARG B 1 352 ? -24.391 13.266 12.57 1 85.38 352 ARG B N 1
ATOM 5920 C CA . ARG B 1 352 ? -25.625 12.57 12.234 1 85.38 352 ARG B CA 1
ATOM 5921 C C . ARG B 1 352 ? -25.797 12.477 10.719 1 85.38 352 ARG B C 1
ATOM 5923 O O . ARG B 1 352 ? -26.906 12.234 10.234 1 85.38 352 ARG B O 1
ATOM 5930 N N . GLY B 1 353 ? -24.688 12.656 10.102 1 79.88 353 GLY B N 1
ATOM 5931 C CA . GLY B 1 353 ? -24.703 12.477 8.656 1 79.88 353 GLY B CA 1
ATOM 5932 C C . GLY B 1 353 ? -25.609 13.461 7.941 1 79.88 353 GLY B C 1
ATOM 5933 O O . GLY B 1 353 ? -25.578 14.664 8.227 1 79.88 353 GLY B O 1
ATOM 5934 N N . SER B 1 354 ? -26.328 12.938 6.938 1 77.81 354 SER B N 1
ATOM 5935 C CA . SER B 1 354 ? -27.188 13.781 6.117 1 77.81 354 SER B CA 1
ATOM 5936 C C . SER B 1 354 ? -28.562 13.93 6.73 1 77.81 354 SER B C 1
ATOM 5938 O O . SER B 1 354 ? -29.406 14.664 6.211 1 77.81 354 SER B O 1
ATOM 5940 N N . SER B 1 355 ? -28.719 13.352 7.797 1 77.88 355 SER B N 1
ATOM 5941 C CA . SER B 1 355 ? -30.047 13.297 8.398 1 77.88 355 SER B CA 1
ATOM 5942 C C . SER B 1 355 ? -30.5 14.672 8.883 1 77.88 355 SER B C 1
ATOM 5944 O O . SER B 1 355 ? -31.641 15.07 8.664 1 77.88 355 SER B O 1
ATOM 5946 N N . PRO B 1 356 ? -29.609 15.367 9.516 1 84.31 356 PRO B N 1
ATOM 5947 C CA . PRO B 1 356 ? -30.062 16.672 10.008 1 84.31 356 PRO B CA 1
ATOM 5948 C C . PRO B 1 356 ? -30.344 17.656 8.883 1 84.31 356 PRO B C 1
ATOM 5950 O O . PRO B 1 356 ? -29.656 17.641 7.859 1 84.31 356 PRO B O 1
ATOM 5953 N N . ALA B 1 357 ? -31.297 18.438 9.148 1 84.88 357 ALA B N 1
ATOM 5954 C CA . ALA B 1 357 ? -31.625 19.5 8.195 1 84.88 357 ALA B CA 1
ATOM 5955 C C . ALA B 1 357 ? -30.5 20.531 8.117 1 84.88 357 ALA B C 1
ATOM 5957 O O . ALA B 1 357 ? -29.688 20.641 9.039 1 84.88 357 ALA B O 1
ATOM 5958 N N . LYS B 1 358 ? -30.531 21.203 6.969 1 88.19 358 LYS B N 1
ATOM 5959 C CA . LYS B 1 358 ? -29.547 22.25 6.766 1 88.19 358 LYS B CA 1
ATOM 5960 C C . LYS B 1 358 ? -29.625 23.312 7.867 1 88.19 358 LYS B C 1
ATOM 5962 O O . LYS B 1 358 ? -28.609 23.859 8.289 1 88.19 358 LYS B O 1
ATOM 5967 N N . GLU B 1 359 ? -30.781 23.516 8.328 1 91.88 359 GLU B N 1
ATOM 5968 C CA . GLU B 1 359 ? -31.016 24.531 9.359 1 91.88 359 GLU B CA 1
ATOM 5969 C C . GLU B 1 359 ? -30.328 24.141 10.672 1 91.88 359 GLU B C 1
ATOM 5971 O O . GLU B 1 359 ? -29.844 25 11.406 1 91.88 359 GLU B O 1
ATOM 5976 N N . ASP B 1 360 ? -30.312 22.906 10.953 1 92.75 360 ASP B N 1
ATOM 5977 C CA . ASP B 1 360 ? -29.672 22.422 12.172 1 92.75 360 ASP B CA 1
ATOM 5978 C C . ASP B 1 360 ? -28.156 22.578 12.086 1 92.75 360 ASP B C 1
ATOM 5980 O O . ASP B 1 360 ? -27.5 22.938 13.062 1 92.75 360 ASP B O 1
ATOM 5984 N N . VAL B 1 361 ? -27.656 22.312 10.992 1 91.88 361 VAL B N 1
ATOM 5985 C CA . VAL B 1 361 ? -26.219 22.469 10.758 1 91.88 361 VAL B CA 1
ATOM 5986 C C . VAL B 1 361 ? -25.844 23.953 10.867 1 91.88 361 VAL B C 1
ATOM 5988 O O . VAL B 1 361 ? -24.828 24.281 11.484 1 91.88 361 VAL B O 1
ATOM 5991 N N . ASP B 1 362 ? -26.688 24.766 10.32 1 92.94 362 ASP B N 1
ATOM 5992 C CA . ASP B 1 362 ? -26.469 26.203 10.406 1 92.94 362 ASP B CA 1
ATOM 5993 C C . ASP B 1 362 ? -26.547 26.688 11.852 1 92.94 362 ASP B C 1
ATOM 5995 O O . ASP B 1 362 ? -25.844 27.625 12.234 1 92.94 362 ASP B O 1
ATOM 5999 N N . ALA B 1 363 ? -27.422 26.078 12.547 1 95.56 363 ALA B N 1
ATOM 6000 C CA . ALA B 1 363 ? -27.547 26.438 13.961 1 95.56 363 ALA B CA 1
ATOM 6001 C C . ALA B 1 363 ? -26.281 26.094 14.734 1 95.56 363 ALA B C 1
ATOM 6003 O O . ALA B 1 363 ? -25.859 26.844 15.609 1 95.56 363 ALA B O 1
ATOM 6004 N N . VAL B 1 364 ? -25.719 24.969 14.469 1 95.19 364 VAL B N 1
ATOM 6005 C CA . VAL B 1 364 ? -24.469 24.578 15.102 1 95.19 364 VAL B CA 1
ATOM 6006 C C . VAL B 1 364 ? -23.375 25.562 14.734 1 95.19 364 VAL B C 1
ATOM 6008 O O . VAL B 1 364 ? -22.609 26 15.594 1 95.19 364 VAL B O 1
ATOM 6011 N N . ARG B 1 365 ? -23.328 25.922 13.484 1 95.06 365 ARG B N 1
ATOM 6012 C CA . ARG B 1 365 ? -22.359 26.906 13.016 1 95.06 365 ARG B CA 1
ATOM 6013 C C . ARG B 1 365 ? -22.531 28.234 13.742 1 95.06 365 ARG B C 1
ATOM 6015 O O . ARG B 1 365 ? -21.547 28.891 14.094 1 95.06 365 ARG B O 1
ATOM 6022 N N . LYS B 1 366 ? -23.766 28.578 13.898 1 96.25 366 LYS B N 1
ATOM 6023 C CA . LYS B 1 366 ? -24.062 29.828 14.578 1 96.25 366 LYS B CA 1
ATOM 6024 C C . LYS B 1 366 ? -23.594 29.797 16.031 1 96.25 366 LYS B C 1
ATOM 6026 O O . LYS B 1 366 ? -23.078 30.781 16.547 1 96.25 366 LYS B O 1
ATOM 6031 N N . VAL B 1 367 ? -23.797 28.703 16.672 1 97 367 VAL B N 1
ATOM 6032 C CA . VAL B 1 367 ? -23.312 28.562 18.047 1 97 367 VAL B CA 1
ATOM 6033 C C . VAL B 1 367 ? -21.797 28.781 18.078 1 97 367 VAL B C 1
ATOM 6035 O O . VAL B 1 367 ? -21.281 29.484 18.953 1 97 367 VAL B O 1
ATOM 6038 N N . MET B 1 368 ? -21.078 28.219 17.172 1 96.56 368 MET B N 1
ATOM 6039 C CA . MET B 1 368 ? -19.641 28.359 17.094 1 96.56 368 MET B CA 1
ATOM 6040 C C . MET B 1 368 ? -19.25 29.797 16.812 1 96.56 368 MET B C 1
ATOM 6042 O O . MET B 1 368 ? -18.281 30.312 17.375 1 96.56 368 MET B O 1
ATOM 6046 N N . THR B 1 369 ? -20.016 30.406 15.938 1 96.94 369 THR B N 1
ATOM 6047 C CA . THR B 1 369 ? -19.781 31.812 15.617 1 96.94 369 THR B CA 1
ATOM 6048 C C . THR B 1 369 ? -20 32.688 16.844 1 96.94 369 THR B C 1
ATOM 6050 O O . THR B 1 369 ? -19.188 33.562 17.141 1 96.94 369 THR B O 1
ATOM 6053 N N . ASP B 1 370 ? -21.109 32.406 17.5 1 96.81 370 ASP B N 1
ATOM 6054 C CA . ASP B 1 370 ? -21.469 33.219 18.688 1 96.81 370 ASP B CA 1
ATOM 6055 C C . ASP B 1 370 ? -20.406 33.031 19.781 1 96.81 370 ASP B C 1
ATOM 6057 O O . ASP B 1 370 ? -20.219 33.938 20.609 1 96.81 370 ASP B O 1
ATOM 6061 N N . ARG B 1 371 ? -19.734 31.969 19.781 1 96.62 371 ARG B N 1
ATOM 6062 C CA . ARG B 1 371 ? -18.688 31.719 20.766 1 96.62 371 ARG B CA 1
ATOM 6063 C C . ARG B 1 371 ? -17.359 32.281 20.297 1 96.62 371 ARG B C 1
ATOM 6065 O O . ARG B 1 371 ? -16.328 32.094 20.953 1 96.62 371 ARG B O 1
ATOM 6072 N N . GLY B 1 372 ? -17.281 32.875 19.109 1 96.19 372 GLY B N 1
ATOM 6073 C CA . GLY B 1 372 ? -16.141 33.625 18.656 1 96.19 372 GLY B CA 1
ATOM 6074 C C . GLY B 1 372 ? -15.094 32.781 17.953 1 96.19 372 GLY B C 1
ATOM 6075 O O . GLY B 1 372 ? -13.938 33.188 17.828 1 96.19 372 GLY B O 1
ATOM 6076 N N . ILE B 1 373 ? -15.438 31.641 17.484 1 96.75 373 ILE B N 1
ATOM 6077 C CA . ILE B 1 373 ? -14.469 30.734 16.859 1 96.75 373 ILE B CA 1
ATOM 6078 C C . ILE B 1 373 ? -13.82 31.406 15.664 1 96.75 373 ILE B C 1
ATOM 6080 O O . ILE B 1 373 ? -12.609 31.281 15.445 1 96.75 373 ILE B O 1
ATOM 6084 N N . PRO B 1 374 ? -14.547 32.188 14.797 1 96.44 374 PRO B N 1
ATOM 6085 C CA . PRO B 1 374 ? -13.883 32.875 13.688 1 96.44 374 PRO B CA 1
ATOM 6086 C C . PRO B 1 374 ? -12.828 33.875 14.156 1 96.44 374 PRO B C 1
ATOM 6088 O O . PRO B 1 374 ? -11.758 33.969 13.562 1 96.44 374 PRO B O 1
ATOM 6091 N N . GLU B 1 375 ? -13.102 34.625 15.25 1 96.38 375 GLU B N 1
ATOM 6092 C CA . GLU B 1 375 ? -12.141 35.562 15.797 1 96.38 375 GLU B CA 1
ATOM 6093 C C . GLU B 1 375 ? -10.922 34.844 16.375 1 96.38 375 GLU B C 1
ATOM 6095 O O . GLU B 1 375 ? -9.789 35.312 16.203 1 96.38 375 GLU B O 1
ATOM 6100 N N . VAL B 1 376 ? -11.195 33.75 17.062 1 96.81 376 VAL B N 1
ATOM 6101 C CA . VAL B 1 376 ? -10.109 32.969 17.625 1 96.81 376 VAL B CA 1
ATOM 6102 C C . VAL B 1 376 ? -9.227 32.438 16.5 1 96.81 376 VAL B C 1
ATOM 6104 O O . VAL B 1 376 ? -7.996 32.469 16.594 1 96.81 376 VAL B O 1
ATOM 6107 N N . TYR B 1 377 ? -9.859 31.906 15.453 1 96.06 377 TYR B N 1
ATOM 6108 C CA . TYR B 1 377 ? -9.109 31.422 14.297 1 96.06 377 TYR B CA 1
ATOM 6109 C C . TYR B 1 377 ? -8.203 32.5 13.734 1 96.06 377 TYR B C 1
ATOM 6111 O O . TYR B 1 377 ? -7.039 32.25 13.414 1 96.06 377 TYR B O 1
ATOM 6119 N N . ALA B 1 378 ? -8.703 33.75 13.586 1 95.44 378 ALA B N 1
ATOM 6120 C CA . ALA B 1 378 ? -7.914 34.844 13.062 1 95.44 378 ALA B CA 1
ATOM 6121 C C . ALA B 1 378 ? -6.676 35.094 13.914 1 95.44 378 ALA B C 1
ATOM 6123 O O . ALA B 1 378 ? -5.59 35.344 13.391 1 95.44 378 ALA B O 1
ATOM 6124 N N . GLN B 1 379 ? -6.855 35.062 15.219 1 95.56 379 GLN B N 1
ATOM 6125 C CA . GLN B 1 379 ? -5.75 35.281 16.141 1 95.56 379 GLN B CA 1
ATOM 6126 C C . GLN B 1 379 ? -4.738 34.156 16.078 1 95.56 379 GLN B C 1
ATOM 6128 O O . GLN B 1 379 ? -3.529 34.375 16.031 1 95.56 379 GLN B O 1
ATOM 6133 N N . VAL B 1 380 ? -5.27 32.938 16.078 1 95.44 380 VAL B N 1
ATOM 6134 C CA . VAL B 1 380 ? -4.422 31.766 16.031 1 95.44 380 VAL B CA 1
ATOM 6135 C C . VAL B 1 380 ? -3.658 31.734 14.703 1 95.44 380 VAL B C 1
ATOM 6137 O O . VAL B 1 380 ? -2.469 31.406 14.68 1 95.44 380 VAL B O 1
ATOM 6140 N N . SER B 1 381 ? -4.34 32 13.633 1 95 381 SER B N 1
ATOM 6141 C CA . SER B 1 381 ? -3.725 32.031 12.305 1 95 381 SER B CA 1
ATOM 6142 C C . SER B 1 381 ? -2.564 33.031 12.266 1 95 381 SER B C 1
ATOM 6144 O O . SER B 1 381 ? -1.484 32.719 11.766 1 95 381 SER B O 1
ATOM 6146 N N . LYS B 1 382 ? -2.748 34.25 12.82 1 94.62 382 LYS B N 1
ATOM 6147 C CA . LYS B 1 382 ? -1.702 35.25 12.859 1 94.62 382 LYS B CA 1
ATOM 6148 C C . LYS B 1 382 ? -0.506 34.781 13.688 1 94.62 382 LYS B C 1
ATOM 6150 O O . LYS B 1 382 ? 0.644 35.031 13.305 1 94.62 382 LYS B O 1
ATOM 6155 N N . ARG B 1 383 ? -0.752 34.188 14.773 1 94.94 383 ARG B N 1
ATOM 6156 C CA . ARG B 1 383 ? 0.314 33.688 15.633 1 94.94 383 ARG B CA 1
ATOM 6157 C C . ARG B 1 383 ? 1.12 32.594 14.93 1 94.94 383 ARG B C 1
ATOM 6159 O O . ARG B 1 383 ? 2.352 32.625 14.953 1 94.94 383 ARG B O 1
ATOM 6166 N N . TYR B 1 384 ? 0.398 31.625 14.352 1 94.44 384 TYR B N 1
ATOM 6167 C CA . TYR B 1 384 ? 1.081 30.562 13.617 1 94.44 384 TYR B CA 1
ATOM 6168 C C . TYR B 1 384 ? 1.95 31.141 12.5 1 94.44 384 TYR B C 1
ATOM 6170 O O . TYR B 1 384 ? 3.094 30.719 12.32 1 94.44 384 TYR B O 1
ATOM 6178 N N . GLN B 1 385 ? 1.397 32.062 11.75 1 94.81 385 GLN B N 1
ATOM 6179 C CA . GLN B 1 385 ? 2.137 32.656 10.648 1 94.81 385 GLN B CA 1
ATOM 6180 C C . GLN B 1 385 ? 3.422 33.312 11.141 1 94.81 385 GLN B C 1
ATOM 6182 O O . GLN B 1 385 ? 4.488 33.125 10.555 1 94.81 385 GLN B O 1
ATOM 6187 N N . LYS B 1 386 ? 3.342 34.062 12.234 1 95.12 386 LYS B N 1
ATOM 6188 C CA . LYS B 1 386 ? 4.5 34.75 12.812 1 95.12 386 LYS B CA 1
ATOM 6189 C C . LYS B 1 386 ? 5.531 33.75 13.32 1 95.12 386 LYS B C 1
ATOM 6191 O O . LYS B 1 386 ? 6.719 33.844 12.992 1 95.12 386 LYS B O 1
ATOM 6196 N N . ASP B 1 387 ? 5.105 32.781 14.102 1 95 387 ASP B N 1
ATOM 6197 C CA . ASP B 1 387 ? 6 31.797 14.719 1 95 387 ASP B CA 1
ATOM 6198 C C . ASP B 1 387 ? 6.676 30.938 13.656 1 95 387 ASP B C 1
ATOM 6200 O O . ASP B 1 387 ? 7.871 30.641 13.75 1 95 387 ASP B O 1
ATOM 6204 N N . ILE B 1 388 ? 5.902 30.484 12.664 1 95.31 388 ILE B N 1
ATOM 6205 C CA . ILE B 1 388 ? 6.438 29.641 11.609 1 95.31 388 ILE B CA 1
ATOM 6206 C C . ILE B 1 388 ? 7.453 30.422 10.781 1 95.31 388 ILE B C 1
ATOM 6208 O O . ILE B 1 388 ? 8.516 29.891 10.43 1 95.31 388 ILE B O 1
ATOM 6212 N N . ALA B 1 389 ? 7.105 31.672 10.469 1 94.69 389 ALA B N 1
ATOM 6213 C CA . ALA B 1 389 ? 8.039 32.5 9.703 1 94.69 389 ALA B CA 1
ATOM 6214 C C . ALA B 1 389 ? 9.375 32.625 10.43 1 94.69 389 ALA B C 1
ATOM 6216 O O . ALA B 1 389 ? 10.438 32.531 9.805 1 94.69 389 ALA B O 1
ATOM 6217 N N . ALA B 1 390 ? 9.328 32.875 11.727 1 94.88 390 ALA B N 1
ATOM 6218 C CA . ALA B 1 390 ? 10.547 33 12.531 1 94.88 390 ALA B CA 1
ATOM 6219 C C . ALA B 1 390 ? 11.32 31.672 12.547 1 94.88 390 ALA B C 1
ATOM 6221 O O . ALA B 1 390 ? 12.555 31.672 12.461 1 94.88 390 ALA B O 1
ATOM 6222 N N . ALA B 1 391 ? 10.648 30.547 12.68 1 92.62 391 ALA B N 1
ATOM 6223 C CA . ALA B 1 391 ? 11.281 29.234 12.719 1 92.62 391 ALA B CA 1
ATOM 6224 C C . ALA B 1 391 ? 11.938 28.906 11.383 1 92.62 391 ALA B C 1
ATOM 6226 O O . ALA B 1 391 ? 13.008 28.312 11.344 1 92.62 391 ALA B O 1
ATOM 6227 N N . VAL B 1 392 ? 11.289 29.266 10.281 1 93.25 392 VAL B N 1
ATOM 6228 C CA . VAL B 1 392 ? 11.812 29.016 8.945 1 93.25 392 VAL B CA 1
ATOM 6229 C C . VAL B 1 392 ? 13.125 29.766 8.758 1 93.25 392 VAL B C 1
ATOM 6231 O O . VAL B 1 392 ? 14.078 29.25 8.18 1 93.25 392 VAL B O 1
ATOM 6234 N N . LEU B 1 393 ? 13.234 30.984 9.258 1 91.12 393 LEU B N 1
ATOM 6235 C CA . LEU B 1 393 ? 14.414 31.828 9.109 1 91.12 393 LEU B CA 1
ATOM 6236 C C . LEU B 1 393 ? 15.602 31.25 9.852 1 91.12 393 LEU B C 1
ATOM 6238 O O . LEU B 1 393 ? 16.75 31.562 9.539 1 91.12 393 LEU B O 1
ATOM 6242 N N . ALA B 1 394 ? 15.336 30.391 10.836 1 88.12 394 ALA B N 1
ATOM 6243 C CA . ALA B 1 394 ? 16.406 29.781 11.633 1 88.12 394 ALA B CA 1
ATOM 6244 C C . ALA B 1 394 ? 17 28.578 10.914 1 88.12 394 ALA B C 1
ATOM 6246 O O . ALA B 1 394 ? 18.078 28.094 11.289 1 88.12 394 ALA B O 1
ATOM 6247 N N . LEU B 1 395 ? 16.359 28.156 9.852 1 87.69 395 LEU B N 1
ATOM 6248 C CA . LEU B 1 395 ? 16.859 26.984 9.109 1 87.69 395 LEU B CA 1
ATOM 6249 C C . LEU B 1 395 ? 17.969 27.391 8.148 1 87.69 395 LEU B C 1
ATOM 6251 O O . LEU B 1 395 ? 18.203 28.578 7.922 1 87.69 395 LEU B O 1
ATOM 6255 N N . HIS B 1 396 ? 18.672 26.297 7.668 1 82.81 396 HIS B N 1
ATOM 6256 C CA . HIS B 1 396 ? 19.641 26.547 6.609 1 82.81 396 HIS B CA 1
ATOM 6257 C C . HIS B 1 396 ? 19 27.25 5.426 1 82.81 396 HIS B C 1
ATOM 6259 O O . HIS B 1 396 ? 17.875 26.922 5.031 1 82.81 396 HIS B O 1
ATOM 6265 N N . PRO B 1 397 ? 19.656 28.25 4.879 1 85.19 397 PRO B N 1
ATOM 6266 C CA . PRO B 1 397 ? 19.078 29.078 3.82 1 85.19 397 PRO B CA 1
ATOM 6267 C C . PRO B 1 397 ? 18.562 28.266 2.639 1 85.19 397 PRO B C 1
ATOM 6269 O O . PRO B 1 397 ? 17.578 28.641 2.008 1 85.19 397 PRO B O 1
ATOM 6272 N N . ALA B 1 398 ? 19.172 27.141 2.33 1 84.25 398 ALA B N 1
ATOM 6273 C CA . ALA B 1 398 ? 18.781 26.297 1.192 1 84.25 398 ALA B CA 1
ATOM 6274 C C . ALA B 1 398 ? 17.422 25.641 1.424 1 84.25 398 ALA B C 1
ATOM 6276 O O . ALA B 1 398 ? 16.766 25.219 0.474 1 84.25 398 ALA B O 1
ATOM 6277 N N . LEU B 1 399 ? 16.984 25.656 2.668 1 88.38 399 LEU B N 1
ATOM 6278 C CA . LEU B 1 399 ? 15.758 24.953 3.014 1 88.38 399 LEU B CA 1
ATOM 6279 C C . LEU B 1 399 ? 14.609 25.922 3.256 1 88.38 399 LEU B C 1
ATOM 6281 O O . LEU B 1 399 ? 13.461 25.516 3.395 1 88.38 399 LEU B O 1
ATOM 6285 N N . GLN B 1 400 ? 14.875 27.172 3.252 1 91 400 GLN B N 1
ATOM 6286 C CA . GLN B 1 400 ? 13.906 28.188 3.666 1 91 400 GLN B CA 1
ATOM 6287 C C . GLN B 1 400 ? 12.875 28.438 2.572 1 91 400 GLN B C 1
ATOM 6289 O O . GLN B 1 400 ? 11.68 28.516 2.85 1 91 400 GLN B O 1
ATOM 6294 N N . PRO B 1 401 ? 13.266 28.484 1.296 1 92.62 401 PRO B N 1
ATOM 6295 C CA . PRO B 1 401 ? 12.352 28.969 0.257 1 92.62 401 PRO B CA 1
ATOM 6296 C C . PRO B 1 401 ? 11.117 28.094 0.095 1 92.62 401 PRO B C 1
ATOM 6298 O O . PRO B 1 401 ? 10 28.609 0.009 1 92.62 401 PRO B O 1
ATOM 6301 N N . PRO B 1 402 ? 11.25 26.75 0.06 1 92 402 PRO B N 1
ATOM 6302 C CA . PRO B 1 402 ? 10.031 25.969 -0.105 1 92 402 PRO B CA 1
ATOM 6303 C C . PRO B 1 402 ? 9.039 26.156 1.041 1 92 402 PRO B C 1
ATOM 6305 O O . PRO B 1 402 ? 7.828 26.188 0.817 1 92 402 PRO B O 1
ATOM 6308 N N . LEU B 1 403 ? 9.531 26.328 2.219 1 93.44 403 LEU B N 1
ATOM 6309 C CA . LEU B 1 403 ? 8.672 26.516 3.387 1 93.44 403 LEU B CA 1
ATOM 6310 C C . LEU B 1 403 ? 8.055 27.906 3.393 1 93.44 403 LEU B C 1
ATOM 6312 O O . LEU B 1 403 ? 6.879 28.062 3.742 1 93.44 403 LEU B O 1
ATOM 6316 N N . THR B 1 404 ? 8.859 28.844 3.012 1 92.62 404 THR B N 1
ATOM 6317 C CA . THR B 1 404 ? 8.359 30.219 2.914 1 92.62 404 THR B CA 1
ATOM 6318 C C . THR B 1 404 ? 7.254 30.312 1.865 1 92.62 404 THR B C 1
ATOM 6320 O O . THR B 1 404 ? 6.242 30.984 2.082 1 92.62 404 THR B O 1
ATOM 6323 N N . LEU B 1 405 ? 7.465 29.703 0.802 1 87.75 405 LEU B N 1
ATOM 6324 C CA . LEU B 1 405 ? 6.465 29.719 -0.26 1 87.75 405 LEU B CA 1
ATOM 6325 C C . LEU B 1 405 ? 5.172 29.062 0.208 1 87.75 405 LEU B C 1
ATOM 6327 O O . LEU B 1 405 ? 4.078 29.547 -0.079 1 87.75 405 LEU B O 1
ATOM 6331 N N . PHE B 1 406 ? 5.246 27.891 0.814 1 89.75 406 PHE B N 1
ATOM 6332 C CA . PHE B 1 406 ? 4.055 27.203 1.29 1 89.75 406 PHE B CA 1
ATOM 6333 C C . PHE B 1 406 ? 3.299 28.062 2.299 1 89.75 406 PHE B C 1
ATOM 6335 O O . PHE B 1 406 ? 2.068 28.125 2.262 1 89.75 406 PHE B O 1
ATOM 6342 N N . LEU B 1 407 ? 4.055 28.688 3.191 1 91.44 407 LEU B N 1
ATOM 6343 C CA . LEU B 1 407 ? 3.438 29.562 4.188 1 91.44 407 LEU B CA 1
ATOM 6344 C C . LEU B 1 407 ? 2.693 30.703 3.514 1 91.44 407 LEU B C 1
ATOM 6346 O O . LEU B 1 407 ? 1.591 31.078 3.934 1 91.44 407 LEU B O 1
ATOM 6350 N N . ARG B 1 408 ? 3.24 31.281 2.459 1 88.88 408 ARG B N 1
ATOM 6351 C CA . ARG B 1 408 ? 2.604 32.375 1.727 1 88.88 408 ARG B CA 1
ATOM 6352 C C . ARG B 1 408 ? 1.313 31.906 1.062 1 88.88 408 ARG B C 1
ATOM 6354 O O . ARG B 1 408 ? 0.331 32.656 1.011 1 88.88 408 ARG B O 1
ATOM 6361 N N . LYS B 1 409 ? 1.348 30.734 0.547 1 85.69 409 LYS B N 1
ATOM 6362 C CA . LYS B 1 409 ? 0.15 30.172 -0.076 1 85.69 409 LYS B CA 1
ATOM 6363 C C . LYS B 1 409 ? -0.962 29.984 0.951 1 85.69 409 LYS B C 1
ATOM 6365 O O . LYS B 1 409 ? -2.143 30.125 0.63 1 85.69 409 LYS B O 1
ATOM 6370 N N . LEU B 1 410 ? -0.618 29.594 2.143 1 87.69 410 LEU B N 1
ATOM 6371 C CA . LEU B 1 410 ? -1.599 29.406 3.207 1 87.69 410 LEU B CA 1
ATOM 6372 C C . LEU B 1 410 ? -2.191 30.75 3.641 1 87.69 410 LEU B C 1
ATOM 6374 O O . LEU B 1 410 ? -3.363 30.812 4.023 1 87.69 410 LEU B O 1
ATOM 6378 N N . GLU B 1 411 ? -1.368 31.812 3.639 1 84.81 411 GLU B N 1
ATOM 6379 C CA . GLU B 1 411 ? -1.828 33.125 4.008 1 84.81 411 GLU B CA 1
ATOM 6380 C C . GLU B 1 411 ? -2.883 33.656 3.031 1 84.81 411 GLU B C 1
ATOM 6382 O O . GLU B 1 411 ? -3.785 34.406 3.418 1 84.81 411 GLU B O 1
ATOM 6387 N N . GLY B 1 412 ? -2.824 33.25 1.767 1 71.38 412 GLY B N 1
ATOM 6388 C CA . GLY B 1 412 ? -3.744 33.719 0.742 1 71.38 412 GLY B CA 1
ATOM 6389 C C . GLY B 1 412 ? -4.992 32.844 0.625 1 71.38 412 GLY B C 1
ATOM 6390 O O . GLY B 1 412 ? -5.914 33.188 -0.123 1 71.38 412 GLY B O 1
ATOM 6391 N N . ARG B 1 413 ? -4.828 31.703 1.184 1 66.06 413 ARG B N 1
ATOM 6392 C CA . ARG B 1 413 ? -5.98 30.812 1.092 1 66.06 413 ARG B CA 1
ATOM 6393 C C . ARG B 1 413 ? -7.223 31.469 1.687 1 66.06 413 ARG B C 1
ATOM 6395 O O . ARG B 1 413 ? -7.246 31.812 2.869 1 66.06 413 ARG B O 1
ATOM 6402 N N . LYS B 1 414 ? -7.414 32.781 1.013 1 53.78 414 LYS B N 1
ATOM 6403 C CA . LYS B 1 414 ? -8.578 33.562 1.412 1 53.78 414 LYS B CA 1
ATOM 6404 C C . LYS B 1 414 ? -9.812 32.688 1.557 1 53.78 414 LYS B C 1
ATOM 6406 O O . LYS B 1 414 ? -9.961 31.688 0.849 1 53.78 414 LYS B O 1
ATOM 6411 N N . MET B 1 415 ? -10.508 32.781 2.873 1 41.75 415 MET B N 1
ATOM 6412 C CA . MET B 1 415 ? -11.797 32.406 3.443 1 41.75 415 MET B CA 1
ATOM 6413 C C . MET B 1 415 ? -12.922 32.594 2.438 1 41.75 415 MET B C 1
ATOM 6415 O O . MET B 1 415 ? -12.867 33.5 1.611 1 41.75 415 MET B O 1
#

Solvent-accessible surface area (backbone atoms only — not comparable to full-atom values): 41989 Å² total; per-residue (Å²): 109,72,63,56,51,47,46,51,47,29,52,50,39,48,67,69,27,49,68,60,41,54,51,41,42,48,51,74,65,56,24,58,48,81,88,40,55,66,61,51,52,50,51,50,49,54,46,64,68,53,39,63,84,67,88,52,58,37,18,38,33,13,34,30,24,22,53,35,38,39,38,58,39,30,72,68,16,58,65,39,49,46,75,78,40,62,59,70,59,50,47,52,52,40,20,47,53,16,48,29,46,35,27,36,50,30,15,53,48,38,38,47,30,40,69,65,65,38,64,42,46,85,79,34,72,16,58,29,73,75,58,33,41,35,50,20,25,51,49,20,50,51,32,38,36,50,20,48,51,48,31,46,47,43,23,65,77,28,46,10,70,49,44,39,59,51,51,54,49,39,52,42,38,24,49,53,16,46,47,51,55,66,72,41,44,34,56,37,77,42,65,66,41,40,42,71,45,29,41,65,68,57,39,52,47,33,26,46,26,46,36,4,39,59,55,36,37,44,22,38,49,50,14,42,37,39,45,50,18,49,41,68,74,37,82,86,54,52,40,71,61,81,70,69,59,65,60,18,43,70,16,69,33,69,91,69,47,53,49,46,68,45,75,58,13,50,61,85,88,65,62,88,46,54,58,57,34,51,46,47,52,51,49,25,40,52,51,19,38,52,52,45,47,50,50,41,45,39,50,71,70,32,56,54,86,75,67,41,45,89,76,35,47,52,29,59,7,44,58,35,55,61,60,20,35,48,62,65,24,52,94,96,40,80,46,64,86,73,48,73,68,53,32,49,48,44,41,64,30,36,39,44,46,82,68,43,53,71,65,50,54,48,48,53,49,45,53,44,49,75,71,35,48,66,60,50,48,54,53,50,51,52,48,49,53,55,55,49,53,55,52,42,67,71,43,60,75,38,62,26,58,46,54,52,51,52,50,54,53,59,70,58,58,70,116,109,72,63,58,50,47,46,51,47,28,51,49,39,49,67,70,26,48,67,58,42,54,50,41,43,47,50,75,65,56,25,57,46,82,88,39,56,67,61,51,51,51,52,50,50,54,46,63,68,52,39,64,84,66,90,52,60,38,18,40,36,13,35,29,24,22,53,35,38,40,38,60,38,30,71,69,16,59,64,40,48,46,76,76,38,62,59,68,61,50,49,51,50,39,20,46,55,17,50,29,46,35,28,35,52,30,17,53,46,36,40,46,30,40,70,65,66,37,64,42,46,85,79,35,73,17,58,29,72,75,60,33,40,36,51,21,25,53,49,20,50,51,33,39,37,50,22,47,51,48,32,47,49,43,23,67,76,29,46,10,69,48,44,40,59,49,50,53,49,38,50,43,38,24,48,52,17,46,48,52,53,65,72,43,45,34,57,38,78,43,66,67,40,41,42,69,46,28,42,66,68,57,38,51,48,32,26,45,28,45,36,3,38,59,54,35,36,44,22,37,49,50,14,43,37,39,45,51,19,49,42,66,74,38,82,86,54,52,40,68,59,84,70,69,59,66,60,17,44,69,18,69,37,66,93,68,46,52,52,45,66,47,76,57,14,50,62,82,78,79,48,89,45,50,58,57,31,50,47,47,52,50,49,25,40,52,51,17,38,53,50,44,48,50,51,40,44,40,50,72,71,31,56,53,85,75,67,42,45,91,76,36,49,52,29,58,7,44,59,36,55,60,58,21,35,48,63,66,24,54,96,96,42,80,46,63,85,72,49,72,68,52,33,49,49,44,41,64,29,35,39,44,45,82,70,45,52,73,66,50,54,48,48,53,47,46,54,44,49,75,71,37,48,67,62,50,47,54,53,50,51,52,49,50,53,53,54,49,53,56,54,41,68,71,42,61,75,39,62,27,58,48,55,52,51,53,51,52,54,59,69,58,59,69,116

Radius of gyration: 27.98 Å; Cα contacts (8 Å, |Δi|>4): 1269; chains: 2; bounding box: 66×74×60 Å

Sequence (830 aa):
MRLEATFECAGHILKSGWEGFLTYVLTDILHLPAEHPKQIDTVKHLLEYNVPGGKGFRALLSIYSFLCYVDGLVEGGLEGFSRHFPVDETIADLSRLGWMHETLQSAFLVIDDVLDNAGTRRSKPSWHVMKGPGRAGFDGFILKGVSSQVASDLERRCSATGLLQVLEHVCMRTCMGELDDTDLAVTGTTLDELRTACPPTLVDSIHYNKTALYTVWFPILSGVLVAQGMLSSVPHLTPRTQHTKSVSMDTSSPVGGAPLPERVLCDEETTPRQLESLNLSQVCIEIGHYFQIQDDYLDVFGDKAVMGKDGCDIREGKVSWCLSTMLHGCEGYEAQELTDTEVSLFASTYGRGSSPAKEDVDAVRKVMTDRGIPEVYAQVSKRYQKDIAAAVLALHPALQPPLTLFLRKLEGRKMMRLEATFECAGHILKSGWEGFLTYVLTDILHLPAEHPKQIDTVKHLLEYNVPGGKGFRALLSIYSFLCYVDGLVEGGLEGFSRHFPVDETIADLSRLGWMHETLQSAFLVIDDVLDNAGTRRSKPSWHVMKGPGRAGFDGFILKGVSSQVASDLERRCSATGLLQVLEHVCMRTCMGELDDTDLAVTGTTLDELRTACPPTLVDSIHYNKTALYTVWFPILSGVLVAQGMLSSVPHLTPRTQHTKSVSMDTSSPVGGAPLPERVLCDEETTPRQLESLNLSQVCIEIGHYFQIQDDYLDVFGDKAVMGKDGCDIREGKVSWCLSTMLHGCEGYEAQELTDTEVSLFASTYGRGSSPAKEDVDAVRKVMTDRGIPEVYAQVSKRYQKDIAAAVLALHPALQPPLTLFLRKLEGRKM

Nearest PDB structures (foldseek):
  3oyr-assembly1_B  TM=8.008E-01  e=1.668E-09  Caulobacter vibrioides
  4jyx-assembly1_G-2  TM=7.660E-01  e=6.716E-08  Paraglaciecola sp. T6c
  4jyx-assembly2_B  TM=7.392E-01  e=2.001E-07  Paraglaciecola sp. T6c
  3aq0-assembly4_H  TM=7.468E-01  e=8.001E-07  Arabidopsis thaliana
  3aq0-assembly1_A  TM=7.323E-01  e=5.963E-07  Arabidopsis thaliana

Foldseek 3Di:
DVLVVLLVVLVCLQVVQVVVLLCCLLPVQVNDDPVCVVVNVVLSCLCVVQQPQDPLLLLSLLLSLLQLLQQQFWVVRPVNVCVPPPPVVVSNLSNLLSSLLSLLVSLVQLLVCLLQVWQDDSLHGRPCVVVNNVVSNVSSVVSNVSSLSSQVVLCVVQVLPCLSVLSVQLSVLLVVLVCCQRVLQQADLDLVSNLVSAAPVNQLSSLQRNWLSSRFVSSSVSSVSSNVSNQVVPVPRPGVVPQQAFLQQQLPPDPPDGRDDRPPGDDPVRDPNPVQNVLSSVLSSLLSSLLQLLVLCCLLPNDPVVVSTDDGQQQQRGNHPLSNCQSCNDVPGHHDDDDSVLSNLSNVTGRNHPPDDPVSSVVNSVVSVVSPSVVVNVVVSVVSLVVSLVSLVPHDSSSNSSSVVSSVVSVPPPD/DVLVVLLVLLVCLQVVQVVVLLCCLLPVQVNDDPVCVVVNVVLSCLCVVQQPQDPLLLLSLLLSLLQLLQQQFWVVRPVNVCVPPPPVVVSNLSNLLSSLLSLLVSLVQLLVCLLQVWQDDSLHGRPCVVVNNVVSNVSSVVSNVSSLSSQVVLCVVQVLPCLSVLSVQLSVLLVVLVCCQRVLQQADLDLVSNLVSAAPVNQLSSLQRNWLSSNFVSSSVSSVSSNVSNQVVPVPRPGPPPPQAFLQQQLPPDPPDGRDDRPRGDDPPPPVSPVLNVLSSVLSSLLSSLLQLLVLCCLLPNDPVVVSTDDGQQQQRGNHPLSNCQSCNDVPGHHDDDDSVLSNLSNVTGRNHPPDDPVSSVVNSVVSVVSPSVVVNVVVSVVSLVVSLVSLVPHDSSSNSSSVVSSVVSVPPPD

Organism: NCBI:txid797122